Protein AF-0000000075409052 (afdb_homodimer)

Nearest PDB structures (foldseek):
  6q2q-assembly1_A  TM=6.877E-01  e=1.725E-08  Mus musculus
  7n7i-assembly3_C  TM=6.821E-01  e=1.333E-06  Trichoderma virens Gv29-8
  5why-assembly1_A  TM=5.945E-01  e=1.333E-06  Acetivibrio thermocellus ATCC 27405
  5why-assembly2_B  TM=5.513E-01  e=4.181E-07  Acetivibrio thermocellus ATCC 27405
  5wgg-assembly1_A  TM=4.516E-01  e=1.887E-06  Acetivibrio thermocellus ATCC 27405

Foldseek 3Di:
DPPPPPLQQDFQPAFACLLQAEWEAAFQQFIDSDPQQDSVLTQDGLVVDPPLCSNLDDSSLVCLVCSVVVHCPPHSPVPNPCCLQVVGHDDDDADDDPPCCPFLQNVLRVQSVVCRRSSPSGGPRDHQEYEYHFAQAAQWQFQWDPCNVPHPRGNPPSRLVNCVVCQRHYLEYEYEHHALVPDPSNVVCLVPDDCVSRVNYEYEYEHCQQDDDPSNLVDLLPHAYEYEHEQQALDQVLSCNRGPNGGNVRSVVSLVSLLVSCVNRVRYAYEYEHAAWLSCLLRLLVVLVVCLVSLHHYAYAYSFAGDQDGGLLADPDCVPSHDPCSVVSLVSNLVSQVSSCVSPNDSRNSRSVVSVVSNVNSVVQNVQWAKWKKFFAAPDFAKKFKDFLVGHTRYIHTDDGGDIDIGIDGPVDDPVRIAIDGPPVVVPPPDPRRIDGDDRPD/DPPPVPLQQPFQPAFACLLQAEWEAAFQQFIDSDPQQDSVLTQDGLVVDPPLCSNLDDSSLVCLVCSVVVHCPPHSPVPNPCCLQVVGHDDDDADDDPPCCPFLQNVLSVQSVVCRRSSPSGGPRDHQEYEYHFAQAAQWQFQWDPCNVPHPRGNPPSRLVNCVVCQRHYLEYEYEHHALVPDPSNVVCLVPDDCVSRVNYEYEYEHCQQDDDPSNLVDLLPHAYEYEHEQQALDQVLSCNRGPNGGNVRSVVSLVSLLVSCVNRVRYAYEYEHADWLSCLLRLLVVLVVCLVSLHHYAYAYRFAGDQDGGLQADPDCVVSHDPCSVVSLVSNLVSQVSSCVSPNDSRNSRSVVSVVSNVNSVVQNVQWFKWKKFFAAPDFAKKFKDFLVDHTRYIHTDDGGDIDIGIDGPVDDPVRIAIDGPPVVVPPPDDRRIDGDDRPD

Sequence (884 aa):
MGVKAEAPTTRLERPCAFVWMQVNVDYRGTVRPCCHVNDAGAFGNLNERSLMEIWNGEAWQRLRRAWVAGDLSGTPCEGCKVVAVEGAPIAWEFPVRSGSENSPASANQALALAEMQSGAIVQLAKPVVLQYFPSTLCNIDCTFCFQWDQKGIKLGAKGMEMVTQLMPTLMRIDWIGGEPTVQQDFRRWLSDLDIDANPNLNVGMVSNGTILDTALVKLFERISGFVSVSLDAVDKALYEDIRAGAVWEDTRRNVETYRAISRSNPGFRLYVSCLLQKKNLAHLPDFLSFCLEREIPAKVYPSESFPLFERLDMFDDPASELPENWEEVFERTLVLARALDAVQPNNCESTVHYCRAAVMRGLERHRDSRRVRLSPSPGSTGRMVVAYAAGAAIAYARVSGGEDMSIALPNTLPTASVRFYLHGDDRGTDRAPPLQPLAEEGMGVKAEAPTTRLERPCAFVWMQVNVDYRGTVRPCCHVNDAGAFGNLNERSLMEIWNGEAWQRLRRAWVAGDLSGTPCEGCKVVAVEGAPIAWEFPVRSGSENSPASANQALALAEMQSGAIVQLAKPVVLQYFPSTLCNIDCTFCFQWDQKGIKLGAKGMEMVTQLMPTLMRIDWIGGEPTVQQDFRRWLSDLDIDANPNLNVGMVSNGTILDTALVKLFERISGFVSVSLDAVDKALYEDIRAGAVWEDTRRNVETYRAISRSNPGFRLYVSCLLQKKNLAHLPDFLSFCLEREIPAKVYPSESFPLFERLDMFDDPASELPENWEEVFERTLVLARALDAVQPNNCESTVHYCRAAVMRGLERHRDSRRVRLSPSPGSTGRMVVAYAAGAAIAYARVSGGEDMSIALPNTLPTASVRFYLHGDDRGTDRAPPLQPLAEEG

Solvent-accessible surface area (backbone atoms only — not comparable to full-atom values): 46440 Å² total; per-residue (Å²): 131,78,77,70,74,73,68,65,77,65,59,50,87,72,58,40,34,40,76,57,28,30,38,24,36,38,29,83,27,41,28,28,47,44,90,81,48,54,77,91,58,52,52,39,39,55,86,80,40,55,65,70,56,36,68,57,22,68,56,44,31,52,54,39,46,24,58,67,70,68,49,43,77,92,42,83,64,46,86,36,64,56,34,72,44,67,71,44,59,51,76,82,81,80,78,69,44,88,93,42,71,80,34,58,21,45,47,28,45,54,47,26,54,54,35,44,38,42,46,50,54,70,70,86,46,58,56,25,30,39,39,36,21,54,29,34,38,50,67,54,54,40,71,47,49,81,51,70,89,46,61,63,45,53,39,54,71,62,52,50,50,51,49,61,70,42,53,67,31,25,41,30,41,31,40,32,44,50,23,42,90,56,31,38,70,49,49,43,48,62,71,66,58,53,60,83,84,40,70,50,38,26,44,36,34,43,33,65,37,68,73,59,34,61,68,56,51,57,45,46,57,71,38,32,32,36,39,35,31,49,53,51,43,76,50,57,71,60,21,34,60,47,38,22,48,49,46,56,69,48,26,54,52,40,52,52,52,45,47,53,36,29,71,72,17,83,52,20,42,49,36,37,33,24,64,40,28,46,90,40,50,87,47,45,43,61,36,46,49,56,27,45,78,67,65,39,30,42,42,42,42,60,36,76,54,34,30,45,86,35,22,42,54,46,41,89,47,56,82,77,57,41,62,94,56,49,69,57,45,50,52,54,29,45,53,43,24,48,54,31,32,72,79,34,73,57,58,22,36,41,23,48,51,50,38,52,49,34,38,51,49,6,54,54,41,43,74,48,37,42,64,40,41,37,43,42,36,78,77,44,65,41,40,31,34,36,18,42,69,87,64,51,70,70,35,27,33,81,39,65,38,60,51,72,44,75,43,67,37,48,63,87,51,57,68,88,39,50,41,67,44,53,64,86,55,69,71,62,66,75,62,77,72,55,47,51,74,47,76,66,72,123,130,78,82,72,72,73,69,64,74,64,59,49,87,70,58,41,34,40,75,56,28,30,39,22,36,39,30,82,27,42,27,29,48,42,90,82,49,55,77,91,57,52,51,37,37,56,86,80,41,56,65,70,58,36,68,57,22,68,58,44,29,53,53,38,48,24,58,67,71,67,49,42,76,91,42,82,63,46,84,39,64,57,34,71,43,68,71,42,58,50,76,81,81,81,76,68,44,89,94,42,70,82,33,58,22,46,47,29,44,53,46,24,52,53,35,44,38,42,45,52,52,69,70,86,44,58,58,27,31,40,40,37,22,55,29,34,39,51,68,53,54,40,71,47,48,80,51,69,89,46,60,64,44,52,39,54,69,63,50,51,50,53,49,63,70,42,53,68,30,26,40,28,41,31,40,32,45,50,21,42,90,57,31,37,68,50,49,44,48,62,71,66,59,53,59,83,84,41,70,50,39,25,42,33,33,42,33,65,37,66,72,59,32,61,68,56,52,56,46,46,57,71,39,33,32,36,40,35,30,50,53,53,43,75,49,58,72,60,22,33,60,47,39,23,48,50,46,57,69,49,26,53,52,40,50,52,50,44,47,53,35,29,72,74,17,85,53,20,42,52,36,37,33,26,64,41,30,48,90,41,48,86,47,45,42,60,36,44,48,54,27,45,78,67,65,40,30,41,42,43,42,59,35,76,50,34,31,45,84,35,20,43,53,46,40,91,47,54,82,78,58,42,63,93,56,47,68,56,44,50,53,52,28,45,54,43,24,49,54,32,29,71,79,33,73,57,57,22,38,40,21,49,52,51,39,51,50,35,38,52,50,7,56,54,40,43,73,47,37,41,61,40,39,36,42,42,37,77,76,43,64,42,41,32,32,36,17,40,68,87,63,51,71,66,34,26,33,81,39,69,35,60,52,72,42,75,44,68,38,48,63,86,51,57,69,87,42,49,41,68,45,54,63,86,57,70,72,65,67,76,63,76,70,55,46,51,73,46,74,67,69,124

Organism: Magnetospirillum gryphiswaldense (strain DSM 6361 / JCM 21280 / NBRC 15271 / MSR-1) (NCBI:txid431944)

Secondary structure (DSSP, 8-state):
------------SS--HHHHTEEEE-TT-EEESSTTS-GGG--EETTTS-HHHHHTSHHHHHHHHHHHHT--TTSTTTT-HHHHHHSS-----PPPPTT-TTSHHHHHHHHHHHHHHHT-SS-SSPPSEEEE--B---SS--TT-TTTT-TT-B-THHHHHHHHHHGGG-SEEEE-SS-GGG-HHHHHHHHH--GGG-TT-EEEEEE-S---BHHHHHHHHHSEEEEEEE-S-SSHHHHHHHTTT--HHHHHHHHHHHHHHHHH-TTEEEEEEEEE-TTTGGGHHHHHHHHHHHT--EEEEE--SS-GGG-TT--S-HHHHS-TTHHHHHHHHHHHHHHHHHHS-S-HHHHHHHHHHHHHHHHHHHHTEEEEEEEEPTT-EEEEEEEETTS-EEEEEEEETT--EEEEEETTS-GGGEEEEETT-TT---S--SEEE-----/------------SS--HHHHTEEEE-TT-EEESSTTS-GGG--EETTTS-HHHHHTSHHHHHHHHHHHHT--TTSTTTT-HHHHHHSS-----PPPPTT-TTSHHHHHHHHHHHHHHHT-SS-SSPPSEEEE--B---SS--TT-TTTT-TT-B-THHHHHHHHHHGGG-SEEEE-SS-GGG-HHHHHHHHH--TTT-TT-EEEEEE-S---BHHHHHHHHHSEEEEEEE-S-SSHHHHHHHTTT--HHHHHHHHHHHHHHHHH-TTEEEEEEEEE-TTTGGGHHHHHHHHHHHT--EEEEE--SS-GGG-TT--S-HHHHS-TTHHHHHHHHHHHHHHHHHHS-S-HHHHHHHHHHHHHHHHHHHHTEEEEEEEEPTT-EEEEEEEETTS-EEEEEEEETT--EEEEEETTS-GGGEEEEETT-TT---S--SEEE-----

InterPro domains:
  IPR007197 Radical SAM [PF04055] (134-289)
  IPR007197 Radical SAM [PS51918] (120-346)
  IPR007197 Radical SAM [SFLDS00029] (127-293)
  IPR013785 Aldolase-type TIM barrel [G3DSA:3.20.20.70] (3-88)
  IPR013785 Aldolase-type TIM barrel [G3DSA:3.20.20.70] (126-359)
  IPR023885 4Fe4S-binding SPASM domain [PF13186] (16-80)
  IPR050377 Radical SAM PqqA peptide cyclase/Mycofactocin maturase MftC-like [PTHR11228] (123-338)
  IPR058240 Radical SAM superfamily [SSF102114] (13-82)
  IPR058240 Radical SAM superfamily [SSF102114] (127-338)

Radius of gyration: 30.67 Å; Cα contacts (8 Å, |Δi|>4): 1697; chains: 2; bounding box: 65×100×74 Å

Structure (mmCIF, N/CA/C/O backbone):
data_AF-0000000075409052-model_v1
#
loop_
_entity.id
_entity.type
_entity.pdbx_description
1 polymer 'Radical SAM core domain-containing protein'
#
loop_
_atom_site.group_PDB
_atom_site.id
_atom_site.type_symbol
_atom_site.label_atom_id
_atom_site.label_alt_id
_atom_site.label_comp_id
_atom_site.label_asym_id
_atom_site.label_entity_id
_atom_site.label_seq_id
_atom_site.pdbx_PDB_ins_code
_atom_site.Cartn_x
_atom_site.Cartn_y
_atom_site.Cartn_z
_atom_site.occupancy
_atom_site.B_iso_or_equiv
_atom_site.auth_seq_id
_atom_site.auth_comp_id
_atom_site.auth_asym_id
_atom_site.auth_atom_id
_atom_site.pdbx_PDB_model_num
ATOM 1 N N . MET A 1 1 ? -33.625 -45.031 -22.859 1 25.73 1 MET A N 1
ATOM 2 C CA . MET A 1 1 ? -32.469 -45.906 -22.766 1 25.73 1 MET A CA 1
ATOM 3 C C . MET A 1 1 ? -31.203 -45.125 -22.406 1 25.73 1 MET A C 1
ATOM 5 O O . MET A 1 1 ? -30.812 -44.188 -23.109 1 25.73 1 MET A O 1
ATOM 9 N N . GLY A 1 2 ? -31.047 -44.906 -21.094 1 26.8 2 GLY A N 1
ATOM 10 C CA . GLY A 1 2 ? -30.156 -43.938 -20.469 1 26.8 2 GLY A CA 1
ATOM 11 C C . GLY A 1 2 ? -28.688 -44.188 -20.766 1 26.8 2 GLY A C 1
ATOM 12 O O . GLY A 1 2 ? -28.188 -45.281 -20.594 1 26.8 2 GLY A O 1
ATOM 13 N N . VAL A 1 3 ? -28.172 -43.594 -21.875 1 28.59 3 VAL A N 1
ATOM 14 C CA . VAL A 1 3 ? -26.797 -43.844 -22.328 1 28.59 3 VAL A CA 1
ATOM 15 C C . VAL A 1 3 ? -25.844 -43.812 -21.125 1 28.59 3 VAL A C 1
ATOM 17 O O . VAL A 1 3 ? -25.688 -42.781 -20.469 1 28.59 3 VAL A O 1
ATOM 20 N N . LYS A 1 4 ? -25.844 -44.875 -20.469 1 37.56 4 LYS A N 1
ATOM 21 C CA . LYS A 1 4 ? -24.781 -45.031 -19.484 1 37.56 4 LYS A CA 1
ATOM 22 C C . LYS A 1 4 ? -23.406 -44.719 -20.078 1 37.56 4 LYS A C 1
ATOM 24 O O . LYS A 1 4 ? -22.938 -45.438 -20.969 1 37.56 4 LYS A O 1
ATOM 29 N N . ALA A 1 5 ? -23.172 -43.406 -20.156 1 38.09 5 ALA A N 1
ATOM 30 C CA . ALA A 1 5 ? -21.844 -43 -20.625 1 38.09 5 ALA A CA 1
ATOM 31 C C . ALA A 1 5 ? -20.766 -43.906 -20.031 1 38.09 5 ALA A C 1
ATOM 33 O O . ALA A 1 5 ? -20.703 -44.062 -18.812 1 38.09 5 ALA A O 1
ATOM 34 N N . GLU A 1 6 ? -20.312 -44.875 -20.719 1 36.38 6 GLU A N 1
ATOM 35 C CA . GLU A 1 6 ? -19.203 -45.75 -20.312 1 36.38 6 GLU A CA 1
ATOM 36 C C . GLU A 1 6 ? -18 -44.906 -19.859 1 36.38 6 GLU A C 1
ATOM 38 O O . GLU A 1 6 ? -17.547 -44.031 -20.578 1 36.38 6 GLU A O 1
ATOM 43 N N . ALA A 1 7 ? -17.875 -44.719 -18.594 1 41.75 7 ALA A N 1
ATOM 44 C CA . ALA A 1 7 ? -16.703 -44.062 -18.031 1 41.75 7 ALA A CA 1
ATOM 45 C C . ALA A 1 7 ? -15.414 -44.656 -18.594 1 41.75 7 ALA A C 1
ATOM 47 O O . ALA A 1 7 ? -15.219 -45.875 -18.547 1 41.75 7 ALA A O 1
ATOM 48 N N . PRO A 1 8 ? -14.852 -44.188 -19.656 1 41.72 8 PRO A N 1
ATOM 49 C CA . PRO A 1 8 ? -13.586 -44.812 -20.031 1 41.72 8 PRO A CA 1
ATOM 50 C C . PRO A 1 8 ? -12.711 -45.125 -18.828 1 41.72 8 PRO A C 1
ATOM 52 O O . PRO A 1 8 ? -12.711 -44.406 -17.828 1 41.72 8 PRO A O 1
ATOM 55 N N . THR A 1 9 ? -12.555 -46.406 -18.422 1 44.75 9 THR A N 1
ATOM 56 C CA . THR A 1 9 ? -11.82 -47.031 -17.312 1 44.75 9 THR A CA 1
ATOM 57 C C . THR A 1 9 ? -10.367 -46.562 -17.328 1 44.75 9 THR A C 1
ATOM 59 O O . THR A 1 9 ? -9.523 -47.125 -16.625 1 44.75 9 THR A O 1
ATOM 62 N N . THR A 1 10 ? -9.742 -46.031 -18.422 1 51.53 10 THR A N 1
ATOM 63 C CA . THR A 1 10 ? -8.289 -45.969 -18.344 1 51.53 10 THR A CA 1
ATOM 64 C C . THR A 1 10 ? -7.852 -44.938 -17.297 1 51.53 10 THR A C 1
ATOM 66 O O . THR A 1 10 ? -8.305 -43.781 -17.312 1 51.53 10 THR A O 1
ATOM 69 N N . ARG A 1 11 ? -7.359 -45.562 -16.172 1 68.62 11 ARG A N 1
ATOM 70 C CA . ARG A 1 11 ? -6.719 -44.781 -15.109 1 68.62 11 ARG A CA 1
ATOM 71 C C . ARG A 1 11 ? -5.566 -43.938 -15.656 1 68.62 11 ARG A C 1
ATOM 73 O O . ARG A 1 11 ? -4.684 -44.469 -16.328 1 68.62 11 ARG A O 1
ATOM 80 N N . LEU A 1 12 ? -5.719 -42.656 -15.562 1 75.06 12 LEU A N 1
ATOM 81 C CA . LEU A 1 12 ? -4.621 -41.812 -15.992 1 75.06 12 LEU A CA 1
ATOM 82 C C . LEU A 1 12 ? -3.385 -42.031 -15.125 1 75.06 12 LEU A C 1
ATOM 84 O O . LEU A 1 12 ? -3.486 -42.125 -13.898 1 75.06 12 LEU A O 1
ATOM 88 N N . GLU A 1 13 ? -2.373 -42.344 -15.664 1 78.69 13 GLU A N 1
ATOM 89 C CA . GLU A 1 13 ? -1.156 -42.656 -14.922 1 78.69 13 GLU A CA 1
ATOM 90 C C . GLU A 1 13 ? -0.603 -41.438 -14.211 1 78.69 13 GLU A C 1
ATOM 92 O O . GLU A 1 13 ? -0.25 -41.5 -13.031 1 78.69 13 GLU A O 1
ATOM 97 N N . ARG A 1 14 ? -0.595 -40.25 -14.875 1 87.19 14 ARG A N 1
ATOM 98 C CA . ARG A 1 14 ? -0.018 -39.062 -14.242 1 87.19 14 ARG A CA 1
ATOM 99 C C . ARG A 1 14 ? -0.82 -37.812 -14.594 1 87.19 14 ARG A C 1
ATOM 101 O O . ARG A 1 14 ? -0.312 -36.906 -15.258 1 87.19 14 ARG A O 1
ATOM 108 N N . PRO A 1 15 ? -2.018 -37.75 -14.07 1 91.88 15 PRO A N 1
ATOM 109 C CA . PRO A 1 15 ? -2.824 -36.562 -14.336 1 91.88 15 PRO A CA 1
ATOM 110 C C . PRO A 1 15 ? -2.305 -35.344 -13.609 1 91.88 15 PRO A C 1
ATOM 112 O O . PRO A 1 15 ? -1.521 -35.438 -12.664 1 91.88 15 PRO A O 1
ATOM 115 N N . CYS A 1 16 ? -2.631 -34.188 -14.141 1 94.31 16 CYS A N 1
ATOM 116 C CA . CYS A 1 16 ? -2.207 -32.938 -13.531 1 94.31 16 CYS A CA 1
ATOM 117 C C . CYS A 1 16 ? -3.293 -32.375 -12.617 1 94.31 16 CYS A C 1
ATOM 119 O O . CYS A 1 16 ? -4.43 -32.188 -13.047 1 94.31 16 CYS A O 1
ATOM 121 N N . ALA A 1 17 ? -3.004 -32.094 -11.438 1 94.81 17 ALA A N 1
ATOM 122 C CA . ALA A 1 17 ? -3.945 -31.562 -10.453 1 94.81 17 ALA A CA 1
ATOM 123 C C . ALA A 1 17 ? -4.523 -30.234 -10.914 1 94.81 17 ALA A C 1
ATOM 125 O O . ALA A 1 17 ? -5.648 -29.875 -10.562 1 94.81 17 ALA A O 1
ATOM 126 N N . PHE A 1 18 ? -3.85 -29.453 -11.703 1 94.44 18 PHE A N 1
ATOM 127 C CA . PHE A 1 18 ? -4.336 -28.172 -12.18 1 94.44 18 PHE A CA 1
ATOM 128 C C . PHE A 1 18 ? -5.609 -28.344 -13 1 94.44 18 PHE A C 1
ATOM 130 O O . PHE A 1 18 ? -6.473 -27.453 -13.008 1 94.44 18 PHE A O 1
ATOM 137 N N . VAL A 1 19 ? -5.754 -29.484 -13.562 1 94.88 19 VAL A N 1
ATOM 138 C CA . VAL A 1 19 ? -6.863 -29.719 -14.477 1 94.88 19 VAL A CA 1
ATOM 139 C C . VAL A 1 19 ? -8.094 -30.188 -13.695 1 94.88 19 VAL A C 1
ATOM 141 O O . VAL A 1 19 ? -9.219 -29.812 -14.031 1 94.88 19 VAL A O 1
ATOM 144 N N . TRP A 1 20 ? -7.891 -30.906 -12.633 1 96.88 20 TRP A N 1
ATOM 145 C CA . TRP A 1 20 ? -9.031 -31.547 -11.984 1 96.88 20 TRP A CA 1
ATOM 146 C C . TRP A 1 20 ? -9.266 -30.953 -10.594 1 96.88 20 TRP A C 1
ATOM 148 O O . TRP A 1 20 ? -10.312 -31.188 -9.992 1 96.88 20 TRP A O 1
ATOM 158 N N . MET A 1 21 ? -8.297 -30.156 -10.07 1 97.88 21 MET A N 1
ATOM 159 C CA . MET A 1 21 ? -8.438 -29.797 -8.664 1 97.88 21 MET A CA 1
ATOM 160 C C . MET A 1 21 ? -8.297 -28.297 -8.453 1 97.88 21 MET A C 1
ATOM 162 O O . MET A 1 21 ? -8.641 -27.781 -7.391 1 97.88 21 MET A O 1
ATOM 166 N N . GLN A 1 22 ? -7.848 -27.594 -9.422 1 97.12 22 GLN A N 1
ATOM 167 C CA . GLN A 1 22 ? -7.52 -26.188 -9.188 1 97.12 22 GLN A CA 1
ATOM 168 C C . GLN A 1 22 ? -8.266 -25.281 -10.164 1 97.12 22 GLN A C 1
ATOM 170 O O . GLN A 1 22 ? -8.555 -25.672 -11.289 1 97.12 22 GLN A O 1
ATOM 175 N N . VAL A 1 23 ? -8.508 -24.125 -9.68 1 96.62 23 VAL A N 1
ATOM 176 C CA . VAL A 1 23 ? -8.891 -23.016 -10.562 1 96.62 23 VAL A CA 1
ATOM 177 C C . VAL A 1 23 ? -8.008 -21.797 -10.273 1 96.62 23 VAL A C 1
ATOM 179 O O . VAL A 1 23 ? -7.621 -21.562 -9.125 1 96.62 23 VAL A O 1
ATOM 182 N N . ASN A 1 24 ? -7.676 -21.125 -11.281 1 96 24 ASN A N 1
ATOM 183 C CA . ASN A 1 24 ? -6.992 -19.844 -11.234 1 96 24 ASN A CA 1
ATOM 184 C C . ASN A 1 24 ? -7.906 -18.703 -11.68 1 96 24 ASN A C 1
ATOM 186 O O . ASN A 1 24 ? -8.516 -18.766 -12.75 1 96 24 ASN A O 1
ATOM 190 N N . VAL A 1 25 ? -8.047 -17.719 -10.859 1 95.88 25 VAL A N 1
ATOM 191 C CA . VAL A 1 25 ? -8.922 -16.594 -11.164 1 95.88 25 VAL A CA 1
ATOM 192 C C . VAL A 1 25 ? -8.156 -15.289 -10.984 1 95.88 25 VAL A C 1
ATOM 194 O O . VAL A 1 25 ? -7.469 -15.094 -9.984 1 95.88 25 VAL A O 1
ATOM 197 N N . ASP A 1 26 ? -8.328 -14.312 -11.945 1 91.56 26 ASP A N 1
ATOM 198 C CA . ASP A 1 26 ? -7.57 -13.07 -11.828 1 91.56 26 ASP A CA 1
ATOM 199 C C . ASP A 1 26 ? -8.5 -11.883 -11.586 1 91.56 26 ASP A C 1
ATOM 201 O O . ASP A 1 26 ? -9.711 -12.055 -11.445 1 91.56 26 ASP A O 1
ATOM 205 N N . TYR A 1 27 ? -7.984 -10.758 -11.484 1 91.69 27 TYR A N 1
ATOM 206 C CA . TYR A 1 27 ? -8.625 -9.516 -11.062 1 91.69 27 TYR A CA 1
ATOM 207 C C . TYR A 1 27 ? -9.641 -9.047 -12.094 1 91.69 27 TYR A C 1
ATOM 209 O O . TYR A 1 27 ? -10.453 -8.156 -11.82 1 91.69 27 TYR A O 1
ATOM 217 N N . ARG A 1 28 ? -9.672 -9.664 -13.234 1 88.56 28 ARG A N 1
ATOM 218 C CA . ARG A 1 28 ? -10.68 -9.344 -14.25 1 88.56 28 ARG A CA 1
ATOM 219 C C . ARG A 1 28 ? -11.789 -10.391 -14.266 1 88.56 28 ARG A C 1
ATOM 221 O O . ARG A 1 28 ? -12.75 -10.266 -15.031 1 88.56 28 ARG A O 1
ATOM 228 N N . GLY A 1 29 ? -11.586 -11.406 -13.516 1 93.12 29 GLY A N 1
ATOM 229 C CA . GLY A 1 29 ? -12.562 -12.477 -13.445 1 93.12 29 GLY A CA 1
ATOM 230 C C . GLY A 1 29 ? -12.258 -13.625 -14.391 1 93.12 29 GLY A C 1
ATOM 231 O O . GLY A 1 29 ? -13.039 -14.578 -14.492 1 93.12 29 GLY A O 1
ATOM 232 N N . THR A 1 30 ? -11.148 -13.531 -15.062 1 91.5 30 THR A N 1
ATOM 233 C CA . THR A 1 30 ? -10.758 -14.594 -15.984 1 91.5 30 THR A CA 1
ATOM 234 C C . THR A 1 30 ? -10.438 -15.875 -15.227 1 91.5 30 THR A C 1
ATOM 236 O O . THR A 1 30 ? -9.68 -15.852 -14.25 1 91.5 30 THR A O 1
ATOM 239 N N . VAL A 1 31 ? -10.969 -16.969 -15.703 1 95.12 31 VAL A N 1
ATOM 240 C CA . VAL A 1 31 ? -10.781 -18.25 -15.055 1 95.12 31 VAL A CA 1
ATOM 241 C C . VAL A 1 31 ? -9.953 -19.172 -15.953 1 95.12 31 VAL A C 1
ATOM 243 O O . VAL A 1 31 ? -10.242 -19.297 -17.141 1 95.12 31 VAL A O 1
ATOM 246 N N . ARG A 1 32 ? -8.914 -19.781 -15.336 1 94.5 32 ARG A N 1
ATOM 247 C CA . ARG A 1 32 ? -8 -20.688 -16.031 1 94.5 32 ARG A CA 1
ATOM 248 C C . ARG A 1 32 ? -7.668 -21.891 -15.156 1 94.5 32 ARG A C 1
ATOM 250 O O . ARG A 1 32 ? -7.871 -21.859 -13.938 1 94.5 32 ARG A O 1
ATOM 257 N N . PRO A 1 33 ? -7.184 -22.938 -15.773 1 92.44 33 PRO A N 1
ATOM 258 C CA . PRO A 1 33 ? -6.793 -24.109 -14.969 1 92.44 33 PRO A CA 1
ATOM 259 C C . PRO A 1 33 ? -5.5 -23.875 -14.188 1 92.44 33 PRO A C 1
ATOM 261 O O . PRO A 1 33 ? -5.293 -24.484 -13.141 1 92.44 33 PRO A O 1
ATOM 264 N N . CYS A 1 34 ? -4.609 -23.047 -14.773 1 89.88 34 CYS A N 1
ATOM 265 C CA . CYS A 1 34 ? -3.35 -22.781 -14.094 1 89.88 34 CYS A CA 1
ATOM 266 C C . CYS A 1 34 ? -2.789 -21.422 -14.516 1 89.88 34 CYS A C 1
ATOM 268 O O . CYS A 1 34 ? -3.27 -20.812 -15.469 1 89.88 34 CYS A O 1
ATOM 270 N N . CYS A 1 35 ? -1.747 -20.938 -13.797 1 79.44 35 CYS A N 1
ATOM 271 C CA . CYS A 1 35 ? -1.207 -19.594 -13.984 1 79.44 35 CYS A CA 1
ATOM 272 C C . CYS A 1 35 ? -0.339 -19.516 -15.234 1 79.44 35 CYS A C 1
ATOM 274 O O . CYS A 1 35 ? 0.047 -18.438 -15.664 1 79.44 35 CYS A O 1
ATOM 276 N N . HIS A 1 36 ? -0.091 -20.609 -15.852 1 73.38 36 HIS A N 1
ATOM 277 C CA . HIS A 1 36 ? 0.768 -20.641 -17.031 1 73.38 36 HIS A CA 1
ATOM 278 C C . HIS A 1 36 ? -0.054 -20.547 -18.312 1 73.38 36 HIS A C 1
ATOM 280 O O . HIS A 1 36 ? 0.504 -20.438 -19.406 1 73.38 36 HIS A O 1
ATOM 286 N N . VAL A 1 37 ? -1.266 -20.688 -18.109 1 64.38 37 VAL A N 1
ATOM 287 C CA . VAL A 1 37 ? -2.146 -20.516 -19.25 1 64.38 37 VAL A CA 1
ATOM 288 C C . VAL A 1 37 ? -2.375 -19.031 -19.516 1 64.38 37 VAL A C 1
ATOM 290 O O . VAL A 1 37 ? -2.77 -18.281 -18.609 1 64.38 37 VAL A O 1
ATOM 293 N N . ASN A 1 38 ? -1.973 -18.547 -20.703 1 59.81 38 ASN A N 1
ATOM 294 C CA . ASN A 1 38 ? -2.119 -17.125 -21.031 1 59.81 38 ASN A CA 1
ATOM 295 C C . ASN A 1 38 ? -3.584 -16.75 -21.219 1 59.81 38 ASN A C 1
ATOM 297 O O . ASN A 1 38 ? -4.469 -17.609 -21.156 1 59.81 38 ASN A O 1
ATOM 301 N N . ASP A 1 39 ? -3.838 -15.531 -21.344 1 55.84 39 ASP A N 1
ATOM 302 C CA . ASP A 1 39 ? -5.188 -14.984 -21.391 1 55.84 39 ASP A CA 1
ATOM 303 C C . ASP A 1 39 ? -5.957 -15.531 -22.594 1 55.84 39 ASP A C 1
ATOM 305 O O . ASP A 1 39 ? -7.184 -15.656 -22.547 1 55.84 39 ASP A O 1
ATOM 309 N N . ALA A 1 40 ? -5.219 -15.711 -23.578 1 53.12 40 ALA A N 1
ATOM 310 C CA . ALA A 1 40 ? -5.875 -16.234 -24.781 1 53.12 40 ALA A CA 1
ATOM 311 C C . ALA A 1 40 ? -6.504 -17.594 -24.516 1 53.12 40 ALA A C 1
ATOM 313 O O . ALA A 1 40 ? -7.438 -18 -25.203 1 53.12 40 ALA A O 1
ATOM 314 N N . GLY A 1 41 ? -6.141 -18.141 -23.438 1 64.81 41 GLY A N 1
ATOM 315 C CA . GLY A 1 41 ? -6.652 -19.453 -23.125 1 64.81 41 GLY A CA 1
ATOM 316 C C . GLY A 1 41 ? -7.59 -19.469 -21.922 1 64.81 41 GLY A C 1
ATOM 317 O O . GLY A 1 41 ? -7.633 -20.438 -21.172 1 64.81 41 GLY A O 1
ATOM 318 N N . ALA A 1 42 ? -8.398 -18.406 -21.859 1 82.12 42 ALA A N 1
ATOM 319 C CA . ALA A 1 42 ? -9.352 -18.344 -20.75 1 82.12 42 ALA A CA 1
ATOM 320 C C . ALA A 1 42 ? -10.477 -19.359 -20.938 1 82.12 42 ALA A C 1
ATOM 322 O O . ALA A 1 42 ? -10.93 -19.594 -22.062 1 82.12 42 ALA A O 1
ATOM 323 N N . PHE A 1 43 ? -10.844 -19.938 -19.844 1 93.69 43 PHE A N 1
ATOM 324 C CA . PHE A 1 43 ? -11.898 -20.938 -19.891 1 93.69 43 PHE A CA 1
ATOM 325 C C . PHE A 1 43 ? -13.25 -20.312 -19.562 1 93.69 43 PHE A C 1
ATOM 327 O O . PHE A 1 43 ? -14.297 -20.938 -19.797 1 93.69 43 PHE A O 1
ATOM 334 N N . GLY A 1 44 ? -13.219 -19.094 -19.062 1 93.38 44 GLY A N 1
ATOM 335 C CA . GLY A 1 44 ? -14.422 -18.359 -18.734 1 93.38 44 GLY A CA 1
ATOM 336 C C . GLY A 1 44 ? -14.141 -17.094 -17.922 1 93.38 44 GLY A C 1
ATOM 337 O O . GLY A 1 44 ? -12.984 -16.75 -17.688 1 93.38 44 GLY A O 1
ATOM 338 N N . ASN A 1 45 ? -15.234 -16.453 -17.609 1 94.69 45 ASN A N 1
ATOM 339 C CA . ASN A 1 45 ? -15.141 -15.227 -16.828 1 94.69 45 ASN A CA 1
ATOM 340 C C . ASN A 1 45 ? -16.266 -15.125 -15.805 1 94.69 45 ASN A C 1
ATOM 342 O O . ASN A 1 45 ? -17.438 -15.336 -16.141 1 94.69 45 ASN A O 1
ATOM 346 N N . LEU A 1 46 ? -15.945 -14.75 -14.68 1 95.5 46 LEU A N 1
ATOM 347 C CA . LEU A 1 46 ? -16.891 -14.711 -13.578 1 95.5 46 LEU A CA 1
ATOM 348 C C . LEU A 1 46 ? -17.922 -13.609 -13.781 1 95.5 46 LEU A C 1
ATOM 350 O O . LEU A 1 46 ? -18.984 -13.609 -13.133 1 95.5 46 LEU A O 1
ATOM 354 N N . ASN A 1 47 ? -17.594 -12.672 -14.594 1 92.75 47 ASN A N 1
ATOM 355 C CA . ASN A 1 47 ? -18.562 -11.617 -14.906 1 92.75 47 ASN A CA 1
ATOM 356 C C . ASN A 1 47 ? -19.672 -12.125 -15.82 1 92.75 47 ASN A C 1
ATOM 358 O O . ASN A 1 47 ? -20.703 -11.477 -15.961 1 92.75 47 ASN A O 1
ATOM 362 N N . GLU A 1 48 ? -19.5 -13.258 -16.406 1 93.88 48 GLU A N 1
ATOM 363 C CA . GLU A 1 48 ? -20.438 -13.781 -17.406 1 93.88 48 GLU A CA 1
ATOM 364 C C . GLU A 1 48 ? -21.141 -15.031 -16.891 1 93.88 48 GLU A C 1
ATOM 366 O O . GLU A 1 48 ? -22.312 -15.25 -17.188 1 93.88 48 GLU A O 1
ATOM 371 N N . ARG A 1 49 ? -20.438 -15.812 -16.188 1 94.25 49 ARG A N 1
ATOM 372 C CA . ARG A 1 49 ? -20.953 -17.094 -15.711 1 94.25 49 ARG A CA 1
ATOM 373 C C . ARG A 1 49 ? -20.469 -17.375 -14.289 1 94.25 49 ARG A C 1
ATOM 375 O O . ARG A 1 49 ? -19.484 -16.797 -13.836 1 94.25 49 ARG A O 1
ATOM 382 N N . SER A 1 50 ? -21.172 -18.266 -13.633 1 94.62 50 SER A N 1
ATOM 383 C CA . SER A 1 50 ? -20.734 -18.688 -12.312 1 94.62 50 SER A CA 1
ATOM 384 C C . SER A 1 50 ? -19.5 -19.594 -12.406 1 94.62 50 SER A C 1
ATOM 386 O O . SER A 1 50 ? -19.234 -20.172 -13.453 1 94.62 50 SER A O 1
ATOM 388 N N . LEU A 1 51 ? -18.812 -19.688 -11.336 1 96.56 51 LEU A N 1
ATOM 389 C CA . LEU A 1 51 ? -17.594 -20.5 -11.32 1 96.56 51 LEU A CA 1
ATOM 390 C C . LEU A 1 51 ? -17.906 -21.953 -11.641 1 96.56 51 LEU A C 1
ATOM 392 O O . LEU A 1 51 ? -17.172 -22.594 -12.398 1 96.56 51 LEU A O 1
ATOM 396 N N . MET A 1 52 ? -19 -22.5 -11.094 1 95.19 52 MET A N 1
ATOM 397 C CA . MET A 1 52 ? -19.312 -23.922 -11.273 1 95.19 52 MET A CA 1
ATOM 398 C C . MET A 1 52 ? -19.734 -24.203 -12.703 1 95.19 52 MET A C 1
ATOM 400 O O . MET A 1 52 ? -19.453 -25.281 -13.234 1 95.19 52 MET A O 1
ATOM 404 N N . GLU A 1 53 ? -20.344 -23.188 -13.344 1 96.06 53 GLU A N 1
ATOM 405 C CA . GLU A 1 53 ? -20.641 -23.328 -14.766 1 96.06 53 GLU A CA 1
ATOM 406 C C . GLU A 1 53 ? -19.359 -23.375 -15.594 1 96.06 53 GLU A C 1
ATOM 408 O O . GLU A 1 53 ? -19.25 -24.141 -16.547 1 96.06 53 GLU A O 1
ATOM 413 N N . ILE A 1 54 ? -18.422 -22.625 -15.211 1 96.88 54 ILE A N 1
ATOM 414 C CA . ILE A 1 54 ? -17.156 -22.594 -15.914 1 96.88 54 ILE A CA 1
ATOM 415 C C . ILE A 1 54 ? -16.375 -23.875 -15.641 1 96.88 54 ILE A C 1
ATOM 417 O O . ILE A 1 54 ? -15.797 -24.469 -16.562 1 96.88 54 ILE A O 1
ATOM 421 N N . TRP A 1 55 ? -16.328 -24.359 -14.422 1 97.25 55 TRP A N 1
ATOM 422 C CA . TRP A 1 55 ? -15.602 -25.531 -13.93 1 97.25 55 TRP A CA 1
ATOM 423 C C . TRP A 1 55 ? -16 -26.781 -14.695 1 97.25 55 TRP A C 1
ATOM 425 O O . TRP A 1 55 ? -15.188 -27.672 -14.906 1 97.25 55 TRP A O 1
ATOM 435 N N . ASN A 1 56 ? -17.172 -26.828 -15.148 1 96.5 56 ASN A N 1
ATOM 436 C CA . ASN A 1 56 ? -17.656 -27.938 -15.945 1 96.5 56 ASN A CA 1
ATOM 437 C C . ASN A 1 56 ? -18.141 -27.484 -17.312 1 96.5 56 ASN A C 1
ATOM 439 O O . ASN A 1 56 ? -19.016 -28.125 -17.906 1 96.5 56 ASN A O 1
ATOM 443 N N . GLY A 1 57 ? -17.594 -26.359 -17.719 1 96.25 57 GLY A N 1
ATOM 444 C CA . GLY A 1 57 ? -17.938 -25.875 -19.031 1 96.25 57 GLY A CA 1
ATOM 445 C C . GLY A 1 57 ? -17.219 -26.609 -20.156 1 96.25 57 GLY A C 1
ATOM 446 O O . GLY A 1 57 ? -16.422 -27.516 -19.891 1 96.25 57 GLY A O 1
ATOM 447 N N . GLU A 1 58 ? -17.469 -26.172 -21.328 1 95.62 58 GLU A N 1
ATOM 448 C CA . GLU A 1 58 ? -16.969 -26.875 -22.516 1 95.62 58 GLU A CA 1
ATOM 449 C C . GLU A 1 58 ? -15.438 -26.828 -22.578 1 95.62 58 GLU A C 1
ATOM 451 O O . GLU A 1 58 ? -14.797 -27.812 -22.922 1 95.62 58 GLU A O 1
ATOM 456 N N . ALA A 1 59 ? -14.859 -25.734 -22.297 1 94 59 ALA A N 1
ATOM 457 C CA . ALA A 1 59 ? -13.406 -25.578 -22.359 1 94 59 ALA A CA 1
ATOM 458 C C . ALA A 1 59 ? -12.719 -26.547 -21.406 1 94 59 ALA A C 1
ATOM 460 O O . ALA A 1 59 ? -11.734 -27.203 -21.766 1 94 59 ALA A O 1
ATOM 461 N N . TRP A 1 60 ? -13.227 -26.703 -20.25 1 96.06 60 TRP A N 1
ATOM 462 C CA . TRP A 1 60 ? -12.656 -27.625 -19.266 1 96.06 60 TRP A CA 1
ATOM 463 C C . TRP A 1 60 ? -12.836 -29.078 -19.703 1 96.06 60 TRP A C 1
ATOM 465 O O . TRP A 1 60 ? -11.906 -29.875 -19.594 1 96.06 60 TRP A O 1
ATOM 475 N N . GLN A 1 61 ? -14.008 -29.328 -20.172 1 96.38 61 GLN A N 1
ATOM 476 C CA . GLN A 1 61 ? -14.273 -30.688 -20.609 1 96.38 61 GLN A CA 1
ATOM 477 C C . GLN A 1 61 ? -13.359 -31.078 -21.766 1 96.38 61 GLN A C 1
ATOM 479 O O . GLN A 1 61 ? -12.859 -32.188 -21.812 1 96.38 61 GLN A O 1
ATOM 484 N N . ARG A 1 62 ? -13.203 -30.141 -22.641 1 95.19 62 ARG A N 1
ATOM 485 C CA . ARG A 1 62 ? -12.312 -30.391 -23.766 1 95.19 62 ARG A CA 1
ATOM 486 C C . ARG A 1 62 ? -10.898 -30.719 -23.281 1 95.19 62 ARG A C 1
ATOM 488 O O . ARG A 1 62 ? -10.25 -31.609 -23.812 1 95.19 62 ARG A O 1
ATOM 495 N N . LEU A 1 63 ? -10.383 -29.984 -22.359 1 94.38 63 LEU A N 1
ATOM 496 C CA . LEU A 1 63 ? -9.047 -30.219 -21.828 1 94.38 63 LEU A CA 1
ATOM 497 C C . LEU A 1 63 ? -8.969 -31.578 -21.125 1 94.38 63 LEU A C 1
ATOM 499 O O . LEU A 1 63 ? -8.016 -32.344 -21.344 1 94.38 63 LEU A O 1
ATOM 503 N N . ARG A 1 64 ? -10.008 -31.922 -20.359 1 95.94 64 ARG A N 1
ATOM 504 C CA . ARG A 1 64 ? -10.031 -33.219 -19.672 1 95.94 64 ARG A CA 1
ATOM 505 C C . ARG A 1 64 ? -10.102 -34.375 -20.656 1 95.94 64 ARG A C 1
ATOM 507 O O . ARG A 1 64 ? -9.43 -35.375 -20.484 1 95.94 64 ARG A O 1
ATOM 514 N N . ARG A 1 65 ? -10.82 -34.188 -21.719 1 96.12 65 ARG A N 1
ATOM 515 C CA . ARG A 1 65 ? -10.875 -35.188 -22.766 1 96.12 65 ARG A CA 1
ATOM 516 C C . ARG A 1 65 ? -9.508 -35.406 -23.406 1 96.12 65 ARG A C 1
ATOM 518 O O . ARG A 1 65 ? -9.109 -36.531 -23.703 1 96.12 65 ARG A O 1
ATOM 525 N N . ALA A 1 66 ? -8.852 -34.312 -23.594 1 94.25 66 ALA A N 1
ATOM 526 C CA . ALA A 1 66 ? -7.52 -34.375 -24.188 1 94.25 66 ALA A CA 1
ATOM 527 C C . ALA A 1 66 ? -6.566 -35.156 -23.297 1 94.25 66 ALA A C 1
ATOM 529 O O . ALA A 1 66 ? -5.77 -35.969 -23.781 1 94.25 66 ALA A O 1
ATOM 530 N N . TRP A 1 67 ? -6.656 -34.906 -22.078 1 94.06 67 TRP A N 1
ATOM 531 C CA . TRP A 1 67 ? -5.82 -35.625 -21.109 1 94.06 67 TRP A CA 1
ATOM 532 C C . TRP A 1 67 ? -6.145 -37.125 -21.109 1 94.06 67 TRP A C 1
ATOM 534 O O . TRP A 1 67 ? -5.238 -37.938 -21.094 1 94.06 67 TRP A O 1
ATOM 544 N N . VAL A 1 68 ? -7.398 -37.438 -21.109 1 94.5 68 VAL A N 1
ATOM 545 C CA . VAL A 1 68 ? -7.832 -38.844 -21.094 1 94.5 68 VAL A CA 1
ATOM 546 C C . VAL A 1 68 ? -7.379 -39.531 -22.375 1 94.5 68 VAL A C 1
ATOM 548 O O . VAL A 1 68 ? -6.969 -40.688 -22.344 1 94.5 68 VAL A O 1
ATOM 551 N N . ALA A 1 69 ? -7.441 -38.812 -23.422 1 93.5 69 ALA A N 1
ATOM 552 C CA . ALA A 1 69 ? -7.051 -39.344 -24.719 1 93.5 69 ALA A CA 1
ATOM 553 C C . ALA A 1 69 ? -5.535 -39.469 -24.828 1 93.5 69 ALA A C 1
ATOM 555 O O . ALA A 1 69 ? -5.023 -40.188 -25.688 1 93.5 69 ALA A O 1
ATOM 556 N N . GLY A 1 70 ? -4.867 -38.688 -23.984 1 91 70 GLY A N 1
ATOM 557 C CA . GLY A 1 70 ? -3.414 -38.719 -24.016 1 91 70 GLY A CA 1
ATOM 558 C C . GLY A 1 70 ? -2.83 -37.844 -25.125 1 91 70 GLY A C 1
ATOM 559 O O . GLY A 1 70 ? -1.68 -38.031 -25.531 1 91 70 GLY A O 1
ATOM 560 N N . ASP A 1 71 ? -3.539 -37 -25.672 1 93.12 71 ASP A N 1
ATOM 561 C CA . ASP A 1 71 ? -3.104 -36.094 -26.703 1 93.12 71 ASP A CA 1
ATOM 562 C C . ASP A 1 71 ? -3.389 -34.625 -26.312 1 93.12 71 ASP A C 1
ATOM 564 O O . ASP A 1 71 ? -4.504 -34.156 -26.5 1 93.12 71 ASP A O 1
ATOM 568 N N . LEU A 1 72 ? -2.395 -34 -25.953 1 91.31 72 LEU A N 1
ATOM 569 C CA . LEU A 1 72 ? -2.549 -32.656 -25.453 1 91.31 72 LEU A CA 1
ATOM 570 C C . LEU A 1 72 ? -2.232 -31.625 -26.531 1 91.31 72 LEU A C 1
ATOM 572 O O . LEU A 1 72 ? -2.109 -30.438 -26.25 1 91.31 72 LEU A O 1
ATOM 576 N N . SER A 1 73 ? -2.064 -32.062 -27.734 1 90.44 73 SER A N 1
ATOM 577 C CA . SER A 1 73 ? -1.767 -31.156 -28.828 1 90.44 73 SER A CA 1
ATOM 578 C C . SER A 1 73 ? -2.865 -30.109 -29 1 90.44 73 SER A C 1
ATOM 580 O O . SER A 1 73 ? -4.051 -30.438 -29 1 90.44 73 SER A O 1
ATOM 582 N N . GLY A 1 74 ? -2.395 -28.891 -29.062 1 84.31 74 GLY A N 1
ATOM 583 C CA . GLY A 1 74 ? -3.348 -27.812 -29.297 1 84.31 74 GLY A CA 1
ATOM 584 C C . GLY A 1 74 ? -3.998 -27.312 -28.016 1 84.31 74 GLY A C 1
ATOM 585 O O . GLY A 1 74 ? -4.797 -26.375 -28.047 1 84.31 74 GLY A O 1
ATOM 586 N N . THR A 1 75 ? -3.719 -27.969 -26.938 1 87.5 75 THR A N 1
ATOM 587 C CA . THR A 1 75 ? -4.238 -27.516 -25.656 1 87.5 75 THR A CA 1
ATOM 588 C C . THR A 1 75 ? -3.229 -26.609 -24.953 1 87.5 75 THR A C 1
ATOM 590 O O . THR A 1 75 ? -2.07 -26.531 -25.375 1 87.5 75 THR A O 1
ATOM 593 N N . PRO A 1 76 ? -3.658 -25.922 -23.906 1 84.94 76 PRO A N 1
ATOM 594 C CA . PRO A 1 76 ? -2.707 -25.094 -23.141 1 84.94 76 PRO A CA 1
ATOM 595 C C . PRO A 1 76 ? -1.642 -25.938 -22.438 1 84.94 76 PRO A C 1
ATOM 597 O O . PRO A 1 76 ? -0.637 -25.391 -21.969 1 84.94 76 PRO A O 1
ATOM 600 N N . CYS A 1 77 ? -1.844 -27.156 -22.375 1 89.62 77 CYS A N 1
ATOM 601 C CA . CYS A 1 77 ? -0.912 -28.031 -21.672 1 89.62 77 CYS A CA 1
ATOM 602 C C . CYS A 1 77 ? 0.203 -28.5 -22.594 1 89.62 77 CYS A C 1
ATOM 604 O O . CYS A 1 77 ? 1.174 -29.109 -22.141 1 89.62 77 CYS A O 1
ATOM 606 N N . GLU A 1 78 ? 0.032 -28.188 -23.828 1 87.56 78 GLU A N 1
ATOM 607 C CA . GLU A 1 78 ? 1.093 -28.547 -24.766 1 87.56 78 GLU A CA 1
ATOM 608 C C . GLU A 1 78 ? 2.385 -27.797 -24.438 1 87.56 78 GLU A C 1
ATOM 610 O O . GLU A 1 78 ? 2.387 -26.578 -24.328 1 87.56 78 GLU A O 1
ATOM 615 N N . GLY A 1 79 ? 3.518 -28.516 -24.234 1 81.25 79 GLY A N 1
ATOM 616 C CA . GLY A 1 79 ? 4.773 -27.859 -23.906 1 81.25 79 GLY A CA 1
ATOM 617 C C . GLY A 1 79 ? 4.758 -27.188 -22.547 1 81.25 79 GLY A C 1
ATOM 618 O O . GLY A 1 79 ? 5.301 -26.094 -22.375 1 81.25 79 GLY A O 1
ATOM 619 N N . CYS A 1 80 ? 4.156 -27.75 -21.641 1 85.81 80 CYS A N 1
ATOM 620 C CA . CYS A 1 80 ? 3.957 -27.203 -20.312 1 85.81 80 CYS A CA 1
ATOM 621 C C . CYS A 1 80 ? 5.293 -26.891 -19.641 1 85.81 80 CYS A C 1
ATOM 623 O O . CYS A 1 80 ? 6.133 -27.781 -19.469 1 85.81 80 CYS A O 1
ATOM 625 N N . LYS A 1 81 ? 5.379 -25.625 -19.156 1 77 81 LYS A N 1
ATOM 626 C CA . LYS A 1 81 ? 6.578 -25.141 -18.469 1 77 81 LYS A CA 1
ATOM 627 C C . LYS A 1 81 ? 6.75 -25.844 -17.125 1 77 81 LYS A C 1
ATOM 629 O O . LYS A 1 81 ? 7.879 -26.062 -16.672 1 77 81 LYS A O 1
ATOM 634 N N . VAL A 1 82 ? 5.715 -26.172 -16.562 1 84 82 VAL A N 1
ATOM 635 C CA . VAL A 1 82 ? 5.766 -26.828 -15.258 1 84 82 VAL A CA 1
ATOM 636 C C . VAL A 1 82 ? 6.418 -28.203 -15.406 1 84 82 VAL A C 1
ATOM 638 O O . VAL A 1 82 ? 7.285 -28.578 -14.609 1 84 82 VAL A O 1
ATOM 641 N N . VAL A 1 83 ? 5.988 -28.891 -16.406 1 84.38 83 VAL A N 1
ATOM 642 C CA . VAL A 1 83 ? 6.566 -30.219 -16.625 1 84.38 83 VAL A CA 1
ATOM 643 C C . VAL A 1 83 ? 8.039 -30.078 -16.984 1 84.38 83 VAL A C 1
ATOM 645 O O . VAL A 1 83 ? 8.867 -30.906 -16.578 1 84.38 83 VAL A O 1
ATOM 648 N N . ALA A 1 84 ? 8.32 -29.031 -17.688 1 79.56 84 ALA A N 1
ATOM 649 C CA . ALA A 1 84 ? 9.711 -28.797 -18.062 1 79.56 84 ALA A CA 1
ATOM 650 C C . ALA A 1 84 ? 10.586 -28.578 -16.828 1 79.56 84 ALA A C 1
ATOM 652 O O . ALA A 1 84 ? 11.734 -29 -16.797 1 79.56 84 ALA A O 1
ATOM 653 N N . VAL A 1 85 ? 10.047 -27.953 -15.797 1 80.94 85 VAL A N 1
ATOM 654 C CA . VAL A 1 85 ? 10.82 -27.578 -14.617 1 80.94 85 VAL A CA 1
ATOM 655 C C . VAL A 1 85 ? 10.695 -28.672 -13.555 1 80.94 85 VAL A C 1
ATOM 657 O O . VAL A 1 85 ? 11.688 -29.078 -12.953 1 80.94 85 VAL A O 1
ATOM 660 N N . GLU A 1 86 ? 9.492 -29.141 -13.43 1 83.25 86 GLU A N 1
ATOM 661 C CA . GLU A 1 86 ? 9.242 -30.078 -12.336 1 83.25 86 GLU A CA 1
ATOM 662 C C . GLU A 1 86 ? 9.5 -31.516 -12.773 1 83.25 86 GLU A C 1
ATOM 664 O O . GLU A 1 86 ? 9.633 -32.406 -11.938 1 83.25 86 GLU A O 1
ATOM 669 N N . GLY A 1 87 ? 9.477 -31.828 -14.031 1 82.94 87 GLY A N 1
ATOM 670 C CA . GLY A 1 87 ? 9.695 -33.156 -14.547 1 82.94 87 GLY A CA 1
ATOM 671 C C . GLY A 1 87 ? 8.422 -33.969 -14.664 1 82.94 87 GLY A C 1
ATOM 672 O O . GLY A 1 87 ? 8.422 -35.062 -15.242 1 82.94 87 GLY A O 1
ATOM 673 N N . ALA A 1 88 ? 7.414 -33.531 -14.047 1 87.94 88 ALA A N 1
ATOM 674 C CA . ALA A 1 88 ? 6.121 -34.219 -14.078 1 87.94 88 ALA A CA 1
ATOM 675 C C . ALA A 1 88 ? 4.977 -33.25 -13.836 1 87.94 88 ALA A C 1
ATOM 677 O O . ALA A 1 88 ? 5.199 -32.125 -13.352 1 87.94 88 ALA A O 1
ATOM 678 N N . PRO A 1 89 ? 3.758 -33.688 -14.297 1 89.94 89 PRO A N 1
ATOM 679 C CA . PRO A 1 89 ? 2.596 -32.875 -13.922 1 89.94 89 PRO A CA 1
ATOM 680 C C . PRO A 1 89 ? 2.432 -32.75 -12.414 1 89.94 89 PRO A C 1
ATOM 682 O O . PRO A 1 89 ? 2.963 -33.562 -11.656 1 89.94 89 PRO A O 1
ATOM 685 N N . ILE A 1 90 ? 1.712 -31.75 -12.016 1 90.44 90 ILE A N 1
ATOM 686 C CA . ILE A 1 90 ? 1.551 -31.453 -10.602 1 90.44 90 ILE A CA 1
ATOM 687 C C . ILE A 1 90 ? 0.584 -32.469 -9.969 1 90.44 90 ILE A C 1
ATOM 689 O O . ILE A 1 90 ? -0.48 -32.75 -10.523 1 90.44 90 ILE A O 1
ATOM 693 N N . ALA A 1 91 ? 1.027 -33.031 -8.938 1 89.31 91 ALA A N 1
ATOM 694 C CA . ALA A 1 91 ? 0.201 -33.906 -8.133 1 89.31 91 ALA A CA 1
ATOM 695 C C . ALA A 1 91 ? 0.05 -33.406 -6.707 1 89.31 91 ALA A C 1
ATOM 697 O O . ALA A 1 91 ? 1.034 -33 -6.074 1 89.31 91 ALA A O 1
ATOM 698 N N . TRP A 1 92 ? -1.214 -33.25 -6.262 1 89.5 92 TRP A N 1
ATOM 699 C CA . TRP A 1 92 ? -1.469 -32.781 -4.91 1 89.5 92 TRP A CA 1
ATOM 700 C C . TRP A 1 92 ? -2.305 -33.781 -4.121 1 89.5 92 TRP A C 1
ATOM 702 O O . TRP A 1 92 ? -3.197 -34.406 -4.676 1 89.5 92 TRP A O 1
ATOM 712 N N . GLU A 1 93 ? -1.977 -34 -2.932 1 88.56 93 GLU A N 1
ATOM 713 C CA . GLU A 1 93 ? -2.812 -34.562 -1.872 1 88.56 93 GLU A CA 1
ATOM 714 C C . GLU A 1 93 ? -2.48 -33.938 -0.521 1 88.56 93 GLU A C 1
ATOM 716 O O . GLU A 1 93 ? -1.413 -34.188 0.041 1 88.56 93 GLU A O 1
ATOM 721 N N . PHE A 1 94 ? -3.393 -33.156 -0.026 1 93.88 94 PHE A N 1
ATOM 722 C CA . PHE A 1 94 ? -3.156 -32.438 1.219 1 93.88 94 PHE A CA 1
ATOM 723 C C . PHE A 1 94 ? -3.504 -33.312 2.422 1 93.88 94 PHE A C 1
ATOM 725 O O . PHE A 1 94 ? -4.492 -34.062 2.398 1 93.88 94 PHE A O 1
ATOM 732 N N . PRO A 1 95 ? -2.652 -33.281 3.406 1 93.19 95 PRO A N 1
ATOM 733 C CA . PRO A 1 95 ? -2.994 -34.031 4.621 1 93.19 95 PRO A CA 1
ATOM 734 C C . PRO A 1 95 ? -4.281 -33.531 5.273 1 93.19 95 PRO A C 1
ATOM 736 O O . PRO A 1 95 ? -4.582 -32.312 5.227 1 93.19 95 PRO A O 1
ATOM 739 N N . VAL A 1 96 ? -4.969 -34.469 5.824 1 95.19 96 VAL A N 1
ATOM 740 C CA . VAL A 1 96 ? -6.188 -34.156 6.566 1 95.19 96 VAL A CA 1
ATOM 741 C C . VAL A 1 96 ? -5.902 -34.188 8.062 1 95.19 96 VAL A C 1
ATOM 743 O O . VAL A 1 96 ? -5.336 -35.156 8.578 1 95.19 96 VAL A O 1
ATOM 746 N N . ARG A 1 97 ? -6.242 -33.094 8.695 1 92.62 97 ARG A N 1
ATOM 747 C CA . ARG A 1 97 ? -6.02 -33 10.133 1 92.62 97 ARG A CA 1
ATOM 748 C C . ARG A 1 97 ? -6.836 -34.062 10.883 1 92.62 97 ARG A C 1
ATOM 750 O O . ARG A 1 97 ? -7.988 -34.312 10.531 1 92.62 97 ARG A O 1
ATOM 757 N N . SER A 1 98 ? -6.164 -34.562 11.938 1 90.75 98 SER A N 1
ATOM 758 C CA . SER A 1 98 ? -6.848 -35.562 12.758 1 90.75 98 SER A CA 1
ATOM 759 C C . SER A 1 98 ? -8.148 -35.031 13.328 1 90.75 98 SER A C 1
ATOM 761 O O . SER A 1 98 ? -8.18 -33.906 13.836 1 90.75 98 SER A O 1
ATOM 763 N N . GLY A 1 99 ? -9.188 -35.781 13.148 1 90.31 99 GLY A N 1
ATOM 764 C CA . GLY A 1 99 ? -10.477 -35.375 13.68 1 90.31 99 GLY A CA 1
ATOM 765 C C . GLY A 1 99 ? -11.336 -34.625 12.672 1 90.31 99 GLY A C 1
ATOM 766 O O . GLY A 1 99 ? -12.5 -34.344 12.953 1 90.31 99 GLY A O 1
ATOM 767 N N . SER A 1 100 ? -10.75 -34.312 11.484 1 92.38 100 SER A N 1
ATOM 768 C CA . SER A 1 100 ? -11.5 -33.562 10.484 1 92.38 100 SER A CA 1
ATOM 769 C C . SER A 1 100 ? -11.68 -34.375 9.203 1 92.38 100 SER A C 1
ATOM 771 O O . SER A 1 100 ? -11.812 -33.812 8.117 1 92.38 100 SER A O 1
ATOM 773 N N . GLU A 1 101 ? -11.68 -35.688 9.281 1 90.62 101 GLU A N 1
ATOM 774 C CA . GLU A 1 101 ? -11.734 -36.562 8.133 1 90.62 101 GLU A CA 1
ATOM 775 C C . GLU A 1 101 ? -13.094 -36.5 7.441 1 90.62 101 GLU A C 1
ATOM 777 O O . GLU A 1 101 ? -13.219 -36.844 6.262 1 90.62 101 GLU A O 1
ATOM 782 N N . ASN A 1 102 ? -14.07 -35.969 8.188 1 90.38 102 ASN A N 1
ATOM 783 C CA . ASN A 1 102 ? -15.414 -35.906 7.625 1 90.38 102 ASN A CA 1
ATOM 784 C C . ASN A 1 102 ? -15.812 -34.469 7.277 1 90.38 102 ASN A C 1
ATOM 786 O O . ASN A 1 102 ? -16.984 -34.188 7.039 1 90.38 102 ASN A O 1
ATOM 790 N N . SER A 1 103 ? -14.828 -33.656 7.258 1 95 103 SER A N 1
ATOM 791 C CA . SER A 1 103 ? -15.117 -32.25 6.891 1 95 103 SER A CA 1
ATOM 792 C C . SER A 1 103 ? -15.492 -32.156 5.414 1 95 103 SER A C 1
ATOM 794 O O . SER A 1 103 ? -15.133 -33 4.609 1 95 103 SER A O 1
ATOM 796 N N . PRO A 1 104 ? -16.234 -31.109 5.066 1 96.69 104 PRO A N 1
ATOM 797 C CA . PRO A 1 104 ? -16.547 -30.906 3.65 1 96.69 104 PRO A CA 1
ATOM 798 C C . PRO A 1 104 ? -15.305 -30.797 2.771 1 96.69 104 PRO A C 1
ATOM 800 O O . PRO A 1 104 ? -15.289 -31.328 1.656 1 96.69 104 PRO A O 1
ATOM 803 N N . ALA A 1 105 ? -14.281 -30.25 3.26 1 97.88 105 ALA A N 1
ATOM 804 C CA . ALA A 1 105 ? -13.039 -30.094 2.5 1 97.88 105 ALA A CA 1
ATOM 805 C C . ALA A 1 105 ? -12.383 -31.453 2.23 1 97.88 105 ALA A C 1
ATOM 807 O O . ALA A 1 105 ? -11.969 -31.734 1.104 1 97.88 105 ALA A O 1
ATOM 808 N N . SER A 1 106 ? -12.312 -32.281 3.252 1 97.44 106 SER A N 1
ATOM 809 C CA . SER A 1 106 ? -11.711 -33.594 3.09 1 97.44 106 SER A CA 1
ATOM 810 C C . SER A 1 106 ? -12.531 -34.469 2.137 1 97.44 106 SER A C 1
ATOM 812 O O . SER A 1 106 ? -11.969 -35.188 1.317 1 97.44 106 SER A O 1
ATOM 814 N N . ALA A 1 107 ? -13.812 -34.375 2.236 1 97.5 107 ALA A N 1
ATOM 815 C CA . ALA A 1 107 ? -14.688 -35.125 1.349 1 97.5 107 ALA A CA 1
ATOM 816 C C . ALA A 1 107 ? -14.539 -34.656 -0.097 1 97.5 107 ALA A C 1
ATOM 818 O O . ALA A 1 107 ? -14.484 -35.5 -1.016 1 97.5 107 ALA A O 1
ATOM 819 N N . ASN A 1 108 ? -14.508 -33.375 -0.241 1 98.19 108 ASN A N 1
ATOM 820 C CA . ASN A 1 108 ? -14.336 -32.812 -1.576 1 98.19 108 ASN A CA 1
ATOM 821 C C . ASN A 1 108 ? -13.008 -33.25 -2.195 1 98.19 108 ASN A C 1
ATOM 823 O O . ASN A 1 108 ? -12.953 -33.594 -3.375 1 98.19 108 ASN A O 1
ATOM 827 N N . GLN A 1 109 ? -11.922 -33.25 -1.455 1 98.06 109 GLN A N 1
ATOM 828 C CA . GLN A 1 109 ? -10.625 -33.688 -1.949 1 98.06 109 GLN A CA 1
ATOM 829 C C . GLN A 1 109 ? -10.664 -35.156 -2.363 1 98.06 109 GLN A C 1
ATOM 831 O O . GLN A 1 109 ? -10.148 -35.531 -3.42 1 98.06 109 GLN A O 1
ATOM 836 N N . ALA A 1 110 ? -11.25 -35.938 -1.532 1 97.25 110 ALA A N 1
ATOM 837 C CA . ALA A 1 110 ? -11.336 -37.375 -1.837 1 97.25 110 ALA A CA 1
ATOM 838 C C . ALA A 1 110 ? -12.07 -37.625 -3.152 1 97.25 110 ALA A C 1
ATOM 840 O O . ALA A 1 110 ? -11.641 -38.406 -3.979 1 97.25 110 ALA A O 1
ATOM 841 N N . LEU A 1 111 ? -13.148 -36.906 -3.242 1 97.62 111 LEU A N 1
ATOM 842 C CA . LEU A 1 111 ? -13.938 -37.031 -4.465 1 97.62 111 LEU A CA 1
ATOM 843 C C . LEU A 1 111 ? -13.141 -36.562 -5.672 1 97.62 111 LEU A C 1
ATOM 845 O O . LEU A 1 111 ? -13.133 -37.219 -6.719 1 97.62 111 LEU A O 1
ATOM 849 N N . ALA A 1 112 ? -12.477 -35.438 -5.602 1 97.75 112 ALA A N 1
ATOM 850 C CA . ALA A 1 112 ? -11.68 -34.875 -6.691 1 97.75 112 ALA A CA 1
ATOM 851 C C . ALA A 1 112 ? -10.555 -35.844 -7.098 1 97.75 112 ALA A C 1
ATOM 853 O O . ALA A 1 112 ? -10.297 -36.031 -8.289 1 97.75 112 ALA A O 1
ATOM 854 N N . LEU A 1 113 ? -9.906 -36.375 -6.113 1 96.44 113 LEU A N 1
ATOM 855 C CA . LEU A 1 113 ? -8.82 -37.312 -6.379 1 96.44 113 LEU A CA 1
ATOM 856 C C . LEU A 1 113 ? -9.344 -38.562 -7.125 1 96.44 113 LEU A C 1
ATOM 858 O O . LEU A 1 113 ? -8.719 -39 -8.094 1 96.44 113 LEU A O 1
ATOM 862 N N . ALA A 1 114 ? -10.438 -39.062 -6.703 1 95.88 114 ALA A N 1
ATOM 863 C CA . ALA A 1 114 ? -11.047 -40.219 -7.371 1 95.88 114 ALA A CA 1
ATOM 864 C C . ALA A 1 114 ? -11.422 -39.875 -8.812 1 95.88 114 ALA A C 1
ATOM 866 O O . ALA A 1 114 ? -11.172 -40.656 -9.727 1 95.88 114 ALA A O 1
ATOM 867 N N . GLU A 1 115 ? -11.969 -38.719 -8.977 1 96.75 115 GLU A N 1
ATOM 868 C CA . GLU A 1 115 ? -12.398 -38.281 -10.305 1 96.75 115 GLU A CA 1
ATOM 869 C C . GLU A 1 115 ? -11.195 -38.031 -11.211 1 96.75 115 GLU A C 1
ATOM 871 O O . GLU A 1 115 ? -11.242 -38.312 -12.406 1 96.75 115 GLU A O 1
ATOM 876 N N . MET A 1 116 ? -10.172 -37.469 -10.68 1 96 116 MET A N 1
ATOM 877 C CA . MET A 1 116 ? -8.938 -37.25 -11.43 1 96 116 MET A CA 1
ATOM 878 C C . MET A 1 116 ? -8.344 -38.594 -11.883 1 96 116 MET A C 1
ATOM 880 O O . MET A 1 116 ? -7.996 -38.75 -13.055 1 96 116 MET A O 1
ATOM 884 N N . GLN A 1 117 ? -8.328 -39.531 -11.016 1 93.12 117 GLN A N 1
ATOM 885 C CA . GLN A 1 117 ? -7.742 -40.844 -11.305 1 93.12 117 GLN A CA 1
ATOM 886 C C . GLN A 1 117 ? -8.562 -41.562 -12.359 1 93.12 117 GLN A C 1
ATOM 888 O O . GLN A 1 117 ? -8 -42.312 -13.188 1 93.12 117 GLN A O 1
ATOM 893 N N . SER A 1 118 ? -9.797 -41.375 -12.344 1 94.19 118 SER A N 1
ATOM 894 C CA . SER A 1 118 ? -10.68 -42.094 -13.281 1 94.19 118 SER A CA 1
ATOM 895 C C . SER A 1 118 ? -10.828 -41.312 -14.586 1 94.19 118 SER A C 1
ATOM 897 O O . SER A 1 118 ? -11.477 -41.781 -15.523 1 94.19 118 SER A O 1
ATOM 899 N N . GLY A 1 119 ? -10.312 -40.125 -14.594 1 95.19 119 GLY A N 1
ATOM 900 C CA . GLY A 1 119 ? -10.414 -39.312 -15.797 1 95.19 119 GLY A CA 1
ATOM 901 C C . GLY A 1 119 ? -11.805 -38.75 -16.031 1 95.19 119 GLY A C 1
ATOM 902 O O . GLY A 1 119 ? -12.266 -38.688 -17.188 1 95.19 119 GLY A O 1
ATOM 903 N N . ALA A 1 120 ? -12.43 -38.406 -14.984 1 96.25 120 ALA A N 1
ATOM 904 C CA . ALA A 1 120 ? -13.781 -37.875 -15.125 1 96.25 120 ALA A CA 1
ATOM 905 C C . ALA A 1 120 ? -13.781 -36.594 -15.961 1 96.25 120 ALA A C 1
ATOM 907 O O . ALA A 1 120 ? -12.977 -35.719 -15.719 1 96.25 120 ALA A O 1
ATOM 908 N N . ILE A 1 121 ? -14.672 -36.531 -16.938 1 96.81 121 ILE A N 1
ATOM 909 C CA . ILE A 1 121 ? -14.773 -35.375 -17.812 1 96.81 121 ILE A CA 1
ATOM 910 C C . ILE A 1 121 ? -15.633 -34.281 -17.141 1 96.81 121 ILE A C 1
ATOM 912 O O . ILE A 1 121 ? -15.289 -33.094 -17.188 1 96.81 121 ILE A O 1
ATOM 916 N N . VAL A 1 122 ? -16.719 -34.656 -16.578 1 96.94 122 VAL A N 1
ATOM 917 C CA . VAL A 1 122 ? -17.562 -33.781 -15.758 1 96.94 122 VAL A CA 1
ATOM 918 C C . VAL A 1 122 ? -17.359 -34.125 -14.281 1 96.94 122 VAL A C 1
ATOM 920 O O . VAL A 1 122 ? -17.422 -35.281 -13.883 1 96.94 122 VAL A O 1
ATOM 923 N N . GLN A 1 123 ? -17.125 -33.094 -13.516 1 95.69 123 GLN A N 1
ATOM 924 C CA . GLN A 1 123 ? -16.797 -33.312 -12.109 1 95.69 123 GLN A CA 1
ATOM 925 C C . GLN A 1 123 ? -17.969 -32.938 -11.211 1 95.69 123 GLN A C 1
ATOM 927 O O . GLN A 1 123 ? -18.656 -31.953 -11.461 1 95.69 123 GLN A O 1
ATOM 932 N N . LEU A 1 124 ? -18.125 -33.75 -10.195 1 97 124 LEU A N 1
ATOM 933 C CA . LEU A 1 124 ? -19 -33.375 -9.078 1 97 124 LEU A CA 1
ATOM 934 C C . LEU A 1 124 ? -18.234 -32.625 -8.016 1 97 124 LEU A C 1
ATOM 936 O O . LEU A 1 124 ? -18.812 -31.75 -7.348 1 97 124 LEU A O 1
ATOM 940 N N . ALA A 1 125 ? -17 -32.969 -7.863 1 98 125 ALA A N 1
ATOM 941 C CA . ALA A 1 125 ? -16.156 -32.281 -6.906 1 98 125 ALA A CA 1
ATOM 942 C C . ALA A 1 125 ? -16 -30.797 -7.293 1 98 125 ALA A C 1
ATOM 944 O O . ALA A 1 125 ? -15.93 -30.469 -8.477 1 98 125 ALA A O 1
ATOM 945 N N . LYS A 1 126 ? -15.961 -29.953 -6.316 1 98.19 126 LYS A N 1
ATOM 946 C CA . LYS A 1 126 ? -15.578 -28.562 -6.5 1 98.19 126 LYS A CA 1
ATOM 947 C C . LYS A 1 126 ? -14.062 -28.391 -6.539 1 98.19 126 LYS A C 1
ATOM 949 O O . LYS A 1 126 ? -13.328 -29.312 -6.184 1 98.19 126 LYS A O 1
ATOM 954 N N . PRO A 1 127 ? -13.609 -27.234 -7.059 1 98.19 127 PRO A N 1
ATOM 955 C CA . PRO A 1 127 ? -12.164 -27.016 -6.961 1 98.19 127 PRO A CA 1
ATOM 956 C C . PRO A 1 127 ? -11.633 -27.172 -5.539 1 98.19 127 PRO A C 1
ATOM 958 O O . PRO A 1 127 ? -12.25 -26.672 -4.59 1 98.19 127 PRO A O 1
ATOM 961 N N . VAL A 1 128 ? -10.539 -27.828 -5.441 1 98.38 128 VAL A N 1
ATOM 962 C CA . VAL A 1 128 ? -9.906 -28.109 -4.156 1 98.38 128 VAL A CA 1
ATOM 963 C C . VAL A 1 128 ? -8.93 -27 -3.811 1 98.38 128 VAL A C 1
ATOM 965 O O . VAL A 1 128 ? -8.688 -26.719 -2.633 1 98.38 128 VAL A O 1
ATOM 968 N N . VAL A 1 129 ? -8.359 -26.391 -4.828 1 98.31 129 VAL A N 1
ATOM 969 C CA . VAL A 1 129 ? -7.391 -25.312 -4.695 1 98.31 129 VAL A CA 1
ATOM 970 C C . VAL A 1 129 ? -7.867 -24.094 -5.492 1 98.31 129 VAL A C 1
ATOM 972 O O . VAL A 1 129 ? -8.273 -24.219 -6.648 1 98.31 129 VAL A O 1
ATOM 975 N N . LEU A 1 130 ? -7.805 -22.984 -4.879 1 98.19 130 LEU A N 1
ATOM 976 C CA . LEU A 1 130 ? -8.07 -21.703 -5.539 1 98.19 130 LEU A CA 1
ATOM 977 C C . LEU A 1 130 ? -6.828 -20.828 -5.551 1 98.19 130 LEU A C 1
ATOM 979 O O . LEU A 1 130 ? -6.312 -20.453 -4.492 1 98.19 130 LEU A O 1
ATOM 983 N N . GLN A 1 131 ? -6.316 -20.547 -6.691 1 97.38 131 GLN A N 1
ATOM 984 C CA . GLN A 1 131 ? -5.332 -19.484 -6.871 1 97.38 131 GLN A CA 1
ATOM 985 C C . GLN A 1 131 ? -6 -18.172 -7.301 1 97.38 131 GLN A C 1
ATOM 987 O O . GLN A 1 131 ? -6.555 -18.094 -8.398 1 97.38 131 GLN A O 1
ATOM 992 N N . TYR A 1 132 ? -5.93 -17.234 -6.492 1 97.25 132 TYR A N 1
ATOM 993 C CA . TYR A 1 132 ? -6.754 -16.047 -6.688 1 97.25 132 TYR A CA 1
ATOM 994 C C . TYR A 1 132 ? -5.895 -14.789 -6.742 1 97.25 132 TYR A C 1
ATOM 996 O O . TYR A 1 132 ? -5.098 -14.539 -5.836 1 97.25 132 TYR A O 1
ATOM 1004 N N . PHE A 1 133 ? -5.992 -14.023 -7.875 1 94.62 133 PHE A N 1
ATOM 1005 C CA . PHE A 1 133 ? -5.43 -12.688 -8.062 1 94.62 133 PHE A CA 1
ATOM 1006 C C . PHE A 1 133 ? -6.496 -11.617 -7.891 1 94.62 133 PHE A C 1
ATOM 1008 O O . PHE A 1 133 ? -7.094 -11.164 -8.867 1 94.62 133 PHE A O 1
ATOM 1015 N N . PRO A 1 134 ? -6.719 -11.148 -6.707 1 94.75 134 PRO A N 1
ATOM 1016 C CA . PRO A 1 134 ? -7.898 -10.312 -6.469 1 94.75 134 PRO A CA 1
ATOM 1017 C C . PRO A 1 134 ? -7.742 -8.898 -7.031 1 94.75 134 PRO A C 1
ATOM 1019 O O . PRO A 1 134 ? -8.742 -8.242 -7.328 1 94.75 134 PRO A O 1
ATOM 1022 N N . SER A 1 135 ? -6.449 -8.445 -7.039 1 93.38 135 SER A N 1
ATOM 1023 C CA . SER A 1 135 ? -6.195 -7.055 -7.395 1 93.38 135 SER A CA 1
ATOM 1024 C C . SER A 1 135 ? -4.766 -6.859 -7.883 1 93.38 135 SER A C 1
ATOM 1026 O O . SER A 1 135 ? -3.9 -7.703 -7.645 1 93.38 135 SER A O 1
ATOM 1028 N N . THR A 1 136 ? -4.602 -5.727 -8.609 1 91 136 THR A N 1
ATOM 1029 C CA . THR A 1 136 ? -3.25 -5.379 -9.023 1 91 136 THR A CA 1
ATOM 1030 C C . THR A 1 136 ? -2.654 -4.316 -8.109 1 91 136 THR A C 1
ATOM 1032 O O . THR A 1 136 ? -1.568 -3.795 -8.375 1 91 136 THR A O 1
ATOM 1035 N N . LEU A 1 137 ? -3.371 -3.959 -7.039 1 90.75 137 LEU A N 1
ATOM 1036 C CA . LEU A 1 137 ? -2.852 -2.979 -6.094 1 90.75 137 LEU A CA 1
ATOM 1037 C C . LEU A 1 137 ? -1.575 -3.484 -5.43 1 90.75 137 LEU A C 1
ATOM 1039 O O . LEU A 1 137 ? -1.538 -4.605 -4.918 1 90.75 137 LEU A O 1
ATOM 1043 N N . CYS A 1 138 ? -0.56 -2.66 -5.539 1 92.19 138 CYS A N 1
ATOM 1044 C CA . CYS A 1 138 ? 0.738 -2.982 -4.953 1 92.19 138 CYS A CA 1
ATOM 1045 C C . CYS A 1 138 ? 1.396 -1.736 -4.371 1 92.19 138 CYS A C 1
ATOM 1047 O O . CYS A 1 138 ? 1.111 -0.619 -4.805 1 92.19 138 CYS A O 1
ATOM 1049 N N . ASN A 1 139 ? 2.256 -1.921 -3.387 1 90.81 139 ASN A N 1
ATOM 1050 C CA . ASN A 1 139 ? 2.889 -0.78 -2.732 1 90.81 139 ASN A CA 1
ATOM 1051 C C . ASN A 1 139 ? 4.262 -0.48 -3.33 1 90.81 139 ASN A C 1
ATOM 1053 O O . ASN A 1 139 ? 4.895 0.513 -2.969 1 90.81 139 ASN A O 1
ATOM 1057 N N . ILE A 1 140 ? 4.727 -1.304 -4.199 1 92.31 140 ILE A N 1
ATOM 1058 C CA . ILE A 1 140 ? 6.023 -1.033 -4.805 1 92.31 140 ILE A CA 1
ATOM 1059 C C . ILE A 1 140 ? 5.898 -1.069 -6.328 1 92.31 140 ILE A C 1
ATOM 1061 O O . ILE A 1 140 ? 4.832 -1.383 -6.859 1 92.31 140 ILE A O 1
ATOM 1065 N N . ASP A 1 141 ? 6.949 -0.684 -7.027 1 87.25 141 ASP A N 1
ATOM 1066 C CA . ASP A 1 141 ? 6.934 -0.523 -8.477 1 87.25 141 ASP A CA 1
ATOM 1067 C C . ASP A 1 141 ? 8.109 -1.252 -9.125 1 87.25 141 ASP A C 1
ATOM 1069 O O . ASP A 1 141 ? 8.945 -0.63 -9.781 1 87.25 141 ASP A O 1
ATOM 1073 N N . CYS A 1 142 ? 8.008 -2.543 -9.031 1 90.12 142 CYS A N 1
ATOM 1074 C CA . CYS A 1 142 ? 9.094 -3.33 -9.617 1 90.12 142 CYS A CA 1
ATOM 1075 C C . CYS A 1 142 ? 9.289 -2.98 -11.086 1 90.12 142 CYS A C 1
ATOM 1077 O O . CYS A 1 142 ? 8.312 -2.809 -11.82 1 90.12 142 CYS A O 1
ATOM 1079 N N . THR A 1 143 ? 10.469 -2.93 -11.547 1 83 143 THR A N 1
ATOM 1080 C CA . THR A 1 143 ? 10.797 -2.438 -12.883 1 83 143 THR A CA 1
ATOM 1081 C C . THR A 1 143 ? 10.344 -3.424 -13.953 1 83 143 THR A C 1
ATOM 1083 O O . THR A 1 143 ? 10.203 -3.057 -15.125 1 83 143 THR A O 1
ATOM 1086 N N . PHE A 1 144 ? 10.078 -4.633 -13.57 1 81.5 144 PHE A N 1
ATOM 1087 C CA . PHE A 1 144 ? 9.711 -5.664 -14.531 1 81.5 144 PHE A CA 1
ATOM 1088 C C . PHE A 1 144 ? 8.227 -6.004 -14.422 1 81.5 144 PHE A C 1
ATOM 1090 O O . PHE A 1 144 ? 7.75 -6.945 -15.062 1 81.5 144 PHE A O 1
ATOM 1097 N N . CYS A 1 145 ? 7.598 -5.332 -13.602 1 82.62 145 CYS A N 1
ATOM 1098 C CA . CYS A 1 145 ? 6.219 -5.707 -13.32 1 82.62 145 CYS A CA 1
ATOM 1099 C C . CYS A 1 145 ? 5.34 -5.527 -14.547 1 82.62 145 CYS A C 1
ATOM 1101 O O . CYS A 1 145 ? 5.25 -4.426 -15.102 1 82.62 145 CYS A O 1
ATOM 1103 N N . PHE A 1 146 ? 4.656 -6.492 -14.883 1 71.56 146 PHE A N 1
ATOM 1104 C CA . PHE A 1 146 ? 3.803 -6.445 -16.062 1 71.56 146 PHE A CA 1
ATOM 1105 C C . PHE A 1 146 ? 2.488 -5.738 -15.75 1 71.56 146 PHE A C 1
ATOM 1107 O O . PHE A 1 146 ? 1.747 -5.367 -16.656 1 71.56 146 PHE A O 1
ATOM 1114 N N . GLN A 1 147 ? 2.258 -5.543 -14.469 1 71.12 147 GLN A N 1
ATOM 1115 C CA . GLN A 1 147 ? 1.015 -4.898 -14.062 1 71.12 147 GLN A CA 1
ATOM 1116 C C . GLN A 1 147 ? 1.228 -3.412 -13.789 1 71.12 147 GLN A C 1
ATOM 1118 O O . GLN A 1 147 ? 0.363 -2.75 -13.211 1 71.12 147 GLN A O 1
ATOM 1123 N N . TRP A 1 148 ? 2.312 -2.895 -14.148 1 65 148 TRP A N 1
ATOM 1124 C CA . TRP A 1 148 ? 2.691 -1.554 -13.711 1 65 148 TRP A CA 1
ATOM 1125 C C . TRP A 1 148 ? 1.676 -0.519 -14.188 1 65 148 TRP A C 1
ATOM 1127 O O . TRP A 1 148 ? 1.435 0.481 -13.5 1 65 148 TRP A O 1
ATOM 1137 N N . ASP A 1 149 ? 1.058 -0.77 -15.273 1 61.25 149 ASP A N 1
ATOM 1138 C CA . ASP A 1 149 ? 0.147 0.234 -15.82 1 61.25 149 ASP A CA 1
ATOM 1139 C C . ASP A 1 149 ? -1.306 -0.116 -15.5 1 61.25 149 ASP A C 1
ATOM 1141 O O . ASP A 1 149 ? -2.229 0.473 -16.062 1 61.25 149 ASP A O 1
ATOM 1145 N N . GLN A 1 150 ? -1.439 -1.108 -14.742 1 66.44 150 GLN A N 1
ATOM 1146 C CA . GLN A 1 150 ? -2.783 -1.561 -14.398 1 66.44 150 GLN A CA 1
ATOM 1147 C C . GLN A 1 150 ? -2.984 -1.586 -12.883 1 66.44 150 GLN A C 1
ATOM 1149 O O . GLN A 1 150 ? -3.619 -2.5 -12.352 1 66.44 150 GLN A O 1
ATOM 1154 N N . LYS A 1 151 ? -2.424 -0.684 -12.266 1 67.31 151 LYS A N 1
ATOM 1155 C CA . LYS A 1 151 ? -2.512 -0.722 -10.812 1 67.31 151 LYS A CA 1
ATOM 1156 C C . LYS A 1 151 ? -3.898 -0.303 -10.336 1 67.31 151 LYS A C 1
ATOM 1158 O O . LYS A 1 151 ? -4.492 0.631 -10.875 1 67.31 151 LYS A O 1
ATOM 1163 N N . GLY A 1 152 ? -4.445 -1.127 -9.508 1 72.81 152 GLY A N 1
ATOM 1164 C CA . GLY A 1 152 ? -5.676 -0.759 -8.82 1 72.81 152 GLY A CA 1
ATOM 1165 C C . GLY A 1 152 ? -6.902 -1.461 -9.367 1 72.81 152 GLY A C 1
ATOM 1166 O O . GLY A 1 152 ? -8.023 -1.205 -8.922 1 72.81 152 GLY A O 1
ATOM 1167 N N . ILE A 1 153 ? -6.695 -2.346 -10.344 1 79.88 153 ILE A N 1
ATOM 1168 C CA . ILE A 1 153 ? -7.816 -3.125 -10.852 1 79.88 153 ILE A CA 1
ATOM 1169 C C . ILE A 1 153 ? -8.156 -4.25 -9.875 1 79.88 153 ILE A C 1
ATOM 1171 O O . ILE A 1 153 ? -7.254 -4.91 -9.344 1 79.88 153 ILE A O 1
ATOM 1175 N N . LYS A 1 154 ? -9.477 -4.367 -9.578 1 88.56 154 LYS A N 1
ATOM 1176 C CA . LYS A 1 154 ? -9.891 -5.426 -8.664 1 88.56 154 LYS A CA 1
ATOM 1177 C C . LYS A 1 154 ? -11.219 -6.039 -9.102 1 88.56 154 LYS A C 1
ATOM 1179 O O . LYS A 1 154 ? -12.047 -5.363 -9.719 1 88.56 154 LYS A O 1
ATOM 1184 N N . LEU A 1 155 ? -11.336 -7.305 -8.82 1 89.31 155 LEU A N 1
ATOM 1185 C CA . LEU A 1 155 ? -12.586 -8 -9.109 1 89.31 155 LEU A CA 1
ATOM 1186 C C . LEU A 1 155 ? -13.656 -7.66 -8.078 1 89.31 155 LEU A C 1
ATOM 1188 O O . LEU A 1 155 ? -14.844 -7.629 -8.398 1 89.31 155 LEU A O 1
ATOM 1192 N N . GLY A 1 156 ? -13.289 -7.41 -6.906 1 89.38 156 GLY A N 1
ATOM 1193 C CA . GLY A 1 156 ? -14.172 -6.867 -5.891 1 89.38 156 GLY A CA 1
ATOM 1194 C C . GLY A 1 156 ? -15.188 -7.879 -5.391 1 89.38 156 GLY A C 1
ATOM 1195 O O . GLY A 1 156 ? -14.828 -9 -5.02 1 89.38 156 GLY A O 1
ATOM 1196 N N . ALA A 1 157 ? -16.438 -7.469 -5.312 1 87.38 157 ALA A N 1
ATOM 1197 C CA . ALA A 1 157 ? -17.5 -8.227 -4.652 1 87.38 157 ALA A CA 1
ATOM 1198 C C . ALA A 1 157 ? -17.688 -9.594 -5.312 1 87.38 157 ALA A C 1
ATOM 1200 O O . ALA A 1 157 ? -17.891 -10.594 -4.629 1 87.38 157 ALA A O 1
ATOM 1201 N N . LYS A 1 158 ? -17.547 -9.672 -6.539 1 91.06 158 LYS A N 1
ATOM 1202 C CA . LYS A 1 158 ? -17.719 -10.93 -7.262 1 91.06 158 LYS A CA 1
ATOM 1203 C C . LYS A 1 158 ? -16.656 -11.945 -6.867 1 91.06 158 LYS A C 1
ATOM 1205 O O . LYS A 1 158 ? -16.969 -13.125 -6.676 1 91.06 158 LYS A O 1
ATOM 1210 N N . GLY A 1 159 ? -15.469 -11.484 -6.828 1 95.25 159 GLY A N 1
ATOM 1211 C CA . GLY A 1 159 ? -14.383 -12.352 -6.402 1 95.25 159 GLY A CA 1
ATOM 1212 C C . GLY A 1 159 ? -14.555 -12.867 -4.984 1 95.25 159 GLY A C 1
ATOM 1213 O O . GLY A 1 159 ? -14.352 -14.055 -4.723 1 95.25 159 GLY A O 1
ATOM 1214 N N . MET A 1 160 ? -15.016 -12.016 -4.148 1 94.62 160 MET A N 1
ATOM 1215 C CA . MET A 1 160 ? -15.156 -12.406 -2.748 1 94.62 160 MET A CA 1
ATOM 1216 C C . MET A 1 160 ? -16.344 -13.328 -2.551 1 94.62 160 MET A C 1
ATOM 1218 O O . MET A 1 160 ? -16.328 -14.188 -1.669 1 94.62 160 MET A O 1
ATOM 1222 N N . GLU A 1 161 ? -17.328 -13.18 -3.32 1 95.12 161 GLU A N 1
ATOM 1223 C CA . GLU A 1 161 ? -18.438 -14.125 -3.312 1 95.12 161 GLU A CA 1
ATOM 1224 C C . GLU A 1 161 ? -17.969 -15.531 -3.691 1 95.12 161 GLU A C 1
ATOM 1226 O O . GLU A 1 161 ? -18.359 -16.516 -3.057 1 95.12 161 GLU A O 1
ATOM 1231 N N . MET A 1 162 ? -17.188 -15.594 -4.715 1 96.19 162 MET A N 1
ATOM 1232 C CA . MET A 1 162 ? -16.594 -16.859 -5.121 1 96.19 162 MET A CA 1
ATOM 1233 C C . MET A 1 162 ? -15.812 -17.5 -3.971 1 96.19 162 MET A C 1
ATOM 1235 O O . MET A 1 162 ? -15.992 -18.672 -3.674 1 96.19 162 MET A O 1
ATOM 1239 N N . VAL A 1 163 ? -15.008 -16.703 -3.324 1 96.31 163 VAL A N 1
ATOM 1240 C CA . VAL A 1 163 ? -14.195 -17.172 -2.217 1 96.31 163 VAL A CA 1
ATOM 1241 C C . VAL A 1 163 ? -15.086 -17.734 -1.112 1 96.31 163 VAL A C 1
ATOM 1243 O O . VAL A 1 163 ? -14.875 -18.844 -0.633 1 96.31 163 VAL A O 1
ATOM 1246 N N . THR A 1 164 ? -16.094 -16.984 -0.799 1 94.44 164 THR A N 1
ATOM 1247 C CA . THR A 1 164 ? -17.016 -17.375 0.266 1 94.44 164 THR A CA 1
ATOM 1248 C C . THR A 1 164 ? -17.688 -18.703 -0.067 1 94.44 164 THR A C 1
ATOM 1250 O O . THR A 1 164 ? -17.797 -19.578 0.793 1 94.44 164 THR A O 1
ATOM 1253 N N . GLN A 1 165 ? -18.047 -18.859 -1.218 1 94.5 165 GLN A N 1
ATOM 1254 C CA . GLN A 1 165 ? -18.75 -20.062 -1.652 1 94.5 165 GLN A CA 1
ATOM 1255 C C . GLN A 1 165 ? -17.828 -21.281 -1.645 1 94.5 165 GLN A C 1
ATOM 1257 O O . GLN A 1 165 ? -18.266 -22.391 -1.346 1 94.5 165 GLN A O 1
ATOM 1262 N N . LEU A 1 166 ? -16.594 -21.094 -1.929 1 97.12 166 LEU A N 1
ATOM 1263 C CA . LEU A 1 166 ? -15.664 -22.203 -2.08 1 97.12 166 LEU A CA 1
ATOM 1264 C C . LEU A 1 166 ? -15.023 -22.562 -0.741 1 97.12 166 LEU A C 1
ATOM 1266 O O . LEU A 1 166 ? -14.562 -23.688 -0.554 1 97.12 166 LEU A O 1
ATOM 1270 N N . MET A 1 167 ? -15.008 -21.719 0.211 1 96.81 167 MET A N 1
ATOM 1271 C CA . MET A 1 167 ? -14.227 -21.812 1.44 1 96.81 167 MET A CA 1
ATOM 1272 C C . MET A 1 167 ? -14.523 -23.109 2.176 1 96.81 167 MET A C 1
ATOM 1274 O O . MET A 1 167 ? -13.602 -23.812 2.59 1 96.81 167 MET A O 1
ATOM 1278 N N . PRO A 1 168 ? -15.758 -23.547 2.248 1 95.81 168 PRO A N 1
ATOM 1279 C CA . PRO A 1 168 ? -16.047 -24.75 3.041 1 95.81 168 PRO A CA 1
ATOM 1280 C C . PRO A 1 168 ? -15.422 -26.016 2.449 1 95.81 168 PRO A C 1
ATOM 1282 O O . PRO A 1 168 ? -15.227 -27 3.162 1 95.81 168 PRO A O 1
ATOM 1285 N N . THR A 1 169 ? -15.086 -25.953 1.169 1 97.62 169 THR A N 1
ATOM 1286 C CA . THR A 1 169 ? -14.648 -27.188 0.521 1 97.62 169 THR A CA 1
ATOM 1287 C C . THR A 1 169 ? -13.203 -27.062 0.045 1 97.62 169 THR A C 1
ATOM 1289 O O . THR A 1 169 ? -12.672 -27.984 -0.583 1 97.62 169 THR A O 1
ATOM 1292 N N . LEU A 1 170 ? -12.508 -25.984 0.339 1 97.94 170 LEU A N 1
ATOM 1293 C CA . LEU A 1 170 ? -11.141 -25.766 -0.115 1 97.94 170 LEU A CA 1
ATOM 1294 C C . LEU A 1 170 ? -10.141 -26.422 0.822 1 97.94 170 LEU A C 1
ATOM 1296 O O . LEU A 1 170 ? -10.305 -26.391 2.043 1 97.94 170 LEU A O 1
ATOM 1300 N N . MET A 1 171 ? -9.18 -27 0.17 1 98.06 171 MET A N 1
ATOM 1301 C CA . MET A 1 171 ? -8.008 -27.422 0.938 1 98.06 171 MET A CA 1
ATOM 1302 C C . MET A 1 171 ? -6.93 -26.344 0.922 1 98.06 171 MET A C 1
ATOM 1304 O O . MET A 1 171 ? -6.086 -26.297 1.818 1 98.06 171 MET A O 1
ATOM 1308 N N . ARG A 1 172 ? -7.02 -25.453 -0.091 1 98.25 172 ARG A N 1
ATOM 1309 C CA . ARG A 1 172 ? -5.988 -24.422 -0.178 1 98.25 172 ARG A CA 1
ATOM 1310 C C . ARG A 1 172 ? -6.488 -23.203 -0.956 1 98.25 172 ARG A C 1
ATOM 1312 O O . ARG A 1 172 ? -7.199 -23.344 -1.954 1 98.25 172 ARG A O 1
ATOM 1319 N N . ILE A 1 173 ? -6.102 -22.109 -0.516 1 98.5 173 ILE A N 1
ATOM 1320 C CA . ILE A 1 173 ? -6.289 -20.859 -1.243 1 98.5 173 ILE A CA 1
ATOM 1321 C C . ILE A 1 173 ? -4.965 -20.094 -1.322 1 98.5 173 ILE A C 1
ATOM 1323 O O . ILE A 1 173 ? -4.281 -19.922 -0.311 1 98.5 173 ILE A O 1
ATOM 1327 N N . ASP A 1 174 ? -4.559 -19.719 -2.508 1 98.19 174 ASP A N 1
ATOM 1328 C CA . ASP A 1 174 ? -3.355 -18.938 -2.742 1 98.19 174 ASP A CA 1
ATOM 1329 C C . ASP A 1 174 ? -3.705 -17.5 -3.109 1 98.19 174 ASP A C 1
ATOM 1331 O O . ASP A 1 174 ? -4.445 -17.25 -4.066 1 98.19 174 ASP A O 1
ATOM 1335 N N . TRP A 1 175 ? -3.199 -16.562 -2.354 1 97.94 175 TRP A N 1
ATOM 1336 C CA . TRP A 1 175 ? -3.344 -15.148 -2.648 1 97.94 175 TRP A CA 1
ATOM 1337 C C . TRP A 1 175 ? -2.127 -14.617 -3.4 1 97.94 175 TRP A C 1
ATOM 1339 O O . TRP A 1 175 ? -1.013 -14.625 -2.873 1 97.94 175 TRP A O 1
ATOM 1349 N N . ILE A 1 176 ? -2.42 -14.188 -4.602 1 95 176 ILE A N 1
ATOM 1350 C CA . ILE A 1 176 ? -1.34 -13.773 -5.492 1 95 176 ILE A CA 1
ATOM 1351 C C . ILE A 1 176 ? -1.729 -12.492 -6.219 1 95 176 ILE A C 1
ATOM 1353 O O . ILE A 1 176 ? -2.91 -12.141 -6.281 1 95 176 ILE A O 1
ATOM 1357 N N . GLY A 1 177 ? -0.683 -11.773 -6.691 1 91 177 GLY A N 1
ATOM 1358 C CA . GLY A 1 177 ? -0.943 -10.602 -7.512 1 91 177 GLY A CA 1
ATOM 1359 C C . GLY A 1 177 ? -0.819 -9.305 -6.746 1 91 177 GLY A C 1
ATOM 1360 O O . GLY A 1 177 ? -1.258 -9.203 -5.598 1 91 177 GLY A O 1
ATOM 1361 N N . GLY A 1 178 ? -0.295 -8.258 -7.477 1 92.69 178 GLY A N 1
ATOM 1362 C CA . GLY A 1 178 ? 0.022 -7.078 -6.68 1 92.69 178 GLY A CA 1
ATOM 1363 C C . GLY A 1 178 ? 0.738 -7.41 -5.387 1 92.69 178 GLY A C 1
ATOM 1364 O O . GLY A 1 178 ? 1.763 -8.094 -5.395 1 92.69 178 GLY A O 1
ATOM 1365 N N . GLU A 1 179 ? 0.164 -6.836 -4.355 1 95.19 179 GLU A N 1
ATOM 1366 C CA . GLU A 1 179 ? 0.616 -7.203 -3.016 1 95.19 179 GLU A CA 1
ATOM 1367 C C . GLU A 1 179 ? -0.566 -7.461 -2.086 1 95.19 179 GLU A C 1
ATOM 1369 O O . GLU A 1 179 ? -1.197 -6.516 -1.603 1 95.19 179 GLU A O 1
ATOM 1374 N N . PRO A 1 180 ? -0.839 -8.75 -1.814 1 95.94 180 PRO A N 1
ATOM 1375 C CA . PRO A 1 180 ? -2.029 -9.094 -1.032 1 95.94 180 PRO A CA 1
ATOM 1376 C C . PRO A 1 180 ? -2.096 -8.344 0.297 1 95.94 180 PRO A C 1
ATOM 1378 O O . PRO A 1 180 ? -3.176 -7.914 0.715 1 95.94 180 PRO A O 1
ATOM 1381 N N . THR A 1 181 ? -1.06 -8.07 0.913 1 94.88 181 THR A N 1
ATOM 1382 C CA . THR A 1 181 ? -1.024 -7.539 2.271 1 94.88 181 THR A CA 1
ATOM 1383 C C . THR A 1 181 ? -1.556 -6.109 2.309 1 94.88 181 THR A C 1
ATOM 1385 O O . THR A 1 181 ? -1.852 -5.578 3.381 1 94.88 181 THR A O 1
ATOM 1388 N N . VAL A 1 182 ? -1.702 -5.461 1.146 1 92.88 182 VAL A N 1
ATOM 1389 C CA . VAL A 1 182 ? -2.211 -4.094 1.131 1 92.88 182 VAL A CA 1
ATOM 1390 C C . VAL A 1 182 ? -3.582 -4.059 0.462 1 92.88 182 VAL A C 1
ATOM 1392 O O . VAL A 1 182 ? -4.141 -2.984 0.233 1 92.88 182 VAL A O 1
ATOM 1395 N N . GLN A 1 183 ? -4.102 -5.199 0.134 1 93.38 183 GLN A N 1
ATOM 1396 C CA . GLN A 1 183 ? -5.352 -5.266 -0.613 1 93.38 183 GLN A CA 1
ATOM 1397 C C . GLN A 1 183 ? -6.531 -5.543 0.315 1 93.38 183 GLN A C 1
ATOM 1399 O O . GLN A 1 183 ? -6.453 -6.41 1.19 1 93.38 183 GLN A O 1
ATOM 1404 N N . GLN A 1 184 ? -7.59 -4.922 0.044 1 92.38 184 GLN A N 1
ATOM 1405 C CA . GLN A 1 184 ? -8.766 -5 0.903 1 92.38 184 GLN A CA 1
ATOM 1406 C C . GLN A 1 184 ? -9.336 -6.418 0.931 1 92.38 184 GLN A C 1
ATOM 1408 O O . GLN A 1 184 ? -9.719 -6.918 1.991 1 92.38 184 GLN A O 1
ATOM 1413 N N . ASP A 1 185 ? -9.43 -7.047 -0.228 1 94.38 185 ASP A N 1
ATOM 1414 C CA . ASP A 1 185 ? -10.055 -8.367 -0.321 1 94.38 185 ASP A CA 1
ATOM 1415 C C . ASP A 1 185 ? -9.32 -9.383 0.551 1 94.38 185 ASP A C 1
ATOM 1417 O O . ASP A 1 185 ? -9.945 -10.133 1.301 1 94.38 185 ASP A O 1
ATOM 1421 N N . PHE A 1 186 ? -8.039 -9.367 0.509 1 96.94 186 PHE A N 1
ATOM 1422 C CA . PHE A 1 186 ? -7.262 -10.273 1.345 1 96.94 186 PHE A CA 1
ATOM 1423 C C . PHE A 1 186 ? -7.422 -9.922 2.818 1 96.94 186 PHE A C 1
ATOM 1425 O O . PHE A 1 186 ? -7.613 -10.805 3.656 1 96.94 186 PHE A O 1
ATOM 1432 N N . ARG A 1 187 ? -7.332 -8.641 3.057 1 94.56 187 ARG A N 1
ATOM 1433 C CA . ARG A 1 187 ? -7.434 -8.195 4.441 1 94.56 187 ARG A CA 1
ATOM 1434 C C . ARG A 1 187 ? -8.797 -8.547 5.035 1 94.56 187 ARG A C 1
ATOM 1436 O O . ARG A 1 187 ? -8.883 -8.969 6.188 1 94.56 187 ARG A O 1
ATOM 1443 N N . ARG A 1 188 ? -9.836 -8.359 4.266 1 94.44 188 ARG A N 1
ATOM 1444 C CA . ARG A 1 188 ? -11.172 -8.75 4.695 1 94.44 188 ARG A CA 1
ATOM 1445 C C . ARG A 1 188 ? -11.258 -10.25 4.945 1 94.44 188 ARG A C 1
ATOM 1447 O O . ARG A 1 188 ? -11.781 -10.688 5.973 1 94.44 188 ARG A O 1
ATOM 1454 N N . TRP A 1 189 ? -10.727 -10.969 4.023 1 96.62 189 TRP A N 1
ATOM 1455 C CA . TRP A 1 189 ? -10.711 -12.422 4.172 1 96.62 189 TRP A CA 1
ATOM 1456 C C . TRP A 1 189 ? -9.969 -12.836 5.438 1 96.62 189 TRP A C 1
ATOM 1458 O O . TRP A 1 189 ? -10.453 -13.672 6.207 1 96.62 189 TRP A O 1
ATOM 1468 N N . LEU A 1 190 ? -8.812 -12.227 5.691 1 95.31 190 LEU A N 1
ATOM 1469 C CA . LEU A 1 190 ? -7.98 -12.508 6.855 1 95.31 190 LEU A CA 1
ATOM 1470 C C . LEU A 1 190 ? -8.742 -12.234 8.148 1 95.31 190 LEU A C 1
ATOM 1472 O O . LEU A 1 190 ? -8.688 -13.031 9.086 1 95.31 190 LEU A O 1
ATOM 1476 N N . SER A 1 191 ? -9.492 -11.172 8.141 1 92.31 191 SER A N 1
ATOM 1477 C CA . SER A 1 191 ? -10.234 -10.781 9.336 1 92.31 191 SER A CA 1
ATOM 1478 C C . SER A 1 191 ? -11.391 -11.734 9.594 1 92.31 191 SER A C 1
ATOM 1480 O O . SER A 1 191 ? -11.734 -12.008 10.75 1 92.31 191 SER A O 1
ATOM 1482 N N . ASP A 1 192 ? -11.961 -12.227 8.539 1 93.31 192 ASP A N 1
ATOM 1483 C CA . ASP A 1 192 ? -13.172 -13.023 8.648 1 93.31 192 ASP A CA 1
ATOM 1484 C C . ASP A 1 192 ? -12.836 -14.508 8.844 1 93.31 192 ASP A C 1
ATOM 1486 O O . ASP A 1 192 ? -13.695 -15.297 9.219 1 93.31 192 ASP A O 1
ATOM 1490 N N . LEU A 1 193 ? -11.609 -14.875 8.617 1 95.75 193 LEU A N 1
ATOM 1491 C CA . LEU A 1 193 ? -11.234 -16.297 8.609 1 95.75 193 LEU A CA 1
ATOM 1492 C C . LEU A 1 193 ? -11.375 -16.906 10 1 95.75 193 LEU A C 1
ATOM 1494 O O . LEU A 1 193 ? -10.844 -16.359 10.969 1 95.75 193 LEU A O 1
ATOM 1498 N N . ASP A 1 194 ? -12.109 -17.922 10.102 1 94.38 194 ASP A N 1
ATOM 1499 C CA . ASP A 1 194 ? -12.172 -18.797 11.273 1 94.38 194 ASP A CA 1
ATOM 1500 C C . ASP A 1 194 ? -11.352 -20.062 11.055 1 94.38 194 ASP A C 1
ATOM 1502 O O . ASP A 1 194 ? -11.836 -21.016 10.43 1 94.38 194 ASP A O 1
ATOM 1506 N N . ILE A 1 195 ? -10.227 -20.125 11.633 1 93.31 195 ILE A N 1
ATOM 1507 C CA . ILE A 1 195 ? -9.289 -21.219 11.406 1 93.31 195 ILE A CA 1
ATOM 1508 C C . ILE A 1 195 ? -9.883 -22.516 11.938 1 93.31 195 ILE A C 1
ATOM 1510 O O . ILE A 1 195 ? -9.742 -23.578 11.312 1 93.31 195 ILE A O 1
ATOM 1514 N N . ASP A 1 196 ? -10.555 -22.422 13.039 1 92.69 196 ASP A N 1
ATOM 1515 C CA . ASP A 1 196 ? -11.102 -23.625 13.672 1 92.69 196 ASP A CA 1
ATOM 1516 C C . ASP A 1 196 ? -12.242 -24.203 12.844 1 92.69 196 ASP A C 1
ATOM 1518 O O . ASP A 1 196 ? -12.461 -25.422 12.836 1 92.69 196 ASP A O 1
ATOM 1522 N N . ALA A 1 197 ? -12.953 -23.359 12.133 1 92.94 197 ALA A N 1
ATOM 1523 C CA . ALA A 1 197 ? -14.039 -23.797 11.266 1 92.94 197 ALA A CA 1
ATOM 1524 C C . ALA A 1 197 ? -13.492 -24.359 9.953 1 92.94 197 ALA A C 1
ATOM 1526 O O . ALA A 1 197 ? -14.227 -25 9.188 1 92.94 197 ALA A O 1
ATOM 1527 N N . ASN A 1 198 ? -12.242 -24.188 9.688 1 94.88 198 ASN A N 1
ATOM 1528 C CA . ASN A 1 198 ? -11.555 -24.641 8.484 1 94.88 198 ASN A CA 1
ATOM 1529 C C . ASN A 1 198 ? -10.25 -25.359 8.82 1 94.88 198 ASN A C 1
ATOM 1531 O O . ASN A 1 198 ? -9.18 -24.938 8.375 1 94.88 198 ASN A O 1
ATOM 1535 N N . PRO A 1 199 ? -10.359 -26.422 9.43 1 93.81 199 PRO A N 1
ATOM 1536 C CA . PRO A 1 199 ? -9.172 -27.047 10.023 1 93.81 199 PRO A CA 1
ATOM 1537 C C . PRO A 1 199 ? -8.211 -27.594 8.977 1 93.81 199 PRO A C 1
ATOM 1539 O O . PRO A 1 199 ? -7.02 -27.75 9.25 1 93.81 199 PRO A O 1
ATOM 1542 N N . ASN A 1 200 ? -8.664 -27.875 7.754 1 96.31 200 ASN A N 1
ATOM 1543 C CA . ASN A 1 200 ? -7.82 -28.484 6.734 1 96.31 200 ASN A CA 1
ATOM 1544 C C . ASN A 1 200 ? -7.293 -27.453 5.746 1 96.31 200 ASN A C 1
ATOM 1546 O O . ASN A 1 200 ? -6.539 -27.781 4.832 1 96.31 200 ASN A O 1
ATOM 1550 N N . LEU A 1 201 ? -7.598 -26.188 5.934 1 97.44 201 LEU A N 1
ATOM 1551 C CA . LEU A 1 201 ? -7.266 -25.141 4.965 1 97.44 201 LEU A CA 1
ATOM 1552 C C . LEU A 1 201 ? -5.781 -24.797 5.023 1 97.44 201 LEU A C 1
ATOM 1554 O O . LEU A 1 201 ? -5.227 -24.609 6.109 1 97.44 201 LEU A O 1
ATOM 1558 N N . ASN A 1 202 ? -5.195 -24.812 3.881 1 98 202 ASN A N 1
ATOM 1559 C CA . ASN A 1 202 ? -3.871 -24.234 3.684 1 98 202 ASN A CA 1
ATOM 1560 C C . ASN A 1 202 ? -3.947 -22.875 3.014 1 98 202 ASN A C 1
ATOM 1562 O O . ASN A 1 202 ? -4.781 -22.656 2.133 1 98 202 ASN A O 1
ATOM 1566 N N . VAL A 1 203 ? -3.043 -22 3.441 1 98.25 203 VAL A N 1
ATOM 1567 C CA . VAL A 1 203 ? -3.025 -20.656 2.863 1 98.25 203 VAL A CA 1
ATOM 1568 C C . VAL A 1 203 ? -1.672 -20.406 2.209 1 98.25 203 VAL A C 1
ATOM 1570 O O . VAL A 1 203 ? -0.628 -20.547 2.85 1 98.25 203 VAL A O 1
ATOM 1573 N N . GLY A 1 204 ? -1.728 -20.109 0.956 1 98.12 204 GLY A N 1
ATOM 1574 C CA . GLY A 1 204 ? -0.536 -19.688 0.243 1 98.12 204 GLY A CA 1
ATOM 1575 C C . GLY A 1 204 ? -0.548 -18.203 -0.104 1 98.12 204 GLY A C 1
ATOM 1576 O O . GLY A 1 204 ? -1.611 -17.625 -0.335 1 98.12 204 GLY A O 1
ATOM 1577 N N . MET A 1 205 ? 0.619 -17.625 -0.165 1 98 205 MET A N 1
ATOM 1578 C CA . MET A 1 205 ? 0.732 -16.219 -0.532 1 98 205 MET A CA 1
ATOM 1579 C C . MET A 1 205 ? 2.041 -15.945 -1.266 1 98 205 MET A C 1
ATOM 1581 O O . MET A 1 205 ? 3.096 -16.438 -0.863 1 98 205 MET A O 1
ATOM 1585 N N . VAL A 1 206 ? 1.979 -15.328 -2.369 1 97.38 206 VAL A N 1
ATOM 1586 C CA . VAL A 1 206 ? 3.145 -14.727 -3.01 1 97.38 206 VAL A CA 1
ATOM 1587 C C . VAL A 1 206 ? 3.217 -13.242 -2.664 1 97.38 206 VAL A C 1
ATOM 1589 O O . VAL A 1 206 ? 2.25 -12.5 -2.861 1 97.38 206 VAL A O 1
ATOM 1592 N N . SER A 1 207 ? 4.281 -12.805 -2.125 1 97.56 207 SER A N 1
ATOM 1593 C CA . SER A 1 207 ? 4.391 -11.469 -1.55 1 97.56 207 SER A CA 1
ATOM 1594 C C . SER A 1 207 ? 5.734 -10.828 -1.887 1 97.56 207 SER A C 1
ATOM 1596 O O . SER A 1 207 ? 6.73 -11.531 -2.076 1 97.56 207 SER A O 1
ATOM 1598 N N . ASN A 1 208 ? 5.691 -9.5 -2.037 1 96.69 208 ASN A N 1
ATOM 1599 C CA . ASN A 1 208 ? 6.969 -8.812 -2.162 1 96.69 208 ASN A CA 1
ATOM 1600 C C . ASN A 1 208 ? 7.703 -8.742 -0.827 1 96.69 208 ASN A C 1
ATOM 1602 O O . ASN A 1 208 ? 8.867 -8.352 -0.774 1 96.69 208 ASN A O 1
ATOM 1606 N N . GLY A 1 209 ? 7.047 -9.094 0.274 1 96.69 209 GLY A N 1
ATOM 1607 C CA . GLY A 1 209 ? 7.695 -9.312 1.559 1 96.69 209 GLY A CA 1
ATOM 1608 C C . GLY A 1 209 ? 7.973 -8.023 2.309 1 96.69 209 GLY A C 1
ATOM 1609 O O . GLY A 1 209 ? 8.664 -8.031 3.328 1 96.69 209 GLY A O 1
ATOM 1610 N N . THR A 1 210 ? 7.418 -6.879 1.885 1 94.88 210 THR A N 1
ATOM 1611 C CA . THR A 1 210 ? 7.758 -5.586 2.467 1 94.88 210 THR A CA 1
ATOM 1612 C C . THR A 1 210 ? 6.953 -5.336 3.738 1 94.88 210 THR A C 1
ATOM 1614 O O . THR A 1 210 ? 7.383 -4.578 4.613 1 94.88 210 THR A O 1
ATOM 1617 N N . ILE A 1 211 ? 5.793 -5.953 3.801 1 92.38 211 ILE A N 1
ATOM 1618 C CA . ILE A 1 211 ? 4.898 -5.707 4.926 1 92.38 211 ILE A CA 1
ATOM 1619 C C . ILE A 1 211 ? 4.59 -7.02 5.641 1 92.38 211 ILE A C 1
ATOM 1621 O O . ILE A 1 211 ? 4.145 -7.984 5.016 1 92.38 211 ILE A O 1
ATOM 1625 N N . LEU A 1 212 ? 4.836 -7.094 6.91 1 92.94 212 LEU A N 1
ATOM 1626 C CA . LEU A 1 212 ? 4.457 -8.188 7.797 1 92.94 212 LEU A CA 1
ATOM 1627 C C . LEU A 1 212 ? 3.879 -7.652 9.102 1 92.94 212 LEU A C 1
ATOM 1629 O O . LEU A 1 212 ? 4.625 -7.242 9.992 1 92.94 212 LEU A O 1
ATOM 1633 N N . ASP A 1 213 ? 2.576 -7.641 9.109 1 87.44 213 ASP A N 1
ATOM 1634 C CA . ASP A 1 213 ? 1.956 -7.098 10.312 1 87.44 213 ASP A CA 1
ATOM 1635 C C . ASP A 1 213 ? 1.612 -8.211 11.297 1 87.44 213 ASP A C 1
ATOM 1637 O O . ASP A 1 213 ? 1.849 -9.391 11.023 1 87.44 213 ASP A O 1
ATOM 1641 N N . THR A 1 214 ? 1.07 -7.875 12.43 1 83.56 214 THR A N 1
ATOM 1642 C CA . THR A 1 214 ? 0.833 -8.805 13.531 1 83.56 214 THR A CA 1
ATOM 1643 C C . THR A 1 214 ? -0.245 -9.82 13.156 1 83.56 214 THR A C 1
ATOM 1645 O O . THR A 1 214 ? -0.188 -10.977 13.578 1 83.56 214 THR A O 1
ATOM 1648 N N . ALA A 1 215 ? -1.168 -9.391 12.422 1 88.44 215 ALA A N 1
ATOM 1649 C CA . ALA A 1 215 ? -2.244 -10.297 12.023 1 88.44 215 ALA A CA 1
ATOM 1650 C C . ALA A 1 215 ? -1.713 -11.422 11.141 1 88.44 215 ALA A C 1
ATOM 1652 O O . ALA A 1 215 ? -2.123 -12.57 11.281 1 88.44 215 ALA A O 1
ATOM 1653 N N . LEU A 1 216 ? -0.817 -11.102 10.258 1 92.75 216 LEU A N 1
ATOM 1654 C CA . LEU A 1 216 ? -0.217 -12.094 9.375 1 92.75 216 LEU A CA 1
ATOM 1655 C C . LEU A 1 216 ? 0.655 -13.062 10.164 1 92.75 216 LEU A C 1
ATOM 1657 O O . LEU A 1 216 ? 0.645 -14.266 9.898 1 92.75 216 LEU A O 1
ATOM 1661 N N . VAL A 1 217 ? 1.412 -12.516 11.094 1 92.25 217 VAL A N 1
ATOM 1662 C CA . VAL A 1 217 ? 2.242 -13.359 11.945 1 92.25 217 VAL A CA 1
ATOM 1663 C C . VAL A 1 217 ? 1.369 -14.383 12.672 1 92.25 217 VAL A C 1
ATOM 1665 O O . VAL A 1 217 ? 1.638 -15.586 12.617 1 92.25 217 VAL A O 1
ATOM 1668 N N . LYS A 1 218 ? 0.31 -13.898 13.234 1 91.56 218 LYS A N 1
ATOM 1669 C CA . LYS A 1 218 ? -0.585 -14.773 13.984 1 91.56 218 LYS A CA 1
ATOM 1670 C C . LYS A 1 218 ? -1.211 -15.828 13.078 1 91.56 218 LYS A C 1
ATOM 1672 O O . LYS A 1 218 ? -1.4 -16.969 13.492 1 91.56 218 LYS A O 1
ATOM 1677 N N . LEU A 1 219 ? -1.527 -15.414 11.906 1 95.44 219 LEU A N 1
ATOM 1678 C CA . LEU A 1 219 ? -2.109 -16.359 10.953 1 95.44 219 LEU A CA 1
ATOM 1679 C C . LEU A 1 219 ? -1.163 -17.516 10.688 1 95.44 219 LEU A C 1
ATOM 1681 O O . LEU A 1 219 ? -1.524 -18.672 10.906 1 95.44 219 LEU A O 1
ATOM 1685 N N . PHE A 1 220 ? 0.058 -17.25 10.32 1 96.62 220 PHE A N 1
ATOM 1686 C CA . PHE A 1 220 ? 0.961 -18.281 9.82 1 96.62 220 PHE A CA 1
ATOM 1687 C C . PHE A 1 220 ? 1.581 -19.062 10.977 1 96.62 220 PHE A C 1
ATOM 1689 O O . PHE A 1 220 ? 2.113 -20.156 10.781 1 96.62 220 PHE A O 1
ATOM 1696 N N . GLU A 1 221 ? 1.489 -18.516 12.164 1 96.62 221 GLU A N 1
ATOM 1697 C CA . GLU A 1 221 ? 1.892 -19.281 13.336 1 96.62 221 GLU A CA 1
ATOM 1698 C C . GLU A 1 221 ? 0.927 -20.438 13.602 1 96.62 221 GLU A C 1
ATOM 1700 O O . GLU A 1 221 ? 1.279 -21.406 14.281 1 96.62 221 GLU A O 1
ATOM 1705 N N . ARG A 1 222 ? -0.244 -20.312 13.055 1 95.56 222 ARG A N 1
ATOM 1706 C CA . ARG A 1 222 ? -1.278 -21.266 13.445 1 95.56 222 ARG A CA 1
ATOM 1707 C C . ARG A 1 222 ? -1.721 -22.125 12.258 1 95.56 222 ARG A C 1
ATOM 1709 O O . ARG A 1 222 ? -2.104 -23.281 12.43 1 95.56 222 ARG A O 1
ATOM 1716 N N . ILE A 1 223 ? -1.661 -21.578 11.117 1 95.69 223 ILE A N 1
ATOM 1717 C CA . ILE A 1 223 ? -2.264 -22.25 9.977 1 95.69 223 ILE A CA 1
ATOM 1718 C C . ILE A 1 223 ? -1.173 -22.891 9.117 1 95.69 223 ILE A C 1
ATOM 1720 O O . ILE A 1 223 ? -0.025 -22.438 9.125 1 95.69 223 ILE A O 1
ATOM 1724 N N . SER A 1 224 ? -1.578 -23.984 8.406 1 96 224 SER A N 1
ATOM 1725 C CA . SER A 1 224 ? -0.681 -24.562 7.414 1 96 224 SER A CA 1
ATOM 1726 C C . SER A 1 224 ? -0.683 -23.766 6.117 1 96 224 SER A C 1
ATOM 1728 O O . SER A 1 224 ? -1.691 -23.141 5.766 1 96 224 SER A O 1
ATOM 1730 N N . GLY A 1 225 ? 0.464 -23.766 5.477 1 96.5 225 GLY A N 1
ATOM 1731 C CA . GLY A 1 225 ? 0.549 -23.062 4.215 1 96.5 225 GLY A CA 1
ATOM 1732 C C . GLY A 1 225 ? 1.953 -22.594 3.885 1 96.5 225 GLY A C 1
ATOM 1733 O O . GLY A 1 225 ? 2.932 -23.25 4.238 1 96.5 225 GLY A O 1
ATOM 1734 N N . PHE A 1 226 ? 1.998 -21.531 3.021 1 97.81 226 PHE A N 1
ATOM 1735 C CA . PHE A 1 226 ? 3.322 -21.047 2.639 1 97.81 226 PHE A CA 1
ATOM 1736 C C . PHE A 1 226 ? 3.281 -19.578 2.256 1 97.81 226 PHE A C 1
ATOM 1738 O O . PHE A 1 226 ? 2.213 -19.031 1.96 1 97.81 226 PHE A O 1
ATOM 1745 N N . VAL A 1 227 ? 4.402 -18.953 2.369 1 98.31 227 VAL A N 1
ATOM 1746 C CA . VAL A 1 227 ? 4.656 -17.656 1.755 1 98.31 227 VAL A CA 1
ATOM 1747 C C . VAL A 1 227 ? 5.871 -17.75 0.837 1 98.31 227 VAL A C 1
ATOM 1749 O O . VAL A 1 227 ? 6.898 -18.312 1.211 1 98.31 227 VAL A O 1
ATOM 1752 N N . SER A 1 228 ? 5.703 -17.359 -0.358 1 98.19 228 SER A N 1
ATOM 1753 C CA . SER A 1 228 ? 6.824 -17.156 -1.272 1 98.19 228 SER A CA 1
ATOM 1754 C C . SER A 1 228 ? 7.188 -15.688 -1.406 1 98.19 228 SER A C 1
ATOM 1756 O O . SER A 1 228 ? 6.43 -14.906 -1.988 1 98.19 228 SER A O 1
ATOM 1758 N N . VAL A 1 229 ? 8.297 -15.32 -0.857 1 98.25 229 VAL A N 1
ATOM 1759 C CA . VAL A 1 229 ? 8.742 -13.938 -0.948 1 98.25 229 VAL A CA 1
ATOM 1760 C C . VAL A 1 229 ? 9.578 -13.742 -2.213 1 98.25 229 VAL A C 1
ATOM 1762 O O . VAL A 1 229 ? 10.531 -14.477 -2.455 1 98.25 229 VAL A O 1
ATOM 1765 N N . SER A 1 230 ? 9.203 -12.758 -2.969 1 96.94 230 SER A N 1
ATOM 1766 C CA . SER A 1 230 ? 9.961 -12.398 -4.168 1 96.94 230 SER A CA 1
ATOM 1767 C C . SER A 1 230 ? 11.133 -11.492 -3.826 1 96.94 230 SER A C 1
ATOM 1769 O O . SER A 1 230 ? 10.945 -10.32 -3.477 1 96.94 230 SER A O 1
ATOM 1771 N N . LEU A 1 231 ? 12.312 -11.898 -3.961 1 95.94 231 LEU A N 1
ATOM 1772 C CA . LEU A 1 231 ? 13.469 -11.125 -3.533 1 95.94 231 LEU A CA 1
ATOM 1773 C C . LEU A 1 231 ? 14.258 -10.609 -4.738 1 95.94 231 LEU A C 1
ATOM 1775 O O . LEU A 1 231 ? 14.609 -9.43 -4.797 1 95.94 231 LEU A O 1
ATOM 1779 N N . ASP A 1 232 ? 14.625 -11.555 -5.73 1 95.5 232 ASP A N 1
ATOM 1780 C CA . ASP A 1 232 ? 15.266 -11.273 -7.008 1 95.5 232 ASP A CA 1
ATOM 1781 C C . ASP A 1 232 ? 16.734 -10.906 -6.809 1 95.5 232 ASP A C 1
ATOM 1783 O O . ASP A 1 232 ? 17.531 -11 -7.746 1 95.5 232 ASP A O 1
ATOM 1787 N N . ALA A 1 233 ? 17.156 -10.367 -5.711 1 96.81 233 ALA A N 1
ATOM 1788 C CA . ALA A 1 233 ? 18.547 -10.047 -5.363 1 96.81 233 ALA A CA 1
ATOM 1789 C C . ALA A 1 233 ? 18.719 -9.922 -3.852 1 96.81 233 ALA A C 1
ATOM 1791 O O . ALA A 1 233 ? 17.734 -9.695 -3.129 1 96.81 233 ALA A O 1
ATOM 1792 N N . VAL A 1 234 ? 20 -10.094 -3.389 1 97.12 234 VAL A N 1
ATOM 1793 C CA . VAL A 1 234 ? 20.25 -9.953 -1.958 1 97.12 234 VAL A CA 1
ATOM 1794 C C . VAL A 1 234 ? 21.266 -8.828 -1.718 1 97.12 234 VAL A C 1
ATOM 1796 O O . VAL A 1 234 ? 21.547 -8.484 -0.57 1 97.12 234 VAL A O 1
ATOM 1799 N N . ASP A 1 235 ? 21.766 -8.32 -2.84 1 96.69 235 ASP A N 1
ATOM 1800 C CA . ASP A 1 235 ? 22.516 -7.066 -2.746 1 96.69 235 ASP A CA 1
ATOM 1801 C C . ASP A 1 235 ? 21.562 -5.883 -2.605 1 96.69 235 ASP A C 1
ATOM 1803 O O . ASP A 1 235 ? 20.641 -5.715 -3.414 1 96.69 235 ASP A O 1
ATOM 1807 N N . LYS A 1 236 ? 21.844 -5.078 -1.646 1 96 236 LYS A N 1
ATOM 1808 C CA . LYS A 1 236 ? 20.922 -4.004 -1.295 1 96 236 LYS A CA 1
ATOM 1809 C C . LYS A 1 236 ? 20.641 -3.102 -2.494 1 96 236 LYS A C 1
ATOM 1811 O O . LYS A 1 236 ? 19.484 -2.871 -2.852 1 96 236 LYS A O 1
ATOM 1816 N N . ALA A 1 237 ? 21.672 -2.564 -3.061 1 96 237 ALA A N 1
ATOM 1817 C CA . ALA A 1 237 ? 21.531 -1.617 -4.164 1 96 237 ALA A CA 1
ATOM 1818 C C . ALA A 1 237 ? 20.797 -2.254 -5.34 1 96 237 ALA A C 1
ATOM 1820 O O . ALA A 1 237 ? 19.891 -1.648 -5.91 1 96 237 ALA A O 1
ATOM 1821 N N . LEU A 1 238 ? 21.156 -3.492 -5.668 1 96.69 238 LEU A N 1
ATOM 1822 C CA . LEU A 1 238 ? 20.531 -4.195 -6.785 1 96.69 238 LEU A CA 1
ATOM 1823 C C . LEU A 1 238 ? 19.078 -4.516 -6.48 1 96.69 238 LEU A C 1
ATOM 1825 O O . LEU A 1 238 ? 18.203 -4.332 -7.332 1 96.69 238 LEU A O 1
ATOM 1829 N N . TYR A 1 239 ? 18.812 -5.004 -5.262 1 97.19 239 TYR A N 1
ATOM 1830 C CA . TYR A 1 239 ? 17.453 -5.324 -4.836 1 97.19 239 TYR A CA 1
ATOM 1831 C C . TYR A 1 239 ? 16.531 -4.113 -4.984 1 97.19 239 TYR A C 1
ATOM 1833 O O . TYR A 1 239 ? 15.469 -4.203 -5.594 1 97.19 239 TYR A O 1
ATOM 1841 N N . GLU A 1 240 ? 16.938 -2.979 -4.52 1 95.44 240 GLU A N 1
ATOM 1842 C CA . GLU A 1 240 ? 16.109 -1.782 -4.508 1 95.44 240 GLU A CA 1
ATOM 1843 C C . GLU A 1 240 ? 15.984 -1.181 -5.906 1 95.44 240 GLU A C 1
ATOM 1845 O O . GLU A 1 240 ? 15.031 -0.454 -6.195 1 95.44 240 GLU A O 1
ATOM 1850 N N . ASP A 1 241 ? 16.953 -1.489 -6.715 1 93.62 241 ASP A N 1
ATOM 1851 C CA . ASP A 1 241 ? 16.859 -1.081 -8.109 1 93.62 241 ASP A CA 1
ATOM 1852 C C . ASP A 1 241 ? 15.789 -1.89 -8.852 1 93.62 241 ASP A C 1
ATOM 1854 O O . ASP A 1 241 ? 15 -1.333 -9.609 1 93.62 241 ASP A O 1
ATOM 1858 N N . ILE A 1 242 ? 15.766 -3.168 -8.625 1 93.19 242 ILE A N 1
ATOM 1859 C CA . ILE A 1 242 ? 14.859 -4.074 -9.328 1 93.19 242 ILE A CA 1
ATOM 1860 C C . ILE A 1 242 ? 13.453 -3.953 -8.742 1 93.19 242 ILE A C 1
ATOM 1862 O O . ILE A 1 242 ? 12.477 -3.816 -9.484 1 93.19 242 ILE A O 1
ATOM 1866 N N . ARG A 1 243 ? 13.414 -4.031 -7.449 1 94.56 243 ARG A N 1
ATOM 1867 C CA . ARG A 1 243 ? 12.141 -3.895 -6.746 1 94.56 243 ARG A CA 1
ATOM 1868 C C . ARG A 1 243 ? 11.953 -2.475 -6.227 1 94.56 243 ARG A C 1
ATOM 1870 O O . ARG A 1 243 ? 11.914 -2.254 -5.012 1 94.56 243 ARG A O 1
ATOM 1877 N N . ALA A 1 244 ? 11.75 -1.583 -7.227 1 90.81 244 ALA A N 1
ATOM 1878 C CA . ALA A 1 244 ? 11.664 -0.154 -6.938 1 90.81 244 ALA A CA 1
ATOM 1879 C C . ALA A 1 244 ? 10.539 0.14 -5.945 1 90.81 244 ALA A C 1
ATOM 1881 O O . ALA A 1 244 ? 9.422 -0.367 -6.09 1 90.81 244 ALA A O 1
ATOM 1882 N N . GLY A 1 245 ? 10.906 0.943 -4.906 1 91.19 245 GLY A N 1
ATOM 1883 C CA . GLY A 1 245 ? 9.93 1.274 -3.877 1 91.19 245 GLY A CA 1
ATOM 1884 C C . GLY A 1 245 ? 10.109 0.464 -2.607 1 91.19 245 GLY A C 1
ATOM 1885 O O . GLY A 1 245 ? 9.562 0.819 -1.559 1 91.19 245 GLY A O 1
ATOM 1886 N N . ALA A 1 246 ? 10.836 -0.612 -2.689 1 95.38 246 ALA A N 1
ATOM 1887 C CA . ALA A 1 246 ? 11.062 -1.462 -1.523 1 95.38 246 ALA A CA 1
ATOM 1888 C C . ALA A 1 246 ? 12.328 -1.045 -0.782 1 95.38 246 ALA A C 1
ATOM 1890 O O . ALA A 1 246 ? 13.211 -0.408 -1.359 1 95.38 246 ALA A O 1
ATOM 1891 N N . VAL A 1 247 ? 12.352 -1.348 0.456 1 95 247 VAL A N 1
ATOM 1892 C CA . VAL A 1 247 ? 13.516 -1.156 1.314 1 95 247 VAL A CA 1
ATOM 1893 C C . VAL A 1 247 ? 14.078 -2.514 1.73 1 95 247 VAL A C 1
ATOM 1895 O O . VAL A 1 247 ? 13.383 -3.311 2.367 1 95 247 VAL A O 1
ATOM 1898 N N . TRP A 1 248 ? 15.312 -2.732 1.44 1 96.81 248 TRP A N 1
ATOM 1899 C CA . TRP A 1 248 ? 15.945 -4.035 1.637 1 96.81 248 TRP A CA 1
ATOM 1900 C C . TRP A 1 248 ? 15.844 -4.473 3.094 1 96.81 248 TRP A C 1
ATOM 1902 O O . TRP A 1 248 ? 15.484 -5.617 3.379 1 96.81 248 TRP A O 1
ATOM 1912 N N . GLU A 1 249 ? 16.125 -3.602 4.02 1 94.75 249 GLU A N 1
ATOM 1913 C CA . GLU A 1 249 ? 16.156 -3.939 5.441 1 94.75 249 GLU A CA 1
ATOM 1914 C C . GLU A 1 249 ? 14.797 -4.457 5.91 1 94.75 249 GLU A C 1
ATOM 1916 O O . GLU A 1 249 ? 14.719 -5.387 6.711 1 94.75 249 GLU A O 1
ATOM 1921 N N . ASP A 1 250 ? 13.734 -3.857 5.383 1 94 250 ASP A N 1
ATOM 1922 C CA . ASP A 1 250 ? 12.391 -4.301 5.742 1 94 250 ASP A CA 1
ATOM 1923 C C . ASP A 1 250 ? 12.133 -5.73 5.266 1 94 250 ASP A C 1
ATOM 1925 O O . ASP A 1 250 ? 11.703 -6.582 6.043 1 94 250 ASP A O 1
ATOM 1929 N N . THR A 1 251 ? 12.406 -5.934 3.99 1 96.94 251 THR A N 1
ATOM 1930 C CA . THR A 1 251 ? 12.148 -7.246 3.402 1 96.94 251 THR A CA 1
ATOM 1931 C C . THR A 1 251 ? 13.016 -8.312 4.07 1 96.94 251 THR A C 1
ATOM 1933 O O . THR A 1 251 ? 12.523 -9.398 4.398 1 96.94 251 THR A O 1
ATOM 1936 N N . ARG A 1 252 ? 14.281 -7.977 4.281 1 96.75 252 ARG A N 1
ATOM 1937 C CA . ARG A 1 252 ? 15.188 -8.93 4.922 1 96.75 252 ARG A CA 1
ATOM 1938 C C . ARG A 1 252 ? 14.688 -9.297 6.316 1 96.75 252 ARG A C 1
ATOM 1940 O O . ARG A 1 252 ? 14.664 -10.477 6.676 1 96.75 252 ARG A O 1
ATOM 1947 N N . ARG A 1 253 ? 14.32 -8.336 7.094 1 95 253 ARG A N 1
ATOM 1948 C CA . ARG A 1 253 ? 13.797 -8.586 8.43 1 95 253 ARG A CA 1
ATOM 1949 C C . ARG A 1 253 ? 12.555 -9.469 8.383 1 95 253 ARG A C 1
ATOM 1951 O O . ARG A 1 253 ? 12.414 -10.398 9.172 1 95 253 ARG A O 1
ATOM 1958 N N . ASN A 1 254 ? 11.68 -9.148 7.488 1 96.31 254 ASN A N 1
ATOM 1959 C CA . ASN A 1 254 ? 10.445 -9.922 7.375 1 96.31 254 ASN A CA 1
ATOM 1960 C C . ASN A 1 254 ? 10.711 -11.352 6.93 1 96.31 254 ASN A C 1
ATOM 1962 O O . ASN A 1 254 ? 10.047 -12.289 7.387 1 96.31 254 ASN A O 1
ATOM 1966 N N . VAL A 1 255 ? 11.695 -11.578 6.027 1 97.75 255 VAL A N 1
ATOM 1967 C CA . VAL A 1 255 ? 12.109 -12.922 5.625 1 97.75 255 VAL A CA 1
ATOM 1968 C C . VAL A 1 255 ? 12.594 -13.695 6.844 1 97.75 255 VAL A C 1
ATOM 1970 O O . VAL A 1 255 ? 12.234 -14.867 7.027 1 97.75 255 VAL A O 1
ATOM 1973 N N . GLU A 1 256 ? 13.359 -13.039 7.688 1 97.38 256 GLU A N 1
ATOM 1974 C CA . GLU A 1 256 ? 13.852 -13.695 8.891 1 97.38 256 GLU A CA 1
ATOM 1975 C C . GLU A 1 256 ? 12.703 -14.062 9.828 1 97.38 256 GLU A C 1
ATOM 1977 O O . GLU A 1 256 ? 12.727 -15.117 10.469 1 97.38 256 GLU A O 1
ATOM 1982 N N . THR A 1 257 ? 11.734 -13.188 9.922 1 96.12 257 THR A N 1
ATOM 1983 C CA . THR A 1 257 ? 10.578 -13.477 10.758 1 96.12 257 THR A CA 1
ATOM 1984 C C . THR A 1 257 ? 9.797 -14.664 10.211 1 96.12 257 THR A C 1
ATOM 1986 O O . THR A 1 257 ? 9.43 -15.578 10.953 1 96.12 257 THR A O 1
ATOM 1989 N N . TYR A 1 258 ? 9.531 -14.688 8.891 1 97.44 258 TYR A N 1
ATOM 1990 C CA . TYR A 1 258 ? 8.875 -15.828 8.273 1 97.44 258 TYR A CA 1
ATOM 1991 C C . TYR A 1 258 ? 9.664 -17.109 8.508 1 97.44 258 TYR A C 1
ATOM 1993 O O . TYR A 1 258 ? 9.086 -18.172 8.734 1 97.44 258 TYR A O 1
ATOM 2001 N N . ARG A 1 259 ? 10.969 -16.969 8.422 1 97.94 259 ARG A N 1
ATOM 2002 C CA . ARG A 1 259 ? 11.828 -18.125 8.664 1 97.94 259 ARG A CA 1
ATOM 2003 C C . ARG A 1 259 ? 11.633 -18.656 10.078 1 97.94 259 ARG A C 1
ATOM 2005 O O . ARG A 1 259 ? 11.516 -19.875 10.273 1 97.94 259 ARG A O 1
ATOM 2012 N N . ALA A 1 260 ? 11.602 -17.781 11.023 1 97.5 260 ALA A N 1
ATOM 2013 C CA . ALA A 1 260 ? 11.383 -18.188 12.406 1 97.5 260 ALA A CA 1
ATOM 2014 C C . ALA A 1 260 ? 10.039 -18.891 12.57 1 97.5 260 ALA A C 1
ATOM 2016 O O . ALA A 1 260 ? 9.945 -19.906 13.273 1 97.5 260 ALA A O 1
ATOM 2017 N N . ILE A 1 261 ? 9.031 -18.375 11.906 1 97.38 261 ILE A N 1
ATOM 2018 C CA . ILE A 1 261 ? 7.711 -18.984 11.953 1 97.38 261 ILE A CA 1
ATOM 2019 C C . ILE A 1 261 ? 7.762 -20.391 11.367 1 97.38 261 ILE A C 1
ATOM 2021 O O . ILE A 1 261 ? 7.188 -21.328 11.93 1 97.38 261 ILE A O 1
ATOM 2025 N N . SER A 1 262 ? 8.445 -20.562 10.234 1 97.25 262 SER A N 1
ATOM 2026 C CA . SER A 1 262 ? 8.539 -21.844 9.562 1 97.25 262 SER A CA 1
ATOM 2027 C C . SER A 1 262 ? 9.242 -22.875 10.453 1 97.25 262 SER A C 1
ATOM 2029 O O . SER A 1 262 ? 8.977 -24.078 10.344 1 97.25 262 SER A O 1
ATOM 2031 N N . ARG A 1 263 ? 10.047 -22.453 11.344 1 96.06 263 ARG A N 1
ATOM 2032 C CA . ARG A 1 263 ? 10.742 -23.344 12.266 1 96.06 263 ARG A CA 1
ATOM 2033 C C . ARG A 1 263 ? 9.836 -23.75 13.422 1 96.06 263 ARG A C 1
ATOM 2035 O O . ARG A 1 263 ? 9.953 -24.859 13.945 1 96.06 263 ARG A O 1
ATOM 2042 N N . SER A 1 264 ? 8.953 -22.891 13.734 1 96.94 264 SER A N 1
ATOM 2043 C CA . SER A 1 264 ? 8.102 -23.141 14.898 1 96.94 264 SER A CA 1
ATOM 2044 C C . SER A 1 264 ? 6.805 -23.828 14.5 1 96.94 264 SER A C 1
ATOM 2046 O O . SER A 1 264 ? 6.211 -24.562 15.289 1 96.94 264 SER A O 1
ATOM 2048 N N . ASN A 1 265 ? 6.332 -23.531 13.32 1 97 265 ASN A N 1
ATOM 2049 C CA . ASN A 1 265 ? 5.125 -24.156 12.781 1 97 265 ASN A CA 1
ATOM 2050 C C . ASN A 1 265 ? 5.449 -25.094 11.625 1 97 265 ASN A C 1
ATOM 2052 O O . ASN A 1 265 ? 5.602 -24.672 10.484 1 97 265 ASN A O 1
ATOM 2056 N N . PRO A 1 266 ? 5.379 -26.375 11.852 1 94.12 266 PRO A N 1
ATOM 2057 C CA . PRO A 1 266 ? 5.777 -27.328 10.828 1 94.12 266 PRO A CA 1
ATOM 2058 C C . PRO A 1 266 ? 4.852 -27.312 9.609 1 94.12 266 PRO A C 1
ATOM 2060 O O . PRO A 1 266 ? 5.227 -27.812 8.539 1 94.12 266 PRO A O 1
ATOM 2063 N N . GLY A 1 267 ? 3.713 -26.797 9.789 1 95.19 267 GLY A N 1
ATOM 2064 C CA . GLY A 1 267 ? 2.775 -26.75 8.68 1 95.19 267 GLY A CA 1
ATOM 2065 C C . GLY A 1 267 ? 2.984 -25.531 7.785 1 95.19 267 GLY A C 1
ATOM 2066 O O . GLY A 1 267 ? 2.346 -25.422 6.734 1 95.19 267 GLY A O 1
ATOM 2067 N N . PHE A 1 268 ? 3.84 -24.688 8.172 1 97.06 268 PHE A N 1
ATOM 2068 C CA . PHE A 1 268 ? 4.094 -23.469 7.418 1 97.06 268 PHE A CA 1
ATOM 2069 C C . PHE A 1 268 ? 5.465 -23.516 6.758 1 97.06 268 PHE A C 1
ATOM 2071 O O . PHE A 1 268 ? 6.441 -23.953 7.371 1 97.06 268 PHE A O 1
ATOM 2078 N N . ARG A 1 269 ? 5.535 -23.078 5.512 1 97.19 269 ARG A N 1
ATOM 2079 C CA . ARG A 1 269 ? 6.801 -23.062 4.785 1 97.19 269 ARG A CA 1
ATOM 2080 C C . ARG A 1 269 ? 7.082 -21.672 4.223 1 97.19 269 ARG A C 1
ATOM 2082 O O . ARG A 1 269 ? 6.168 -20.969 3.773 1 97.19 269 ARG A O 1
ATOM 2089 N N . LEU A 1 270 ? 8.32 -21.297 4.262 1 98.31 270 LEU A N 1
ATOM 2090 C CA . LEU A 1 270 ? 8.812 -20.094 3.592 1 98.31 270 LEU A CA 1
ATOM 2091 C C . LEU A 1 270 ? 9.586 -20.453 2.33 1 98.31 270 LEU A C 1
ATOM 2093 O O . LEU A 1 270 ? 10.453 -21.328 2.359 1 98.31 270 LEU A O 1
ATOM 2097 N N . TYR A 1 271 ? 9.25 -19.859 1.265 1 98.12 271 TYR A N 1
ATOM 2098 C CA . TYR A 1 271 ? 10.008 -19.922 0.02 1 98.12 271 TYR A CA 1
ATOM 2099 C C . TYR A 1 271 ? 10.508 -18.547 -0.394 1 98.12 271 TYR A C 1
ATOM 2101 O O . TYR A 1 271 ? 9.977 -17.531 0.048 1 98.12 271 TYR A O 1
ATOM 2109 N N . VAL A 1 272 ? 11.539 -18.578 -1.165 1 97.81 272 VAL A N 1
ATOM 2110 C CA . VAL A 1 272 ? 12.016 -17.359 -1.805 1 97.81 272 VAL A CA 1
ATOM 2111 C C . VAL A 1 272 ? 12.117 -17.562 -3.312 1 97.81 272 VAL A C 1
ATOM 2113 O O . VAL A 1 272 ? 12.492 -18.641 -3.771 1 97.81 272 VAL A O 1
ATOM 2116 N N . SER A 1 273 ? 11.719 -16.562 -4.027 1 96.56 273 SER A N 1
ATOM 2117 C CA . SER A 1 273 ? 11.75 -16.672 -5.484 1 96.56 273 SER A CA 1
ATOM 2118 C C . SER A 1 273 ? 12.586 -15.555 -6.102 1 96.56 273 SER A C 1
ATOM 2120 O O . SER A 1 273 ? 12.773 -14.5 -5.496 1 96.56 273 SER A O 1
ATOM 2122 N N . CYS A 1 274 ? 13.102 -15.867 -7.246 1 96.12 274 CYS A N 1
ATOM 2123 C CA . CYS A 1 274 ? 13.891 -14.93 -8.039 1 96.12 274 CYS A CA 1
ATOM 2124 C C . CYS A 1 274 ? 13.461 -14.945 -9.5 1 96.12 274 CYS A C 1
ATOM 2126 O O . CYS A 1 274 ? 13.469 -16 -10.141 1 96.12 274 CYS A O 1
ATOM 2128 N N . LEU A 1 275 ? 13.008 -13.875 -9.922 1 93.56 275 LEU A N 1
ATOM 2129 C CA . LEU A 1 275 ? 12.844 -13.703 -11.359 1 93.56 275 LEU A CA 1
ATOM 2130 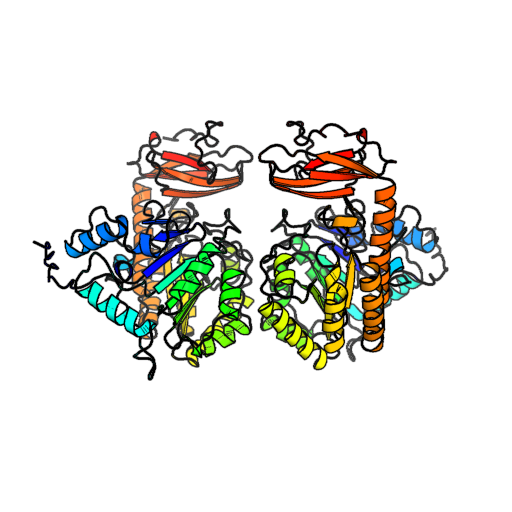C C . LEU A 1 275 ? 14.148 -13.258 -12.008 1 93.56 275 LEU A C 1
ATOM 2132 O O . LEU A 1 275 ? 14.57 -12.109 -11.836 1 93.56 275 LEU A O 1
ATOM 2136 N N . LEU A 1 276 ? 14.68 -14.086 -12.758 1 92.94 276 LEU A N 1
ATOM 2137 C CA . LEU A 1 276 ? 16 -13.828 -13.32 1 92.94 276 LEU A CA 1
ATOM 2138 C C . LEU A 1 276 ? 15.898 -12.984 -14.586 1 92.94 276 LEU A C 1
ATOM 2140 O O . LEU A 1 276 ? 15.125 -13.305 -15.492 1 92.94 276 LEU A O 1
ATOM 2144 N N . GLN A 1 277 ? 16.578 -11.93 -14.555 1 90.38 277 GLN A N 1
ATOM 2145 C CA . GLN A 1 277 ? 16.734 -11 -15.664 1 90.38 277 GLN A CA 1
ATOM 2146 C C . GLN A 1 277 ? 18.219 -10.711 -15.93 1 90.38 277 GLN A C 1
ATOM 2148 O O . GLN A 1 277 ? 19.094 -11.211 -15.219 1 90.38 277 GLN A O 1
ATOM 2153 N N . LYS A 1 278 ? 18.484 -9.945 -16.938 1 88.75 278 LYS A N 1
ATOM 2154 C CA . LYS A 1 278 ? 19.875 -9.633 -17.281 1 88.75 278 LYS A CA 1
ATOM 2155 C C . LYS A 1 278 ? 20.562 -8.898 -16.141 1 88.75 278 LYS A C 1
ATOM 2157 O O . LYS A 1 278 ? 21.703 -9.219 -15.797 1 88.75 278 LYS A O 1
ATOM 2162 N N . LYS A 1 279 ? 19.891 -8.047 -15.477 1 89 279 LYS A N 1
ATOM 2163 C CA . LYS A 1 279 ? 20.438 -7.16 -14.453 1 89 279 LYS A CA 1
ATOM 2164 C C . LYS A 1 279 ? 20.922 -7.953 -13.25 1 89 279 LYS A C 1
ATOM 2166 O O . LYS A 1 279 ? 21.891 -7.551 -12.578 1 89 279 LYS A O 1
ATOM 2171 N N . ASN A 1 280 ? 20.266 -9.07 -12.914 1 94.12 280 ASN A N 1
ATOM 2172 C CA . ASN A 1 280 ? 20.625 -9.766 -11.68 1 94.12 280 ASN A CA 1
ATOM 2173 C C . ASN A 1 280 ? 21.297 -11.102 -11.969 1 94.12 280 ASN A C 1
ATOM 2175 O O . ASN A 1 280 ? 21.578 -11.875 -11.047 1 94.12 280 ASN A O 1
ATOM 2179 N N . LEU A 1 281 ? 21.609 -11.359 -13.211 1 94.69 281 LEU A N 1
ATOM 2180 C CA . LEU A 1 281 ? 22.172 -12.648 -13.602 1 94.69 281 LEU A CA 1
ATOM 2181 C C . LEU A 1 281 ? 23.5 -12.891 -12.891 1 94.69 281 LEU A C 1
ATOM 2183 O O . LEU A 1 281 ? 23.719 -13.961 -12.32 1 94.69 281 LEU A O 1
ATOM 2187 N N . ALA A 1 282 ? 24.344 -11.914 -12.859 1 94.69 282 ALA A N 1
ATOM 2188 C CA . ALA A 1 282 ? 25.672 -12.055 -12.273 1 94.69 282 ALA A CA 1
ATOM 2189 C C . ALA A 1 282 ? 25.594 -12.312 -10.773 1 94.69 282 ALA A C 1
ATOM 2191 O O . ALA A 1 282 ? 26.547 -12.812 -10.164 1 94.69 282 ALA A O 1
ATOM 2192 N N . HIS A 1 283 ? 24.469 -11.969 -10.148 1 95.94 283 HIS A N 1
ATOM 2193 C CA . HIS A 1 283 ? 24.312 -12.031 -8.703 1 95.94 283 HIS A CA 1
ATOM 2194 C C . HIS A 1 283 ? 23.594 -13.305 -8.281 1 95.94 283 HIS A C 1
ATOM 2196 O O . HIS A 1 283 ? 23.312 -13.508 -7.098 1 95.94 283 HIS A O 1
ATOM 2202 N N . LEU A 1 284 ? 23.281 -14.195 -9.18 1 96.56 284 LEU A N 1
ATOM 2203 C CA . LEU A 1 284 ? 22.5 -15.398 -8.922 1 96.56 284 LEU A CA 1
ATOM 2204 C C . LEU A 1 284 ? 23.203 -16.297 -7.906 1 96.56 284 LEU A C 1
ATOM 2206 O O . LEU A 1 284 ? 22.547 -16.859 -7.02 1 96.56 284 LEU A O 1
ATOM 2210 N N . PRO A 1 285 ? 24.578 -16.453 -7.973 1 97.5 285 PRO A N 1
ATOM 2211 C CA . PRO A 1 285 ? 25.234 -17.266 -6.949 1 97.5 285 PRO A CA 1
ATOM 2212 C C . PRO A 1 285 ? 25.078 -16.688 -5.543 1 97.5 285 PRO A C 1
ATOM 2214 O O . PRO A 1 285 ? 24.859 -17.438 -4.586 1 97.5 285 PRO A O 1
ATOM 2217 N N . ASP A 1 286 ? 25.203 -15.344 -5.441 1 97.5 286 ASP A N 1
ATOM 2218 C CA . ASP A 1 286 ? 25.031 -14.703 -4.145 1 97.5 286 ASP A CA 1
ATOM 2219 C C . ASP A 1 286 ? 23.625 -14.922 -3.604 1 97.5 286 ASP A C 1
ATOM 2221 O O . ASP A 1 286 ? 23.438 -15.133 -2.402 1 97.5 286 ASP A O 1
ATOM 2225 N N . PHE A 1 287 ? 22.703 -14.891 -4.438 1 98 287 PHE A N 1
ATOM 2226 C CA . PHE A 1 287 ? 21.312 -15.109 -4.082 1 98 287 PHE A CA 1
ATOM 2227 C C . PHE A 1 287 ? 21.109 -16.516 -3.52 1 98 287 PHE A C 1
ATOM 2229 O O . PHE A 1 287 ? 20.531 -16.688 -2.445 1 98 287 PHE A O 1
ATOM 2236 N N . LEU A 1 288 ? 21.578 -17.547 -4.211 1 98.31 288 LEU A N 1
ATOM 2237 C CA . LEU A 1 288 ? 21.391 -18.922 -3.752 1 98.31 288 LEU A CA 1
ATOM 2238 C C . LEU A 1 288 ? 22.234 -19.203 -2.523 1 98.31 288 LEU A C 1
ATOM 2240 O O . LEU A 1 288 ? 21.844 -20 -1.658 1 98.31 288 LEU A O 1
ATOM 2244 N N . SER A 1 289 ? 23.422 -18.547 -2.41 1 98.31 289 SER A N 1
ATOM 2245 C CA . SER A 1 289 ? 24.219 -18.688 -1.192 1 98.31 289 SER A CA 1
ATOM 2246 C C . SER A 1 289 ? 23.453 -18.172 0.022 1 98.31 289 SER A C 1
ATOM 2248 O O . SER A 1 289 ? 23.484 -18.781 1.089 1 98.31 289 SER A O 1
ATOM 2250 N N . PHE A 1 290 ? 22.828 -17.047 -0.152 1 98.25 290 PHE A N 1
ATOM 2251 C CA . PHE A 1 290 ? 21.984 -16.469 0.884 1 98.25 290 PHE A CA 1
ATOM 2252 C C . PHE A 1 290 ? 20.922 -17.469 1.325 1 98.25 290 PHE A C 1
ATOM 2254 O O . PHE A 1 290 ? 20.703 -17.656 2.523 1 98.25 290 PHE A O 1
ATOM 2261 N N . CYS A 1 291 ? 20.25 -18.094 0.397 1 98.38 291 CYS A N 1
ATOM 2262 C CA . CYS A 1 291 ? 19.188 -19.062 0.685 1 98.38 291 CYS A CA 1
ATOM 2263 C C . CYS A 1 291 ? 19.75 -20.312 1.361 1 98.38 291 CYS A C 1
ATOM 2265 O O . CYS A 1 291 ? 19.172 -20.812 2.318 1 98.38 291 CYS A O 1
ATOM 2267 N N . LEU A 1 292 ? 20.891 -20.766 0.873 1 98.06 292 LEU A N 1
ATOM 2268 C CA . LEU A 1 292 ? 21.516 -21.969 1.407 1 98.06 292 LEU A CA 1
ATOM 2269 C C . LEU A 1 292 ? 21.938 -21.766 2.857 1 98.06 292 LEU A C 1
ATOM 2271 O O . LEU A 1 292 ? 21.672 -22.609 3.715 1 98.06 292 LEU A O 1
ATOM 2275 N N . GLU A 1 293 ? 22.547 -20.641 3.146 1 97.62 293 GLU A N 1
ATOM 2276 C CA . GLU A 1 293 ? 23 -20.328 4.496 1 97.62 293 GLU A CA 1
ATOM 2277 C C . GLU A 1 293 ? 21.844 -20.297 5.484 1 97.62 293 GLU A C 1
ATOM 2279 O O . GLU A 1 293 ? 22.016 -20.625 6.664 1 97.62 293 GLU A O 1
ATOM 2284 N N . ARG A 1 294 ? 20.703 -20 4.996 1 97.5 294 ARG A N 1
ATOM 2285 C CA . ARG A 1 294 ? 19.531 -19.844 5.844 1 97.5 294 ARG A CA 1
ATOM 2286 C C . ARG A 1 294 ? 18.578 -21.031 5.711 1 97.5 294 ARG A C 1
ATOM 2288 O O . ARG A 1 294 ? 17.547 -21.094 6.387 1 97.5 294 ARG A O 1
ATOM 2295 N N . GLU A 1 295 ? 18.938 -21.875 4.777 1 97.25 295 GLU A N 1
ATOM 2296 C CA . GLU A 1 295 ? 18.125 -23.062 4.492 1 97.25 295 GLU A CA 1
ATOM 2297 C C . GLU A 1 295 ? 16.703 -22.672 4.102 1 97.25 295 GLU A C 1
ATOM 2299 O O . GLU A 1 295 ? 15.734 -23.203 4.637 1 97.25 295 GLU A O 1
ATOM 2304 N N . ILE A 1 296 ? 16.547 -21.75 3.297 1 98.12 296 ILE A N 1
ATOM 2305 C CA . ILE A 1 296 ? 15.266 -21.344 2.729 1 98.12 296 ILE A CA 1
ATOM 2306 C C . ILE A 1 296 ? 15.141 -21.875 1.306 1 98.12 296 ILE A C 1
ATOM 2308 O O . ILE A 1 296 ? 15.938 -21.531 0.429 1 98.12 296 ILE A O 1
ATOM 2312 N N . PRO A 1 297 ? 14.203 -22.75 1.035 1 98 297 PRO A N 1
ATOM 2313 C CA . PRO A 1 297 ? 14.031 -23.203 -0.344 1 98 297 PRO A CA 1
ATOM 2314 C C . PRO A 1 297 ? 13.758 -22.062 -1.319 1 98 297 PRO A C 1
ATOM 2316 O O . PRO A 1 297 ? 13.047 -21.109 -0.977 1 98 297 PRO A O 1
ATOM 2319 N N . ALA A 1 298 ? 14.305 -22.219 -2.529 1 97.19 298 ALA A N 1
ATOM 2320 C CA . ALA A 1 298 ? 14.219 -21.141 -3.502 1 97.19 298 ALA A CA 1
ATOM 2321 C C . ALA A 1 298 ? 13.898 -21.672 -4.895 1 97.19 298 ALA A C 1
ATOM 2323 O O . ALA A 1 298 ? 14.125 -22.844 -5.18 1 97.19 298 ALA A O 1
ATOM 2324 N N . LYS A 1 299 ? 13.289 -20.844 -5.672 1 94.38 299 LYS A N 1
ATOM 2325 C CA . LYS A 1 299 ? 13.117 -21.094 -7.102 1 94.38 299 LYS A CA 1
ATOM 2326 C C . LYS A 1 299 ? 13.531 -19.859 -7.918 1 94.38 299 LYS A C 1
ATOM 2328 O O . LYS A 1 299 ? 13.383 -18.734 -7.465 1 94.38 299 LYS A O 1
ATOM 2333 N N . VAL A 1 300 ? 14.055 -20.172 -9.062 1 95.06 300 VAL A N 1
ATOM 2334 C CA . VAL A 1 300 ? 14.5 -19.141 -9.992 1 95.06 300 VAL A CA 1
ATOM 2335 C C . VAL A 1 300 ? 13.773 -19.297 -11.328 1 95.06 300 VAL A C 1
ATOM 2337 O O . VAL A 1 300 ? 13.773 -20.391 -11.914 1 95.06 300 VAL A O 1
ATOM 2340 N N . TYR A 1 301 ? 13.156 -18.25 -11.781 1 90 301 TYR A N 1
ATOM 2341 C CA . TYR A 1 301 ? 12.461 -18.281 -13.062 1 90 301 TYR A CA 1
ATOM 2342 C C . TYR A 1 301 ? 12.922 -17.141 -13.969 1 90 301 TYR A C 1
ATOM 2344 O O . TYR A 1 301 ? 13.242 -16.047 -13.492 1 90 301 TYR A O 1
ATOM 2352 N N . PRO A 1 302 ? 12.961 -17.438 -15.234 1 85.88 302 PRO A N 1
ATOM 2353 C CA . PRO A 1 302 ? 13.328 -16.344 -16.156 1 85.88 302 PRO A CA 1
ATOM 2354 C C . PRO A 1 302 ? 12.188 -15.367 -16.406 1 85.88 302 PRO A C 1
ATOM 2356 O O . PRO A 1 302 ? 11.016 -15.766 -16.391 1 85.88 302 PRO A O 1
ATOM 2359 N N . SER A 1 303 ? 12.555 -14.148 -16.625 1 75.69 303 SER A N 1
ATOM 2360 C CA . SER A 1 303 ? 11.57 -13.164 -17.062 1 75.69 303 SER A CA 1
ATOM 2361 C C . SER A 1 303 ? 11.086 -13.461 -18.484 1 75.69 303 SER A C 1
ATOM 2363 O O . SER A 1 303 ? 11.898 -13.617 -19.391 1 75.69 303 SER A O 1
ATOM 2365 N N . GLU A 1 304 ? 9.836 -13.695 -18.672 1 64.75 304 GLU A N 1
ATOM 2366 C CA . GLU A 1 304 ? 9.367 -14.094 -20 1 64.75 304 GLU A CA 1
ATOM 2367 C C . GLU A 1 304 ? 8.461 -13.023 -20.609 1 64.75 304 GLU A C 1
ATOM 2369 O O . GLU A 1 304 ? 8.211 -13.031 -21.812 1 64.75 304 GLU A O 1
ATOM 2374 N N . SER A 1 305 ? 7.953 -12.18 -19.891 1 58.06 305 SER A N 1
ATOM 2375 C CA . SER A 1 305 ? 6.934 -11.305 -20.484 1 58.06 305 SER A CA 1
ATOM 2376 C C . SER A 1 305 ? 7.387 -9.852 -20.484 1 58.06 305 SER A C 1
ATOM 2378 O O . SER A 1 305 ? 7.059 -9.094 -21.391 1 58.06 305 SER A O 1
ATOM 2380 N N . PHE A 1 306 ? 7.922 -9.352 -19.672 1 61.38 306 PHE A N 1
ATOM 2381 C CA . PHE A 1 306 ? 8.195 -7.934 -19.469 1 61.38 306 PHE A CA 1
ATOM 2382 C C . PHE A 1 306 ? 9.344 -7.738 -18.5 1 61.38 306 PHE A C 1
ATOM 2384 O O . PHE A 1 306 ? 9.516 -8.523 -17.562 1 61.38 306 PHE A O 1
ATOM 2391 N N . PRO A 1 307 ? 10.18 -6.797 -18.688 1 57.5 307 PRO A N 1
ATOM 2392 C CA . PRO A 1 307 ? 10.352 -5.973 -19.891 1 57.5 307 PRO A CA 1
ATOM 2393 C C . PRO A 1 307 ? 11.188 -6.664 -20.969 1 57.5 307 PRO A C 1
ATOM 2395 O O . PRO A 1 307 ? 12.133 -7.387 -20.641 1 57.5 307 PRO A O 1
ATOM 2398 N N . LEU A 1 308 ? 10.773 -6.383 -22.141 1 60.09 308 LEU A N 1
ATOM 2399 C CA . LEU A 1 308 ? 11.43 -6.996 -23.281 1 60.09 308 LEU A CA 1
ATOM 2400 C C . LEU A 1 308 ? 12.945 -6.883 -23.172 1 60.09 308 LEU A C 1
ATOM 2402 O O . LEU A 1 308 ? 13.664 -7.859 -23.391 1 60.09 308 LEU A O 1
ATOM 2406 N N . PHE A 1 309 ? 13.406 -5.863 -22.609 1 62.47 309 PHE A N 1
ATOM 2407 C CA . PHE A 1 309 ? 14.828 -5.57 -22.656 1 62.47 309 PHE A CA 1
ATOM 2408 C C . PHE A 1 309 ? 15.57 -6.293 -21.531 1 62.47 309 PHE A C 1
ATOM 2410 O O . PHE A 1 309 ? 16.797 -6.352 -21.531 1 62.47 309 PHE A O 1
ATOM 2417 N N . GLU A 1 310 ? 14.797 -6.941 -20.688 1 70.38 310 GLU A N 1
ATOM 2418 C CA . GLU A 1 310 ? 15.445 -7.648 -19.578 1 70.38 310 GLU A CA 1
ATOM 2419 C C . GLU A 1 310 ? 15.281 -9.164 -19.719 1 70.38 310 GLU A C 1
ATOM 2421 O O . GLU A 1 310 ? 15.812 -9.93 -18.922 1 70.38 310 GLU A O 1
ATOM 2426 N N . ARG A 1 311 ? 14.734 -9.555 -20.766 1 77.38 311 ARG A N 1
ATOM 2427 C CA . ARG A 1 311 ? 14.508 -10.977 -20.969 1 77.38 311 ARG A CA 1
ATOM 2428 C C . ARG A 1 311 ? 15.812 -11.703 -21.281 1 77.38 311 ARG A C 1
ATOM 2430 O O . ARG A 1 311 ? 16.672 -11.172 -22 1 77.38 311 ARG A O 1
ATOM 2437 N N . LEU A 1 312 ? 15.852 -12.914 -20.859 1 81.69 312 LEU A N 1
ATOM 2438 C CA . LEU A 1 312 ? 17.062 -13.711 -21.031 1 81.69 312 LEU A CA 1
ATOM 2439 C C . LEU A 1 312 ? 17.094 -14.375 -22.391 1 81.69 312 LEU A C 1
ATOM 2441 O O . LEU A 1 312 ? 18.141 -14.852 -22.828 1 81.69 312 LEU A O 1
ATOM 2445 N N . ASP A 1 313 ? 15.961 -14.383 -23.031 1 78.31 313 ASP A N 1
ATOM 2446 C CA . ASP A 1 313 ? 15.93 -15.07 -24.312 1 78.31 313 ASP A CA 1
ATOM 2447 C C . ASP A 1 313 ? 15.938 -14.07 -25.469 1 78.31 313 ASP A C 1
ATOM 2449 O O . ASP A 1 313 ? 15.648 -14.422 -26.609 1 78.31 313 ASP A O 1
ATOM 2453 N N . MET A 1 314 ? 16.203 -12.844 -25.094 1 73.88 314 MET A N 1
ATOM 2454 C CA . MET A 1 314 ? 16.266 -11.805 -26.109 1 73.88 314 MET A CA 1
ATOM 2455 C C . MET A 1 314 ? 17.438 -10.867 -25.875 1 73.88 314 MET A C 1
ATOM 2457 O O . MET A 1 314 ? 17.516 -10.203 -24.828 1 73.88 314 MET A O 1
ATOM 2461 N N . PHE A 1 315 ? 18.344 -10.82 -26.875 1 74.81 315 PHE A N 1
ATOM 2462 C CA . PHE A 1 315 ? 19.531 -9.969 -26.766 1 74.81 315 PHE A CA 1
ATOM 2463 C C . PHE A 1 315 ? 19.641 -9.023 -27.953 1 74.81 315 PHE A C 1
ATOM 2465 O O . PHE A 1 315 ? 19.391 -9.43 -29.094 1 74.81 315 PHE A O 1
ATOM 2472 N N . ASP A 1 316 ? 19.844 -7.871 -27.609 1 70.75 316 ASP A N 1
ATOM 2473 C CA . ASP A 1 316 ? 20.297 -6.957 -28.656 1 70.75 316 ASP A CA 1
ATOM 2474 C C . ASP A 1 316 ? 21.797 -7.109 -28.906 1 70.75 316 ASP A C 1
ATOM 2476 O O . ASP A 1 316 ? 22.234 -7.188 -30.062 1 70.75 316 ASP A O 1
ATOM 2480 N N . ASP A 1 317 ? 22.484 -7.09 -27.891 1 77.19 317 ASP A N 1
ATOM 2481 C CA . ASP A 1 317 ? 23.938 -7.285 -27.891 1 77.19 317 ASP A CA 1
ATOM 2482 C C . ASP A 1 317 ? 24.375 -8.141 -26.703 1 77.19 317 ASP A C 1
ATOM 2484 O O . ASP A 1 317 ? 24.75 -7.609 -25.656 1 77.19 317 ASP A O 1
ATOM 2488 N N . PRO A 1 318 ? 24.469 -9.43 -27.047 1 82.5 318 PRO A N 1
ATOM 2489 C CA . PRO A 1 318 ? 24.797 -10.328 -25.938 1 82.5 318 PRO A CA 1
ATOM 2490 C C . PRO A 1 318 ? 26.125 -9.969 -25.266 1 82.5 318 PRO A C 1
ATOM 2492 O O . PRO A 1 318 ? 26.25 -10.125 -24.047 1 82.5 318 PRO A O 1
ATOM 2495 N N . ALA A 1 319 ? 27.094 -9.508 -26 1 82.19 319 ALA A N 1
ATOM 2496 C CA . ALA A 1 319 ? 28.422 -9.188 -25.453 1 82.19 319 ALA A CA 1
ATOM 2497 C C . ALA A 1 319 ? 28.312 -8.086 -24.391 1 82.19 319 ALA A C 1
ATOM 2499 O O . ALA A 1 319 ? 29.078 -8.086 -23.422 1 82.19 319 ALA A O 1
ATOM 2500 N N . SER A 1 320 ? 27.359 -7.277 -24.562 1 83.62 320 SER A N 1
ATOM 2501 C CA . SER A 1 320 ? 27.203 -6.16 -23.641 1 83.62 320 SER A CA 1
ATOM 2502 C C . SER A 1 320 ? 26.156 -6.465 -22.578 1 83.62 320 SER A C 1
ATOM 2504 O O . SER A 1 320 ? 26.172 -5.859 -21.5 1 83.62 320 SER A O 1
ATOM 2506 N N . GLU A 1 321 ? 25.328 -7.355 -22.844 1 85.5 321 GLU A N 1
ATOM 2507 C CA . GLU A 1 321 ? 24.172 -7.566 -21.984 1 85.5 321 GLU A CA 1
ATOM 2508 C C . GLU A 1 321 ? 24.391 -8.742 -21.031 1 85.5 321 GLU A C 1
ATOM 2510 O O . GLU A 1 321 ? 23.719 -8.852 -20.016 1 85.5 321 GLU A O 1
ATOM 2515 N N . LEU A 1 322 ? 25.297 -9.641 -21.391 1 89.06 322 LEU A N 1
ATOM 2516 C CA . LEU A 1 322 ? 25.625 -10.781 -20.531 1 89.06 322 LEU A CA 1
ATOM 2517 C C . LEU A 1 322 ? 26.984 -10.594 -19.875 1 89.06 322 LEU A C 1
ATOM 2519 O O . LEU A 1 322 ? 27.906 -10.062 -20.484 1 89.06 322 LEU A O 1
ATOM 2523 N N . PRO A 1 323 ? 27.047 -11.047 -18.641 1 90.19 323 PRO A N 1
ATOM 2524 C CA . PRO A 1 323 ? 28.406 -11.102 -18.078 1 90.19 323 PRO A CA 1
ATOM 2525 C C . PRO A 1 323 ? 29.344 -12 -18.891 1 90.19 323 PRO A C 1
ATOM 2527 O O . PRO A 1 323 ? 28.906 -13.047 -19.391 1 90.19 323 PRO A O 1
ATOM 2530 N N . GLU A 1 324 ? 30.594 -11.562 -18.953 1 88 324 GLU A N 1
ATOM 2531 C CA . GLU A 1 324 ? 31.594 -12.336 -19.688 1 88 324 GLU A CA 1
ATOM 2532 C C . GLU A 1 324 ? 31.688 -13.758 -19.156 1 88 324 GLU A C 1
ATOM 2534 O O . GLU A 1 324 ? 31.906 -14.703 -19.922 1 88 324 GLU A O 1
ATOM 2539 N N . ASN A 1 325 ? 31.469 -13.906 -17.891 1 92.81 325 ASN A N 1
ATOM 2540 C CA . ASN A 1 325 ? 31.609 -15.211 -17.25 1 92.81 325 ASN A CA 1
ATOM 2541 C C . ASN A 1 325 ? 30.25 -15.828 -16.953 1 92.81 325 ASN A C 1
ATOM 2543 O O . ASN A 1 325 ? 30.062 -16.5 -15.93 1 92.81 325 ASN A O 1
ATOM 2547 N N . TRP A 1 326 ? 29.25 -15.617 -17.844 1 94.56 326 TRP A N 1
ATOM 2548 C CA . TRP A 1 326 ? 27.891 -16.047 -17.531 1 94.56 326 TRP A CA 1
ATOM 2549 C C . TRP A 1 326 ? 27.812 -17.562 -17.391 1 94.56 326 TRP A C 1
ATOM 2551 O O . TRP A 1 326 ? 27.031 -18.062 -16.578 1 94.56 326 TRP A O 1
ATOM 2561 N N . GLU A 1 327 ? 28.625 -18.328 -18.141 1 95.12 327 GLU A N 1
ATOM 2562 C CA . GLU A 1 327 ? 28.625 -19.781 -18.031 1 95.12 327 GLU A CA 1
ATOM 2563 C C . GLU A 1 327 ? 29.125 -20.234 -16.656 1 95.12 327 GLU A C 1
ATOM 2565 O O . GLU A 1 327 ? 28.547 -21.125 -16.031 1 95.12 327 GLU A O 1
ATOM 2570 N N . GLU A 1 328 ? 30.156 -19.562 -16.234 1 96.06 328 GLU A N 1
ATOM 2571 C CA . GLU A 1 328 ? 30.688 -19.859 -14.906 1 96.06 328 GLU A CA 1
ATOM 2572 C C . GLU A 1 328 ? 29.672 -19.516 -13.82 1 96.06 328 GLU A C 1
ATOM 2574 O O . GLU A 1 328 ? 29.594 -20.219 -12.805 1 96.06 328 GLU A O 1
ATOM 2579 N N . VAL A 1 329 ? 29.031 -18.438 -14 1 97.06 329 VAL A N 1
ATOM 2580 C CA . VAL A 1 329 ? 27.984 -18.031 -13.062 1 97.06 329 VAL A CA 1
ATOM 2581 C C . VAL A 1 329 ? 26.953 -19.141 -12.922 1 97.06 329 VAL A C 1
ATOM 2583 O O . VAL A 1 329 ? 26.594 -19.531 -11.812 1 97.06 329 VAL A O 1
ATOM 2586 N N . PHE A 1 330 ? 26.5 -19.719 -14.016 1 97.56 330 PHE A N 1
ATOM 2587 C CA . PHE A 1 330 ? 25.516 -20.797 -13.969 1 97.56 330 PHE A CA 1
ATOM 2588 C C . PHE A 1 330 ? 26.094 -22.047 -13.344 1 97.56 330 PHE A C 1
ATOM 2590 O O . PHE A 1 330 ? 25.406 -22.766 -12.609 1 97.56 330 PHE A O 1
ATOM 2597 N N . GLU A 1 331 ? 27.359 -22.344 -13.641 1 97.44 331 GLU A N 1
ATOM 2598 C CA . GLU A 1 331 ? 28 -23.5 -13.039 1 97.44 331 GLU A CA 1
ATOM 2599 C C . GLU A 1 331 ? 28.031 -23.391 -11.516 1 97.44 331 GLU A C 1
ATOM 2601 O O . GLU A 1 331 ? 27.672 -24.344 -10.812 1 97.44 331 GLU A O 1
ATOM 2606 N N . ARG A 1 332 ? 28.469 -22.266 -11.086 1 97.81 332 ARG A N 1
ATOM 2607 C CA . ARG A 1 332 ? 28.5 -22.016 -9.648 1 97.81 332 ARG A CA 1
ATOM 2608 C C . ARG A 1 332 ? 27.094 -22.078 -9.047 1 97.81 332 ARG A C 1
ATOM 2610 O O . ARG A 1 332 ? 26.906 -22.641 -7.969 1 97.81 332 ARG A O 1
ATOM 2617 N N . THR A 1 333 ? 26.188 -21.484 -9.727 1 98.25 333 THR A N 1
ATOM 2618 C CA . THR A 1 333 ? 24.797 -21.453 -9.266 1 98.25 333 THR A CA 1
ATOM 2619 C C . THR A 1 333 ? 24.234 -22.875 -9.164 1 98.25 333 THR A C 1
ATOM 2621 O O . THR A 1 333 ? 23.516 -23.188 -8.219 1 98.25 333 THR A O 1
ATOM 2624 N N . LEU A 1 334 ? 24.562 -23.719 -10.133 1 98.19 334 LEU A N 1
ATOM 2625 C CA . LEU A 1 334 ? 24.078 -25.094 -10.148 1 98.19 334 LEU A CA 1
ATOM 2626 C C . LEU A 1 334 ? 24.625 -25.875 -8.961 1 98.19 334 LEU A C 1
ATOM 2628 O O . LEU A 1 334 ? 23.906 -26.688 -8.375 1 98.19 334 LEU A O 1
ATOM 2632 N N . VAL A 1 335 ? 25.859 -25.609 -8.609 1 98.31 335 VAL A N 1
ATOM 2633 C CA . VAL A 1 335 ? 26.438 -26.25 -7.434 1 98.31 335 VAL A CA 1
ATOM 2634 C C . VAL A 1 335 ? 25.656 -25.844 -6.184 1 98.31 335 VAL A C 1
ATOM 2636 O O . VAL A 1 335 ? 25.297 -26.688 -5.367 1 98.31 335 VAL A O 1
ATOM 2639 N N . LEU A 1 336 ? 25.406 -24.594 -6.055 1 98.38 336 LEU A N 1
ATOM 2640 C CA . LEU A 1 336 ? 24.672 -24.078 -4.906 1 98.38 336 LEU A CA 1
ATOM 2641 C C . LEU A 1 336 ? 23.234 -24.594 -4.895 1 98.38 336 LEU A C 1
ATOM 2643 O O . LEU A 1 336 ? 22.703 -24.953 -3.838 1 98.38 336 LEU A O 1
ATOM 2647 N N . ALA A 1 337 ? 22.625 -24.656 -6.055 1 98.44 337 ALA A N 1
ATOM 2648 C CA . ALA A 1 337 ? 21.25 -25.125 -6.168 1 98.44 337 ALA A CA 1
ATOM 2649 C C . ALA A 1 337 ? 21.141 -26.594 -5.73 1 98.44 337 ALA A C 1
ATOM 2651 O O . ALA A 1 337 ? 20.188 -26.969 -5.031 1 98.44 337 ALA A O 1
ATOM 2652 N N . ARG A 1 338 ? 22.078 -27.391 -6.148 1 97.75 338 ARG A N 1
ATOM 2653 C CA . ARG A 1 338 ? 22.109 -28.781 -5.754 1 97.75 338 ARG A CA 1
ATOM 2654 C C . ARG A 1 338 ? 22.266 -28.922 -4.242 1 97.75 338 ARG A C 1
ATOM 2656 O O . ARG A 1 338 ? 21.609 -29.75 -3.617 1 97.75 338 ARG A O 1
ATOM 2663 N N . ALA A 1 339 ? 23.156 -28.109 -3.744 1 97.94 339 ALA A N 1
ATOM 2664 C CA . ALA A 1 339 ? 23.375 -28.125 -2.299 1 97.94 339 ALA A CA 1
ATOM 2665 C C . ALA A 1 339 ? 22.109 -27.719 -1.556 1 97.94 339 ALA A C 1
ATOM 2667 O O . ALA A 1 339 ? 21.766 -28.312 -0.534 1 97.94 339 ALA A O 1
ATOM 2668 N N . LEU A 1 340 ? 21.438 -26.703 -2.008 1 98.12 340 LEU A N 1
ATOM 2669 C CA . LEU A 1 340 ? 20.203 -26.234 -1.385 1 98.12 340 LEU A CA 1
ATOM 2670 C C . LEU A 1 340 ? 19.125 -27.312 -1.455 1 98.12 340 LEU A C 1
ATOM 2672 O O . LEU A 1 340 ? 18.453 -27.578 -0.458 1 98.12 340 LEU A O 1
ATOM 2676 N N . ASP A 1 341 ? 18.984 -27.922 -2.631 1 97.44 341 ASP A N 1
ATOM 2677 C CA . ASP A 1 341 ? 18 -28.969 -2.812 1 97.44 341 ASP A CA 1
ATOM 2678 C C . ASP A 1 341 ? 18.266 -30.156 -1.889 1 97.44 341 ASP A C 1
ATOM 2680 O O . ASP A 1 341 ? 17.344 -30.859 -1.478 1 97.44 341 ASP A O 1
ATOM 2684 N N . ALA A 1 342 ? 19.469 -30.406 -1.531 1 97.06 342 ALA A N 1
ATOM 2685 C CA . ALA A 1 342 ? 19.844 -31.5 -0.636 1 97.06 342 ALA A CA 1
ATOM 2686 C C . ALA A 1 342 ? 19.312 -31.266 0.776 1 97.06 342 ALA A C 1
ATOM 2688 O O . ALA A 1 342 ? 18.938 -32.188 1.479 1 97.06 342 ALA A O 1
ATOM 2689 N N . VAL A 1 343 ? 19.266 -30.031 1.186 1 96.31 343 VAL A N 1
ATOM 2690 C CA . VAL A 1 343 ? 18.875 -29.719 2.559 1 96.31 343 VAL A CA 1
ATOM 2691 C C . VAL A 1 343 ? 17.422 -29.281 2.596 1 96.31 343 VAL A C 1
ATOM 2693 O O . VAL A 1 343 ? 16.719 -29.5 3.588 1 96.31 343 VAL A O 1
ATOM 2696 N N . GLN A 1 344 ? 16.969 -28.594 1.51 1 95.75 344 GLN A N 1
ATOM 2697 C CA . GLN A 1 344 ? 15.594 -28.156 1.352 1 95.75 344 GLN A CA 1
ATOM 2698 C C . GLN A 1 344 ? 15.078 -28.453 -0.053 1 95.75 344 GLN A C 1
ATOM 2700 O O . GLN A 1 344 ? 15.047 -27.562 -0.91 1 95.75 344 GLN A O 1
ATOM 2705 N N . PRO A 1 345 ? 14.656 -29.641 -0.268 1 92.94 345 PRO A N 1
ATOM 2706 C CA . PRO A 1 345 ? 14.242 -30.031 -1.619 1 92.94 345 PRO A CA 1
ATOM 2707 C C . PRO A 1 345 ? 13.086 -29.188 -2.146 1 92.94 345 PRO A C 1
ATOM 2709 O O . PRO A 1 345 ? 12.055 -29.047 -1.479 1 92.94 345 PRO A O 1
ATOM 2712 N N . ASN A 1 346 ? 13.312 -28.516 -3.324 1 93.31 346 ASN A N 1
ATOM 2713 C CA . ASN A 1 346 ? 12.305 -27.688 -3.973 1 93.31 346 ASN A CA 1
ATOM 2714 C C . ASN A 1 346 ? 12.602 -27.5 -5.457 1 93.31 346 ASN A C 1
ATOM 2716 O O . ASN A 1 346 ? 12.211 -26.5 -6.059 1 93.31 346 ASN A O 1
ATOM 2720 N N . ASN A 1 347 ? 13.406 -28.406 -6.023 1 93.44 347 ASN A N 1
ATOM 2721 C CA . ASN A 1 347 ? 13.742 -28.422 -7.441 1 93.44 347 ASN A CA 1
ATOM 2722 C C . ASN A 1 347 ? 14.406 -27.125 -7.883 1 93.44 347 ASN A C 1
ATOM 2724 O O . ASN A 1 347 ? 14.133 -26.625 -8.969 1 93.44 347 ASN A O 1
ATOM 2728 N N . CYS A 1 348 ? 15.156 -26.562 -7.062 1 96.38 348 CYS A N 1
ATOM 2729 C CA . CYS A 1 348 ? 15.867 -25.328 -7.395 1 96.38 348 CYS A CA 1
ATOM 2730 C C . CYS A 1 348 ? 16.797 -25.547 -8.578 1 96.38 348 CYS A C 1
ATOM 2732 O O . CYS A 1 348 ? 16.844 -24.734 -9.5 1 96.38 348 CYS A O 1
ATOM 2734 N N . GLU A 1 349 ? 17.484 -26.688 -8.594 1 96.5 349 GLU A N 1
ATOM 2735 C CA . GLU A 1 349 ? 18.438 -27 -9.656 1 96.5 349 GLU A CA 1
ATOM 2736 C C . GLU A 1 349 ? 17.766 -26.984 -11.023 1 96.5 349 GLU A C 1
ATOM 2738 O O . GLU A 1 349 ? 18.297 -26.422 -11.984 1 96.5 349 GLU A O 1
ATOM 2743 N N . SER A 1 350 ? 16.656 -27.609 -11.055 1 94.75 350 SER A N 1
ATOM 2744 C CA . SER A 1 350 ? 15.922 -27.672 -12.32 1 94.75 350 SER A CA 1
ATOM 2745 C C . SER A 1 350 ? 15.57 -26.281 -12.836 1 94.75 350 SER A C 1
ATOM 2747 O O . SER A 1 350 ? 15.594 -26.031 -14.039 1 94.75 350 SER A O 1
ATOM 2749 N N . THR A 1 351 ? 15.18 -25.406 -11.961 1 95.06 351 THR A N 1
ATOM 2750 C CA . THR A 1 351 ? 14.828 -24.047 -12.375 1 95.06 351 THR A CA 1
ATOM 2751 C C . THR A 1 351 ? 16.047 -23.312 -12.906 1 95.06 351 THR A C 1
ATOM 2753 O O . THR A 1 351 ? 15.945 -22.516 -13.844 1 95.06 351 THR A O 1
ATOM 2756 N N . VAL A 1 352 ? 17.203 -23.562 -12.344 1 96.31 352 VAL A N 1
ATOM 2757 C CA . VAL A 1 352 ? 18.438 -22.938 -12.812 1 96.31 352 VAL A CA 1
ATOM 2758 C C . VAL A 1 352 ? 18.766 -23.438 -14.211 1 96.31 352 VAL A C 1
ATOM 2760 O O . VAL A 1 352 ? 19.141 -22.656 -15.086 1 96.31 352 VAL A O 1
ATOM 2763 N N . HIS A 1 353 ? 18.578 -24.734 -14.406 1 95.12 353 HIS A N 1
ATOM 2764 C CA . HIS A 1 353 ? 18.766 -25.297 -15.742 1 95.12 353 HIS A CA 1
ATOM 2765 C C . HIS A 1 353 ? 17.828 -24.625 -16.75 1 95.12 353 HIS A C 1
ATOM 2767 O O . HIS A 1 353 ? 18.234 -24.344 -17.875 1 95.12 353 HIS A O 1
ATOM 2773 N N . TYR A 1 354 ? 16.672 -24.453 -16.281 1 92.25 354 TYR A N 1
ATOM 2774 C CA . TYR A 1 354 ? 15.688 -23.812 -17.156 1 92.25 354 TYR A CA 1
ATOM 2775 C C . TYR A 1 354 ? 16.125 -22.406 -17.531 1 92.25 354 TYR A C 1
ATOM 2777 O O . TYR A 1 354 ? 15.992 -21.984 -18.688 1 92.25 354 TYR A O 1
ATOM 2785 N N . CYS A 1 355 ? 16.641 -21.641 -16.625 1 93.62 355 CYS A N 1
ATOM 2786 C CA . CYS A 1 355 ? 17.125 -20.297 -16.891 1 93.62 355 CYS A CA 1
ATOM 2787 C C . CYS A 1 355 ? 18.328 -20.312 -17.812 1 93.62 355 CYS A C 1
ATOM 2789 O O . CYS A 1 355 ? 18.438 -19.484 -18.719 1 93.62 355 CYS A O 1
ATOM 2791 N N . ARG A 1 356 ? 19.203 -21.219 -17.594 1 94.56 356 ARG A N 1
ATOM 2792 C CA . ARG A 1 356 ? 20.359 -21.359 -18.469 1 94.56 356 ARG A CA 1
ATOM 2793 C C . ARG A 1 356 ? 19.938 -21.625 -19.906 1 94.56 356 ARG A C 1
ATOM 2795 O O . ARG A 1 356 ? 20.5 -21.047 -20.844 1 94.56 356 ARG A O 1
ATOM 2802 N N . ALA A 1 357 ? 19 -22.5 -20.031 1 91.56 357 ALA A N 1
ATOM 2803 C CA . ALA A 1 357 ? 18.484 -22.828 -21.344 1 91.56 357 ALA A CA 1
ATOM 2804 C C . ALA A 1 357 ? 17.891 -21.594 -22.016 1 91.56 357 ALA A C 1
ATOM 2806 O O . ALA A 1 357 ? 17.984 -21.438 -23.25 1 91.56 357 ALA A O 1
ATOM 2807 N N . ALA A 1 358 ? 17.234 -20.781 -21.25 1 87.94 358 ALA A N 1
ATOM 2808 C CA . ALA A 1 358 ? 16.688 -19.531 -21.797 1 87.94 358 ALA A CA 1
ATOM 2809 C C . ALA A 1 358 ? 17.781 -18.656 -22.375 1 87.94 358 ALA A C 1
ATOM 2811 O O . ALA A 1 358 ? 17.625 -18.078 -23.453 1 87.94 358 ALA A O 1
ATOM 2812 N N . VAL A 1 359 ? 18.875 -18.516 -21.672 1 89.88 359 VAL A N 1
ATOM 2813 C CA . VAL A 1 359 ? 20.016 -17.734 -22.156 1 89.88 359 VAL A CA 1
ATOM 2814 C C . VAL A 1 359 ? 20.531 -18.328 -23.453 1 89.88 359 VAL A C 1
ATOM 2816 O O . VAL A 1 359 ? 20.75 -17.609 -24.438 1 89.88 359 VAL A O 1
ATOM 2819 N N . MET A 1 360 ? 20.625 -19.625 -23.484 1 90 360 MET A N 1
ATOM 2820 C CA . MET A 1 360 ? 21.125 -20.312 -24.672 1 90 360 MET A CA 1
ATOM 2821 C C . MET A 1 360 ? 20.203 -20.094 -25.859 1 90 360 MET A C 1
ATOM 2823 O O . MET A 1 360 ? 20.656 -19.859 -26.984 1 90 360 MET A O 1
ATOM 2827 N N . ARG A 1 361 ? 18.938 -20.156 -25.594 1 84.56 361 ARG A N 1
ATOM 2828 C CA . ARG A 1 361 ? 17.969 -19.875 -26.641 1 84.56 361 ARG A CA 1
ATOM 2829 C C . ARG A 1 361 ? 18.094 -18.438 -27.141 1 84.56 361 ARG A C 1
ATOM 2831 O O . ARG A 1 361 ? 17.984 -18.172 -28.344 1 84.56 361 ARG A O 1
ATOM 2838 N N . GLY A 1 362 ? 18.297 -17.547 -26.219 1 83 362 GLY A N 1
ATOM 2839 C CA . GLY A 1 362 ? 18.484 -16.141 -26.578 1 83 362 GLY A CA 1
ATOM 2840 C C . GLY A 1 362 ? 19.703 -15.93 -27.469 1 83 362 GLY A C 1
ATOM 2841 O O . GLY A 1 362 ? 19.656 -15.156 -28.422 1 83 362 GLY A O 1
ATOM 2842 N N . LEU A 1 363 ? 20.766 -16.594 -27.188 1 85.62 363 LEU A N 1
ATOM 2843 C CA . LEU A 1 363 ? 21.984 -16.484 -27.969 1 85.62 363 LEU A CA 1
ATOM 2844 C C . LEU A 1 363 ? 21.797 -17.062 -29.375 1 85.62 363 LEU A C 1
ATOM 2846 O O . LEU A 1 363 ? 22.266 -16.484 -30.344 1 85.62 363 LEU A O 1
ATOM 2850 N N . GLU A 1 364 ? 21.047 -18.109 -29.391 1 83.62 364 GLU A N 1
ATOM 2851 C CA . GLU A 1 364 ? 20.734 -18.703 -30.688 1 83.62 364 GLU A CA 1
ATOM 2852 C C . GLU A 1 364 ? 19.859 -17.766 -31.531 1 83.62 364 GLU A C 1
ATOM 2854 O O . GLU A 1 364 ? 20.094 -17.594 -32.719 1 83.62 364 GLU A O 1
ATOM 2859 N N . ARG A 1 365 ? 18.906 -17.219 -30.875 1 77.19 365 ARG A N 1
ATOM 2860 C CA . ARG A 1 365 ? 18 -16.312 -31.547 1 77.19 365 ARG A CA 1
ATOM 2861 C C . ARG A 1 365 ? 18.75 -15.086 -32.062 1 77.19 365 ARG A C 1
ATOM 2863 O O . ARG A 1 365 ? 18.438 -14.578 -33.156 1 77.19 365 ARG A O 1
ATOM 2870 N N . HIS A 1 366 ? 19.578 -14.586 -31.25 1 78.38 366 HIS A N 1
ATOM 2871 C CA . HIS A 1 366 ? 20.359 -13.414 -31.656 1 78.38 366 HIS A CA 1
ATOM 2872 C C . HIS A 1 366 ? 21.156 -13.68 -32.938 1 78.38 366 HIS A C 1
ATOM 2874 O O . HIS A 1 366 ? 21.297 -12.789 -33.781 1 78.38 366 HIS A O 1
ATOM 2880 N N . ARG A 1 367 ? 21.547 -14.844 -33 1 78.69 367 ARG A N 1
ATOM 2881 C CA . ARG A 1 367 ? 22.312 -15.211 -34.188 1 78.69 367 ARG A CA 1
ATOM 2882 C C . ARG A 1 367 ? 21.422 -15.242 -35.438 1 78.69 367 ARG A C 1
ATOM 2884 O O . ARG A 1 367 ? 21.875 -14.953 -36.531 1 78.69 367 ARG A O 1
ATOM 2891 N N . ASP A 1 368 ? 20.156 -15.43 -35.125 1 77.69 368 ASP A N 1
ATOM 2892 C CA . ASP A 1 368 ? 19.219 -15.609 -36.219 1 77.69 368 ASP A CA 1
ATOM 2893 C C . ASP A 1 368 ? 18.219 -14.453 -36.281 1 77.69 368 ASP A C 1
ATOM 2895 O O . ASP A 1 368 ? 17.047 -14.656 -36.594 1 77.69 368 ASP A O 1
ATOM 2899 N N . SER A 1 369 ? 18.609 -13.305 -35.719 1 73.94 369 SER A N 1
ATOM 2900 C CA . SER A 1 369 ? 17.641 -12.219 -35.625 1 73.94 369 SER A CA 1
ATOM 2901 C C . SER A 1 369 ? 18.172 -10.938 -36.25 1 73.94 369 SER A C 1
ATOM 2903 O O . SER A 1 369 ? 19.375 -10.828 -36.531 1 73.94 369 SER A O 1
ATOM 2905 N N . ARG A 1 370 ? 17.141 -10.078 -36.594 1 72.5 370 ARG A N 1
ATOM 2906 C CA . ARG A 1 370 ? 17.484 -8.734 -37.031 1 72.5 370 ARG A CA 1
ATOM 2907 C C . ARG A 1 370 ? 16.953 -7.688 -36.062 1 72.5 370 ARG A C 1
ATOM 2909 O O . ARG A 1 370 ? 15.992 -7.945 -35.344 1 72.5 370 ARG A O 1
ATOM 2916 N N . ARG A 1 371 ? 17.594 -6.52 -36.031 1 70 371 ARG A N 1
ATOM 2917 C CA . ARG A 1 371 ? 17.203 -5.43 -35.156 1 70 371 ARG A CA 1
ATOM 2918 C C . ARG A 1 371 ? 16.219 -4.48 -35.844 1 70 371 ARG A C 1
ATOM 2920 O O . ARG A 1 371 ? 16.422 -4.109 -37 1 70 371 ARG A O 1
ATOM 2927 N N . VAL A 1 372 ? 15.141 -4.305 -35.094 1 69.31 372 VAL A N 1
ATOM 2928 C CA . VAL A 1 372 ? 14.18 -3.311 -35.562 1 69.31 372 VAL A CA 1
ATOM 2929 C C . VAL A 1 372 ? 14.164 -2.117 -34.625 1 69.31 372 VAL A C 1
ATOM 2931 O O . VAL A 1 372 ? 14.023 -2.283 -33.406 1 69.31 372 VAL A O 1
ATOM 2934 N N . ARG A 1 373 ? 14.383 -0.955 -35.062 1 68.56 373 ARG A N 1
ATOM 2935 C CA . ARG A 1 373 ? 14.359 0.271 -34.281 1 68.56 373 ARG A CA 1
ATOM 2936 C C . ARG A 1 373 ? 12.953 0.875 -34.281 1 68.56 373 ARG A C 1
ATOM 2938 O O . ARG A 1 373 ? 12.281 0.923 -35.281 1 68.56 373 ARG A O 1
ATOM 2945 N N . LEU A 1 374 ? 12.492 1.119 -33.031 1 68.06 374 LEU A N 1
ATOM 2946 C CA . LEU A 1 374 ? 11.188 1.737 -32.844 1 68.06 374 LEU A CA 1
ATOM 2947 C C . LEU A 1 374 ? 11.328 3.123 -32.219 1 68.06 374 LEU A C 1
ATOM 2949 O O . LEU A 1 374 ? 12.188 3.338 -31.344 1 68.06 374 LEU A O 1
ATOM 2953 N N . SER A 1 375 ? 10.633 4.141 -32.719 1 65 375 SER A N 1
ATOM 2954 C CA . SER A 1 375 ? 10.609 5.492 -32.156 1 65 375 SER A CA 1
ATOM 2955 C C . SER A 1 375 ? 9.211 5.859 -31.672 1 65 375 SER A C 1
ATOM 2957 O O . SER A 1 375 ? 8.359 6.27 -32.469 1 65 375 SER A O 1
ATOM 2959 N N . PRO A 1 376 ? 9.078 5.562 -30.438 1 64.56 376 PRO A N 1
ATOM 2960 C CA . PRO A 1 376 ? 7.773 5.992 -29.938 1 64.56 376 PRO A CA 1
ATOM 2961 C C . PRO A 1 376 ? 7.562 7.5 -30.047 1 64.56 376 PRO A C 1
ATOM 2963 O O . PRO A 1 376 ? 8.516 8.273 -29.922 1 64.56 376 PRO A O 1
ATOM 2966 N N . SER A 1 377 ? 6.305 7.922 -30.531 1 62.06 377 SER A N 1
ATOM 2967 C CA . SER A 1 377 ? 5.98 9.344 -30.594 1 62.06 377 SER A CA 1
ATOM 2968 C C . SER A 1 377 ? 6.223 10.031 -29.25 1 62.06 377 SER A C 1
ATOM 2970 O O . SER A 1 377 ? 6.082 9.414 -28.203 1 62.06 377 SER A O 1
ATOM 2972 N N . PRO A 1 378 ? 6.602 11.297 -29.422 1 58.62 378 PRO A N 1
ATOM 2973 C CA . PRO A 1 378 ? 6.75 12.047 -28.172 1 58.62 378 PRO A CA 1
ATOM 2974 C C . PRO A 1 378 ? 5.484 12.031 -27.328 1 58.62 378 PRO A C 1
ATOM 2976 O O . PRO A 1 378 ? 4.379 12.172 -27.844 1 58.62 378 PRO A O 1
ATOM 2979 N N . GLY A 1 379 ? 5.504 11.664 -26.062 1 57 379 GLY A N 1
ATOM 2980 C CA . GLY A 1 379 ? 4.371 11.648 -25.141 1 57 379 GLY A CA 1
ATOM 2981 C C . GLY A 1 379 ? 3.791 10.266 -24.938 1 57 379 GLY A C 1
ATOM 2982 O O . GLY A 1 379 ? 2.939 10.062 -24.062 1 57 379 GLY A O 1
ATOM 2983 N N . SER A 1 380 ? 4.246 9.344 -25.844 1 58.38 380 SER A N 1
ATOM 2984 C CA . SER A 1 380 ? 3.732 7.992 -25.688 1 58.38 380 SER A CA 1
ATOM 2985 C C . SER A 1 380 ? 4.277 7.336 -24.422 1 58.38 380 SER A C 1
ATOM 2987 O O . SER A 1 380 ? 5.488 7.156 -24.281 1 58.38 380 SER A O 1
ATOM 2989 N N . THR A 1 381 ? 3.445 7.293 -23.375 1 60.81 381 THR A N 1
ATOM 2990 C CA . THR A 1 381 ? 3.824 6.594 -22.156 1 60.81 381 THR A CA 1
ATOM 2991 C C . THR A 1 381 ? 2.895 5.41 -21.891 1 60.81 381 THR A C 1
ATOM 2993 O O . THR A 1 381 ? 1.694 5.488 -22.172 1 60.81 381 THR A O 1
ATOM 2996 N N . GLY A 1 382 ? 3.529 4.316 -21.875 1 65.69 382 GLY A N 1
ATOM 2997 C CA . GLY A 1 382 ? 2.727 3.152 -21.547 1 65.69 382 GLY A CA 1
ATOM 2998 C C . GLY A 1 382 ? 3.395 1.841 -21.906 1 65.69 382 GLY A C 1
ATOM 2999 O O . GLY A 1 382 ? 4.617 1.782 -22.062 1 65.69 382 GLY A O 1
ATOM 3000 N N . ARG A 1 383 ? 2.59 0.869 -21.891 1 66.94 383 ARG A N 1
ATOM 3001 C CA . ARG A 1 383 ? 3.033 -0.478 -22.234 1 66.94 383 ARG A CA 1
ATOM 3002 C C . ARG A 1 383 ? 2.908 -0.728 -23.734 1 66.94 383 ARG A C 1
ATOM 3004 O O . ARG A 1 383 ? 1.802 -0.713 -24.281 1 66.94 383 ARG A O 1
ATOM 3011 N N . MET A 1 384 ? 4.082 -0.828 -24.328 1 67.5 384 MET A N 1
ATOM 3012 C CA . MET A 1 384 ? 4.094 -1.225 -25.734 1 67.5 384 MET A CA 1
ATOM 3013 C C . MET A 1 384 ? 3.926 -2.734 -25.875 1 67.5 384 MET A C 1
ATOM 3015 O O . MET A 1 384 ? 4.559 -3.504 -25.156 1 67.5 384 MET A O 1
ATOM 3019 N N . VAL A 1 385 ? 3.045 -3.094 -26.719 1 64.75 385 VAL A N 1
ATOM 3020 C CA . VAL A 1 385 ? 2.814 -4.496 -27.047 1 64.75 385 VAL A CA 1
ATOM 3021 C C . VAL A 1 385 ? 3.406 -4.809 -28.422 1 64.75 385 VAL A C 1
ATOM 3023 O O . VAL A 1 385 ? 3.191 -4.066 -29.375 1 64.75 385 VAL A O 1
ATOM 3026 N N . VAL A 1 386 ? 4.27 -5.727 -28.391 1 67.38 386 VAL A N 1
ATOM 3027 C CA . VAL A 1 386 ? 4.758 -6.301 -29.641 1 67.38 386 VAL A CA 1
ATOM 3028 C C . VAL A 1 386 ? 4.004 -7.594 -29.938 1 67.38 386 VAL A C 1
ATOM 3030 O O . VAL A 1 386 ? 4.086 -8.562 -29.188 1 67.38 386 VAL A O 1
ATOM 3033 N N . ALA A 1 387 ? 3.176 -7.512 -30.984 1 64.69 387 ALA A N 1
ATOM 3034 C CA . ALA A 1 387 ? 2.328 -8.664 -31.281 1 64.69 387 ALA A CA 1
ATOM 3035 C C . ALA A 1 387 ? 2.479 -9.109 -32.719 1 64.69 387 ALA A C 1
ATOM 3037 O O . ALA A 1 387 ? 2.887 -8.32 -33.594 1 64.69 387 ALA A O 1
ATOM 3038 N N . TYR A 1 388 ? 2.229 -10.562 -32.812 1 61.09 388 TYR A N 1
ATOM 3039 C CA . TYR A 1 388 ? 2.051 -11.023 -34.188 1 61.09 388 TYR A CA 1
ATOM 3040 C C . TYR A 1 388 ? 0.822 -10.391 -34.812 1 61.09 388 TYR A C 1
ATOM 3042 O O . TYR A 1 388 ? -0.103 -9.969 -34.125 1 61.09 388 TYR A O 1
ATOM 3050 N N . ALA A 1 389 ? 0.924 -10.203 -36.188 1 55.09 389 ALA A N 1
ATOM 3051 C CA . ALA A 1 389 ? -0.206 -9.656 -36.938 1 55.09 389 ALA A CA 1
ATOM 3052 C C . ALA A 1 389 ? -1.507 -10.352 -36.562 1 55.09 389 ALA A C 1
ATOM 3054 O O . ALA A 1 389 ? -2.578 -9.742 -36.562 1 55.09 389 ALA A O 1
ATOM 3055 N N . ALA A 1 390 ? -1.354 -11.547 -36.094 1 51.62 390 ALA A N 1
ATOM 3056 C CA . ALA A 1 390 ? -2.557 -12.312 -35.75 1 51.62 390 ALA A CA 1
ATOM 3057 C C . ALA A 1 390 ? -3.029 -11.992 -34.344 1 51.62 390 ALA A C 1
ATOM 3059 O O . ALA A 1 390 ? -4.09 -12.453 -33.906 1 51.62 390 ALA A O 1
ATOM 3060 N N . GLY A 1 391 ? -2.316 -11.117 -33.594 1 53.66 391 GLY A N 1
ATOM 3061 C CA . GLY A 1 391 ? -2.871 -10.562 -32.375 1 53.66 391 GLY A CA 1
ATOM 3062 C C . GLY A 1 391 ? -2.191 -11.086 -31.125 1 53.66 391 GLY A C 1
ATOM 3063 O O . GLY A 1 391 ? -2.479 -10.625 -30.031 1 53.66 391 GLY A O 1
ATOM 3064 N N . ALA A 1 392 ? -1.346 -12.109 -31.266 1 55.69 392 ALA A N 1
ATOM 3065 C CA . ALA A 1 392 ? -0.711 -12.641 -30.062 1 55.69 392 ALA A CA 1
ATOM 3066 C C . ALA A 1 392 ? 0.454 -11.766 -29.625 1 55.69 392 ALA A C 1
ATOM 3068 O O . ALA A 1 392 ? 1.383 -11.516 -30.406 1 55.69 392 ALA A O 1
ATOM 3069 N N . ALA A 1 393 ? 0.295 -11.242 -28.438 1 58.19 393 ALA A N 1
ATOM 3070 C CA . ALA A 1 393 ? 1.395 -10.438 -27.906 1 58.19 393 ALA A CA 1
ATOM 3071 C C . ALA A 1 393 ? 2.635 -11.297 -27.672 1 58.19 393 ALA A C 1
ATOM 3073 O O . ALA A 1 393 ? 2.537 -12.414 -27.156 1 58.19 393 ALA A O 1
ATOM 3074 N N . ILE A 1 394 ? 3.791 -10.844 -28.281 1 60.94 394 ILE A N 1
ATOM 3075 C CA . ILE A 1 394 ? 5.055 -11.562 -28.156 1 60.94 394 ILE A CA 1
ATOM 3076 C C . ILE A 1 394 ? 5.883 -10.953 -27.031 1 60.94 394 ILE A C 1
ATOM 3078 O O . ILE A 1 394 ? 6.633 -11.664 -26.359 1 60.94 394 ILE A O 1
ATOM 3082 N N . ALA A 1 395 ? 5.691 -9.672 -26.875 1 64.12 395 ALA A N 1
ATOM 3083 C CA . ALA A 1 395 ? 6.535 -9.016 -25.891 1 64.12 395 ALA A CA 1
ATOM 3084 C C . ALA A 1 395 ? 5.938 -7.676 -25.469 1 64.12 395 ALA A C 1
ATOM 3086 O O . ALA A 1 395 ? 5.062 -7.137 -26.141 1 64.12 395 ALA A O 1
ATOM 3087 N N . TYR A 1 396 ? 6.383 -7.285 -24.25 1 65.44 396 TYR A N 1
ATOM 3088 C CA . TYR A 1 396 ? 5.977 -5.977 -23.75 1 65.44 396 TYR A CA 1
ATOM 3089 C C . TYR A 1 396 ? 7.191 -5.133 -23.375 1 65.44 396 TYR A C 1
ATOM 3091 O O . TYR A 1 396 ? 8.258 -5.672 -23.062 1 65.44 396 TYR A O 1
ATOM 3099 N N . ALA A 1 397 ? 7.039 -3.881 -23.641 1 66.69 397 ALA A N 1
ATOM 3100 C CA . ALA A 1 397 ? 8.078 -2.949 -23.219 1 66.69 397 ALA A CA 1
ATOM 3101 C C . ALA A 1 397 ? 7.477 -1.696 -22.594 1 66.69 397 ALA A C 1
ATOM 3103 O O . ALA A 1 397 ? 6.379 -1.275 -22.969 1 66.69 397 ALA A O 1
ATOM 3104 N N . ARG A 1 398 ? 8.125 -1.292 -21.578 1 66.75 398 ARG A N 1
ATOM 3105 C CA . ARG A 1 398 ? 7.766 0.024 -21.062 1 66.75 398 ARG A CA 1
ATOM 3106 C C . ARG A 1 398 ? 8.297 1.132 -21.953 1 66.75 398 ARG A C 1
ATOM 3108 O O . ARG A 1 398 ? 9.469 1.122 -22.344 1 66.75 398 ARG A O 1
ATOM 3115 N N . VAL A 1 399 ? 7.305 1.903 -22.453 1 64.44 399 VAL A N 1
ATOM 3116 C CA . VAL A 1 399 ? 7.707 3.023 -23.297 1 64.44 399 VAL A CA 1
ATOM 3117 C C . VAL A 1 399 ? 7.48 4.34 -22.547 1 64.44 399 VAL A C 1
ATOM 3119 O O . VAL A 1 399 ? 6.457 4.516 -21.891 1 64.44 399 VAL A O 1
ATOM 3122 N N . SER A 1 400 ? 8.57 5.094 -22.297 1 61.5 400 SER A N 1
ATOM 3123 C CA . SER A 1 400 ? 8.477 6.469 -21.812 1 61.5 400 SER A CA 1
ATOM 3124 C C . SER A 1 400 ? 8.75 7.469 -22.938 1 61.5 400 SER A C 1
ATOM 3126 O O . SER A 1 400 ? 9.82 7.449 -23.547 1 61.5 400 SER A O 1
ATOM 3128 N N . GLY A 1 401 ? 7.906 7.988 -23.641 1 56.5 401 GLY A N 1
ATOM 3129 C CA . GLY A 1 401 ? 7.875 8.93 -24.75 1 56.5 401 GLY A CA 1
ATOM 3130 C C . GLY A 1 401 ? 9.258 9.414 -25.156 1 56.5 401 GLY A C 1
ATOM 3131 O O . GLY A 1 401 ? 10.062 9.797 -24.312 1 56.5 401 GLY A O 1
ATOM 3132 N N . GLY A 1 402 ? 9.586 9.352 -26.438 1 57.03 402 GLY A N 1
ATOM 3133 C CA . GLY A 1 402 ? 10.68 10.023 -27.125 1 57.03 402 GLY A CA 1
ATOM 3134 C C . GLY A 1 402 ? 11.961 9.203 -27.156 1 57.03 402 GLY A C 1
ATOM 3135 O O . GLY A 1 402 ? 12.953 9.625 -27.75 1 57.03 402 GLY A O 1
ATOM 3136 N N . GLU A 1 403 ? 11.945 8.047 -26.406 1 61.44 403 GLU A N 1
ATOM 3137 C CA . GLU A 1 403 ? 13.195 7.285 -26.453 1 61.44 403 GLU A CA 1
ATOM 3138 C C . GLU A 1 403 ? 13.125 6.176 -27.5 1 61.44 403 GLU A C 1
ATOM 3140 O O . GLU A 1 403 ? 12.188 5.371 -27.5 1 61.44 403 GLU A O 1
ATOM 3145 N N . ASP A 1 404 ? 14.125 6.23 -28.359 1 64.69 404 ASP A N 1
ATOM 3146 C CA . ASP A 1 404 ? 14.227 5.168 -29.359 1 64.69 404 ASP A CA 1
ATOM 3147 C C . ASP A 1 404 ? 14.516 3.822 -28.703 1 64.69 404 ASP A C 1
ATOM 3149 O O . ASP A 1 404 ? 15.211 3.76 -27.688 1 64.69 404 ASP A O 1
ATOM 3153 N N . MET A 1 405 ? 13.797 2.793 -29.219 1 67.44 405 MET A N 1
ATOM 3154 C CA . MET A 1 405 ? 14.047 1.444 -28.719 1 67.44 405 MET A CA 1
ATOM 3155 C C . MET A 1 405 ? 14.352 0.487 -29.875 1 67.44 405 MET A C 1
ATOM 3157 O O . MET A 1 405 ? 14 0.761 -31.031 1 67.44 405 MET A O 1
ATOM 3161 N N . SER A 1 406 ? 15.156 -0.435 -29.609 1 67.06 406 SER A N 1
ATOM 3162 C CA . SER A 1 406 ? 15.461 -1.487 -30.578 1 67.06 406 SER A CA 1
ATOM 3163 C C . SER A 1 406 ? 14.992 -2.85 -30.062 1 67.06 406 SER A C 1
ATOM 3165 O O . SER A 1 406 ? 15.125 -3.154 -28.875 1 67.06 406 SER A O 1
ATOM 3167 N N . ILE A 1 407 ? 14.367 -3.566 -31.047 1 66.5 407 ILE A N 1
ATOM 3168 C CA . ILE A 1 407 ? 13.922 -4.91 -30.688 1 66.5 407 ILE A CA 1
ATOM 3169 C C . ILE A 1 407 ? 14.5 -5.922 -31.672 1 66.5 407 ILE A C 1
ATOM 3171 O O . ILE A 1 407 ? 14.625 -5.629 -32.875 1 66.5 407 ILE A O 1
ATOM 3175 N N . ALA A 1 408 ? 14.883 -7.035 -31.109 1 66.69 408 ALA A N 1
ATOM 3176 C CA . ALA A 1 408 ? 15.336 -8.125 -31.969 1 66.69 408 ALA A CA 1
ATOM 3177 C C . ALA A 1 408 ? 14.156 -8.984 -32.438 1 66.69 408 ALA A C 1
ATOM 3179 O O . ALA A 1 408 ? 13.359 -9.453 -31.609 1 66.69 408 ALA A O 1
ATOM 3180 N N . LEU A 1 409 ? 14.016 -9.055 -33.75 1 68.31 409 LEU A N 1
ATOM 3181 C CA . LEU A 1 409 ? 13 -9.93 -34.344 1 68.31 409 LEU A CA 1
ATOM 3182 C C . LEU A 1 409 ? 13.656 -11.078 -35.094 1 68.31 409 LEU A C 1
ATOM 3184 O O . LEU A 1 409 ? 14.648 -10.883 -35.781 1 68.31 409 LEU A O 1
ATOM 3188 N N . PRO A 1 410 ? 13.078 -12.266 -34.781 1 67.38 410 PRO A N 1
ATOM 3189 C CA . PRO A 1 410 ? 13.602 -13.375 -35.562 1 67.38 410 PRO A CA 1
ATOM 3190 C C . PRO A 1 410 ? 13.555 -13.094 -37.062 1 67.38 410 PRO A C 1
ATOM 3192 O O . PRO A 1 410 ? 12.594 -12.492 -37.562 1 67.38 410 PRO A O 1
ATOM 3195 N N . ASN A 1 411 ? 14.656 -13.57 -37.688 1 70.94 411 ASN A N 1
ATOM 3196 C CA . ASN A 1 411 ? 14.742 -13.367 -39.125 1 70.94 411 ASN A CA 1
ATOM 3197 C C . ASN A 1 411 ? 13.586 -14.039 -39.844 1 70.94 411 ASN A C 1
ATOM 3199 O O . ASN A 1 411 ? 13.219 -13.625 -40.969 1 70.94 411 ASN A O 1
ATOM 3203 N N . THR A 1 412 ? 13.039 -15.016 -39.156 1 66.81 412 THR A N 1
ATOM 3204 C CA . THR A 1 412 ? 11.961 -15.766 -39.812 1 66.81 412 THR A CA 1
ATOM 3205 C C . THR A 1 412 ? 10.641 -15.008 -39.688 1 66.81 412 THR A C 1
ATOM 3207 O O . THR A 1 412 ? 9.656 -15.359 -40.344 1 66.81 412 THR A O 1
ATOM 3210 N N . LEU A 1 413 ? 10.68 -13.992 -38.906 1 65.94 413 LEU A N 1
ATOM 3211 C CA . LEU A 1 413 ? 9.453 -13.219 -38.75 1 65.94 413 LEU A CA 1
ATOM 3212 C C . LEU A 1 413 ? 9.5 -11.938 -39.562 1 65.94 413 LEU A C 1
ATOM 3214 O O . LEU A 1 413 ? 10.219 -11 -39.219 1 65.94 413 LEU A O 1
ATOM 3218 N N . PRO A 1 414 ? 8.68 -11.891 -40.656 1 66.12 414 PRO A N 1
ATOM 3219 C CA . PRO A 1 414 ? 8.664 -10.641 -41.406 1 66.12 414 PRO A CA 1
ATOM 3220 C C . PRO A 1 414 ? 8.195 -9.453 -40.562 1 66.12 414 PRO A C 1
ATOM 3222 O O . PRO A 1 414 ? 7.25 -9.578 -39.781 1 66.12 414 PRO A O 1
ATOM 3225 N N . THR A 1 415 ? 8.898 -8.352 -40.688 1 65.69 415 THR A N 1
ATOM 3226 C CA . THR A 1 415 ? 8.562 -7.133 -39.969 1 65.69 415 THR A CA 1
ATOM 3227 C C . THR A 1 415 ? 7.105 -6.742 -40.188 1 65.69 415 THR A C 1
ATOM 3229 O O . THR A 1 415 ? 6.434 -6.246 -39.281 1 65.69 415 THR A O 1
ATOM 3232 N N . ALA A 1 416 ? 6.664 -6.988 -41.344 1 65.69 416 ALA A N 1
ATOM 3233 C CA . ALA A 1 416 ? 5.297 -6.633 -41.719 1 65.69 416 ALA A CA 1
ATOM 3234 C C . ALA A 1 416 ? 4.281 -7.414 -40.906 1 65.69 416 ALA A C 1
ATOM 3236 O O . ALA A 1 416 ? 3.121 -7.004 -40.781 1 65.69 416 ALA A O 1
ATOM 3237 N N . SER A 1 417 ? 4.777 -8.453 -40.312 1 66.25 417 SER A N 1
ATOM 3238 C CA . SER A 1 417 ? 3.863 -9.297 -39.562 1 66.25 417 SER A CA 1
ATOM 3239 C C . SER A 1 417 ? 3.838 -8.898 -38.094 1 66.25 417 SER A C 1
ATOM 3241 O O . SER A 1 417 ? 3.139 -9.523 -37.281 1 66.25 417 SER A O 1
ATOM 3243 N N . VAL A 1 418 ? 4.59 -7.949 -37.781 1 70.5 418 VAL A N 1
ATOM 3244 C CA . VAL A 1 418 ? 4.672 -7.551 -36.406 1 70.5 418 VAL A CA 1
ATOM 3245 C C . VAL A 1 418 ? 4.004 -6.191 -36.188 1 70.5 418 VAL A C 1
ATOM 3247 O O . VAL A 1 418 ? 4.176 -5.285 -37.031 1 70.5 418 VAL A O 1
ATOM 3250 N N . ARG A 1 419 ? 3.135 -6.137 -35.156 1 68.94 419 ARG A N 1
ATOM 3251 C CA . ARG A 1 419 ? 2.471 -4.891 -34.812 1 68.94 419 ARG A CA 1
ATOM 3252 C C . ARG A 1 419 ? 3 -4.355 -33.469 1 68.94 419 ARG A C 1
ATOM 3254 O O . ARG A 1 419 ? 3.289 -5.129 -32.562 1 68.94 419 ARG A O 1
ATOM 3261 N N . PHE A 1 420 ? 3.213 -3.055 -33.469 1 69.56 420 PHE A N 1
ATOM 3262 C CA . PHE A 1 420 ? 3.607 -2.361 -32.25 1 69.56 420 PHE A CA 1
ATOM 3263 C C . PHE A 1 420 ? 2.525 -1.385 -31.812 1 69.56 420 PHE A C 1
ATOM 3265 O O . PHE A 1 420 ? 2.117 -0.512 -32.594 1 69.56 420 PHE A O 1
ATOM 3272 N N . TYR A 1 421 ? 1.982 -1.628 -30.547 1 67.62 421 TYR A N 1
ATOM 3273 C CA . TYR A 1 421 ? 0.958 -0.703 -30.062 1 67.62 421 TYR A CA 1
ATOM 3274 C C . TYR A 1 421 ? 1.022 -0.542 -28.562 1 67.62 421 TYR A C 1
ATOM 3276 O O . TYR A 1 421 ? 1.622 -1.366 -27.859 1 67.62 421 TYR A O 1
ATOM 3284 N N . LEU A 1 422 ? 0.506 0.626 -28.031 1 62.84 422 LEU A N 1
ATOM 3285 C CA . LEU A 1 422 ? 0.4 0.835 -26.594 1 62.84 422 LEU A CA 1
ATOM 3286 C C . LEU A 1 422 ? -0.789 0.073 -26.016 1 62.84 422 LEU A C 1
ATOM 3288 O O . LEU A 1 422 ? -1.863 0.042 -26.625 1 62.84 422 LEU A O 1
ATOM 3292 N N . HIS A 1 423 ? -0.463 -0.577 -24.859 1 59.41 423 HIS A N 1
ATOM 3293 C CA . HIS A 1 423 ? -1.51 -1.342 -24.188 1 59.41 423 HIS A CA 1
ATOM 3294 C C . HIS A 1 423 ? -2.684 -0.447 -23.812 1 59.41 423 HIS A C 1
ATOM 3296 O O . HIS A 1 423 ? -2.484 0.653 -23.281 1 59.41 423 HIS A O 1
ATOM 3302 N N . GLY A 1 424 ? -4.039 -0.944 -23.734 1 49.41 424 GLY A N 1
ATOM 3303 C CA . GLY A 1 424 ? -5.277 -0.209 -23.531 1 49.41 424 GLY A CA 1
ATOM 3304 C C . GLY A 1 424 ? -5.777 0.455 -24.812 1 49.41 424 GLY A C 1
ATOM 3305 O O . GLY A 1 424 ? -6.922 0.909 -24.859 1 49.41 424 GLY A O 1
ATOM 3306 N N . ASP A 1 425 ? -5.039 0.841 -25.609 1 45.41 425 ASP A N 1
ATOM 3307 C CA . ASP A 1 425 ? -5.477 1.28 -26.938 1 45.41 425 ASP A CA 1
ATOM 3308 C C . ASP A 1 425 ? -5.953 0.098 -27.766 1 45.41 425 ASP A C 1
ATOM 3310 O O . ASP A 1 425 ? -5.684 0.033 -28.969 1 45.41 425 ASP A O 1
ATOM 3314 N N . ASP A 1 426 ? -6.402 -0.736 -27.062 1 37.06 426 ASP A N 1
ATOM 3315 C CA . ASP A 1 426 ? -6.816 -1.863 -27.891 1 37.06 426 ASP A CA 1
ATOM 3316 C C . ASP A 1 426 ? -7.793 -1.417 -28.969 1 37.06 426 ASP A C 1
ATOM 3318 O O . ASP A 1 426 ? -8.281 -2.238 -29.75 1 37.06 426 ASP A O 1
ATOM 3322 N N . ARG A 1 427 ? -8.828 -0.4 -28.578 1 33.22 427 ARG A N 1
ATOM 3323 C CA . ARG A 1 427 ? -9.68 -0.129 -29.734 1 33.22 427 ARG A CA 1
ATOM 3324 C C . ARG A 1 427 ? -8.844 0.156 -30.969 1 33.22 427 ARG A C 1
ATOM 3326 O O . ARG A 1 427 ? -9.383 0.393 -32.062 1 33.22 427 ARG A O 1
ATOM 3333 N N . GLY A 1 428 ? -7.949 -0.374 -31.391 1 30.66 428 GLY A N 1
ATOM 3334 C CA . GLY A 1 428 ? -7.48 -0.082 -32.719 1 30.66 428 GLY A CA 1
ATOM 3335 C C . GLY A 1 428 ? -7.789 1.336 -33.188 1 30.66 428 GLY A C 1
ATOM 3336 O O . GLY A 1 428 ? -7.988 1.589 -34.375 1 30.66 428 GLY A O 1
ATOM 3337 N N . THR A 1 429 ? -8.484 2.127 -32.344 1 31.89 429 THR A N 1
ATOM 3338 C CA . THR A 1 429 ? -8.812 3.344 -33.094 1 31.89 429 THR A CA 1
ATOM 3339 C C . THR A 1 429 ? -7.578 3.889 -33.812 1 31.89 429 THR A C 1
ATOM 3341 O O . THR A 1 429 ? -6.449 3.658 -33.375 1 31.89 429 THR A O 1
ATOM 3344 N N . ASP A 1 430 ? -7.746 4.047 -34.969 1 31.28 430 ASP A N 1
ATOM 3345 C CA . ASP A 1 430 ? -6.996 4.688 -36.062 1 31.28 430 ASP A CA 1
ATOM 3346 C C . ASP A 1 430 ? -6.195 5.879 -35.531 1 31.28 430 ASP A C 1
ATOM 3348 O O . ASP A 1 430 ? -5.875 6.797 -36.281 1 31.28 430 ASP A O 1
ATOM 3352 N N . ARG A 1 431 ? -6.426 6.316 -34.375 1 32.16 431 ARG A N 1
ATOM 3353 C CA . ARG A 1 431 ? -5.52 7.457 -34.25 1 32.16 431 ARG A CA 1
ATOM 3354 C C . ARG A 1 431 ? -4.105 7.078 -34.688 1 32.16 431 ARG A C 1
ATOM 3356 O O . ARG A 1 431 ? -3.752 5.898 -34.719 1 32.16 431 ARG A O 1
ATOM 3363 N N . ALA A 1 432 ? -3.229 8.086 -35.094 1 33.5 432 ALA A N 1
ATOM 3364 C CA . ALA A 1 432 ? -1.938 7.988 -35.75 1 33.5 432 ALA A CA 1
ATOM 3365 C C . ALA A 1 432 ? -1.065 6.914 -35.125 1 33.5 432 ALA A C 1
ATOM 3367 O O . ALA A 1 432 ? -0.966 6.84 -33.906 1 33.5 432 ALA A O 1
ATOM 3368 N N . PRO A 1 433 ? -0.871 5.805 -35.844 1 38.56 433 PRO A N 1
ATOM 3369 C CA . PRO A 1 433 ? 0.057 4.723 -35.5 1 38.56 433 PRO A CA 1
ATOM 3370 C C . PRO A 1 433 ? 1.267 5.211 -34.688 1 38.56 433 PRO A C 1
ATOM 3372 O O . PRO A 1 433 ? 2.02 6.062 -35.188 1 38.56 433 PRO A O 1
ATOM 3375 N N . PRO A 1 434 ? 1.102 5.246 -33.406 1 38.03 434 PRO A N 1
ATOM 3376 C CA . PRO A 1 434 ? 2.189 5.953 -32.719 1 38.03 434 PRO A CA 1
ATOM 3377 C C . PRO A 1 434 ? 3.568 5.539 -33.219 1 38.03 434 PRO A C 1
ATOM 3379 O O . PRO A 1 434 ? 4.547 6.266 -33.031 1 38.03 434 PRO A O 1
ATOM 3382 N N . LEU A 1 435 ? 3.791 4.289 -33.281 1 39.94 435 LEU A N 1
ATOM 3383 C CA . LEU A 1 435 ? 5.176 3.879 -33.5 1 39.94 435 LEU A CA 1
ATOM 3384 C C . LEU A 1 435 ? 5.402 3.406 -34.906 1 39.94 435 LEU A C 1
ATOM 3386 O O . LEU A 1 435 ? 4.648 2.574 -35.438 1 39.94 435 LEU A O 1
ATOM 3390 N N . GLN A 1 436 ? 5.777 4.277 -35.781 1 37.47 436 GLN A N 1
ATOM 3391 C CA . GLN A 1 436 ? 6.203 3.881 -37.125 1 37.47 436 GLN A CA 1
ATOM 3392 C C . GLN A 1 436 ? 7.539 3.15 -37.094 1 37.47 436 GLN A C 1
ATOM 3394 O O . GLN A 1 436 ? 8.477 3.598 -36.406 1 37.47 436 GLN A O 1
ATOM 3399 N N . PRO A 1 437 ? 7.5 1.808 -37.375 1 39.84 437 PRO A N 1
ATOM 3400 C CA . PRO A 1 437 ? 8.82 1.203 -37.531 1 39.84 437 PRO A CA 1
ATOM 3401 C C . PRO A 1 437 ? 9.773 2.092 -38.344 1 39.84 437 PRO A C 1
ATOM 3403 O O . PRO A 1 437 ? 9.383 2.662 -39.375 1 39.84 437 PRO A O 1
ATOM 3406 N N . LEU A 1 438 ? 10.609 2.678 -37.656 1 38.03 438 LEU A N 1
ATOM 3407 C CA . LEU A 1 438 ? 11.602 3.32 -38.5 1 38.03 438 LEU A CA 1
ATOM 3408 C C . LEU A 1 438 ? 12.281 2.301 -39.406 1 38.03 438 LEU A C 1
ATOM 3410 O O . LEU A 1 438 ? 12.219 1.096 -39.156 1 38.03 438 LEU A O 1
ATOM 3414 N N . ALA A 1 439 ? 13.211 2.701 -40.375 1 33 439 ALA A N 1
ATOM 3415 C CA . ALA A 1 439 ? 13.93 2.021 -41.438 1 33 439 ALA A CA 1
ATOM 3416 C C . ALA A 1 439 ? 14.688 0.81 -40.906 1 33 439 ALA A C 1
ATOM 3418 O O . ALA A 1 439 ? 15.148 0.812 -39.75 1 33 439 ALA A O 1
ATOM 3419 N N . GLU A 1 440 ? 14.289 -0.408 -41.312 1 36.5 440 GLU A N 1
ATOM 3420 C CA . GLU A 1 440 ? 15.125 -1.605 -41.25 1 36.5 440 GLU A CA 1
ATOM 3421 C C . GLU A 1 440 ? 16.594 -1.275 -41.531 1 36.5 440 GLU A C 1
ATOM 3423 O O . GLU A 1 440 ? 16.906 -0.617 -42.531 1 36.5 440 GLU A O 1
ATOM 3428 N N . GLU A 1 441 ? 17.297 -0.953 -40.656 1 32.62 441 GLU A N 1
ATOM 3429 C CA . GLU A 1 441 ? 18.688 -0.894 -41.094 1 32.62 441 GLU A CA 1
ATOM 3430 C C . GLU A 1 441 ? 19.172 -2.246 -41.625 1 32.62 441 GLU A C 1
ATOM 3432 O O . GLU A 1 441 ? 19.109 -3.25 -40.906 1 32.62 441 GLU A O 1
ATOM 3437 N N . GLY A 1 442 ? 18.969 -2.531 -42.875 1 30.08 442 GLY A N 1
ATOM 3438 C CA . GLY A 1 442 ? 19.734 -3.564 -43.562 1 30.08 442 GLY A CA 1
ATOM 3439 C C . GLY A 1 442 ? 21.234 -3.406 -43.406 1 30.08 442 GLY A C 1
ATOM 3440 O O . GLY A 1 442 ? 21.734 -2.285 -43.281 1 30.08 442 GLY A O 1
ATOM 3441 N N . MET B 1 1 ? 29.859 52.719 7.688 1 24.31 1 MET B N 1
ATOM 3442 C CA . MET B 1 1 ? 29.047 52.844 8.898 1 24.31 1 MET B CA 1
ATOM 3443 C C . MET B 1 1 ? 27.953 51.781 8.938 1 24.31 1 MET B C 1
ATOM 3445 O O . MET B 1 1 ? 27.141 51.688 8.016 1 24.31 1 MET B O 1
ATOM 3449 N N . GLY B 1 2 ? 28.25 50.594 9.391 1 27.75 2 GLY B N 1
ATOM 3450 C CA . GLY B 1 2 ? 27.547 49.312 9.266 1 27.75 2 GLY B CA 1
ATOM 3451 C C . GLY B 1 2 ? 26.141 49.344 9.852 1 27.75 2 GLY B C 1
ATOM 3452 O O . GLY B 1 2 ? 25.953 49.781 10.984 1 27.75 2 GLY B O 1
ATOM 3453 N N . VAL B 1 3 ? 25.141 49.656 9.016 1 34.81 3 VAL B N 1
ATOM 3454 C CA . VAL B 1 3 ? 23.766 49.875 9.469 1 34.81 3 VAL B CA 1
ATOM 3455 C C . VAL B 1 3 ? 23.391 48.781 10.484 1 34.81 3 VAL B C 1
ATOM 3457 O O . VAL B 1 3 ? 23.375 47.594 10.156 1 34.81 3 VAL B O 1
ATOM 3460 N N . LYS B 1 4 ? 23.781 49.031 11.703 1 36.25 4 LYS B N 1
ATOM 3461 C CA . LYS B 1 4 ? 23.25 48.312 12.844 1 36.25 4 LYS B CA 1
ATOM 3462 C C . LYS B 1 4 ? 21.734 48.25 12.789 1 36.25 4 LYS B C 1
ATOM 3464 O O . LYS B 1 4 ? 21.047 49.25 13.008 1 36.25 4 LYS B O 1
ATOM 3469 N N . ALA B 1 5 ? 21.156 47.5 11.867 1 38.88 5 ALA B N 1
ATOM 3470 C CA . ALA B 1 5 ? 19.703 47.344 11.906 1 38.88 5 ALA B CA 1
ATOM 3471 C C . ALA B 1 5 ? 19.234 47.094 13.336 1 38.88 5 ALA B C 1
ATOM 3473 O O . ALA B 1 5 ? 19.734 46.219 14.031 1 38.88 5 ALA B O 1
ATOM 3474 N N . GLU B 1 6 ? 18.797 48.125 13.984 1 35.28 6 GLU B N 1
ATOM 3475 C CA . GLU B 1 6 ? 18.188 48.031 15.312 1 35.28 6 GLU B CA 1
ATOM 3476 C C . GLU B 1 6 ? 17.109 46.938 15.352 1 35.28 6 GLU B C 1
ATOM 3478 O O . GLU B 1 6 ? 16.234 46.906 14.5 1 35.28 6 GLU B O 1
ATOM 3483 N N . ALA B 1 7 ? 17.453 45.781 15.82 1 40.78 7 ALA B N 1
ATOM 3484 C CA . ALA B 1 7 ? 16.484 44.719 16.047 1 40.78 7 ALA B CA 1
ATOM 3485 C C . ALA B 1 7 ? 15.234 45.219 16.75 1 40.78 7 ALA B C 1
ATOM 3487 O O . ALA B 1 7 ? 15.32 45.875 17.781 1 40.78 7 ALA B O 1
ATOM 3488 N N . PRO B 1 8 ? 14.242 45.656 16.047 1 41.16 8 PRO B N 1
ATOM 3489 C CA . PRO B 1 8 ? 13.086 46.062 16.844 1 41.16 8 PRO B CA 1
ATOM 3490 C C . PRO B 1 8 ? 12.844 45.156 18.047 1 41.16 8 PRO B C 1
ATOM 3492 O O . PRO B 1 8 ? 13.086 43.969 17.969 1 41.16 8 PRO B O 1
ATOM 3495 N N . THR B 1 9 ? 13.156 45.594 19.281 1 44.38 9 THR B N 1
ATOM 3496 C CA . THR B 1 9 ? 13.055 44.969 20.594 1 44.38 9 THR B CA 1
ATOM 3497 C C . THR B 1 9 ? 11.648 44.406 20.812 1 44.38 9 THR B C 1
ATOM 3499 O O . THR B 1 9 ? 11.273 44.062 21.938 1 44.38 9 THR B O 1
ATOM 3502 N N . THR B 1 10 ? 10.578 44.781 20.047 1 51.09 10 THR B N 1
ATOM 3503 C CA . THR B 1 10 ? 9.297 44.406 20.609 1 51.09 10 THR B CA 1
ATOM 3504 C C . THR B 1 10 ? 9.102 42.906 20.594 1 51.09 10 THR B C 1
ATOM 3506 O O . THR B 1 10 ? 9.266 42.281 19.547 1 51.09 10 THR B O 1
ATOM 3509 N N . ARG B 1 11 ? 9.227 42.344 21.828 1 68.81 11 ARG B N 1
ATOM 3510 C CA . ARG B 1 11 ? 8.922 40.938 22.078 1 68.81 11 ARG B CA 1
ATOM 3511 C C . ARG B 1 11 ? 7.508 40.594 21.625 1 68.81 11 ARG B C 1
ATOM 3513 O O . ARG B 1 11 ? 6.547 41.281 22 1 68.81 11 ARG B O 1
ATOM 3520 N N . LEU B 1 12 ? 7.422 39.75 20.641 1 74.62 12 LEU B N 1
ATOM 3521 C CA . LEU B 1 12 ? 6.102 39.312 20.203 1 74.62 12 LEU B CA 1
ATOM 3522 C C . LEU B 1 12 ? 5.375 38.594 21.328 1 74.62 12 LEU B C 1
ATOM 3524 O O . LEU B 1 12 ? 5.961 37.75 22 1 74.62 12 LEU B O 1
ATOM 3528 N N . GLU B 1 13 ? 4.316 39 21.656 1 78.5 13 GLU B N 1
ATOM 3529 C CA . GLU B 1 13 ? 3.576 38.438 22.781 1 78.5 13 GLU B CA 1
ATOM 3530 C C . GLU B 1 13 ? 3.119 37.031 22.469 1 78.5 13 GLU B C 1
ATOM 3532 O O . GLU B 1 13 ? 3.271 36.125 23.312 1 78.5 13 GLU B O 1
ATOM 3537 N N . ARG B 1 14 ? 2.623 36.75 21.219 1 87.25 14 ARG B N 1
ATOM 3538 C CA . ARG B 1 14 ? 2.121 35.406 20.922 1 87.25 14 ARG B CA 1
ATOM 3539 C C . ARG B 1 14 ? 2.469 35 19.484 1 87.25 14 ARG B C 1
ATOM 3541 O O . ARG B 1 14 ? 1.578 34.812 18.656 1 87.25 14 ARG B O 1
ATOM 3548 N N . PRO B 1 15 ? 3.744 34.812 19.266 1 91.94 15 PRO B N 1
ATOM 3549 C CA . PRO B 1 15 ? 4.141 34.375 17.922 1 91.94 15 PRO B CA 1
ATOM 3550 C C . PRO B 1 15 ? 3.719 32.938 17.609 1 91.94 15 PRO B C 1
ATOM 3552 O O . PRO B 1 15 ? 3.395 32.188 18.516 1 91.94 15 PRO B O 1
ATOM 3555 N N . CYS B 1 16 ? 3.6 32.656 16.359 1 94.44 16 CYS B N 1
ATOM 3556 C CA . CYS B 1 16 ? 3.215 31.328 15.922 1 94.44 16 CYS B CA 1
ATOM 3557 C C . CYS B 1 16 ? 4.441 30.5 15.57 1 94.44 16 CYS B C 1
ATOM 3559 O O . CYS B 1 16 ? 5.254 30.906 14.742 1 94.44 16 CYS B O 1
ATOM 3561 N N . ALA B 1 17 ? 4.602 29.391 16.125 1 94.81 17 ALA B N 1
ATOM 3562 C CA . ALA B 1 17 ? 5.73 28.5 15.898 1 94.81 17 ALA B CA 1
ATOM 3563 C C . ALA B 1 17 ? 5.809 28.078 14.43 1 94.81 17 ALA B C 1
ATOM 3565 O O . ALA B 1 17 ? 6.895 27.812 13.914 1 94.81 17 ALA B O 1
ATOM 3566 N N . PHE B 1 18 ? 4.742 28.047 13.695 1 94.38 18 PHE B N 1
ATOM 3567 C CA . PHE B 1 18 ? 4.742 27.656 12.289 1 94.38 18 PHE B CA 1
ATOM 3568 C C . PHE B 1 18 ? 5.594 28.609 11.461 1 94.38 18 PHE B C 1
ATOM 3570 O O . PHE B 1 18 ? 6.195 28.203 10.461 1 94.38 18 PHE B O 1
ATOM 3577 N N . VAL B 1 19 ? 5.723 29.797 11.938 1 94.88 19 VAL B N 1
ATOM 3578 C CA . VAL B 1 19 ? 6.402 30.844 11.172 1 94.88 19 VAL B CA 1
ATOM 3579 C C . VAL B 1 19 ? 7.906 30.781 11.445 1 94.88 19 VAL B C 1
ATOM 3581 O O . VAL B 1 19 ? 8.711 31 10.547 1 94.88 19 VAL B O 1
ATOM 3584 N N . TRP B 1 20 ? 8.289 30.422 12.641 1 96.81 20 TRP B N 1
ATOM 3585 C CA . TRP B 1 20 ? 9.695 30.562 13.016 1 96.81 20 TRP B CA 1
ATOM 3586 C C . TRP B 1 20 ? 10.344 29.203 13.25 1 96.81 20 TRP B C 1
ATOM 3588 O O . TRP B 1 20 ? 11.57 29.109 13.328 1 96.81 20 TRP B O 1
ATOM 3598 N N . MET B 1 21 ? 9.523 28.125 13.328 1 97.81 21 MET B N 1
ATOM 3599 C CA . MET B 1 21 ? 10.141 26.875 13.789 1 97.81 21 MET B CA 1
ATOM 3600 C C . MET B 1 21 ? 9.805 25.734 12.844 1 97.81 21 MET B C 1
ATOM 3602 O O . MET B 1 21 ? 10.438 24.672 12.898 1 97.81 21 MET B O 1
ATOM 3606 N N . GLN B 1 22 ? 8.891 25.906 11.961 1 97.06 22 GLN B N 1
ATOM 3607 C CA . GLN B 1 22 ? 8.414 24.766 11.18 1 97.06 22 GLN B CA 1
ATOM 3608 C C . GLN B 1 22 ? 8.531 25.031 9.688 1 97.06 22 GLN B C 1
ATOM 3610 O O . GLN B 1 22 ? 8.414 26.172 9.242 1 97.06 22 GLN B O 1
ATOM 3615 N N . VAL B 1 23 ? 8.711 23.969 8.992 1 96.62 23 VAL B N 1
ATOM 3616 C CA . VAL B 1 23 ? 8.5 23.984 7.547 1 96.62 23 VAL B CA 1
ATOM 3617 C C . VAL B 1 23 ? 7.59 22.812 7.152 1 96.62 23 VAL B C 1
ATOM 3619 O O . VAL B 1 23 ? 7.641 21.75 7.758 1 96.62 23 VAL B O 1
ATOM 3622 N N . ASN B 1 24 ? 6.762 23.062 6.238 1 95.94 24 ASN B N 1
ATOM 3623 C CA . ASN B 1 24 ? 5.918 22.078 5.578 1 95.94 24 ASN B CA 1
ATOM 3624 C C . ASN B 1 24 ? 6.352 21.844 4.133 1 95.94 24 ASN B C 1
ATOM 3626 O O . ASN B 1 24 ? 6.488 22.797 3.361 1 95.94 24 ASN B O 1
ATOM 3630 N N . VAL B 1 25 ? 6.609 20.641 3.797 1 95.81 25 VAL B N 1
ATOM 3631 C CA . VAL B 1 25 ? 7.066 20.297 2.453 1 95.81 25 VAL B CA 1
ATOM 3632 C C . VAL B 1 25 ? 6.203 19.188 1.878 1 95.81 25 VAL B C 1
ATOM 3634 O O . VAL B 1 25 ? 5.938 18.188 2.553 1 95.81 25 VAL B O 1
ATOM 3637 N N . ASP B 1 26 ? 5.797 19.297 0.565 1 91.44 26 ASP B N 1
ATOM 3638 C CA . ASP B 1 26 ? 4.926 18.266 0.006 1 91.44 26 ASP B CA 1
ATOM 3639 C C . ASP B 1 26 ? 5.633 17.5 -1.106 1 91.44 26 ASP B C 1
ATOM 3641 O O . ASP B 1 26 ? 6.809 17.734 -1.385 1 91.44 26 ASP B O 1
ATOM 3645 N N . TYR B 1 27 ? 5 16.594 -1.686 1 91.5 27 TYR B N 1
ATOM 3646 C CA . TYR B 1 27 ? 5.512 15.602 -2.625 1 91.5 27 TYR B CA 1
ATOM 3647 C C . TYR B 1 27 ? 5.93 16.25 -3.938 1 91.5 27 TYR B C 1
ATOM 3649 O O . TYR B 1 27 ? 6.598 15.633 -4.762 1 91.5 27 TYR B O 1
ATOM 3657 N N . ARG B 1 28 ? 5.621 17.516 -4.109 1 88.38 28 ARG B N 1
ATOM 3658 C CA . ARG B 1 28 ? 6.062 18.25 -5.293 1 88.38 28 ARG B CA 1
ATOM 3659 C C . ARG B 1 28 ? 7.25 19.141 -4.969 1 88.38 28 ARG B C 1
ATOM 3661 O O . ARG B 1 28 ? 7.785 19.812 -5.855 1 88.38 28 ARG B O 1
ATOM 3668 N N . GLY B 1 29 ? 7.562 19.203 -3.727 1 93 29 GLY B N 1
ATOM 3669 C CA . GLY B 1 29 ? 8.672 20.031 -3.289 1 93 29 GLY B CA 1
ATOM 3670 C C . GLY B 1 29 ? 8.242 21.422 -2.832 1 93 29 GLY B C 1
ATOM 3671 O O . GLY B 1 29 ? 9.086 22.25 -2.488 1 93 29 GLY B O 1
ATOM 3672 N N . THR B 1 30 ? 6.961 21.641 -2.822 1 91.38 30 THR B N 1
ATOM 3673 C CA . THR B 1 30 ? 6.445 22.938 -2.385 1 91.38 30 THR B CA 1
ATOM 3674 C C . THR B 1 30 ? 6.699 23.141 -0.894 1 91.38 30 THR B C 1
ATOM 3676 O O . THR B 1 30 ? 6.398 22.266 -0.082 1 91.38 30 THR B O 1
ATOM 3679 N N . VAL B 1 31 ? 7.207 24.281 -0.556 1 95.12 31 VAL B N 1
ATOM 3680 C CA . VAL B 1 31 ? 7.539 24.609 0.829 1 95.12 31 VAL B CA 1
ATOM 3681 C C . VAL B 1 31 ? 6.613 25.703 1.342 1 95.12 31 VAL B C 1
ATOM 3683 O O . VAL B 1 31 ? 6.422 26.719 0.676 1 95.12 31 VAL B O 1
ATOM 3686 N N . ARG B 1 32 ? 6.031 25.438 2.545 1 94.31 32 ARG B N 1
ATOM 3687 C CA . ARG B 1 32 ? 5.113 26.375 3.201 1 94.31 32 ARG B CA 1
ATOM 3688 C C . ARG B 1 32 ? 5.379 26.438 4.699 1 94.31 32 ARG B C 1
ATOM 3690 O O . ARG B 1 32 ? 6.039 25.562 5.258 1 94.31 32 ARG B O 1
ATOM 3697 N N . PRO B 1 33 ? 4.902 27.484 5.32 1 92.31 33 PRO B N 1
ATOM 3698 C CA . PRO B 1 33 ? 5.09 27.562 6.773 1 92.31 33 PRO B CA 1
ATOM 3699 C C . PRO B 1 33 ? 4.191 26.594 7.539 1 92.31 33 PRO B C 1
ATOM 3701 O O . PRO B 1 33 ? 4.539 26.156 8.641 1 92.31 33 PRO B O 1
ATOM 3704 N N . CYS B 1 34 ? 3 26.328 6.973 1 89.69 34 CYS B N 1
ATOM 3705 C CA . CYS B 1 34 ? 2.082 25.406 7.637 1 89.69 34 CYS B CA 1
ATOM 3706 C C . CYS B 1 34 ? 1.152 24.75 6.629 1 89.69 34 CYS B C 1
ATOM 3708 O O . CYS B 1 34 ? 1.074 25.172 5.477 1 89.69 34 CYS B O 1
ATOM 3710 N N . CYS B 1 35 ? 0.416 23.703 7.066 1 79.25 35 CYS B N 1
ATOM 3711 C CA . CYS B 1 35 ? -0.398 22.875 6.188 1 79.25 35 CYS B CA 1
ATOM 3712 C C . CYS B 1 35 ? -1.687 23.594 5.801 1 79.25 35 CYS B C 1
ATOM 3714 O O . CYS B 1 35 ? -2.404 23.141 4.902 1 79.25 35 CYS B O 1
ATOM 3716 N N . HIS B 1 36 ? -1.961 24.688 6.387 1 73.31 36 HIS B N 1
ATOM 3717 C CA . HIS B 1 36 ? -3.197 25.422 6.102 1 73.31 36 HIS B CA 1
ATOM 3718 C C . HIS B 1 36 ? -2.984 26.469 5.023 1 73.31 36 HIS B C 1
ATOM 3720 O O . HIS B 1 36 ? -3.938 27.125 4.586 1 73.31 36 HIS B O 1
ATOM 3726 N N . VAL B 1 37 ? -1.779 26.641 4.75 1 63.31 37 VAL B N 1
ATOM 3727 C CA . VAL B 1 37 ? -1.473 27.547 3.656 1 63.31 37 VAL B CA 1
ATOM 3728 C C . VAL B 1 37 ? -1.659 26.844 2.318 1 63.31 37 VAL B C 1
ATOM 3730 O O . VAL B 1 37 ? -1.091 25.766 2.092 1 63.31 37 VAL B O 1
ATOM 3733 N N . ASN B 1 38 ? -2.602 27.328 1.485 1 59.44 38 ASN B N 1
ATOM 3734 C CA . ASN B 1 38 ? -2.875 26.703 0.196 1 59.44 38 ASN B CA 1
ATOM 3735 C C . ASN B 1 38 ? -1.705 26.875 -0.769 1 59.44 38 ASN B C 1
ATOM 3737 O O . ASN B 1 38 ? -0.718 27.531 -0.445 1 59.44 38 ASN B O 1
ATOM 3741 N N . ASP B 1 39 ? -1.744 26.219 -1.84 1 55.66 39 ASP B N 1
ATOM 3742 C CA . ASP B 1 39 ? -0.659 26.156 -2.814 1 55.66 39 ASP B CA 1
ATOM 3743 C C . ASP B 1 39 ? -0.329 27.531 -3.361 1 55.66 39 ASP B C 1
ATOM 3745 O O . ASP B 1 39 ? 0.815 27.812 -3.73 1 55.66 39 ASP B O 1
ATOM 3749 N N . ALA B 1 40 ? -1.347 28.266 -3.463 1 52.84 40 ALA B N 1
ATOM 3750 C CA . ALA B 1 40 ? -1.118 29.609 -3.984 1 52.84 40 ALA B CA 1
ATOM 3751 C C . ALA B 1 40 ? -0.175 30.391 -3.078 1 52.84 40 ALA B C 1
ATOM 3753 O O . ALA B 1 40 ? 0.471 31.344 -3.521 1 52.84 40 ALA B O 1
ATOM 3754 N N . GLY B 1 41 ? 0.038 29.859 -1.966 1 64.56 41 GLY B N 1
ATOM 3755 C CA . GLY B 1 41 ? 0.885 30.562 -1.016 1 64.56 41 GLY B CA 1
ATOM 3756 C C . GLY B 1 41 ? 2.199 29.859 -0.749 1 64.56 41 GLY B C 1
ATOM 3757 O O . GLY B 1 41 ? 2.721 29.906 0.367 1 64.56 41 GLY B O 1
ATOM 3758 N N . ALA B 1 42 ? 2.746 29.281 -1.83 1 81.38 42 ALA B N 1
ATOM 3759 C CA . ALA B 1 42 ? 4.031 28.609 -1.663 1 81.38 42 ALA B CA 1
ATOM 3760 C C . ALA B 1 42 ? 5.156 29.625 -1.454 1 81.38 42 ALA B C 1
ATOM 3762 O O . ALA B 1 42 ? 5.16 30.688 -2.062 1 81.38 42 ALA B O 1
ATOM 3763 N N . PHE B 1 43 ? 6.023 29.25 -0.572 1 93.5 43 PHE B N 1
ATOM 3764 C CA . PHE B 1 43 ? 7.145 30.125 -0.265 1 93.5 43 PHE B CA 1
ATOM 3765 C C . PHE B 1 43 ? 8.375 29.75 -1.08 1 93.5 43 PHE B C 1
ATOM 3767 O O . PHE B 1 43 ? 9.336 30.516 -1.162 1 93.5 43 PHE B O 1
ATOM 3774 N N . GLY B 1 44 ? 8.297 28.594 -1.702 1 93.25 44 GLY B N 1
ATOM 3775 C CA . GLY B 1 44 ? 9.367 28.078 -2.543 1 93.25 44 GLY B CA 1
ATOM 3776 C C . GLY B 1 44 ? 9.195 26.625 -2.92 1 93.25 44 GLY B C 1
ATOM 3777 O O . GLY B 1 44 ? 8.188 26 -2.58 1 93.25 44 GLY B O 1
ATOM 3778 N N . ASN B 1 45 ? 10.188 26.188 -3.664 1 94.62 45 ASN B N 1
ATOM 3779 C CA . ASN B 1 45 ? 10.172 24.797 -4.113 1 94.62 45 ASN B CA 1
ATOM 3780 C C . ASN B 1 45 ? 11.57 24.172 -4.074 1 94.62 45 ASN B C 1
ATOM 3782 O O . ASN B 1 45 ? 12.531 24.781 -4.555 1 94.62 45 ASN B O 1
ATOM 3786 N N . LEU B 1 46 ? 11.664 23.047 -3.598 1 95.5 46 LEU B N 1
ATOM 3787 C CA . LEU B 1 46 ? 12.945 22.375 -3.396 1 95.5 46 LEU B CA 1
ATOM 3788 C C . LEU B 1 46 ? 13.578 22.016 -4.73 1 95.5 46 LEU B C 1
ATOM 3790 O O . LEU B 1 46 ? 14.781 21.719 -4.797 1 95.5 46 LEU B O 1
ATOM 3794 N N . ASN B 1 47 ? 12.781 21.953 -5.742 1 92.69 47 ASN B N 1
ATOM 3795 C CA . ASN B 1 47 ? 13.32 21.688 -7.066 1 92.69 47 ASN B CA 1
ATOM 3796 C C . ASN B 1 47 ? 14.055 22.906 -7.629 1 92.69 47 ASN B C 1
ATOM 3798 O O . ASN B 1 47 ? 14.805 22.781 -8.602 1 92.69 47 ASN B O 1
ATOM 3802 N N . GLU B 1 48 ? 13.883 24.031 -7.043 1 93.75 48 GLU B N 1
ATOM 3803 C CA . GLU B 1 48 ? 14.43 25.281 -7.566 1 93.75 48 GLU B CA 1
ATOM 3804 C C . GLU B 1 48 ? 15.516 25.844 -6.645 1 93.75 48 GLU B C 1
ATOM 3806 O O . GLU B 1 48 ? 16.484 26.438 -7.109 1 93.75 48 GLU B O 1
ATOM 3811 N N . ARG B 1 49 ? 15.32 25.703 -5.402 1 94.19 49 ARG B N 1
ATOM 3812 C CA . ARG B 1 49 ? 16.203 26.266 -4.391 1 94.19 49 ARG B CA 1
ATOM 3813 C C . ARG B 1 49 ? 16.391 25.297 -3.223 1 94.19 49 ARG B C 1
ATOM 3815 O O . ARG B 1 49 ? 15.57 24.406 -3.008 1 94.19 49 ARG B O 1
ATOM 3822 N N . SER B 1 50 ? 17.438 25.516 -2.492 1 94.62 50 SER B N 1
ATOM 3823 C CA . SER B 1 50 ? 17.641 24.734 -1.278 1 94.62 50 SER B CA 1
ATOM 3824 C C . SER B 1 50 ? 16.672 25.141 -0.184 1 94.62 50 SER B C 1
ATOM 3826 O O . SER B 1 50 ? 16.125 26.25 -0.217 1 94.62 50 SER B O 1
ATOM 3828 N N . LEU B 1 51 ? 16.469 24.297 0.752 1 96.56 51 LEU B N 1
ATOM 3829 C CA . LEU B 1 51 ? 15.539 24.578 1.835 1 96.56 51 LEU B CA 1
ATOM 3830 C C . LEU B 1 51 ? 15.969 25.812 2.617 1 96.56 51 LEU B C 1
ATOM 3832 O O . LEU B 1 51 ? 15.141 26.656 2.973 1 96.56 51 LEU B O 1
ATOM 3836 N N . MET B 1 52 ? 17.281 25.953 2.895 1 95.19 52 MET B N 1
ATOM 3837 C CA . MET B 1 52 ? 17.766 27.062 3.723 1 95.19 52 MET B CA 1
ATOM 3838 C C . MET B 1 52 ? 17.625 28.391 2.984 1 95.19 52 MET B C 1
ATOM 3840 O O . MET B 1 52 ? 17.375 29.422 3.602 1 95.19 52 MET B O 1
ATOM 3844 N N . GLU B 1 53 ? 17.75 28.328 1.651 1 96.06 53 GLU B N 1
ATOM 3845 C CA . GLU B 1 53 ? 17.484 29.531 0.864 1 96.06 53 GLU B CA 1
ATOM 3846 C C . GLU B 1 53 ? 16 29.938 0.955 1 96.06 53 GLU B C 1
ATOM 3848 O O . GLU B 1 53 ? 15.688 31.125 1.044 1 96.06 53 GLU B O 1
ATOM 3853 N N . ILE B 1 54 ? 15.172 28.969 0.968 1 96.88 54 ILE B N 1
ATOM 3854 C CA . ILE B 1 54 ? 13.742 29.234 1.057 1 96.88 54 ILE B CA 1
ATOM 3855 C C . ILE B 1 54 ? 13.391 29.719 2.463 1 96.88 54 ILE B C 1
ATOM 3857 O O . ILE B 1 54 ? 12.625 30.672 2.627 1 96.88 54 ILE B O 1
ATOM 3861 N N . TRP B 1 55 ? 13.922 29.125 3.514 1 97.25 55 TRP B N 1
ATOM 3862 C CA . TRP B 1 55 ? 13.68 29.375 4.93 1 97.25 55 TRP B CA 1
ATOM 3863 C C . TRP B 1 55 ? 13.977 30.828 5.285 1 97.25 55 TRP B C 1
ATOM 3865 O O . TRP B 1 55 ? 13.328 31.406 6.156 1 97.25 55 TRP B O 1
ATOM 3875 N N . ASN B 1 56 ? 14.867 31.406 4.594 1 96.38 56 ASN B N 1
ATOM 3876 C CA . ASN B 1 56 ? 15.203 32.812 4.797 1 96.38 56 ASN B CA 1
ATOM 3877 C C . ASN B 1 56 ? 15.023 33.625 3.518 1 96.38 56 ASN B C 1
ATOM 3879 O O . ASN B 1 56 ? 15.688 34.625 3.326 1 96.38 56 ASN B O 1
ATOM 3883 N N . GLY B 1 57 ? 14.156 33.094 2.689 1 96.19 57 GLY B N 1
ATOM 3884 C CA . GLY B 1 57 ? 13.844 33.812 1.469 1 96.19 57 GLY B CA 1
ATOM 3885 C C . GLY B 1 57 ? 12.906 34.969 1.691 1 96.19 57 GLY B C 1
ATOM 3886 O O . GLY B 1 57 ? 12.469 35.219 2.816 1 96.19 57 GLY B O 1
ATOM 3887 N N . GLU B 1 58 ? 12.57 35.625 0.622 1 95.56 58 GLU B N 1
ATOM 3888 C CA . GLU B 1 58 ? 11.789 36.844 0.696 1 95.56 58 GLU B CA 1
ATOM 3889 C C . GLU B 1 58 ? 10.391 36.594 1.232 1 95.56 58 GLU B C 1
ATOM 3891 O O . GLU B 1 58 ? 9.867 37.375 2.033 1 95.56 58 GLU B O 1
ATOM 3896 N N . ALA B 1 59 ? 9.781 35.562 0.812 1 93.88 59 ALA B N 1
ATOM 3897 C CA . ALA B 1 59 ? 8.414 35.25 1.237 1 93.88 59 ALA B CA 1
ATOM 3898 C C . ALA B 1 59 ? 8.352 35.031 2.746 1 93.88 59 ALA B C 1
ATOM 3900 O O . ALA B 1 59 ? 7.445 35.531 3.414 1 93.88 59 ALA B O 1
ATOM 3901 N N . TRP B 1 60 ? 9.289 34.375 3.301 1 96 60 TRP B N 1
ATOM 3902 C CA . TRP B 1 60 ? 9.336 34.125 4.738 1 96 60 TRP B CA 1
ATOM 3903 C C . TRP B 1 60 ? 9.594 35.406 5.504 1 96 60 TRP B C 1
ATOM 3905 O O . TRP B 1 60 ? 8.961 35.688 6.523 1 96 60 TRP B O 1
ATOM 3915 N N . GLN B 1 61 ? 10.531 36.125 4.969 1 96.31 61 GLN B N 1
ATOM 3916 C CA . GLN B 1 61 ? 10.852 37.406 5.629 1 96.31 61 GLN B CA 1
ATOM 3917 C C . GLN B 1 61 ? 9.648 38.344 5.648 1 96.31 61 GLN B C 1
ATOM 3919 O O . GLN B 1 61 ? 9.391 39 6.652 1 96.31 61 GLN B O 1
ATOM 3924 N N . ARG B 1 62 ? 8.984 38.344 4.543 1 95 62 ARG B N 1
ATOM 3925 C CA . ARG B 1 62 ? 7.785 39.188 4.473 1 95 62 ARG B CA 1
ATOM 3926 C C . ARG B 1 62 ? 6.766 38.75 5.523 1 95 62 ARG B C 1
ATOM 3928 O O . ARG B 1 62 ? 6.145 39.594 6.164 1 95 62 ARG B O 1
ATOM 3935 N N . LEU B 1 63 ? 6.527 37.5 5.707 1 94.31 63 LEU B N 1
ATOM 3936 C CA . LEU B 1 63 ? 5.582 37 6.703 1 94.31 63 LEU B CA 1
ATOM 3937 C C . LEU B 1 63 ? 6.043 37.375 8.109 1 94.31 63 LEU B C 1
ATOM 3939 O O . LEU B 1 63 ? 5.246 37.812 8.938 1 94.31 63 LEU B O 1
ATOM 3943 N N . ARG B 1 64 ? 7.34 37.188 8.375 1 95.88 64 ARG B N 1
ATOM 3944 C CA . ARG B 1 64 ? 7.879 37.5 9.688 1 95.88 64 ARG B CA 1
ATOM 3945 C C . ARG B 1 64 ? 7.777 39 9.969 1 95.88 64 ARG B C 1
ATOM 3947 O O . ARG B 1 64 ? 7.438 39.406 11.086 1 95.88 64 ARG B O 1
ATOM 3954 N N . ARG B 1 65 ? 7.973 39.812 8.977 1 96.12 65 ARG B N 1
ATOM 3955 C CA . ARG B 1 65 ? 7.805 41.25 9.133 1 96.12 65 ARG B CA 1
ATOM 3956 C C . ARG B 1 65 ? 6.359 41.625 9.477 1 96.12 65 ARG B C 1
ATOM 3958 O O . ARG B 1 65 ? 6.109 42.5 10.305 1 96.12 65 ARG B O 1
ATOM 3965 N N . ALA B 1 66 ? 5.488 40.906 8.812 1 94.25 66 ALA B N 1
ATOM 3966 C CA . ALA B 1 66 ? 4.07 41.156 9.086 1 94.25 66 ALA B CA 1
ATOM 3967 C C . ALA B 1 66 ? 3.721 40.812 10.531 1 94.25 66 ALA B C 1
ATOM 3969 O O . ALA B 1 66 ? 2.969 41.531 11.18 1 94.25 66 ALA B O 1
ATOM 3970 N N . TRP B 1 67 ? 4.234 39.781 10.984 1 94 67 TRP B N 1
ATOM 3971 C CA . TRP B 1 67 ? 3.998 39.375 12.359 1 94 67 TRP B CA 1
ATOM 3972 C C . TRP B 1 67 ? 4.578 40.375 13.336 1 94 67 TRP B C 1
ATOM 3974 O O . TRP B 1 67 ? 3.934 40.75 14.328 1 94 67 TRP B O 1
ATOM 3984 N N . VAL B 1 68 ? 5.77 40.844 13.086 1 94.5 68 VAL B N 1
ATOM 3985 C CA . VAL B 1 68 ? 6.438 41.812 13.945 1 94.5 68 VAL B CA 1
ATOM 3986 C C . VAL B 1 68 ? 5.66 43.125 13.945 1 94.5 68 VAL B C 1
ATOM 3988 O O . VAL B 1 68 ? 5.527 43.781 14.984 1 94.5 68 VAL B O 1
ATOM 3991 N N . ALA B 1 69 ? 5.152 43.438 12.797 1 93.5 69 ALA B N 1
ATOM 3992 C CA . ALA B 1 69 ? 4.395 44.688 12.648 1 93.5 69 ALA B CA 1
ATOM 3993 C C . ALA B 1 69 ? 3.01 44.562 13.281 1 93.5 69 ALA B C 1
ATOM 3995 O O . ALA B 1 69 ? 2.348 45.562 13.547 1 93.5 69 ALA B O 1
ATOM 3996 N N . GLY B 1 70 ? 2.58 43.312 13.43 1 91 70 GLY B N 1
ATOM 3997 C CA . GLY B 1 70 ? 1.264 43.062 14 1 91 70 GLY B CA 1
ATOM 3998 C C . G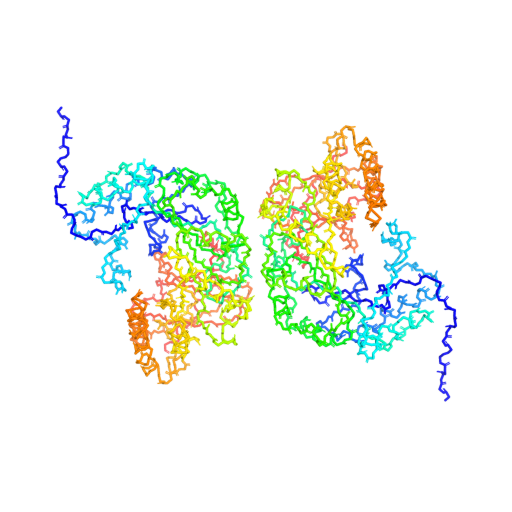LY B 1 70 ? 0.142 43.219 12.992 1 91 70 GLY B C 1
ATOM 3999 O O . GLY B 1 70 ? -1.017 43.406 13.367 1 91 70 GLY B O 1
ATOM 4000 N N . ASP B 1 71 ? 0.406 43.219 11.805 1 93 71 ASP B N 1
ATOM 4001 C CA . ASP B 1 71 ? -0.571 43.312 10.727 1 93 71 ASP B CA 1
ATOM 4002 C C . ASP B 1 71 ? -0.434 42.125 9.758 1 93 71 ASP B C 1
ATOM 4004 O O . ASP B 1 71 ? 0.401 42.156 8.852 1 93 71 ASP B O 1
ATOM 4008 N N . LEU B 1 72 ? -1.306 41.281 9.875 1 91.19 72 LEU B N 1
ATOM 4009 C CA . LEU B 1 72 ? -1.229 40.062 9.086 1 91.19 72 LEU B CA 1
ATOM 4010 C C . LEU B 1 72 ? -2.137 40.125 7.863 1 91.19 72 LEU B C 1
ATOM 4012 O O . LEU B 1 72 ? -2.367 39.125 7.191 1 91.19 72 LEU B O 1
ATOM 4016 N N . SER B 1 73 ? -2.67 41.281 7.609 1 90 73 SER B N 1
ATOM 4017 C CA . SER B 1 73 ? -3.543 41.438 6.457 1 90 73 SER B CA 1
ATOM 4018 C C . SER B 1 73 ? -2.82 41.094 5.156 1 90 73 SER B C 1
ATOM 4020 O O . SER B 1 73 ? -1.692 41.531 4.934 1 90 73 SER B O 1
ATOM 4022 N N . GLY B 1 74 ? -3.51 40.281 4.387 1 83.81 74 GLY B N 1
ATOM 4023 C CA . GLY B 1 74 ? -2.947 39.938 3.09 1 83.81 74 GLY B CA 1
ATOM 4024 C C . GLY B 1 74 ? -1.956 38.781 3.16 1 83.81 74 GLY B C 1
ATOM 4025 O O . GLY B 1 74 ? -1.436 38.344 2.133 1 83.81 74 GLY B O 1
ATOM 4026 N N . THR B 1 75 ? -1.652 38.375 4.348 1 87.25 75 THR B N 1
ATOM 4027 C CA . THR B 1 75 ? -0.769 37.219 4.5 1 87.25 75 THR B CA 1
ATOM 4028 C C . THR B 1 75 ? -1.575 35.906 4.609 1 87.25 75 THR B C 1
ATOM 4030 O O . THR B 1 75 ? -2.795 35.969 4.789 1 87.25 75 THR B O 1
ATOM 4033 N N . PRO B 1 76 ? -0.9 34.75 4.5 1 84.56 76 PRO B N 1
ATOM 4034 C CA . PRO B 1 76 ? -1.613 33.5 4.684 1 84.56 76 PRO B CA 1
ATOM 4035 C C . PRO B 1 76 ? -2.133 33.312 6.109 1 84.56 76 PRO B C 1
ATOM 4037 O O . PRO B 1 76 ? -2.951 32.406 6.359 1 84.56 76 PRO B O 1
ATOM 4040 N N . CYS B 1 77 ? -1.703 34.094 6.969 1 89.38 77 CYS B N 1
ATOM 4041 C CA . CYS B 1 77 ? -2.096 33.969 8.367 1 89.38 77 CYS B CA 1
ATOM 4042 C C . CYS B 1 77 ? -3.369 34.75 8.656 1 89.38 77 CYS B C 1
ATOM 4044 O O . CYS B 1 77 ? -3.943 34.625 9.742 1 89.38 77 CYS B O 1
ATOM 4046 N N . GLU B 1 78 ? -3.762 35.5 7.676 1 87.19 78 GLU B N 1
ATOM 4047 C CA . GLU B 1 78 ? -5.016 36.219 7.852 1 87.19 78 GLU B CA 1
ATOM 4048 C C . GLU B 1 78 ? -6.195 35.25 7.984 1 87.19 78 GLU B C 1
ATOM 4050 O O . GLU B 1 78 ? -6.391 34.375 7.141 1 87.19 78 GLU B O 1
ATOM 4055 N N . GLY B 1 79 ? -6.988 35.344 9.094 1 80.88 79 GLY B N 1
ATOM 4056 C CA . GLY B 1 79 ? -8.117 34.438 9.281 1 80.88 79 GLY B CA 1
ATOM 4057 C C . GLY B 1 79 ? -7.699 33 9.516 1 80.88 79 GLY B C 1
ATOM 4058 O O . GLY B 1 79 ? -8.328 32.062 9.008 1 80.88 79 GLY B O 1
ATOM 4059 N N . CYS B 1 80 ? -6.699 32.812 10.188 1 85.56 80 CYS B N 1
ATOM 4060 C CA . CYS B 1 80 ? -6.098 31.5 10.438 1 85.56 80 CYS B CA 1
ATOM 4061 C C . CYS B 1 80 ? -7.098 30.547 11.086 1 85.56 80 CYS B C 1
ATOM 4063 O O . CYS B 1 80 ? -7.621 30.844 12.164 1 85.56 80 CYS B O 1
ATOM 4065 N N . LYS B 1 81 ? -7.215 29.359 10.453 1 76.62 81 LYS B N 1
ATOM 4066 C CA . LYS B 1 81 ? -8.117 28.328 10.945 1 76.62 81 LYS B CA 1
ATOM 4067 C C . LYS B 1 81 ? -7.605 27.734 12.258 1 76.62 81 LYS B C 1
ATOM 4069 O O . LYS B 1 81 ? -8.398 27.344 13.117 1 76.62 81 LYS B O 1
ATOM 4074 N N . VAL B 1 82 ? -6.398 27.719 12.391 1 84.06 82 VAL B N 1
ATOM 4075 C CA . VAL B 1 82 ? -5.805 27.172 13.609 1 84.06 82 VAL B CA 1
ATOM 4076 C C . VAL B 1 82 ? -6.188 28.031 14.805 1 84.06 82 VAL B C 1
ATOM 4078 O O . VAL B 1 82 ? -6.578 27.516 15.859 1 84.06 82 VAL B O 1
ATOM 4081 N N . VAL B 1 83 ? -6.059 29.312 14.602 1 84.38 83 VAL B N 1
ATOM 4082 C CA . VAL B 1 83 ? -6.414 30.219 15.688 1 84.38 83 VAL B CA 1
ATOM 4083 C C . VAL B 1 83 ? -7.91 30.109 15.977 1 84.38 83 VAL B C 1
ATOM 4085 O O . VAL B 1 83 ? -8.328 30.188 17.141 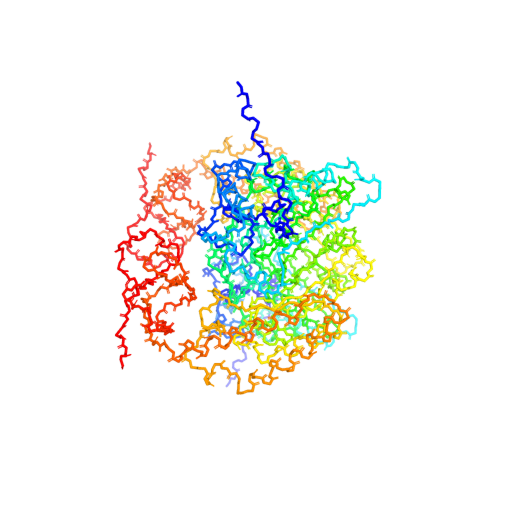1 84.38 83 VAL B O 1
ATOM 4088 N N . ALA B 1 84 ? -8.641 29.906 14.945 1 78.94 84 ALA B N 1
ATOM 4089 C CA . ALA B 1 84 ? -10.086 29.75 15.109 1 78.94 84 ALA B CA 1
ATOM 4090 C C . ALA B 1 84 ? -10.414 28.531 15.969 1 78.94 84 ALA B C 1
ATOM 4092 O O . ALA B 1 84 ? -11.359 28.562 16.766 1 78.94 84 ALA B O 1
ATOM 4093 N N . VAL B 1 85 ? -9.648 27.469 15.852 1 81.06 85 VAL B N 1
ATOM 4094 C CA . VAL B 1 85 ? -9.938 26.219 16.516 1 81.06 85 VAL B CA 1
ATOM 4095 C C . VAL B 1 85 ? -9.195 26.141 17.844 1 81.06 85 VAL B C 1
ATOM 4097 O O . VAL B 1 85 ? -9.773 25.75 18.875 1 81.06 85 VAL B O 1
ATOM 4100 N N . GLU B 1 86 ? -7.977 26.578 17.812 1 83.75 86 GLU B N 1
ATOM 4101 C CA . GLU B 1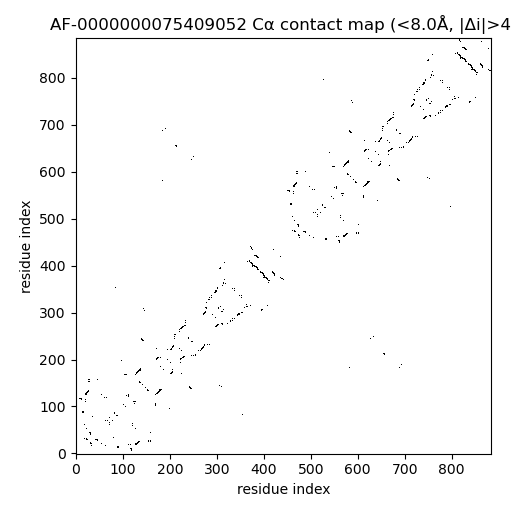 86 ? -7.137 26.422 18.984 1 83.75 86 GLU B CA 1
ATOM 4102 C C . GLU B 1 86 ? -7.266 27.625 19.922 1 83.75 86 GLU B C 1
ATOM 4104 O O . GLU B 1 86 ? -6.883 27.547 21.094 1 83.75 86 GLU B O 1
ATOM 4109 N N . GLY B 1 87 ? -7.684 28.766 19.453 1 82.94 87 GLY B N 1
ATOM 4110 C CA . GLY B 1 87 ? -7.836 29.969 20.25 1 82.94 87 GLY B CA 1
ATOM 4111 C C . GLY B 1 87 ? -6.586 30.828 20.281 1 82.94 87 GLY B C 1
ATOM 4112 O O . GLY B 1 87 ? -6.609 31.953 20.781 1 82.94 87 GLY B O 1
ATOM 4113 N N . ALA B 1 88 ? -5.523 30.281 19.891 1 87.81 88 ALA B N 1
ATOM 4114 C CA . ALA B 1 88 ? -4.25 31 19.875 1 87.81 88 ALA B CA 1
ATOM 4115 C C . ALA B 1 88 ? -3.307 30.406 18.828 1 87.81 88 ALA B C 1
ATOM 4117 O O . ALA B 1 88 ? -3.521 29.297 18.344 1 87.81 88 ALA B O 1
ATOM 4118 N N . PRO B 1 89 ? -2.312 31.281 18.438 1 89.81 89 PRO B N 1
ATOM 4119 C CA . PRO B 1 89 ? -1.272 30.703 17.578 1 89.81 89 PRO B CA 1
ATOM 4120 C C . PRO B 1 89 ? -0.556 29.516 18.234 1 89.81 89 PRO B C 1
ATOM 4122 O O . PRO B 1 89 ? -0.583 29.375 19.453 1 89.81 89 PRO B O 1
ATOM 4125 N N . ILE B 1 90 ? 0.059 28.719 17.438 1 90.12 90 ILE B N 1
ATOM 4126 C CA . ILE B 1 90 ? 0.704 27.5 17.922 1 90.12 90 ILE B CA 1
ATOM 4127 C C . ILE B 1 90 ? 2.016 27.859 18.609 1 90.12 90 ILE B C 1
ATOM 4129 O O . ILE B 1 90 ? 2.811 28.641 18.094 1 90.12 90 ILE B O 1
ATOM 4133 N N . ALA B 1 91 ? 2.131 27.375 19.766 1 89.06 91 ALA B N 1
ATOM 4134 C CA . ALA B 1 91 ? 3.363 27.516 20.547 1 89.06 91 ALA B CA 1
ATOM 4135 C C . ALA B 1 91 ? 3.961 26.141 20.875 1 89.06 91 ALA B C 1
ATOM 4137 O O . ALA B 1 91 ? 3.25 25.234 21.312 1 89.06 91 ALA B O 1
ATOM 4138 N N . TRP B 1 92 ? 5.238 25.969 20.516 1 89.19 92 TRP B N 1
ATOM 4139 C CA . TRP B 1 92 ? 5.91 24.703 20.781 1 89.19 92 TRP B CA 1
ATOM 4140 C C . TRP B 1 92 ? 7.164 24.922 21.625 1 89.19 92 TRP B C 1
ATOM 4142 O O . TRP B 1 92 ? 7.871 25.906 21.438 1 89.19 92 TRP B O 1
ATOM 4152 N N . GLU B 1 93 ? 7.391 24.125 22.578 1 88.38 93 GLU B N 1
ATOM 4153 C CA . GLU B 1 93 ? 8.664 23.859 23.234 1 88.38 93 GLU B CA 1
ATOM 4154 C C . GLU B 1 93 ? 8.781 22.391 23.625 1 88.38 93 GLU B C 1
ATOM 4156 O O . GLU B 1 93 ? 8.086 21.938 24.547 1 88.38 93 GLU B O 1
ATOM 4161 N N . PHE B 1 94 ? 9.648 21.703 22.969 1 93.88 94 PHE B N 1
ATOM 4162 C CA . PHE B 1 94 ? 9.789 20.281 23.203 1 93.88 94 PHE B CA 1
ATOM 4163 C C . PHE B 1 94 ? 10.742 20.016 24.359 1 93.88 94 PHE B C 1
ATOM 4165 O O . PHE B 1 94 ? 11.758 20.688 24.5 1 93.88 94 PHE B O 1
ATOM 4172 N N . PRO B 1 95 ? 10.359 19.109 25.203 1 93.25 95 PRO B N 1
ATOM 4173 C CA . PRO B 1 95 ? 11.289 18.75 26.281 1 93.25 95 PRO B CA 1
ATOM 4174 C C . PRO B 1 95 ? 12.609 18.188 25.75 1 93.25 95 PRO B C 1
ATOM 4176 O O . PRO B 1 95 ? 12.625 17.5 24.734 1 93.25 95 PRO B O 1
ATOM 4179 N N . VAL B 1 96 ? 13.625 18.516 26.484 1 95.19 96 VAL B N 1
ATOM 4180 C CA . VAL B 1 96 ? 14.953 17.984 26.172 1 95.19 96 VAL B CA 1
ATOM 4181 C C . VAL B 1 96 ? 15.297 16.844 27.125 1 95.19 96 VAL B C 1
ATOM 4183 O O . VAL B 1 96 ? 15.172 16.984 28.344 1 95.19 96 VAL B O 1
ATOM 4186 N N . ARG B 1 97 ? 15.633 15.742 26.531 1 92.62 97 ARG B N 1
ATOM 4187 C CA . ARG B 1 97 ? 15.984 14.578 27.328 1 92.62 97 ARG B CA 1
ATOM 4188 C C . ARG B 1 97 ? 17.219 14.859 28.188 1 92.62 97 ARG B C 1
ATOM 4190 O O . ARG B 1 97 ? 18.156 15.508 27.734 1 92.62 97 ARG B O 1
ATOM 4197 N N . SER B 1 98 ? 17.125 14.289 29.406 1 90.88 98 SER B N 1
ATOM 4198 C CA . SER B 1 98 ? 18.25 14.461 30.328 1 90.88 98 SER B CA 1
ATOM 4199 C C . SER B 1 98 ? 19.547 13.922 29.719 1 90.88 98 SER B C 1
ATOM 4201 O O . SER B 1 98 ? 19.562 12.828 29.156 1 90.88 98 SER B O 1
ATOM 4203 N N . GLY B 1 99 ? 20.562 14.727 29.766 1 90.5 99 GLY B N 1
ATOM 4204 C CA . GLY B 1 99 ? 21.859 14.305 29.25 1 90.5 99 GLY B CA 1
ATOM 4205 C C . GLY B 1 99 ? 22.094 14.742 27.828 1 90.5 99 GLY B C 1
ATOM 4206 O O . GLY B 1 99 ? 23.188 14.555 27.281 1 90.5 99 GLY B O 1
ATOM 4207 N N . SER B 1 100 ? 21.031 15.32 27.172 1 92.44 100 SER B N 1
ATOM 4208 C CA . SER B 1 100 ? 21.172 15.711 25.781 1 92.44 100 SER B CA 1
ATOM 4209 C C . SER B 1 100 ? 20.984 17.219 25.609 1 92.44 100 SER B C 1
ATOM 4211 O O . SER B 1 100 ? 20.562 17.672 24.531 1 92.44 100 SER B O 1
ATOM 4213 N N . GLU B 1 101 ? 21.234 18 26.625 1 90.5 101 GLU B N 1
ATOM 4214 C CA . GLU B 1 101 ? 21.016 19.438 26.625 1 90.5 101 GLU B CA 1
ATOM 4215 C C . GLU B 1 101 ? 21.953 20.156 25.656 1 90.5 101 GLU B C 1
ATOM 4217 O O . GLU B 1 101 ? 21.656 21.281 25.219 1 90.5 101 GLU B O 1
ATOM 4222 N N . ASN B 1 102 ? 23.031 19.453 25.281 1 90.25 102 ASN B N 1
ATOM 4223 C CA . ASN B 1 102 ? 24.016 20.078 24.391 1 90.25 102 ASN B CA 1
ATOM 4224 C C . ASN B 1 102 ? 23.953 19.484 22.984 1 90.25 102 ASN B C 1
ATOM 4226 O O . ASN B 1 102 ? 24.859 19.703 22.188 1 90.25 102 ASN B O 1
ATOM 4230 N N . SER B 1 103 ? 22.891 18.781 22.75 1 95 103 SER B N 1
ATOM 4231 C CA . SER B 1 103 ? 22.75 18.219 21.422 1 95 103 SER B CA 1
ATOM 4232 C C . SER B 1 103 ? 22.469 19.312 20.375 1 95 103 SER B C 1
ATOM 4234 O O . SER B 1 103 ? 22 20.391 20.719 1 95 103 SER B O 1
ATOM 4236 N N . PRO B 1 104 ? 22.797 19.031 19.125 1 96.69 104 PRO B N 1
ATOM 4237 C CA . PRO B 1 104 ? 22.484 20 18.078 1 96.69 104 PRO B CA 1
ATOM 4238 C C . PRO B 1 104 ? 21 20.359 18.016 1 96.69 104 PRO B C 1
ATOM 4240 O O . PRO B 1 104 ? 20.641 21.516 17.812 1 96.69 104 PRO B O 1
ATOM 4243 N N . ALA B 1 105 ? 20.172 19.453 18.297 1 97.88 105 ALA B N 1
ATOM 4244 C CA . ALA B 1 105 ? 18.719 19.672 18.266 1 97.88 105 ALA B CA 1
ATOM 4245 C C . ALA B 1 105 ? 18.281 20.625 19.375 1 97.88 105 ALA B C 1
ATOM 4247 O O . ALA B 1 105 ? 17.516 21.562 19.141 1 97.88 105 ALA B O 1
ATOM 4248 N N . SER B 1 106 ? 18.781 20.391 20.562 1 97.38 106 SER B N 1
ATOM 4249 C CA . SER B 1 106 ? 18.422 21.25 21.688 1 97.38 106 SER B CA 1
ATOM 4250 C C . SER B 1 106 ? 18.953 22.672 21.484 1 97.38 106 SER B C 1
ATOM 4252 O O . SER B 1 106 ? 18.266 23.641 21.812 1 97.38 106 SER B O 1
ATOM 4254 N N . ALA B 1 107 ? 20.141 22.781 20.969 1 97.44 107 ALA B N 1
ATOM 4255 C CA . ALA B 1 107 ? 20.719 24.094 20.703 1 97.44 107 ALA B CA 1
ATOM 4256 C C . ALA B 1 107 ? 19.922 24.828 19.625 1 97.44 107 ALA B C 1
ATOM 4258 O O . ALA B 1 107 ? 19.672 26.031 19.766 1 97.44 107 ALA B O 1
ATOM 4259 N N . ASN B 1 108 ? 19.594 24.109 18.609 1 98.19 108 ASN B N 1
ATOM 4260 C CA . ASN B 1 108 ? 18.797 24.703 17.531 1 98.19 108 ASN B CA 1
ATOM 4261 C C . ASN B 1 108 ? 17.438 25.188 18.047 1 98.19 108 ASN B C 1
ATOM 4263 O O . ASN B 1 108 ? 17 26.266 17.688 1 98.19 108 ASN B O 1
ATOM 4267 N N . GLN B 1 109 ? 16.75 24.422 18.875 1 98.06 109 GLN B N 1
ATOM 4268 C CA . GLN B 1 109 ? 15.477 24.828 19.438 1 98.06 109 GLN B CA 1
ATOM 4269 C C . GLN B 1 109 ? 15.633 26.094 20.281 1 98.06 109 GLN B C 1
ATOM 4271 O O . GLN B 1 109 ? 14.82 27.016 20.188 1 98.06 109 GLN B O 1
ATOM 4276 N N . ALA B 1 110 ? 16.641 26.094 21.109 1 97.19 110 ALA B N 1
ATOM 4277 C CA . ALA B 1 110 ? 16.875 27.25 21.969 1 97.19 110 ALA B CA 1
ATOM 4278 C C . ALA B 1 110 ? 17.062 28.516 21.125 1 97.19 110 ALA B C 1
ATOM 4280 O O . ALA B 1 110 ? 16.5 29.578 21.453 1 97.19 110 ALA B O 1
ATOM 4281 N N . LEU B 1 111 ? 17.859 28.344 20.125 1 97.62 111 LEU B N 1
ATOM 4282 C CA . LEU B 1 111 ? 18.109 29.469 19.234 1 97.62 111 LEU B CA 1
ATOM 4283 C C . LEU B 1 111 ? 16.828 29.906 18.547 1 97.62 111 LEU B C 1
ATOM 4285 O O . LEU B 1 111 ? 16.531 31.094 18.453 1 97.62 111 LEU B O 1
ATOM 4289 N N . ALA B 1 112 ? 16.031 29.016 18.031 1 97.75 112 ALA B N 1
ATOM 4290 C CA . ALA B 1 112 ? 14.781 29.297 17.328 1 97.75 112 ALA B CA 1
ATOM 4291 C C . ALA B 1 112 ? 13.797 30 18.266 1 97.75 112 ALA B C 1
ATOM 4293 O O . ALA B 1 112 ? 13.133 30.969 17.859 1 97.75 112 ALA B O 1
ATOM 4294 N N . LEU B 1 113 ? 13.703 29.516 19.453 1 96.38 113 LEU B N 1
ATOM 4295 C CA . LEU B 1 113 ? 12.805 30.109 20.438 1 96.38 113 LEU B CA 1
ATOM 4296 C C . LEU B 1 113 ? 13.211 31.547 20.734 1 96.38 113 LEU B C 1
ATOM 4298 O O . LEU B 1 113 ? 12.359 32.438 20.797 1 96.38 113 LEU B O 1
ATOM 4302 N N . ALA B 1 114 ? 14.461 31.781 20.906 1 95.81 114 ALA B N 1
ATOM 4303 C CA . ALA B 1 114 ? 14.969 33.125 21.156 1 95.81 114 ALA B CA 1
ATOM 4304 C C . ALA B 1 114 ? 14.672 34.031 19.969 1 95.81 114 ALA B C 1
ATOM 4306 O O . ALA B 1 114 ? 14.242 35.188 20.156 1 95.81 114 ALA B O 1
ATOM 4307 N N . GLU B 1 115 ? 14.883 33.531 18.812 1 96.69 115 GLU B N 1
ATOM 4308 C CA . GLU B 1 115 ? 14.656 34.312 17.594 1 96.69 115 GLU B CA 1
ATOM 4309 C C . GLU B 1 115 ? 13.172 34.594 17.375 1 96.69 115 GLU B C 1
ATOM 4311 O O . GLU B 1 115 ? 12.797 35.688 16.938 1 96.69 115 GLU B O 1
ATOM 4316 N N . MET B 1 116 ? 12.359 33.625 17.672 1 95.88 116 MET B N 1
ATOM 4317 C CA . MET B 1 116 ? 10.914 33.844 17.594 1 95.88 116 MET B CA 1
ATOM 4318 C C . MET B 1 116 ? 10.453 34.906 18.562 1 95.88 116 MET B C 1
ATOM 4320 O O . MET B 1 116 ? 9.703 35.812 18.188 1 95.88 116 MET B O 1
ATOM 4324 N N . GLN B 1 117 ? 10.953 34.875 19.75 1 93.12 117 GLN B N 1
ATOM 4325 C CA . GLN B 1 117 ? 10.57 35.844 20.781 1 93.12 117 GLN B CA 1
ATOM 4326 C C . GLN B 1 117 ? 11.031 37.25 20.422 1 93.12 117 GLN B C 1
ATOM 4328 O O . GLN B 1 117 ? 10.336 38.219 20.734 1 93.12 117 GLN B O 1
ATOM 4333 N N . SER B 1 118 ? 12.133 37.344 19.797 1 94.19 118 SER B N 1
ATOM 4334 C CA . SER B 1 118 ? 12.688 38.656 19.453 1 94.19 118 SER B CA 1
ATOM 4335 C C . SER B 1 118 ? 12.156 39.125 18.109 1 94.19 118 SER B C 1
ATOM 4337 O O . SER B 1 118 ? 12.453 40.25 17.703 1 94.19 118 SER B O 1
ATOM 4339 N N . GLY B 1 119 ? 11.445 38.281 17.438 1 95.19 119 GLY B N 1
ATOM 4340 C CA . GLY B 1 119 ? 10.906 38.656 16.141 1 95.19 119 GLY B CA 1
ATOM 4341 C C . GLY B 1 119 ? 11.961 38.75 15.055 1 95.19 119 GLY B C 1
ATOM 4342 O O . GLY B 1 119 ? 11.906 39.625 14.203 1 95.19 119 GLY B O 1
ATOM 4343 N N . ALA B 1 120 ? 12.875 37.875 15.125 1 96.19 120 ALA B N 1
ATOM 4344 C CA . ALA B 1 120 ? 13.938 37.875 14.117 1 96.19 120 ALA B CA 1
ATOM 4345 C C . ALA B 1 120 ? 13.367 37.656 12.719 1 96.19 120 ALA B C 1
ATOM 4347 O O . ALA B 1 120 ? 12.562 36.75 12.5 1 96.19 120 ALA B O 1
ATOM 4348 N N . ILE B 1 121 ? 13.766 38.5 11.789 1 96.81 121 ILE B N 1
ATOM 4349 C CA . ILE B 1 121 ? 13.289 38.438 10.414 1 96.81 121 ILE B CA 1
ATOM 4350 C C . ILE B 1 121 ? 14.117 37.406 9.641 1 96.81 121 ILE B C 1
ATOM 4352 O O . ILE B 1 121 ? 13.57 36.594 8.867 1 96.81 121 ILE B O 1
ATOM 4356 N N . VAL B 1 122 ? 15.391 37.438 9.789 1 96.94 122 VAL B N 1
ATOM 4357 C CA . VAL B 1 122 ? 16.312 36.406 9.266 1 96.94 122 VAL B CA 1
ATOM 4358 C C . VAL B 1 122 ? 16.766 35.5 10.391 1 96.94 122 VAL B C 1
ATOM 4360 O O . VAL B 1 122 ? 17.203 35.969 11.445 1 96.94 122 VAL B O 1
ATOM 4363 N N . GLN B 1 123 ? 16.672 34.219 10.156 1 95.62 123 GLN B N 1
ATOM 4364 C CA . GLN B 1 123 ? 16.984 33.281 11.219 1 95.62 123 GLN B CA 1
ATOM 4365 C C . GLN B 1 123 ? 18.312 32.562 10.961 1 95.62 123 GLN B C 1
ATOM 4367 O O . GLN B 1 123 ? 18.641 32.25 9.82 1 95.62 123 GLN B O 1
ATOM 4372 N N . LEU B 1 124 ? 19 32.375 12.039 1 97 124 LEU B N 1
ATOM 4373 C CA . LEU B 1 124 ? 20.156 31.484 12.039 1 97 124 LEU B CA 1
ATOM 4374 C C . LEU B 1 124 ? 19.734 30.047 12.344 1 97 124 LEU B C 1
ATOM 4376 O O . LEU B 1 124 ? 20.359 29.109 11.836 1 97 124 LEU B O 1
ATOM 4380 N N . ALA B 1 125 ? 18.766 29.938 13.18 1 98 125 ALA B N 1
ATOM 4381 C CA . ALA B 1 125 ? 18.234 28.609 13.508 1 98 125 ALA B CA 1
ATOM 4382 C C . ALA B 1 125 ? 17.672 27.922 12.273 1 98 125 ALA B C 1
ATOM 4384 O O . ALA B 1 125 ? 17.078 28.578 11.414 1 98 125 ALA B O 1
ATOM 4385 N N . LYS B 1 126 ? 17.844 26.656 12.203 1 98.12 126 LYS B N 1
ATOM 4386 C CA . LYS B 1 126 ? 17.172 25.812 11.211 1 98.12 126 LYS B CA 1
ATOM 4387 C C . LYS B 1 126 ? 15.758 25.453 11.672 1 98.12 126 LYS B C 1
ATOM 4389 O O . LYS B 1 126 ? 15.414 25.656 12.844 1 98.12 126 LYS B O 1
ATOM 4394 N N . PRO B 1 127 ? 14.922 25 10.703 1 98.19 127 PRO B N 1
ATOM 4395 C CA . PRO B 1 127 ? 13.617 24.516 11.172 1 98.19 127 PRO B CA 1
ATOM 4396 C C . PRO B 1 127 ? 13.742 23.469 12.273 1 98.19 127 PRO B C 1
ATOM 4398 O O . PRO B 1 127 ? 14.578 22.562 12.18 1 98.19 127 PRO B O 1
ATOM 4401 N N . VAL B 1 128 ? 12.914 23.609 13.25 1 98.31 128 VAL B N 1
ATOM 4402 C CA . VAL B 1 128 ? 12.906 22.719 14.406 1 98.31 128 VAL B CA 1
ATOM 4403 C C . VAL B 1 128 ? 11.953 21.562 14.156 1 98.31 128 VAL B C 1
ATOM 4405 O O . VAL B 1 128 ? 12.148 20.453 14.68 1 98.31 128 VAL B O 1
ATOM 4408 N N . VAL B 1 129 ? 10.922 21.812 13.383 1 98.31 129 VAL B N 1
ATOM 4409 C CA . VAL B 1 129 ? 9.898 20.828 13.031 1 98.31 129 VAL B CA 1
ATOM 4410 C C . VAL B 1 129 ? 9.781 20.719 11.516 1 98.31 129 VAL B C 1
ATOM 4412 O O . VAL B 1 129 ? 9.719 21.75 10.82 1 98.31 129 VAL B O 1
ATOM 4415 N N . LEU B 1 130 ? 9.75 19.547 11.047 1 98.19 130 LEU B N 1
ATOM 4416 C CA . LEU B 1 130 ? 9.492 19.266 9.633 1 98.19 130 LEU B CA 1
ATOM 4417 C C . LEU B 1 130 ? 8.203 18.484 9.469 1 98.19 130 LEU B C 1
ATOM 4419 O O . LEU B 1 130 ? 8.086 17.359 9.977 1 98.19 130 LEU B O 1
ATOM 4423 N N . GLN B 1 131 ? 7.23 19.031 8.836 1 97.31 131 GLN B N 1
ATOM 4424 C CA . GLN B 1 131 ? 6.074 18.297 8.336 1 97.31 131 GLN B CA 1
ATOM 4425 C C . GLN B 1 131 ? 6.258 17.906 6.875 1 97.31 131 GLN B C 1
ATOM 4427 O O . GLN B 1 131 ? 6.305 18.766 5.996 1 97.31 131 GLN B O 1
ATOM 4432 N N . TYR B 1 132 ? 6.336 16.688 6.645 1 97.25 132 TYR B N 1
ATOM 4433 C CA . TYR B 1 132 ? 6.773 16.219 5.336 1 97.25 132 TYR B CA 1
ATOM 4434 C C . TYR B 1 132 ? 5.742 15.289 4.715 1 97.25 132 TYR B C 1
ATOM 4436 O O . TYR B 1 132 ? 5.336 14.297 5.332 1 97.25 132 TYR B O 1
ATOM 4444 N N . PHE B 1 133 ? 5.242 15.656 3.49 1 94.62 133 PHE B N 1
ATOM 4445 C CA . PHE B 1 133 ? 4.414 14.828 2.623 1 94.62 133 PHE B CA 1
ATOM 4446 C C . PHE B 1 133 ? 5.246 14.211 1.505 1 94.62 133 PHE B C 1
ATOM 4448 O O . PHE B 1 133 ? 5.316 14.758 0.403 1 94.62 133 PHE B O 1
ATOM 4455 N N . PRO B 1 134 ? 5.812 13.07 1.71 1 94.81 134 PRO B N 1
ATOM 4456 C CA . PRO B 1 134 ? 6.809 12.578 0.758 1 94.81 134 PRO B CA 1
ATOM 4457 C C . PRO B 1 134 ? 6.184 12.047 -0.532 1 94.81 134 PRO B C 1
ATOM 4459 O O . PRO B 1 134 ? 6.84 12.031 -1.577 1 94.81 134 PRO B O 1
ATOM 4462 N N . SER B 1 135 ? 4.934 11.523 -0.365 1 93.38 135 SER B N 1
ATOM 4463 C CA . SER B 1 135 ? 4.305 10.844 -1.493 1 93.38 135 SER B CA 1
ATOM 4464 C C . SER B 1 135 ? 2.787 10.812 -1.343 1 93.38 135 SER B C 1
ATOM 4466 O O . SER B 1 135 ? 2.262 11.023 -0.247 1 93.38 135 SER B O 1
ATOM 4468 N N . THR B 1 136 ? 2.139 10.578 -2.518 1 90.94 136 THR B N 1
ATOM 4469 C CA . THR B 1 136 ? 0.69 10.414 -2.475 1 90.94 136 THR B CA 1
ATOM 4470 C C . THR B 1 136 ? 0.317 8.93 -2.523 1 90.94 136 THR B C 1
ATOM 4472 O O . THR B 1 136 ? -0.862 8.586 -2.625 1 90.94 136 THR B O 1
ATOM 4475 N N . LEU B 1 137 ? 1.314 8.047 -2.486 1 90.81 137 LEU B N 1
ATOM 4476 C CA . LEU B 1 137 ? 1.034 6.617 -2.492 1 90.81 137 LEU B CA 1
ATOM 4477 C C . LEU B 1 137 ? 0.24 6.215 -1.255 1 90.81 137 LEU B C 1
ATOM 4479 O O . LEU B 1 137 ? 0.619 6.555 -0.132 1 90.81 137 LEU B O 1
ATOM 4483 N N . CYS B 1 138 ? -0.866 5.57 -1.515 1 92.19 138 CYS B N 1
ATOM 4484 C CA . CYS B 1 138 ? -1.741 5.102 -0.446 1 92.19 138 CYS B CA 1
ATOM 4485 C C . CYS B 1 138 ? -2.338 3.74 -0.788 1 92.19 138 CYS B C 1
ATOM 4487 O O . CYS B 1 138 ? -2.469 3.393 -1.963 1 92.19 138 CYS B O 1
ATOM 4489 N N . ASN B 1 139 ? -2.684 2.967 0.226 1 90.81 139 ASN B N 1
ATOM 4490 C CA . ASN B 1 139 ? -3.213 1.627 -0.007 1 90.81 139 ASN B CA 1
ATOM 4491 C C . ASN B 1 139 ? -4.738 1.619 -0.011 1 90.81 139 ASN B C 1
ATOM 4493 O O . ASN B 1 139 ? -5.359 0.593 -0.3 1 90.81 139 ASN B O 1
ATOM 4497 N N . ILE B 1 140 ? -5.352 2.691 0.311 1 92.38 140 ILE B N 1
ATOM 4498 C CA . ILE B 1 140 ? -6.809 2.723 0.292 1 92.38 140 ILE B CA 1
ATOM 4499 C C . ILE B 1 140 ? -7.289 3.895 -0.56 1 92.38 140 ILE B C 1
ATOM 4501 O O . ILE B 1 140 ? -6.48 4.695 -1.037 1 92.38 140 ILE B O 1
ATOM 4505 N N . ASP B 1 141 ? -8.578 3.967 -0.81 1 87.31 141 ASP B N 1
ATOM 4506 C CA . ASP B 1 141 ? -9.164 4.941 -1.726 1 87.31 141 ASP B CA 1
ATOM 4507 C C . ASP B 1 141 ? -10.344 5.668 -1.075 1 87.31 141 ASP B C 1
ATOM 4509 O O . ASP B 1 141 ? -11.469 5.59 -1.562 1 87.31 141 ASP B O 1
ATOM 4513 N N . CYS B 1 142 ? -9.977 6.449 -0.117 1 90.25 142 CYS B N 1
ATOM 4514 C CA . CYS B 1 142 ? -11.039 7.184 0.569 1 90.25 142 CYS B CA 1
ATOM 4515 C C . CYS B 1 142 ? -11.852 8.008 -0.416 1 90.25 142 CYS B C 1
ATOM 4517 O O . CYS B 1 142 ? -11.305 8.625 -1.327 1 90.25 142 CYS B O 1
ATOM 4519 N N . THR B 1 143 ? -13.117 8.094 -0.238 1 83 143 THR B N 1
ATOM 4520 C CA . THR B 1 143 ? -14.031 8.703 -1.2 1 83 143 THR B CA 1
ATOM 4521 C C . THR B 1 143 ? -13.852 10.219 -1.231 1 83 143 THR B C 1
ATOM 4523 O O . THR B 1 143 ? -14.266 10.875 -2.191 1 83 143 THR B O 1
ATOM 4526 N N . PHE B 1 144 ? -13.234 10.766 -0.226 1 81.5 144 PHE B N 1
ATOM 4527 C CA . PHE B 1 144 ? -13.078 12.219 -0.132 1 81.5 144 PHE B CA 1
ATOM 4528 C C . PHE B 1 144 ? -11.641 12.625 -0.405 1 81.5 144 PHE B C 1
ATOM 4530 O O . PHE B 1 144 ? -11.281 13.797 -0.243 1 81.5 144 PHE B O 1
ATOM 4537 N N . CYS B 1 145 ? -10.883 11.703 -0.703 1 82.75 145 CYS B N 1
ATOM 4538 C CA . CYS B 1 145 ? -9.453 11.992 -0.813 1 82.75 145 CYS B CA 1
ATOM 4539 C C . CYS B 1 145 ? -9.18 12.961 -1.956 1 82.75 145 CYS B C 1
ATOM 4541 O O . CYS B 1 145 ? -9.531 12.688 -3.105 1 82.75 145 CYS B O 1
ATOM 4543 N N . PHE B 1 146 ? -8.508 13.961 -1.68 1 71.5 146 PHE B N 1
ATOM 4544 C CA . PHE B 1 146 ? -8.211 14.977 -2.684 1 71.5 146 PHE B CA 1
ATOM 4545 C C . PHE B 1 146 ? -7.043 14.547 -3.561 1 71.5 146 PHE B C 1
ATOM 4547 O O . PHE B 1 146 ? -6.805 15.125 -4.617 1 71.5 146 PHE B O 1
ATOM 4554 N N . GLN B 1 147 ? -6.375 13.5 -3.123 1 71.38 147 GLN B N 1
ATOM 4555 C CA . GLN B 1 147 ? -5.219 13.016 -3.873 1 71.38 147 GLN B CA 1
ATOM 4556 C C . GLN B 1 147 ? -5.59 11.812 -4.742 1 71.38 147 GLN B C 1
ATOM 4558 O O . GLN B 1 147 ? -4.711 11.125 -5.266 1 71.38 147 GLN B O 1
ATOM 4563 N N . TRP B 1 148 ? -6.801 11.547 -4.898 1 65.06 148 TRP B N 1
ATOM 4564 C CA . TRP B 1 148 ? -7.23 10.289 -5.504 1 65.06 148 TRP B CA 1
ATOM 4565 C C . TRP B 1 148 ? -6.695 10.164 -6.93 1 65.06 148 TRP B C 1
ATOM 4567 O O . TRP B 1 148 ? -6.398 9.062 -7.391 1 65.06 148 TRP B O 1
ATOM 4577 N N . ASP B 1 149 ? -6.531 11.242 -7.574 1 61.31 149 ASP B N 1
ATOM 4578 C CA . ASP B 1 149 ? -6.113 11.172 -8.969 1 61.31 149 ASP B CA 1
ATOM 4579 C C . ASP B 1 149 ? -4.617 11.43 -9.109 1 61.31 149 ASP B C 1
ATOM 4581 O O . ASP B 1 149 ? -4.117 11.641 -10.219 1 61.31 149 ASP B O 1
ATOM 4585 N N . GLN B 1 150 ? -4 11.539 -8.016 1 66.44 150 GLN B N 1
ATOM 4586 C CA . GLN B 1 150 ? -2.572 11.828 -8.023 1 66.44 150 GLN B CA 1
ATOM 4587 C C . GLN B 1 150 ? -1.792 10.758 -7.262 1 66.44 150 GLN B C 1
ATOM 4589 O O . GLN B 1 150 ? -0.835 11.07 -6.547 1 66.44 150 GLN B O 1
ATOM 4594 N N . LYS B 1 151 ? -2.217 9.617 -7.379 1 67.25 151 LYS B N 1
ATOM 4595 C CA . LYS B 1 151 ? -1.558 8.578 -6.594 1 67.25 151 LYS B CA 1
ATOM 4596 C C . LYS B 1 151 ? -0.199 8.211 -7.191 1 67.25 151 LYS B C 1
ATOM 4598 O O . LYS B 1 151 ? -0.054 8.133 -8.414 1 67.25 151 LYS B O 1
ATOM 4603 N N . GLY B 1 152 ? 0.776 8.242 -6.34 1 73 152 GLY B N 1
ATOM 4604 C CA . GLY B 1 152 ? 2.08 7.723 -6.723 1 73 152 GLY B CA 1
ATOM 4605 C C . GLY B 1 152 ? 3.1 8.812 -6.992 1 73 152 GLY B C 1
ATOM 4606 O O . GLY B 1 152 ? 4.23 8.531 -7.391 1 73 152 GLY B O 1
ATOM 4607 N N . ILE B 1 153 ? 2.695 10.062 -6.789 1 79.88 153 ILE B N 1
ATOM 4608 C CA . ILE B 1 153 ? 3.652 11.156 -6.934 1 79.88 153 ILE B CA 1
ATOM 4609 C C . ILE B 1 153 ? 4.555 11.219 -5.703 1 79.88 153 ILE B C 1
ATOM 4611 O O . ILE B 1 153 ? 4.078 11.086 -4.574 1 79.88 153 ILE B O 1
ATOM 4615 N N . LYS B 1 154 ? 5.891 11.336 -5.977 1 88.56 154 LYS B N 1
ATOM 4616 C CA . LYS B 1 154 ? 6.824 11.422 -4.859 1 88.56 154 LYS B CA 1
ATOM 4617 C C . LYS B 1 154 ? 7.961 12.398 -5.164 1 88.56 154 LYS B C 1
ATOM 4619 O O . LYS B 1 154 ? 8.336 12.57 -6.324 1 88.56 154 LYS B O 1
ATOM 4624 N N . LEU B 1 155 ? 8.414 13.031 -4.109 1 89.06 155 LEU B N 1
ATOM 4625 C CA . LEU B 1 155 ? 9.555 13.93 -4.242 1 89.06 155 LEU B CA 1
ATOM 4626 C C . LEU B 1 155 ? 10.859 13.148 -4.355 1 89.06 155 LEU B C 1
ATOM 4628 O O . LEU B 1 155 ? 11.797 13.586 -5.023 1 89.06 155 LEU B O 1
ATOM 4632 N N . GLY B 1 156 ? 10.93 12.047 -3.748 1 89.38 156 GLY B N 1
ATOM 4633 C CA . GLY B 1 156 ? 12.031 11.109 -3.947 1 89.38 156 GLY B CA 1
ATOM 4634 C C . GLY B 1 156 ? 13.328 11.586 -3.328 1 89.38 156 GLY B C 1
ATOM 4635 O O . GLY B 1 156 ? 13.367 11.969 -2.158 1 89.38 156 GLY B O 1
ATOM 4636 N N . ALA B 1 157 ? 14.406 11.492 -4.086 1 87.38 157 ALA B N 1
ATOM 4637 C CA . ALA B 1 157 ? 15.766 11.695 -3.582 1 87.38 157 ALA B CA 1
ATOM 4638 C C . ALA B 1 157 ? 15.938 13.094 -3.008 1 87.38 157 ALA B C 1
ATOM 4640 O O . ALA B 1 157 ? 16.594 13.281 -1.983 1 87.38 157 ALA B O 1
ATOM 4641 N N . LYS B 1 158 ? 15.336 14.031 -3.564 1 91 158 LYS B N 1
ATOM 4642 C CA . LYS B 1 158 ? 15.453 15.414 -3.1 1 91 158 LYS B CA 1
ATOM 4643 C C . LYS B 1 158 ? 14.844 15.578 -1.711 1 91 158 LYS B C 1
ATOM 4645 O O . LYS B 1 158 ? 15.414 16.25 -0.854 1 91 158 LYS B O 1
ATOM 4650 N N . GLY B 1 159 ? 13.695 15.023 -1.561 1 95.31 159 GLY B N 1
ATOM 4651 C CA . GLY B 1 159 ? 13.055 15.07 -0.257 1 95.31 159 GLY B CA 1
ATOM 4652 C C . GLY B 1 159 ? 13.859 14.383 0.829 1 95.31 159 GLY B C 1
ATOM 4653 O O . GLY B 1 159 ? 14.008 14.914 1.931 1 95.31 159 GLY B O 1
ATOM 4654 N N . MET B 1 160 ? 14.461 13.305 0.47 1 94.62 160 MET B N 1
ATOM 4655 C CA . MET B 1 160 ? 15.203 12.547 1.466 1 94.62 160 MET B CA 1
ATOM 4656 C C . MET B 1 160 ? 16.531 13.227 1.789 1 94.62 160 MET B C 1
ATOM 4658 O O . MET B 1 160 ? 17.031 13.125 2.912 1 94.62 160 MET B O 1
ATOM 4662 N N . GLU B 1 161 ? 17.078 13.875 0.886 1 95.19 161 GLU B N 1
ATOM 4663 C CA . GLU B 1 161 ? 18.266 14.688 1.154 1 95.19 161 GLU B CA 1
ATOM 4664 C C . GLU B 1 161 ? 17.953 15.789 2.168 1 95.19 161 GLU B C 1
ATOM 4666 O O . GLU B 1 161 ? 18.734 16.031 3.09 1 95.19 161 GLU B O 1
ATOM 4671 N N . MET B 1 162 ? 16.859 16.422 1.958 1 96.19 162 MET B N 1
ATOM 4672 C CA . MET B 1 162 ? 16.406 17.438 2.908 1 96.19 162 MET B CA 1
ATOM 4673 C C . MET B 1 162 ? 16.281 16.844 4.309 1 96.19 162 MET B C 1
ATOM 4675 O O . MET B 1 162 ? 16.766 17.438 5.277 1 96.19 162 MET B O 1
ATOM 4679 N N . VAL B 1 163 ? 15.656 15.703 4.387 1 96.44 163 VAL B N 1
ATOM 4680 C CA . VAL B 1 163 ? 15.445 15.047 5.676 1 96.44 163 VAL B CA 1
ATOM 4681 C C . VAL B 1 163 ? 16.797 14.758 6.332 1 96.44 163 VAL B C 1
ATOM 4683 O O . VAL B 1 163 ? 17 15.086 7.5 1 96.44 163 VAL B O 1
ATOM 4686 N N . THR B 1 164 ? 17.688 14.234 5.555 1 94.5 164 THR B N 1
ATOM 4687 C CA . THR B 1 164 ? 19 13.875 6.07 1 94.5 164 THR B CA 1
ATOM 4688 C C . THR B 1 164 ? 19.734 15.102 6.605 1 94.5 164 THR B C 1
ATOM 4690 O O . THR B 1 164 ? 20.344 15.055 7.676 1 94.5 164 THR B O 1
ATOM 4693 N N . GLN B 1 165 ? 19.625 16.125 5.949 1 94.5 165 GLN B N 1
ATOM 4694 C CA . GLN B 1 165 ? 20.328 17.359 6.32 1 94.5 165 GLN B CA 1
ATOM 4695 C C . GLN B 1 165 ? 19.734 17.953 7.586 1 94.5 165 GLN B C 1
ATOM 4697 O O . GLN B 1 165 ? 20.453 18.547 8.406 1 94.5 165 GLN B O 1
ATOM 4702 N N . LEU B 1 166 ? 18.453 17.812 7.777 1 97.06 166 LEU B N 1
ATOM 4703 C CA . LEU B 1 166 ? 17.766 18.469 8.891 1 97.06 166 LEU B CA 1
ATOM 4704 C C . LEU B 1 166 ? 17.797 17.594 10.133 1 97.06 166 LEU B C 1
ATOM 4706 O O . LEU B 1 166 ? 17.672 18.094 11.258 1 97.06 166 LEU B O 1
ATOM 4710 N N . MET B 1 167 ? 18 16.344 10.023 1 96.81 167 MET B N 1
ATOM 4711 C CA . MET B 1 167 ? 17.797 15.344 11.07 1 96.81 167 MET B CA 1
ATOM 4712 C C . MET B 1 167 ? 18.594 15.695 12.32 1 96.81 167 MET B C 1
ATOM 4714 O O . MET B 1 167 ? 18.062 15.664 13.43 1 96.81 167 MET B O 1
ATOM 4718 N N . PRO B 1 168 ? 19.828 16.156 12.203 1 95.81 168 PRO B N 1
ATOM 4719 C CA . PRO B 1 168 ? 20.625 16.391 13.406 1 95.81 168 PRO B CA 1
ATOM 4720 C C . PRO B 1 168 ? 20.078 17.531 14.266 1 95.81 168 PRO B C 1
ATOM 4722 O O . PRO B 1 168 ? 20.359 17.609 15.461 1 95.81 168 PRO B O 1
ATOM 4725 N N . THR B 1 169 ? 19.25 18.375 13.664 1 97.62 169 THR B N 1
ATOM 4726 C CA . THR B 1 169 ? 18.828 19.562 14.391 1 97.62 169 THR B CA 1
ATOM 4727 C C . THR B 1 169 ? 17.328 19.562 14.609 1 97.62 169 THR B C 1
ATOM 4729 O O . THR B 1 169 ? 16.766 20.516 15.148 1 97.62 169 THR B O 1
ATOM 4732 N N . LEU B 1 170 ? 16.609 18.516 14.258 1 97.94 170 LEU B N 1
ATOM 4733 C CA . LEU B 1 170 ? 15.156 18.438 14.383 1 97.94 170 LEU B CA 1
ATOM 4734 C C . LEU B 1 170 ? 14.742 17.984 15.781 1 97.94 170 LEU B C 1
ATOM 4736 O O . LEU B 1 170 ? 15.367 17.094 16.359 1 97.94 170 LEU B O 1
ATOM 4740 N N . MET B 1 171 ? 13.742 18.672 16.234 1 98.06 171 MET B N 1
ATOM 4741 C CA . MET B 1 171 ? 13.07 18.156 17.438 1 98.06 171 MET B CA 1
ATOM 4742 C C . MET B 1 171 ? 11.891 17.266 17.047 1 98.06 171 MET B C 1
ATOM 4744 O O . MET B 1 171 ? 11.477 16.422 17.828 1 98.06 171 MET B O 1
ATOM 4748 N N . ARG B 1 172 ? 11.398 17.453 15.797 1 98.25 172 ARG B N 1
ATOM 4749 C CA . ARG B 1 172 ? 10.242 16.656 15.391 1 98.25 172 ARG B CA 1
ATOM 4750 C C . ARG B 1 172 ? 10.156 16.547 13.875 1 98.25 172 ARG B C 1
ATOM 4752 O O . ARG B 1 172 ? 10.43 17.5 13.156 1 98.25 172 ARG B O 1
ATOM 4759 N N . ILE B 1 173 ? 9.766 15.438 13.453 1 98.5 173 ILE B N 1
ATOM 4760 C CA . ILE B 1 173 ? 9.414 15.203 12.055 1 98.5 173 ILE B CA 1
ATOM 4761 C C . ILE B 1 173 ? 8.047 14.523 11.977 1 98.5 173 ILE B C 1
ATOM 4763 O O . ILE B 1 173 ? 7.801 13.539 12.672 1 98.5 173 ILE B O 1
ATOM 4767 N N . ASP B 1 174 ? 7.148 15.086 11.211 1 98.19 174 ASP B N 1
ATOM 4768 C CA . ASP B 1 174 ? 5.824 14.523 10.969 1 98.19 174 ASP B CA 1
ATOM 4769 C C . ASP B 1 174 ? 5.723 13.93 9.57 1 98.19 174 ASP B C 1
ATOM 4771 O O . ASP B 1 174 ? 5.965 14.625 8.578 1 98.19 174 ASP B O 1
ATOM 4775 N N . TRP B 1 175 ? 5.391 12.68 9.492 1 97.94 175 TRP B N 1
ATOM 4776 C CA . TRP B 1 175 ? 5.137 12.008 8.219 1 97.94 175 TRP B CA 1
ATOM 4777 C C . TRP B 1 175 ? 3.646 12 7.898 1 97.94 175 TRP B C 1
ATOM 4779 O O . TRP B 1 175 ? 2.852 11.406 8.633 1 97.94 175 TRP B O 1
ATOM 4789 N N . ILE B 1 176 ? 3.352 12.664 6.793 1 94.94 176 ILE B N 1
ATOM 4790 C CA . ILE B 1 176 ? 1.952 12.859 6.43 1 94.94 176 ILE B CA 1
ATOM 4791 C C . ILE B 1 176 ? 1.774 12.633 4.93 1 94.94 176 ILE B C 1
ATOM 4793 O O . ILE B 1 176 ? 2.744 12.672 4.168 1 94.94 176 ILE B O 1
ATOM 4797 N N . GLY B 1 177 ? 0.519 12.328 4.551 1 91 177 GLY B N 1
ATOM 4798 C CA . GLY B 1 177 ? 0.208 12.227 3.135 1 91 177 GLY B CA 1
ATOM 4799 C C . GLY B 1 177 ? 0.156 10.797 2.635 1 91 177 GLY B C 1
ATOM 4800 O O . GLY B 1 177 ? 0.987 9.969 3.016 1 91 177 GLY B O 1
ATOM 4801 N N . GLY B 1 178 ? -0.816 10.562 1.661 1 92.69 178 GLY B N 1
ATOM 4802 C CA . GLY B 1 178 ? -1.008 9.148 1.353 1 92.69 178 GLY B CA 1
ATOM 4803 C C . GLY B 1 178 ? -1.079 8.273 2.59 1 92.69 178 GLY B C 1
ATOM 4804 O O . GLY B 1 178 ? -1.873 8.531 3.496 1 92.69 178 GLY B O 1
ATOM 4805 N N . GLU B 1 179 ? -0.268 7.23 2.502 1 95.19 179 GLU B N 1
ATOM 4806 C CA . GLU B 1 179 ? -0.077 6.398 3.688 1 95.19 179 GLU B CA 1
ATOM 4807 C C . GLU B 1 179 ? 1.401 6.098 3.918 1 95.19 179 GLU B C 1
ATOM 4809 O O . GLU B 1 179 ? 1.982 5.254 3.23 1 95.19 179 GLU B O 1
ATOM 4814 N N . PRO B 1 180 ? 2.004 6.785 4.914 1 95.94 180 PRO B N 1
ATOM 4815 C CA . PRO B 1 180 ? 3.447 6.652 5.121 1 95.94 180 PRO B CA 1
ATOM 4816 C C . PRO B 1 180 ? 3.889 5.199 5.266 1 95.94 180 PRO B C 1
ATOM 4818 O O . PRO B 1 180 ? 4.941 4.816 4.746 1 95.94 180 PRO B O 1
ATOM 4821 N N . THR B 1 181 ? 3.148 4.359 5.809 1 94.94 181 THR B N 1
ATOM 4822 C CA . THR B 1 181 ? 3.555 3.006 6.168 1 94.94 181 THR B CA 1
ATOM 4823 C C . THR B 1 181 ? 3.775 2.156 4.918 1 94.94 181 THR B C 1
ATOM 4825 O O . THR B 1 181 ? 4.367 1.078 4.992 1 94.94 181 THR B O 1
ATOM 4828 N N . VAL B 1 182 ? 3.326 2.627 3.75 1 92.88 182 VAL B N 1
ATOM 4829 C CA . VAL B 1 182 ? 3.514 1.852 2.527 1 92.88 182 VAL B CA 1
ATOM 4830 C C . VAL B 1 182 ? 4.48 2.58 1.596 1 92.88 182 VAL B C 1
ATOM 4832 O O . VAL B 1 182 ? 4.688 2.158 0.456 1 92.88 182 VAL B O 1
ATOM 4835 N N . GLN B 1 183 ? 5.027 3.66 2.051 1 93.44 183 GLN B N 1
ATOM 4836 C CA . GLN B 1 183 ? 5.875 4.492 1.199 1 93.44 183 GLN B CA 1
ATOM 4837 C C . GLN B 1 183 ? 7.352 4.207 1.446 1 93.44 183 GLN B C 1
ATOM 4839 O O . GLN B 1 183 ? 7.785 4.102 2.596 1 93.44 183 GLN B O 1
ATOM 4844 N N . GLN B 1 184 ? 8.086 4.211 0.433 1 92.44 184 GLN B N 1
ATOM 4845 C CA . GLN B 1 184 ? 9.5 3.854 0.497 1 92.44 184 GLN B CA 1
ATOM 4846 C C . GLN B 1 184 ? 10.281 4.855 1.338 1 92.44 184 GLN B C 1
ATOM 4848 O O . GLN B 1 184 ? 11.141 4.469 2.135 1 92.44 184 GLN B O 1
ATOM 4853 N N . ASP B 1 185 ? 10.031 6.133 1.14 1 94.38 185 ASP B N 1
ATOM 4854 C CA . ASP B 1 185 ? 10.797 7.172 1.818 1 94.38 185 ASP B CA 1
ATOM 4855 C C . ASP B 1 185 ? 10.672 7.047 3.336 1 94.38 185 ASP B C 1
ATOM 4857 O O . ASP B 1 185 ? 11.672 7.094 4.051 1 94.38 185 ASP B O 1
ATOM 4861 N N . PHE B 1 186 ? 9.508 6.82 3.793 1 96.94 186 PHE B N 1
ATOM 4862 C CA . PHE B 1 186 ? 9.312 6.637 5.227 1 96.94 186 PHE B CA 1
ATOM 4863 C C . PHE B 1 186 ? 9.969 5.352 5.707 1 96.94 186 PHE B C 1
ATOM 4865 O O . PHE B 1 186 ? 10.641 5.336 6.738 1 96.94 186 PHE B O 1
ATOM 4872 N N . ARG B 1 187 ? 9.742 4.336 4.93 1 94.62 187 ARG B N 1
ATOM 4873 C CA . ARG B 1 187 ? 10.297 3.041 5.316 1 94.62 187 ARG B CA 1
ATOM 4874 C C . ARG B 1 187 ? 11.82 3.09 5.363 1 94.62 187 ARG B C 1
ATOM 4876 O O . ARG B 1 187 ? 12.43 2.525 6.27 1 94.62 187 ARG B O 1
ATOM 4883 N N . ARG B 1 188 ? 12.422 3.734 4.391 1 94.5 188 ARG B N 1
ATOM 4884 C CA . ARG B 1 188 ? 13.867 3.92 4.383 1 94.5 188 ARG B CA 1
ATOM 4885 C C . ARG B 1 188 ? 14.32 4.719 5.598 1 94.5 188 ARG B C 1
ATOM 4887 O O . ARG B 1 188 ? 15.281 4.336 6.273 1 94.5 188 ARG B O 1
ATOM 4894 N N . TRP B 1 189 ? 13.609 5.766 5.844 1 96.62 189 TRP B N 1
ATOM 4895 C CA . TRP B 1 189 ? 13.93 6.59 7.004 1 96.62 189 TRP B CA 1
ATOM 4896 C C . TRP B 1 189 ? 13.844 5.777 8.289 1 96.62 189 TRP B C 1
ATOM 4898 O O . TRP B 1 189 ? 14.734 5.844 9.141 1 96.62 189 TRP B O 1
ATOM 4908 N N . LEU B 1 190 ? 12.789 4.98 8.438 1 95.31 190 LEU B N 1
ATOM 4909 C CA . LEU B 1 190 ? 12.555 4.141 9.609 1 95.31 190 LEU B CA 1
ATOM 4910 C C . LEU B 1 190 ? 13.703 3.154 9.812 1 95.31 190 LEU B C 1
ATOM 4912 O O . LEU B 1 190 ? 14.164 2.957 10.938 1 95.31 190 LEU B O 1
ATOM 4916 N N . SER B 1 191 ? 14.164 2.615 8.719 1 92.31 191 SER B N 1
ATOM 4917 C CA . SER B 1 191 ? 15.234 1.623 8.781 1 92.31 191 SER B CA 1
ATOM 4918 C C . SER B 1 191 ? 16.562 2.264 9.18 1 92.31 191 SER B C 1
ATOM 4920 O O . SER B 1 191 ? 17.375 1.648 9.875 1 92.31 191 SER B O 1
ATOM 4922 N N . ASP B 1 192 ? 16.734 3.467 8.742 1 93.38 192 ASP B N 1
ATOM 4923 C CA . ASP B 1 192 ? 18.031 4.129 8.922 1 93.38 192 ASP B CA 1
ATOM 4924 C C . ASP B 1 192 ? 18.078 4.879 10.258 1 93.38 192 ASP B C 1
ATOM 4926 O O . ASP B 1 192 ? 19.156 5.273 10.711 1 93.38 192 ASP B O 1
ATOM 4930 N N . LEU B 1 193 ? 16.953 5.047 10.898 1 95.69 193 LEU B N 1
ATOM 4931 C CA . LEU B 1 193 ? 16.891 5.898 12.078 1 95.69 193 LEU B CA 1
ATOM 4932 C C . LEU B 1 193 ? 17.672 5.297 13.234 1 95.69 193 LEU B C 1
ATOM 4934 O O . LEU B 1 193 ? 17.484 4.125 13.578 1 95.69 193 LEU B O 1
ATOM 4938 N N . ASP B 1 194 ? 18.578 6.023 13.75 1 94.31 194 ASP B N 1
ATOM 4939 C CA . ASP B 1 194 ? 19.25 5.73 15.008 1 94.31 194 ASP B CA 1
ATOM 4940 C C . ASP B 1 194 ? 18.672 6.562 16.156 1 94.31 194 ASP B C 1
ATOM 4942 O O . ASP B 1 194 ? 19.031 7.727 16.328 1 94.31 194 ASP B O 1
ATOM 4946 N N . ILE B 1 195 ? 17.906 5.949 16.953 1 93.25 195 ILE B N 1
ATOM 4947 C CA . ILE B 1 195 ? 17.188 6.648 18.016 1 93.25 195 ILE B CA 1
ATOM 4948 C C . ILE B 1 195 ? 18.172 7.203 19.031 1 93.25 195 ILE B C 1
ATOM 4950 O O . ILE B 1 195 ? 18 8.32 19.531 1 93.25 195 ILE B O 1
ATOM 4954 N N . ASP B 1 196 ? 19.188 6.461 19.297 1 92.56 196 ASP B N 1
ATOM 4955 C CA . ASP B 1 196 ? 20.156 6.871 20.312 1 92.56 196 ASP B CA 1
ATOM 4956 C C . ASP B 1 196 ? 20.969 8.07 19.844 1 92.56 196 ASP B C 1
ATOM 4958 O O . ASP B 1 196 ? 21.391 8.898 20.641 1 92.56 196 ASP B O 1
ATOM 4962 N N . ALA B 1 197 ? 21.156 8.172 18.547 1 92.81 197 ALA B N 1
ATOM 4963 C CA . ALA B 1 197 ? 21.875 9.312 17.984 1 92.81 197 ALA B CA 1
ATOM 4964 C C . ALA B 1 197 ? 20.984 10.539 17.891 1 92.81 197 ALA B C 1
ATOM 4966 O O . ALA B 1 197 ? 21.453 11.656 17.656 1 92.81 197 ALA B O 1
ATOM 4967 N N . ASN B 1 198 ? 19.703 10.391 18.109 1 94.81 198 ASN B N 1
ATOM 4968 C CA . ASN B 1 198 ? 18.703 11.453 18.062 1 94.81 198 ASN B CA 1
ATOM 4969 C C . ASN B 1 198 ? 17.797 11.414 19.297 1 94.81 198 ASN B C 1
ATOM 4971 O O . ASN B 1 198 ? 16.578 11.273 19.156 1 94.81 198 ASN B O 1
ATOM 4975 N N . PRO B 1 199 ? 18.359 11.672 20.375 1 93.69 199 PRO B N 1
ATOM 4976 C CA . PRO B 1 199 ? 17.641 11.414 21.625 1 93.69 199 PRO B CA 1
ATOM 4977 C C . PRO B 1 199 ? 16.469 12.359 21.828 1 93.69 199 PRO B C 1
ATOM 4979 O O . PRO B 1 199 ? 15.539 12.031 22.578 1 93.69 199 PRO B O 1
ATOM 4982 N N . ASN B 1 200 ? 16.438 13.531 21.203 1 96.25 200 ASN B N 1
ATOM 4983 C CA . ASN B 1 200 ? 15.398 14.516 21.438 1 96.25 200 ASN B CA 1
ATOM 4984 C C . ASN B 1 200 ? 14.336 14.477 20.344 1 96.25 200 ASN B C 1
ATOM 4986 O O . ASN B 1 200 ? 13.352 15.219 20.391 1 96.25 200 ASN B O 1
ATOM 4990 N N . LEU B 1 201 ? 14.445 13.586 19.391 1 97.44 201 LEU B N 1
ATOM 4991 C CA . LEU B 1 201 ? 13.562 13.57 18.219 1 97.44 201 LEU B CA 1
ATOM 4992 C C . LEU B 1 201 ? 12.188 13.023 18.578 1 97.44 201 LEU B C 1
ATOM 4994 O O . LEU B 1 201 ? 12.078 11.992 19.25 1 97.44 201 LEU B O 1
ATOM 4998 N N . ASN B 1 202 ? 11.211 13.766 18.203 1 98 202 ASN B N 1
ATOM 4999 C CA . ASN B 1 202 ? 9.836 13.289 18.203 1 98 202 ASN B CA 1
ATOM 5000 C C . ASN B 1 202 ? 9.375 12.914 16.797 1 98 202 ASN B C 1
ATOM 5002 O O . ASN B 1 202 ? 9.742 13.578 15.82 1 98 202 ASN B O 1
ATOM 5006 N N . VAL B 1 203 ? 8.562 11.875 16.734 1 98.25 203 VAL B N 1
ATOM 5007 C CA . VAL B 1 203 ? 8.07 11.43 15.438 1 98.25 203 VAL B CA 1
ATOM 5008 C C . VAL B 1 203 ? 6.543 11.492 15.414 1 98.25 203 VAL B C 1
ATOM 5010 O O . VAL B 1 203 ? 5.883 10.914 16.281 1 98.25 203 VAL B O 1
ATOM 5013 N N . GLY B 1 204 ? 6.047 12.242 14.492 1 98.12 204 GLY B N 1
ATOM 5014 C CA . GLY B 1 204 ? 4.613 12.266 14.258 1 98.12 204 GLY B CA 1
ATOM 5015 C C . GLY B 1 204 ? 4.211 11.57 12.969 1 98.12 204 GLY B C 1
ATOM 5016 O O . GLY B 1 204 ? 4.969 11.562 12 1 98.12 204 GLY B O 1
ATOM 5017 N N . MET B 1 205 ? 3.02 11.023 12.969 1 98 205 MET B N 1
ATOM 5018 C CA . MET B 1 205 ? 2.508 10.367 11.773 1 98 205 MET B CA 1
ATOM 5019 C C . MET B 1 205 ? 0.989 10.484 11.688 1 98 205 MET B C 1
ATOM 5021 O O . MET B 1 205 ? 0.294 10.312 12.695 1 98 205 MET B O 1
ATOM 5025 N N . VAL B 1 206 ? 0.503 10.914 10.602 1 97.38 206 VAL B N 1
ATOM 5026 C CA . VAL B 1 206 ? -0.911 10.781 10.266 1 97.38 206 VAL B CA 1
ATOM 5027 C C . VAL B 1 206 ? -1.121 9.547 9.391 1 97.38 206 VAL B C 1
ATOM 5029 O O . VAL B 1 206 ? -0.465 9.398 8.359 1 97.38 206 VAL B O 1
ATOM 5032 N N . SER B 1 207 ? -1.954 8.664 9.781 1 97.56 207 SER B N 1
ATOM 5033 C CA . SER B 1 207 ? -2.078 7.352 9.148 1 97.56 207 SER B CA 1
ATOM 5034 C C . SER B 1 207 ? -3.541 6.934 9.023 1 97.56 207 SER B C 1
ATOM 5036 O O . SER B 1 207 ? -4.379 7.34 9.828 1 97.56 207 SER B O 1
ATOM 5038 N N . ASN B 1 208 ? -3.803 6.195 7.941 1 96.69 208 ASN B N 1
ATOM 5039 C CA . ASN B 1 208 ? -5.133 5.598 7.859 1 96.69 208 ASN B CA 1
ATOM 5040 C C . ASN B 1 208 ? -5.281 4.43 8.828 1 96.69 208 ASN B C 1
ATOM 5042 O O . ASN B 1 208 ? -6.383 3.916 9.023 1 96.69 208 ASN B O 1
ATOM 5046 N N . GLY B 1 209 ? -4.199 3.969 9.43 1 96.69 209 GLY B N 1
ATOM 5047 C CA . GLY B 1 209 ? -4.234 3.035 10.547 1 96.69 209 GLY B CA 1
ATOM 5048 C C . GLY B 1 209 ? -4.43 1.595 10.109 1 96.69 209 GLY B C 1
ATOM 5049 O O . GLY B 1 209 ? -4.645 0.712 10.945 1 96.69 209 GLY B O 1
ATOM 5050 N N . THR B 1 210 ? -4.305 1.275 8.812 1 94.94 210 THR B N 1
ATOM 5051 C CA . THR B 1 210 ? -4.625 -0.054 8.305 1 94.94 210 THR B CA 1
ATOM 5052 C C . THR B 1 210 ? -3.447 -1.005 8.5 1 94.94 210 THR B C 1
ATOM 5054 O O . THR B 1 210 ? -3.631 -2.221 8.578 1 94.94 210 THR B O 1
ATOM 5057 N N . ILE B 1 211 ? -2.264 -0.43 8.531 1 92.56 211 ILE B N 1
ATOM 5058 C CA . ILE B 1 211 ? -1.061 -1.254 8.602 1 92.56 211 ILE B CA 1
ATOM 5059 C C . ILE B 1 211 ? -0.253 -0.877 9.844 1 92.56 211 ILE B C 1
ATOM 5061 O O . ILE B 1 211 ? 0.088 0.292 10.039 1 92.56 211 ILE B O 1
ATOM 5065 N N . LEU B 1 212 ? 0.039 -1.814 10.688 1 93.06 212 LEU B N 1
ATOM 5066 C CA . LEU B 1 212 ? 0.938 -1.691 11.836 1 93.06 212 LEU B CA 1
ATOM 5067 C C . LEU B 1 212 ? 1.87 -2.895 11.922 1 93.06 212 LEU B C 1
ATOM 5069 O O . LEU B 1 212 ? 1.47 -3.961 12.398 1 93.06 212 LEU B O 1
ATOM 5073 N N . ASP B 1 213 ? 3.043 -2.664 11.414 1 87.56 213 ASP B N 1
ATOM 5074 C CA . ASP B 1 213 ? 3.975 -3.789 11.43 1 87.56 213 ASP B CA 1
ATOM 5075 C C . ASP B 1 213 ? 4.883 -3.734 12.656 1 87.56 213 ASP B C 1
ATOM 5077 O O . ASP B 1 213 ? 4.777 -2.816 13.469 1 87.56 213 ASP B O 1
ATOM 5081 N N . THR B 1 214 ? 5.746 -4.684 12.82 1 83.44 214 THR B N 1
ATOM 5082 C CA . THR B 1 214 ? 6.57 -4.852 14.016 1 83.44 214 THR B CA 1
ATOM 5083 C C . THR B 1 214 ? 7.582 -3.715 14.133 1 83.44 214 THR B C 1
ATOM 5085 O O . THR B 1 214 ? 7.914 -3.287 15.242 1 83.44 214 THR B O 1
ATOM 5088 N N . ALA B 1 215 ? 8.039 -3.275 13.047 1 88.38 215 ALA B N 1
ATOM 5089 C CA . ALA B 1 215 ? 9.023 -2.191 13.078 1 88.38 215 ALA B CA 1
ATOM 5090 C C . ALA B 1 215 ? 8.406 -0.911 13.633 1 88.38 215 ALA B C 1
ATOM 5092 O O . ALA B 1 215 ? 9.047 -0.19 14.398 1 88.38 215 ALA B O 1
ATOM 5093 N N . LEU B 1 216 ? 7.188 -0.641 13.266 1 92.69 216 LEU B N 1
ATOM 5094 C CA . LEU B 1 216 ? 6.484 0.541 13.758 1 92.69 216 LEU B CA 1
ATOM 5095 C C . LEU B 1 216 ? 6.195 0.423 15.25 1 92.69 216 LEU B C 1
ATOM 5097 O O . LEU B 1 216 ? 6.324 1.399 15.992 1 92.69 216 LEU B O 1
ATOM 5101 N N . VAL B 1 217 ? 5.785 -0.761 15.648 1 92.25 217 VAL B N 1
ATOM 5102 C CA . VAL B 1 217 ? 5.531 -1.003 17.062 1 92.25 217 VAL B CA 1
ATOM 5103 C C . VAL B 1 217 ? 6.797 -0.713 17.875 1 92.25 217 VAL B C 1
ATOM 5105 O O . VAL B 1 217 ? 6.762 0.051 18.844 1 92.25 217 VAL B O 1
ATOM 5108 N N . LYS B 1 218 ? 7.879 -1.236 17.406 1 91.5 218 LYS B N 1
ATOM 5109 C CA . LYS B 1 218 ? 9.148 -1.058 18.109 1 91.5 218 LYS B CA 1
ATOM 5110 C C . LYS B 1 218 ? 9.555 0.413 18.141 1 91.5 218 LYS B C 1
ATOM 5112 O O . LYS B 1 218 ? 10.102 0.885 19.141 1 91.5 218 LYS B O 1
ATOM 5117 N N . LEU B 1 219 ? 9.297 1.073 17.062 1 95.38 219 LEU B N 1
ATOM 5118 C CA . LEU B 1 219 ? 9.617 2.494 17.016 1 95.38 219 LEU B CA 1
ATOM 5119 C C . LEU B 1 219 ? 8.883 3.264 18.109 1 95.38 219 LEU B C 1
ATOM 5121 O O . LEU B 1 219 ? 9.516 3.922 18.938 1 95.38 219 LEU B O 1
ATOM 5125 N N . PHE B 1 220 ? 7.59 3.137 18.188 1 96.62 220 PHE B N 1
ATOM 5126 C CA . PHE B 1 220 ? 6.777 3.998 19.047 1 96.62 220 PHE B CA 1
ATOM 5127 C C . PHE B 1 220 ? 6.824 3.529 20.484 1 96.62 220 PHE B C 1
ATOM 5129 O O . PHE B 1 220 ? 6.477 4.281 21.406 1 96.62 220 PHE B O 1
ATOM 5136 N N . GLU B 1 221 ? 7.27 2.314 20.703 1 96.62 221 GLU B N 1
ATOM 5137 C CA . GLU B 1 221 ? 7.52 1.863 22.062 1 96.62 221 GLU B CA 1
ATOM 5138 C C . GLU B 1 221 ? 8.711 2.594 22.672 1 96.62 221 GLU B C 1
ATOM 5140 O O . GLU B 1 221 ? 8.844 2.654 23.906 1 96.62 221 GLU B O 1
ATOM 5145 N N . ARG B 1 222 ? 9.523 3.145 21.828 1 95.5 222 ARG B N 1
ATOM 5146 C CA . ARG B 1 222 ? 10.789 3.664 22.328 1 95.5 222 ARG B CA 1
ATOM 5147 C C . ARG B 1 222 ? 10.883 5.172 22.141 1 95.5 222 ARG B C 1
ATOM 5149 O O . ARG B 1 222 ? 11.508 5.871 22.938 1 95.5 222 ARG B O 1
ATOM 5156 N N . ILE B 1 223 ? 10.281 5.648 21.125 1 95.69 223 ILE B N 1
ATOM 5157 C CA . ILE B 1 223 ? 10.5 7.047 20.766 1 95.69 223 ILE B CA 1
ATOM 5158 C C . ILE B 1 223 ? 9.297 7.883 21.203 1 95.69 223 ILE B C 1
ATOM 5160 O O . ILE B 1 223 ? 8.188 7.371 21.328 1 95.69 223 ILE B O 1
ATOM 5164 N N . SER B 1 224 ? 9.578 9.195 21.484 1 95.94 224 SER B N 1
ATOM 5165 C CA . SER B 1 224 ? 8.492 10.133 21.719 1 95.94 224 SER B CA 1
ATOM 5166 C C . SER B 1 224 ? 7.832 10.57 20.422 1 95.94 224 SER B C 1
ATOM 5168 O O . SER B 1 224 ? 8.484 10.625 19.375 1 95.94 224 SER B O 1
ATOM 5170 N N . GLY B 1 225 ? 6.551 10.836 20.531 1 96.44 225 GLY B N 1
ATOM 5171 C CA . GLY B 1 225 ? 5.844 11.297 19.344 1 96.44 225 GLY B CA 1
ATOM 5172 C C . GLY B 1 225 ? 4.359 10.977 19.375 1 96.44 225 GLY B C 1
ATOM 5173 O O . GLY B 1 225 ? 3.746 10.961 20.438 1 96.44 225 GLY B O 1
ATOM 5174 N N . PHE B 1 226 ? 3.785 10.93 18.141 1 97.75 226 PHE B N 1
ATOM 5175 C CA . PHE B 1 226 ? 2.354 10.664 18.109 1 97.75 226 PHE B CA 1
ATOM 5176 C C . PHE B 1 226 ? 1.96 10 16.781 1 97.75 226 PHE B C 1
ATOM 5178 O O . PHE B 1 226 ? 2.703 10.07 15.805 1 97.75 226 PHE B O 1
ATOM 5185 N N . VAL B 1 227 ? 0.877 9.289 16.828 1 98.31 227 VAL B N 1
ATOM 5186 C CA . VAL B 1 227 ? 0.161 8.859 15.625 1 98.31 227 VAL B CA 1
ATOM 5187 C C . VAL B 1 227 ? -1.278 9.367 15.672 1 98.31 227 VAL B C 1
ATOM 5189 O O . VAL B 1 227 ? -1.946 9.258 16.703 1 98.31 227 VAL B O 1
ATOM 5192 N N . SER B 1 228 ? -1.671 10.047 14.664 1 98.19 228 SER B N 1
ATOM 5193 C CA . SER B 1 228 ? -3.076 10.383 14.469 1 98.19 228 SER B CA 1
ATOM 5194 C C . SER B 1 228 ? -3.732 9.461 13.445 1 98.19 228 SER B C 1
ATOM 5196 O O . SER B 1 228 ? -3.432 9.531 12.258 1 98.19 228 SER B O 1
ATOM 5198 N N . VAL B 1 229 ? -4.59 8.594 13.914 1 98.25 229 VAL B N 1
ATOM 5199 C CA . VAL B 1 229 ? -5.285 7.684 13.016 1 98.25 229 VAL B CA 1
ATOM 5200 C C . VAL B 1 229 ? -6.57 8.336 12.508 1 98.25 229 VAL B C 1
ATOM 5202 O O . VAL B 1 229 ? -7.387 8.805 13.305 1 98.25 229 VAL B O 1
ATOM 5205 N N . SER B 1 230 ? -6.719 8.328 11.227 1 96.88 230 SER B N 1
ATOM 5206 C CA . SER B 1 230 ? -7.934 8.836 10.602 1 96.88 230 SER B CA 1
ATOM 5207 C C . SER B 1 230 ? -9.031 7.781 10.578 1 96.88 230 SER B C 1
ATOM 5209 O O . SER B 1 230 ? -8.938 6.801 9.836 1 96.88 230 SER B O 1
ATOM 5211 N N . LEU B 1 231 ? -10.07 7.922 11.266 1 95.88 231 LEU B N 1
ATOM 5212 C CA . LEU B 1 231 ? -11.094 6.887 11.383 1 95.88 231 LEU B CA 1
ATOM 5213 C C . LEU B 1 231 ? -12.367 7.301 10.656 1 95.88 231 LEU B C 1
ATOM 5215 O O . LEU B 1 231 ? -12.945 6.52 9.898 1 95.88 231 LEU B O 1
ATOM 5219 N N . ASP B 1 232 ? -12.906 8.586 10.961 1 95.31 232 ASP B N 1
ATOM 5220 C CA . ASP B 1 232 ? -14.047 9.227 10.312 1 95.31 232 ASP B CA 1
ATOM 5221 C C . ASP B 1 232 ? -15.359 8.57 10.742 1 95.31 232 ASP B C 1
ATOM 5223 O O . ASP B 1 232 ? -16.438 9.164 10.609 1 95.31 232 ASP B O 1
ATOM 5227 N N . ALA B 1 233 ? -15.414 7.328 11.102 1 96.75 233 ALA B N 1
ATOM 5228 C CA . ALA B 1 233 ? -16.578 6.605 11.602 1 96.75 233 ALA B CA 1
ATOM 5229 C C . ALA B 1 233 ? -16.156 5.375 12.398 1 96.75 233 ALA B C 1
ATOM 5231 O O . ALA B 1 233 ? -15.039 4.879 12.25 1 96.75 233 ALA B O 1
ATOM 5232 N N . VAL B 1 234 ? -17.094 4.895 13.281 1 97.06 234 VAL B N 1
ATOM 5233 C CA . VAL B 1 234 ? -16.797 3.701 14.062 1 97.06 234 VAL B CA 1
ATOM 5234 C C . VAL B 1 234 ? -17.812 2.607 13.758 1 97.06 234 VAL B C 1
ATOM 5236 O O . VAL B 1 234 ? -17.688 1.481 14.242 1 97.06 234 VAL B O 1
ATOM 5239 N N . ASP B 1 235 ? -18.812 3.012 12.977 1 96.69 235 ASP B N 1
ATOM 5240 C CA . ASP B 1 235 ? -19.688 1.992 12.383 1 96.69 235 ASP B CA 1
ATOM 5241 C C . ASP B 1 235 ? -18.984 1.302 11.211 1 96.69 235 ASP B C 1
ATOM 5243 O O . ASP B 1 235 ? -18.516 1.966 10.289 1 96.69 235 ASP B O 1
ATOM 5247 N N . LYS B 1 236 ? -19.031 0.014 11.25 1 96 236 LYS B N 1
ATOM 5248 C CA . LYS B 1 236 ? -18.266 -0.766 10.289 1 96 236 LYS B CA 1
ATOM 5249 C C . LYS B 1 236 ? -18.656 -0.412 8.859 1 96 236 LYS B C 1
ATOM 5251 O O . LYS B 1 236 ? -17.797 -0.079 8.039 1 96 236 LYS B O 1
ATOM 5256 N N . ALA B 1 237 ? -19.906 -0.533 8.547 1 96.06 237 ALA B N 1
ATOM 5257 C CA . ALA B 1 237 ? -20.375 -0.303 7.188 1 96.06 237 ALA B CA 1
ATOM 5258 C C . ALA B 1 237 ? -20.062 1.116 6.727 1 96.06 237 ALA B C 1
ATOM 5260 O O . ALA B 1 237 ? -19.578 1.319 5.609 1 96.06 237 ALA B O 1
ATOM 5261 N N . LEU B 1 238 ? -20.281 2.1 7.609 1 96.69 238 LEU B N 1
ATOM 5262 C CA . LEU B 1 238 ? -20.031 3.496 7.27 1 96.69 238 LEU B CA 1
ATOM 5263 C C . LEU B 1 238 ? -18.531 3.752 7.102 1 96.69 238 LEU B C 1
ATOM 5265 O O . LEU B 1 238 ? -18.125 4.43 6.16 1 96.69 238 LEU B O 1
ATOM 5269 N N . TYR B 1 239 ? -17.734 3.219 8.023 1 97.19 239 TYR B N 1
ATOM 5270 C CA . TYR B 1 239 ? -16.281 3.367 7.961 1 97.19 239 TYR B CA 1
ATOM 5271 C C . TYR B 1 239 ? -15.742 2.865 6.625 1 97.19 239 TYR B C 1
ATOM 5273 O O . TYR B 1 239 ? -15.008 3.578 5.941 1 97.19 239 T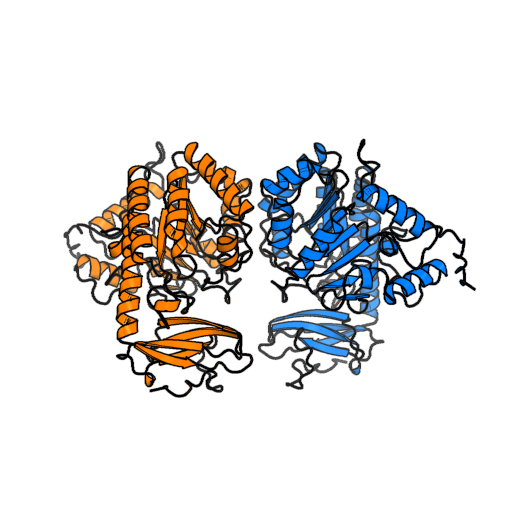YR B O 1
ATOM 5281 N N . GLU B 1 240 ? -16.141 1.715 6.195 1 95.5 240 GLU B N 1
ATOM 5282 C CA . GLU B 1 240 ? -15.609 1.09 4.988 1 95.5 240 GLU B CA 1
ATOM 5283 C C . GLU B 1 240 ? -16.156 1.756 3.732 1 95.5 240 GLU B C 1
ATOM 5285 O O . GLU B 1 240 ? -15.555 1.681 2.664 1 95.5 240 GLU B O 1
ATOM 5290 N N . ASP B 1 241 ? -17.297 2.363 3.904 1 93.69 241 ASP B N 1
ATOM 5291 C CA . ASP B 1 241 ? -17.828 3.15 2.801 1 93.69 241 ASP B CA 1
ATOM 5292 C C . ASP B 1 241 ? -17.016 4.418 2.576 1 93.69 241 ASP B C 1
ATOM 5294 O O . ASP B 1 241 ? -16.703 4.773 1.436 1 93.69 241 ASP B O 1
ATOM 5298 N N . ILE B 1 242 ? -16.656 5.09 3.637 1 93.12 242 ILE B N 1
ATOM 5299 C CA . ILE B 1 242 ? -15.953 6.363 3.568 1 93.12 242 ILE B CA 1
ATOM 5300 C C . ILE B 1 242 ? -14.484 6.121 3.24 1 93.12 242 ILE B C 1
ATOM 5302 O O . ILE B 1 242 ? -13.922 6.766 2.35 1 93.12 242 ILE B O 1
ATOM 5306 N N . ARG B 1 243 ? -13.922 5.227 3.986 1 94.56 243 ARG B N 1
ATOM 5307 C CA . ARG B 1 243 ? -12.523 4.859 3.764 1 94.56 243 ARG B CA 1
ATOM 5308 C C . ARG B 1 243 ? -12.422 3.59 2.924 1 94.56 243 ARG B C 1
ATOM 5310 O O . ARG B 1 243 ? -11.945 2.559 3.404 1 94.56 243 ARG B O 1
ATOM 5317 N N . ALA B 1 244 ? -12.797 3.799 1.639 1 90.94 244 ALA B N 1
ATOM 5318 C CA . ALA B 1 244 ? -12.875 2.68 0.704 1 90.94 244 ALA B CA 1
ATOM 5319 C C . ALA B 1 244 ? -11.531 1.97 0.583 1 90.94 244 ALA B C 1
ATOM 5321 O O . ALA B 1 244 ? -10.492 2.617 0.437 1 90.94 244 ALA B O 1
ATOM 5322 N N . GLY B 1 245 ? -11.594 0.604 0.694 1 91.31 245 GLY B N 1
ATOM 5323 C CA . GLY B 1 245 ? -10.375 -0.185 0.624 1 91.31 245 GLY B CA 1
ATOM 5324 C C . GLY B 1 245 ? -9.883 -0.638 1.984 1 91.31 245 GLY B C 1
ATOM 5325 O O . GLY B 1 245 ? -9.047 -1.54 2.078 1 91.31 245 GLY B O 1
ATOM 5326 N N . ALA B 1 246 ? -10.367 -0.019 3.021 1 95.38 246 ALA B N 1
ATOM 5327 C CA . ALA B 1 246 ? -9.953 -0.38 4.375 1 95.38 246 ALA B CA 1
ATOM 5328 C C . ALA B 1 246 ? -10.875 -1.438 4.969 1 95.38 246 ALA B C 1
ATOM 5330 O O . ALA B 1 246 ? -12.016 -1.593 4.523 1 95.38 246 ALA B O 1
ATOM 5331 N N . VAL B 1 247 ? -10.352 -2.158 5.879 1 95.06 247 VAL B N 1
ATOM 5332 C CA . VAL B 1 247 ? -11.094 -3.137 6.664 1 95.06 247 VAL B CA 1
ATOM 5333 C C . VAL B 1 247 ? -11.18 -2.676 8.117 1 95.06 247 VAL B C 1
ATOM 5335 O O . VAL B 1 247 ? -10.156 -2.504 8.781 1 95.06 247 VAL B O 1
ATOM 5338 N N . TRP B 1 248 ? -12.367 -2.553 8.617 1 96.81 248 TRP B N 1
ATOM 5339 C CA . TRP B 1 248 ? -12.617 -1.979 9.93 1 96.81 248 TRP B CA 1
ATOM 5340 C C . TRP B 1 248 ? -11.867 -2.754 11.016 1 96.81 248 TRP B C 1
ATOM 5342 O O . TRP B 1 248 ? -11.211 -2.158 11.875 1 96.81 248 TRP B O 1
ATOM 5352 N N . GLU B 1 249 ? -11.914 -4.055 10.977 1 94.81 249 GLU B N 1
ATOM 5353 C CA . GLU B 1 249 ? -11.312 -4.895 12.008 1 94.81 249 GLU B CA 1
ATOM 5354 C C . GLU B 1 249 ? -9.805 -4.652 12.109 1 94.81 249 GLU B C 1
ATOM 5356 O O . GLU B 1 249 ? -9.25 -4.633 13.211 1 94.81 249 GLU B O 1
ATOM 5361 N N . ASP B 1 250 ? -9.18 -4.449 10.969 1 94.06 250 ASP B N 1
ATOM 5362 C CA . ASP B 1 250 ? -7.746 -4.172 10.961 1 94.06 250 ASP B CA 1
ATOM 5363 C C . ASP B 1 250 ? -7.438 -2.852 11.656 1 94.06 250 ASP B C 1
ATOM 5365 O O . ASP B 1 250 ? -6.582 -2.795 12.547 1 94.06 250 ASP B O 1
ATOM 5369 N N . THR B 1 251 ? -8.141 -1.833 11.227 1 97 251 THR B N 1
ATOM 5370 C CA . THR B 1 251 ? -7.902 -0.504 11.773 1 97 251 THR B CA 1
ATOM 5371 C C . THR B 1 251 ? -8.211 -0.472 13.266 1 97 251 THR B C 1
ATOM 5373 O O . THR B 1 251 ? -7.438 0.077 14.055 1 97 251 THR B O 1
ATOM 5376 N N . ARG B 1 252 ? -9.328 -1.081 13.641 1 96.75 252 ARG B N 1
ATOM 5377 C CA . ARG B 1 252 ? -9.711 -1.114 15.047 1 96.75 252 ARG B CA 1
ATOM 5378 C C . ARG B 1 252 ? -8.641 -1.811 15.891 1 96.75 252 ARG B C 1
ATOM 5380 O O . ARG B 1 252 ? -8.258 -1.313 16.953 1 96.75 252 ARG B O 1
ATOM 5387 N N . ARG B 1 253 ? -8.18 -2.939 15.453 1 95 253 ARG B N 1
ATOM 5388 C CA . ARG B 1 253 ? -7.133 -3.674 16.156 1 95 253 ARG B CA 1
ATOM 5389 C C . ARG B 1 253 ? -5.871 -2.826 16.297 1 95 253 ARG B C 1
ATOM 5391 O O . ARG B 1 253 ? -5.262 -2.787 17.359 1 95 253 ARG B O 1
ATOM 5398 N N . ASN B 1 254 ? -5.504 -2.209 15.227 1 96.38 254 ASN B N 1
ATOM 5399 C CA . ASN B 1 254 ? -4.293 -1.398 15.25 1 96.38 254 ASN B CA 1
ATOM 5400 C C . ASN B 1 254 ? -4.441 -0.194 16.172 1 96.38 254 ASN B C 1
ATOM 5402 O O . ASN B 1 254 ? -3.488 0.194 16.859 1 96.38 254 ASN B O 1
ATOM 5406 N N . VAL B 1 255 ? -5.633 0.443 16.234 1 97.75 255 VAL B N 1
ATOM 5407 C CA . VAL B 1 255 ? -5.91 1.527 17.172 1 97.75 255 VAL B CA 1
ATOM 5408 C C . VAL B 1 255 ? -5.719 1.035 18.609 1 97.75 255 VAL B C 1
ATOM 5410 O O . VAL B 1 255 ? -5.105 1.719 19.438 1 97.75 255 VAL B O 1
ATOM 5413 N N . GLU B 1 256 ? -6.195 -0.156 18.875 1 97.38 256 GLU B N 1
ATOM 5414 C CA . GLU B 1 256 ? -6.039 -0.714 20.219 1 97.38 256 GLU B CA 1
ATOM 5415 C C . GLU B 1 256 ? -4.566 -0.952 20.547 1 97.38 256 GLU B C 1
ATOM 5417 O O . GLU B 1 256 ? -4.141 -0.747 21.688 1 97.38 256 GLU B O 1
ATOM 5422 N N . THR B 1 257 ? -3.83 -1.409 19.578 1 96.19 257 THR B N 1
ATOM 5423 C CA . THR B 1 257 ? -2.402 -1.622 19.797 1 96.19 257 THR B CA 1
ATOM 5424 C C . THR B 1 257 ? -1.693 -0.298 20.062 1 96.19 257 THR B C 1
ATOM 5426 O O . THR B 1 257 ? -0.895 -0.193 21 1 96.19 257 THR B O 1
ATOM 5429 N N . TYR B 1 258 ? -1.978 0.74 19.25 1 97.44 258 TYR B N 1
ATOM 5430 C CA . TYR B 1 258 ? -1.413 2.062 19.5 1 97.44 258 TYR B CA 1
ATOM 5431 C C . TYR B 1 258 ? -1.789 2.568 20.891 1 97.44 258 TYR B C 1
ATOM 5433 O O . TYR B 1 258 ? -0.975 3.193 21.562 1 97.44 258 TYR B O 1
ATOM 5441 N N . ARG B 1 259 ? -3.02 2.295 21.25 1 97.88 259 ARG B N 1
ATOM 5442 C CA . ARG B 1 259 ? -3.479 2.697 22.578 1 97.88 259 ARG B CA 1
ATOM 5443 C C . ARG B 1 259 ? -2.645 2.037 23.672 1 97.88 259 ARG B C 1
ATOM 5445 O O . ARG B 1 259 ? -2.232 2.695 24.625 1 97.88 259 ARG B O 1
ATOM 5452 N N . ALA B 1 260 ? -2.412 0.773 23.516 1 97.5 260 ALA B N 1
ATOM 5453 C CA . ALA B 1 260 ? -1.592 0.05 24.484 1 97.5 260 ALA B CA 1
ATOM 5454 C C . ALA B 1 260 ? -0.189 0.644 24.562 1 97.5 260 ALA B C 1
ATOM 5456 O O . ALA B 1 260 ? 0.363 0.8 25.656 1 97.5 260 ALA B O 1
ATOM 5457 N N . ILE B 1 261 ? 0.359 1.004 23.438 1 97.38 261 ILE B N 1
ATOM 5458 C CA . ILE B 1 261 ? 1.687 1.608 23.391 1 97.38 261 ILE B CA 1
ATOM 5459 C C . ILE B 1 261 ? 1.67 2.943 24.141 1 97.38 261 ILE B C 1
ATOM 5461 O O . ILE B 1 261 ? 2.584 3.244 24.906 1 97.38 261 ILE B O 1
ATOM 5465 N N . SER B 1 262 ? 0.635 3.75 23.906 1 97.25 262 SER B N 1
ATOM 5466 C CA . SER B 1 262 ? 0.532 5.062 24.531 1 97.25 262 SER B CA 1
ATOM 5467 C C . SER B 1 262 ? 0.447 4.941 26.062 1 97.25 262 SER B C 1
ATOM 5469 O O . SER B 1 262 ? 0.861 5.848 26.781 1 97.25 262 SER B O 1
ATOM 5471 N N . ARG B 1 263 ? -0.004 3.854 26.547 1 96.06 263 ARG B N 1
ATOM 5472 C CA . ARG B 1 263 ? -0.096 3.615 27.984 1 96.06 263 ARG B CA 1
ATOM 5473 C C . ARG B 1 263 ? 1.251 3.189 28.562 1 96.06 263 ARG B C 1
ATOM 5475 O O . ARG B 1 263 ? 1.563 3.488 29.719 1 96.06 263 ARG B O 1
ATOM 5482 N N . SER B 1 264 ? 2.002 2.566 27.734 1 97 264 SER B N 1
ATOM 5483 C CA . SER B 1 264 ? 3.27 2.023 28.219 1 97 264 SER B CA 1
ATOM 5484 C C . SER B 1 264 ? 4.414 3.008 27.984 1 97 264 SER B C 1
ATOM 5486 O O . SER B 1 264 ? 5.395 3.006 28.734 1 97 264 SER B O 1
ATOM 5488 N N . ASN B 1 265 ? 4.324 3.783 26.953 1 97.06 265 ASN B N 1
ATOM 5489 C CA . ASN B 1 265 ? 5.309 4.809 26.641 1 97.06 265 ASN B CA 1
ATOM 5490 C C . ASN B 1 265 ? 4.742 6.211 26.844 1 97.06 265 ASN B C 1
ATOM 5492 O O . ASN B 1 265 ? 4.07 6.75 25.953 1 97.06 265 ASN B O 1
ATOM 5496 N N . PRO B 1 266 ? 5.141 6.887 27.875 1 94.06 266 PRO B N 1
ATOM 5497 C CA . PRO B 1 266 ? 4.562 8.195 28.188 1 94.06 266 PRO B CA 1
ATOM 5498 C C . PRO B 1 266 ? 4.91 9.258 27.141 1 94.06 266 PRO B C 1
ATOM 5500 O O . PRO B 1 266 ? 4.25 10.297 27.078 1 94.06 266 PRO B O 1
ATOM 5503 N N . GLY B 1 267 ? 5.914 9 26.391 1 9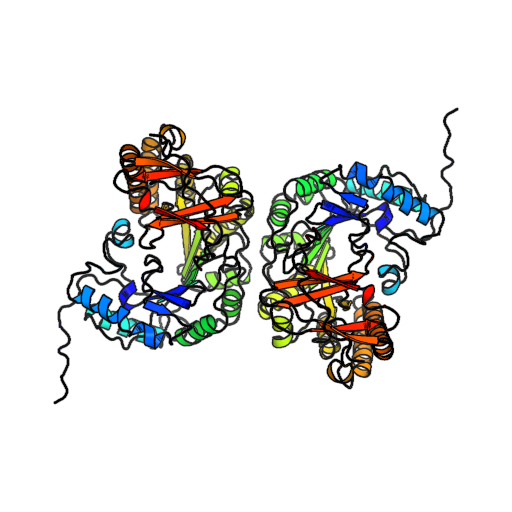5.12 267 GLY B N 1
ATOM 5504 C CA . GLY B 1 267 ? 6.309 9.961 25.375 1 95.12 267 GLY B CA 1
ATOM 5505 C C . GLY B 1 267 ? 5.535 9.805 24.078 1 95.12 267 GLY B C 1
ATOM 5506 O O . GLY B 1 267 ? 5.676 10.617 23.172 1 95.12 267 GLY B O 1
ATOM 5507 N N . PHE B 1 268 ? 4.754 8.805 24.016 1 97.06 268 PHE B N 1
ATOM 5508 C CA . PHE B 1 268 ? 3.994 8.523 22.797 1 97.06 268 PHE B CA 1
ATOM 5509 C C . PHE B 1 268 ? 2.508 8.781 23.016 1 97.06 268 PHE B C 1
ATOM 5511 O O . PHE B 1 268 ? 1.958 8.438 24.062 1 97.06 268 PHE B O 1
ATOM 5518 N N . ARG B 1 269 ? 1.882 9.414 22.047 1 97.19 269 ARG B N 1
ATOM 5519 C CA . ARG B 1 269 ? 0.453 9.703 22.125 1 97.19 269 ARG B CA 1
ATOM 5520 C C . ARG B 1 269 ? -0.286 9.172 20.906 1 97.19 269 ARG B C 1
ATOM 5522 O O . ARG B 1 269 ? 0.231 9.227 19.797 1 97.19 269 ARG B O 1
ATOM 5529 N N . LEU B 1 270 ? -1.458 8.664 21.125 1 98.31 270 LEU B N 1
ATOM 5530 C CA . LEU B 1 270 ? -2.395 8.289 20.078 1 98.31 270 LEU B CA 1
ATOM 5531 C C . LEU B 1 270 ? -3.521 9.312 19.969 1 98.31 270 LEU B C 1
ATOM 5533 O O . LEU B 1 270 ? -4.121 9.695 20.969 1 98.31 270 LEU B O 1
ATOM 5537 N N . TYR B 1 271 ? -3.756 9.781 18.812 1 98.12 271 TYR B N 1
ATOM 5538 C CA . TYR B 1 271 ? -4.914 10.609 18.484 1 98.12 271 TYR B CA 1
ATOM 5539 C C . TYR B 1 271 ? -5.789 9.93 17.438 1 98.12 271 TYR B C 1
ATOM 5541 O O . TYR B 1 271 ? -5.328 9.039 16.719 1 98.12 271 TYR B O 1
ATOM 5549 N N . VAL B 1 272 ? -7.016 10.312 17.438 1 97.81 272 VAL B N 1
ATOM 5550 C CA . VAL B 1 272 ? -7.922 9.906 16.375 1 97.81 272 VAL B CA 1
ATOM 5551 C C . VAL B 1 272 ? -8.562 11.141 15.742 1 97.81 272 VAL B C 1
ATOM 5553 O O . VAL B 1 272 ? -8.875 12.109 16.438 1 97.81 272 VAL B O 1
ATOM 5556 N N . SER B 1 273 ? -8.68 11.109 14.453 1 96.5 273 SER B N 1
ATOM 5557 C CA . SER B 1 273 ? -9.258 12.242 13.75 1 96.5 273 SER B CA 1
ATOM 5558 C C . SER B 1 273 ? -10.469 11.828 12.922 1 96.5 273 SER B C 1
ATOM 5560 O O . SER B 1 273 ? -10.586 10.664 12.539 1 96.5 273 SER B O 1
ATOM 5562 N N . CYS B 1 274 ? -11.328 12.773 12.734 1 96 274 CYS B N 1
ATOM 5563 C CA . CYS B 1 274 ? -12.523 12.602 11.922 1 96 274 CYS B CA 1
ATOM 5564 C C . CYS B 1 274 ? -12.711 13.781 10.969 1 96 274 CYS B C 1
ATOM 5566 O O . CYS B 1 274 ? -12.758 14.93 11.398 1 96 274 CYS B O 1
ATOM 5568 N N . LEU B 1 275 ? -12.672 13.484 9.758 1 93.38 275 LEU B N 1
ATOM 5569 C CA . LEU B 1 275 ? -13.125 14.469 8.781 1 93.38 275 LEU B CA 1
ATOM 5570 C C . LEU B 1 275 ? -14.641 14.414 8.617 1 93.38 275 LEU B C 1
ATOM 5572 O O . LEU B 1 275 ? -15.172 13.469 8.031 1 93.38 275 LEU B O 1
ATOM 5576 N N . LEU B 1 276 ? -15.266 15.414 9.039 1 92.75 276 LEU B N 1
ATOM 5577 C CA . LEU B 1 276 ? -16.719 15.414 9.062 1 92.75 276 LEU B CA 1
ATOM 5578 C C . LEU B 1 276 ? -17.297 15.828 7.707 1 92.75 276 LEU B C 1
ATOM 5580 O O . LEU B 1 276 ? -16.891 16.859 7.148 1 92.75 276 LEU B O 1
ATOM 5584 N N . GLN B 1 277 ? -18.078 14.992 7.211 1 90.25 277 GLN B N 1
ATOM 5585 C CA . GLN B 1 277 ? -18.844 15.188 5.98 1 90.25 277 GLN B CA 1
ATOM 5586 C C . GLN B 1 277 ? -20.328 14.922 6.207 1 90.25 277 GLN B C 1
ATOM 5588 O O . GLN B 1 277 ? -20.734 14.555 7.309 1 90.25 277 GLN B O 1
ATOM 5593 N N . LYS B 1 278 ? -21.109 15.133 5.191 1 88.56 278 LYS B N 1
ATOM 5594 C CA . LYS B 1 278 ? -22.547 14.922 5.32 1 88.56 278 LYS B CA 1
ATOM 5595 C C . LYS B 1 278 ? -22.859 13.477 5.68 1 88.56 278 LYS B C 1
ATOM 5597 O O . LYS B 1 278 ? -23.688 13.211 6.555 1 88.56 278 LYS B O 1
ATOM 5602 N N . LYS B 1 279 ? -22.156 12.555 5.148 1 88.75 279 LYS B N 1
ATOM 5603 C CA . LYS B 1 279 ? -22.406 11.117 5.27 1 88.75 279 LYS B CA 1
ATOM 5604 C C . LYS B 1 279 ? -22.234 10.648 6.707 1 88.75 279 LYS B C 1
ATOM 5606 O O . LYS B 1 279 ? -22.906 9.711 7.152 1 88.75 279 LYS B O 1
ATOM 5611 N N . ASN B 1 280 ? -21.281 11.242 7.449 1 93.94 280 ASN B N 1
ATOM 5612 C CA . ASN B 1 280 ? -21 10.703 8.781 1 93.94 280 ASN B CA 1
ATOM 5613 C C . ASN B 1 280 ? -21.453 11.656 9.875 1 93.94 280 ASN B C 1
ATOM 5615 O O . ASN B 1 280 ? -21.188 11.422 11.062 1 93.94 280 ASN B O 1
ATOM 5619 N N . LEU B 1 281 ? -22.188 12.68 9.523 1 94.56 281 LEU B N 1
ATOM 5620 C CA . LEU B 1 281 ? -22.594 13.695 10.492 1 94.56 281 LEU B CA 1
ATOM 5621 C C . LEU B 1 281 ? -23.469 13.07 11.578 1 94.56 281 LEU B C 1
ATOM 5623 O O . LEU B 1 281 ? -23.234 13.297 12.773 1 94.56 281 LEU B O 1
ATOM 5627 N N . ALA B 1 282 ? -24.391 12.273 11.203 1 94.56 282 ALA B N 1
ATOM 5628 C CA . ALA B 1 282 ? -25.328 11.68 12.148 1 94.56 282 ALA B CA 1
ATOM 5629 C C . ALA B 1 282 ? -24.609 10.742 13.117 1 94.56 282 ALA B C 1
ATOM 5631 O O . ALA B 1 282 ? -25.125 10.445 14.195 1 94.56 282 ALA B O 1
ATOM 5632 N N . HIS B 1 283 ? -23.438 10.266 12.758 1 95.81 283 HIS B N 1
ATOM 5633 C CA . HIS B 1 283 ? -22.719 9.266 13.531 1 95.81 283 HIS B CA 1
ATOM 5634 C C . HIS B 1 283 ? -21.656 9.914 14.414 1 95.81 283 HIS B C 1
ATOM 5636 O O . HIS B 1 283 ? -20.906 9.219 15.102 1 95.81 283 HIS B O 1
ATOM 5642 N N . LEU B 1 284 ? -21.562 11.203 14.469 1 96.44 284 LEU B N 1
ATOM 5643 C CA . LEU B 1 284 ? -20.531 11.938 15.188 1 96.44 284 LEU B CA 1
ATOM 5644 C C . LEU B 1 284 ? -20.578 11.633 16.688 1 96.44 284 LEU B C 1
ATOM 5646 O O . LEU B 1 284 ? -19.547 11.469 17.328 1 96.44 284 LEU B O 1
ATOM 5650 N N . PRO B 1 285 ? -21.812 11.531 17.312 1 97.5 285 PRO B N 1
ATOM 5651 C CA . PRO B 1 285 ? -21.859 11.172 18.734 1 97.5 285 PRO B CA 1
ATOM 5652 C C . PRO B 1 285 ? -21.266 9.789 19 1 97.5 285 PRO B C 1
ATOM 5654 O O . PRO B 1 285 ? -20.562 9.602 20 1 97.5 285 PRO B O 1
ATOM 5657 N N . ASP B 1 286 ? -21.594 8.82 18.094 1 97.5 286 ASP B N 1
ATOM 5658 C CA . ASP B 1 286 ? -21.047 7.477 18.266 1 97.5 286 ASP B CA 1
ATOM 5659 C C . ASP B 1 286 ? -19.531 7.488 18.156 1 97.5 286 ASP B C 1
ATOM 5661 O O . ASP B 1 286 ? -18.844 6.766 18.891 1 97.5 286 ASP B O 1
ATOM 5665 N N . PHE B 1 287 ? -19.031 8.242 17.328 1 98 287 PHE B N 1
ATOM 5666 C CA . PHE B 1 287 ? -17.594 8.391 17.141 1 98 287 PHE B CA 1
ATOM 5667 C C . PHE B 1 287 ? -16.938 8.914 18.406 1 98 287 PHE B C 1
ATOM 5669 O O . PHE B 1 287 ? -15.961 8.336 18.891 1 98 287 PHE B O 1
ATOM 5676 N N . LEU B 1 288 ? -17.438 10 18.984 1 98.31 288 LEU B N 1
ATOM 5677 C CA . LEU B 1 288 ? -16.812 10.586 20.172 1 98.31 288 LEU B CA 1
ATOM 5678 C C . LEU B 1 288 ? -17.047 9.703 21.391 1 98.31 288 LEU B C 1
ATOM 5680 O O . LEU B 1 288 ? -16.203 9.648 22.281 1 98.31 288 LEU B O 1
ATOM 5684 N N . SER B 1 289 ? -18.188 8.984 21.438 1 98.31 289 SER B N 1
ATOM 5685 C CA . SER B 1 289 ? -18.406 8.008 22.5 1 98.31 289 SER B CA 1
ATOM 5686 C C . SER B 1 289 ? -17.328 6.926 22.484 1 98.31 289 SER B C 1
ATOM 5688 O O . SER B 1 289 ? -16.828 6.52 23.531 1 98.31 289 SER B O 1
ATOM 5690 N N . PHE B 1 290 ? -17.062 6.449 21.312 1 98.19 290 PHE B N 1
ATOM 5691 C CA . PHE B 1 290 ? -15.992 5.473 21.125 1 98.19 290 PHE B CA 1
ATOM 5692 C C . PHE B 1 290 ? -14.672 5.988 21.672 1 98.19 290 PHE B C 1
ATOM 5694 O O . PHE B 1 290 ? -13.969 5.266 22.375 1 98.19 290 PHE B O 1
ATOM 5701 N N . CYS B 1 291 ? -14.305 7.215 21.375 1 98.38 291 CYS B N 1
ATOM 5702 C CA . CYS B 1 291 ? -13.062 7.824 21.828 1 98.38 291 CYS B CA 1
ATOM 5703 C C . CYS B 1 291 ? -13.07 8.016 23.328 1 98.38 291 CYS B C 1
ATOM 5705 O O . CYS B 1 291 ? -12.07 7.746 24 1 98.38 291 CYS B O 1
ATOM 5707 N N . LEU B 1 292 ? -14.203 8.461 23.875 1 98 292 LEU B N 1
ATOM 5708 C CA . LEU B 1 292 ? -14.328 8.727 25.297 1 98 292 LEU B CA 1
ATOM 5709 C C . LEU B 1 292 ? -14.172 7.441 26.109 1 98 292 LEU B C 1
ATOM 5711 O O . LEU B 1 292 ? -13.422 7.406 27.078 1 98 292 LEU B O 1
ATOM 5715 N N . GLU B 1 293 ? -14.82 6.387 25.656 1 97.62 293 GLU B N 1
ATOM 5716 C CA . GLU B 1 293 ? -14.766 5.102 26.344 1 97.62 293 GLU B CA 1
ATOM 5717 C C . GLU B 1 293 ? -13.336 4.574 26.406 1 97.62 293 GLU B C 1
ATOM 5719 O O . GLU B 1 293 ? -12.961 3.881 27.359 1 97.62 293 GLU B O 1
ATOM 5724 N N . ARG B 1 294 ? -12.547 4.949 25.469 1 97.44 294 ARG B N 1
ATOM 5725 C CA . ARG B 1 294 ? -11.188 4.441 25.344 1 97.44 294 ARG B CA 1
ATOM 5726 C C . ARG B 1 294 ? -10.172 5.488 25.781 1 97.44 294 ARG B C 1
ATOM 5728 O O . ARG B 1 294 ? -8.961 5.223 25.797 1 97.44 294 ARG B O 1
ATOM 5735 N N . GLU B 1 295 ? -10.688 6.664 26.047 1 97.19 295 GLU B N 1
ATOM 5736 C CA . GLU B 1 295 ? -9.852 7.789 26.438 1 97.19 295 GLU B CA 1
ATOM 5737 C C . GLU B 1 295 ? -8.805 8.102 25.375 1 97.19 295 GLU B C 1
ATOM 5739 O O . GLU B 1 295 ? -7.617 8.234 25.688 1 97.19 295 GLU B O 1
ATOM 5744 N N . ILE B 1 296 ? -9.156 8.117 24.203 1 98.12 296 ILE B N 1
ATOM 5745 C CA . ILE B 1 296 ? -8.305 8.516 23.078 1 98.12 296 ILE B CA 1
ATOM 5746 C C . ILE B 1 296 ? -8.648 9.938 22.656 1 98.12 296 ILE B C 1
ATOM 5748 O O . ILE B 1 296 ? -9.773 10.211 22.219 1 98.12 296 ILE B O 1
ATOM 5752 N N . PRO B 1 297 ? -7.742 10.883 22.781 1 97.94 297 PRO B N 1
ATOM 5753 C CA . PRO B 1 297 ? -8.047 12.234 22.297 1 97.94 297 PRO B CA 1
ATOM 5754 C C . PRO B 1 297 ? -8.398 12.266 20.812 1 97.94 297 PRO B C 1
ATOM 5756 O O . PRO B 1 297 ? -7.801 11.539 20.016 1 97.94 297 PRO B O 1
ATOM 5759 N N . ALA B 1 298 ? -9.344 13.156 20.484 1 97.12 298 ALA B N 1
ATOM 5760 C CA . ALA B 1 298 ? -9.852 13.188 19.109 1 97.12 298 ALA B CA 1
ATOM 5761 C C . ALA B 1 298 ? -10.016 14.625 18.625 1 97.12 298 ALA B C 1
ATOM 5763 O O . ALA B 1 298 ? -10.117 15.555 19.422 1 97.12 298 ALA B O 1
ATOM 5764 N N . LYS B 1 299 ? -9.93 14.797 17.344 1 94.31 299 LYS B N 1
ATOM 5765 C CA . LYS B 1 299 ? -10.289 16.047 16.672 1 94.31 299 LYS B CA 1
ATOM 5766 C C . LYS B 1 299 ? -11.219 15.781 15.492 1 94.31 299 LYS B C 1
ATOM 5768 O O . LYS B 1 299 ? -11.125 14.742 14.844 1 94.31 299 LYS B O 1
ATOM 5773 N N . VAL B 1 300 ? -12.086 16.719 15.305 1 94.94 300 VAL B N 1
ATOM 5774 C CA . VAL B 1 300 ? -13.047 16.656 14.211 1 94.94 300 VAL B CA 1
ATOM 5775 C C . VAL B 1 300 ? -12.891 17.891 13.32 1 94.94 300 VAL B C 1
ATOM 5777 O O . VAL B 1 300 ? -12.914 19.016 13.805 1 94.94 300 VAL B O 1
ATOM 5780 N N . TYR B 1 301 ? -12.703 17.656 12.047 1 89.94 301 TYR B N 1
ATOM 5781 C CA . TYR B 1 301 ? -12.57 18.766 11.102 1 89.94 301 TYR B CA 1
ATOM 5782 C C . TYR B 1 301 ? -13.562 18.609 9.953 1 89.94 301 TYR B C 1
ATOM 5784 O O . TYR B 1 301 ? -13.867 17.5 9.531 1 89.94 301 TYR B O 1
ATOM 5792 N N . PRO B 1 302 ? -14.047 19.734 9.484 1 85.56 302 PRO B N 1
ATOM 5793 C CA . PRO B 1 302 ? -14.945 19.641 8.328 1 85.56 302 PRO B CA 1
ATOM 5794 C C . PRO B 1 302 ? -14.195 19.422 7.016 1 85.56 302 PRO B C 1
ATOM 5796 O O . PRO B 1 302 ? -13.062 19.875 6.859 1 85.56 302 PRO B O 1
ATOM 5799 N N . SER B 1 303 ? -14.836 18.734 6.125 1 75.25 303 SER B N 1
ATOM 5800 C CA . SER B 1 303 ? -14.312 18.625 4.77 1 75.25 303 SER B CA 1
ATOM 5801 C C . SER B 1 303 ? -14.375 19.969 4.039 1 75.25 303 SER B C 1
ATOM 5803 O O . SER B 1 303 ? -15.43 20.594 3.988 1 75.25 303 SER B O 1
ATOM 5805 N N . GLU B 1 304 ? -13.289 20.5 3.611 1 64.44 304 GLU B N 1
ATOM 5806 C CA . GLU B 1 304 ? -13.305 21.828 3.016 1 64.44 304 GLU B CA 1
ATOM 5807 C C . GLU B 1 304 ? -12.969 21.781 1.529 1 64.44 304 GLU B C 1
ATOM 5809 O O . GLU B 1 304 ? -13.242 22.719 0.788 1 64.44 304 GLU B O 1
ATOM 5814 N N . SER B 1 305 ? -12.391 20.797 1.055 1 58.09 305 SER B N 1
ATOM 5815 C CA . SER B 1 305 ? -11.898 20.875 -0.316 1 58.09 305 SER B CA 1
ATOM 5816 C C . SER B 1 305 ? -12.555 19.812 -1.202 1 58.09 305 SER B C 1
ATOM 5818 O O . SER B 1 305 ? -12.758 20.047 -2.396 1 58.09 305 SER B O 1
ATOM 5820 N N . PHE B 1 306 ? -12.781 18.812 -0.907 1 61.38 306 PHE B N 1
ATOM 5821 C CA . PHE B 1 306 ? -13.188 17.688 -1.743 1 61.38 306 PHE B CA 1
ATOM 5822 C C . PHE B 1 306 ? -13.883 16.609 -0.911 1 61.38 306 PHE B C 1
ATOM 5824 O O . PHE B 1 306 ? -13.523 16.391 0.249 1 61.38 306 PHE B O 1
ATOM 5831 N N . PRO B 1 307 ? -14.883 16 -1.393 1 57.28 307 PRO B N 1
ATOM 5832 C CA . PRO B 1 307 ? -15.672 16.328 -2.584 1 57.28 307 PRO B CA 1
ATOM 5833 C C . PRO B 1 307 ? -16.703 17.422 -2.318 1 57.28 307 PRO B C 1
ATOM 5835 O O . PRO B 1 307 ? -17.297 17.469 -1.236 1 57.28 307 PRO B O 1
ATOM 5838 N N . LEU B 1 308 ? -16.844 18.203 -3.318 1 60.03 308 LEU B N 1
ATOM 5839 C CA . LEU B 1 308 ? -17.766 19.328 -3.211 1 60.03 308 LEU B CA 1
ATOM 5840 C C . LEU B 1 308 ? -19.109 18.875 -2.652 1 60.03 308 LEU B C 1
ATOM 5842 O O . LEU B 1 308 ? -19.672 19.531 -1.76 1 60.03 308 LEU B O 1
ATOM 5846 N N . PHE B 1 309 ? -19.484 17.734 -2.934 1 62.78 309 PHE B N 1
ATOM 5847 C CA . PHE B 1 309 ? -20.844 17.297 -2.627 1 62.78 309 PHE B CA 1
ATOM 5848 C C . PHE B 1 309 ? -20.938 16.781 -1.196 1 62.78 309 PHE B C 1
ATOM 5850 O O . PHE B 1 309 ? -22.031 16.594 -0.673 1 62.78 309 PHE B O 1
ATOM 5857 N N . GLU B 1 310 ? -19.812 16.688 -0.547 1 70.38 310 GLU B N 1
ATOM 5858 C CA . GLU B 1 310 ? -19.828 16.203 0.827 1 70.38 310 GLU B CA 1
ATOM 5859 C C . GLU B 1 310 ? -19.453 17.297 1.815 1 70.38 310 GLU B C 1
ATOM 5861 O O . GLU B 1 310 ? -19.484 17.078 3.029 1 70.38 310 GLU B O 1
ATOM 5866 N N . ARG B 1 311 ? -19.281 18.422 1.353 1 77.12 311 ARG B N 1
ATOM 5867 C CA . ARG B 1 311 ? -18.891 19.531 2.213 1 77.12 311 ARG B CA 1
ATOM 5868 C C . ARG B 1 311 ? -20.062 19.969 3.088 1 77.12 311 ARG B C 1
ATOM 5870 O O . ARG B 1 311 ? -21.203 20 2.635 1 77.12 311 ARG B O 1
ATOM 5877 N N . LEU B 1 312 ? -19.734 20.438 4.223 1 81.06 312 LEU B N 1
ATOM 5878 C CA . LEU B 1 312 ? -20.75 20.828 5.195 1 81.06 312 LEU B CA 1
ATOM 5879 C C . LEU B 1 312 ? -21.188 22.266 4.953 1 81.06 312 LEU B C 1
ATOM 5881 O O . LEU B 1 312 ? -22.234 22.688 5.473 1 81.06 312 LEU B O 1
ATOM 5885 N N . ASP B 1 313 ? -20.406 22.969 4.184 1 77.94 313 ASP B N 1
ATOM 5886 C CA . ASP B 1 313 ? -20.766 24.359 3.975 1 77.94 313 ASP B CA 1
ATOM 5887 C C . ASP B 1 313 ? -21.406 24.578 2.609 1 77.94 313 ASP B C 1
ATOM 5889 O O . ASP B 1 313 ? -21.531 25.703 2.143 1 77.94 313 ASP B O 1
ATOM 5893 N N . MET B 1 314 ? -21.719 23.453 2.002 1 73.88 314 MET B N 1
ATOM 5894 C CA . MET B 1 314 ? -22.375 23.531 0.698 1 73.88 314 MET B CA 1
ATOM 5895 C C . MET B 1 314 ? -23.516 22.516 0.598 1 73.88 314 MET B C 1
ATOM 5897 O O . MET B 1 314 ? -23.281 21.312 0.679 1 73.88 314 MET B O 1
ATOM 5901 N N . PHE B 1 315 ? -24.734 23.078 0.378 1 74.81 315 PHE B N 1
ATOM 5902 C CA . PHE B 1 315 ? -25.906 22.219 0.275 1 74.81 315 PHE B CA 1
ATOM 5903 C C . PHE B 1 315 ? -26.656 22.484 -1.022 1 74.81 315 PHE B C 1
ATOM 5905 O O . PHE B 1 315 ? -26.828 23.625 -1.431 1 74.81 315 PHE B O 1
ATOM 5912 N N . ASP B 1 316 ? -26.922 21.453 -1.619 1 70.81 316 ASP B N 1
ATOM 5913 C CA . ASP B 1 316 ? -27.922 21.547 -2.684 1 70.81 316 ASP B CA 1
ATOM 5914 C C . ASP B 1 316 ? -29.328 21.547 -2.117 1 70.81 316 ASP B C 1
ATOM 5916 O O . ASP B 1 316 ? -30.172 22.375 -2.518 1 70.81 316 ASP B O 1
ATOM 5920 N N . ASP B 1 317 ? -29.562 20.656 -1.309 1 77.5 317 ASP B N 1
ATOM 5921 C CA . ASP B 1 317 ? -30.828 20.516 -0.6 1 77.5 317 ASP B CA 1
ATOM 5922 C C . ASP B 1 317 ? -30.594 20.109 0.854 1 77.5 317 ASP B C 1
ATOM 5924 O O . ASP B 1 317 ? -30.625 18.922 1.182 1 77.5 317 ASP B O 1
ATOM 5928 N N . PRO B 1 318 ? -30.562 21.172 1.657 1 82.56 318 PRO B N 1
ATOM 5929 C CA . PRO B 1 318 ? -30.25 20.875 3.061 1 82.56 318 PRO B CA 1
ATOM 5930 C C . PRO B 1 318 ? -31.25 19.891 3.68 1 82.56 318 PRO B C 1
ATOM 5932 O O . PRO B 1 318 ? -30.859 19.062 4.516 1 82.56 318 PRO B O 1
ATOM 5935 N N . ALA B 1 319 ? -32.5 19.953 3.316 1 82.31 319 ALA B N 1
ATOM 5936 C CA . ALA B 1 319 ? -33.531 19.094 3.9 1 82.31 319 ALA B CA 1
ATOM 5937 C C . ALA B 1 319 ? -33.25 17.625 3.627 1 82.31 319 ALA B C 1
ATOM 5939 O O . ALA B 1 319 ? -33.531 16.766 4.453 1 82.31 319 ALA B O 1
ATOM 5940 N N . SER B 1 320 ? -32.594 17.406 2.564 1 84 320 SER B N 1
ATOM 5941 C CA . SER B 1 320 ? -32.312 16.031 2.182 1 84 320 SER B CA 1
ATOM 5942 C C . SER B 1 320 ? -30.891 15.633 2.582 1 84 320 SER B C 1
ATOM 5944 O O . SER B 1 320 ? -30.578 14.445 2.727 1 84 320 SER B O 1
ATOM 5946 N N . GLU B 1 321 ? -30.078 16.547 2.758 1 85.56 321 GLU B N 1
ATOM 5947 C CA . GLU B 1 321 ? -28.656 16.266 2.922 1 85.56 321 GLU B CA 1
ATOM 5948 C C . GLU B 1 321 ? -28.266 16.281 4.395 1 85.56 321 GLU B C 1
ATOM 5950 O O . GLU B 1 321 ? -27.219 15.727 4.77 1 85.56 321 GLU B O 1
ATOM 5955 N N . LEU B 1 322 ? -29.047 16.969 5.227 1 88.94 322 LEU B N 1
ATOM 5956 C CA . LEU B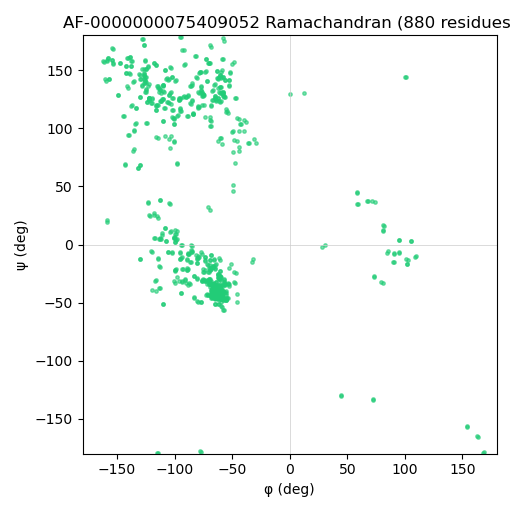 1 322 ? -28.797 17.016 6.664 1 88.94 322 LEU B CA 1
ATOM 5957 C C . LEU B 1 322 ? -29.781 16.141 7.422 1 88.94 322 LEU B C 1
ATOM 5959 O O . LEU B 1 322 ? -30.969 16.094 7.066 1 88.94 322 LEU B O 1
ATOM 5963 N N . PRO B 1 323 ? -29.281 15.508 8.453 1 90 323 PRO B N 1
ATOM 5964 C CA . PRO B 1 323 ? -30.25 14.867 9.336 1 90 323 PRO B CA 1
ATOM 5965 C C . PRO B 1 323 ? -31.25 15.867 9.938 1 90 323 PRO B C 1
ATOM 5967 O O . PRO B 1 323 ? -30.859 17 10.266 1 90 323 PRO B O 1
ATOM 5970 N N . GLU B 1 324 ? -32.5 15.391 10.07 1 88 324 GLU B N 1
ATOM 5971 C CA . GLU B 1 324 ? -33.531 16.25 10.641 1 88 324 GLU B CA 1
ATOM 5972 C C . GLU B 1 324 ? -33.125 16.734 12.031 1 88 324 GLU B C 1
ATOM 5974 O O . GLU B 1 324 ? -33.438 17.875 12.406 1 88 324 GLU B O 1
ATOM 5979 N N . ASN B 1 325 ? -32.406 15.945 12.742 1 92.69 325 ASN B N 1
ATOM 5980 C CA . ASN B 1 325 ? -32.031 16.266 14.109 1 92.69 325 ASN B CA 1
ATOM 5981 C C . ASN B 1 325 ? -30.562 16.719 14.195 1 92.69 325 ASN B C 1
ATOM 5983 O O . ASN B 1 325 ? -29.875 16.422 15.172 1 92.69 325 ASN B O 1
ATOM 5987 N N . TRP B 1 326 ? -30.062 17.422 13.164 1 94.5 326 TRP B N 1
ATOM 5988 C CA . TRP B 1 326 ? -28.641 17.719 13.102 1 94.5 326 TRP B CA 1
ATOM 5989 C C . TRP B 1 326 ? -28.219 18.609 14.266 1 94.5 326 TRP B C 1
ATOM 5991 O O . TRP B 1 326 ? -27.109 18.484 14.789 1 94.5 326 TRP B O 1
ATOM 6001 N N . GLU B 1 327 ? -29.094 19.516 14.758 1 95 327 GLU B N 1
ATOM 6002 C CA . GLU B 1 327 ? -28.781 20.375 15.906 1 95 327 GLU B CA 1
ATOM 6003 C C . GLU B 1 327 ? -28.609 19.547 17.172 1 95 327 GLU B C 1
ATOM 6005 O O . GLU B 1 327 ? -27.672 19.781 17.953 1 95 327 GLU B O 1
ATOM 6010 N N . GLU B 1 328 ? -29.484 18.609 17.312 1 96 328 GLU B N 1
ATOM 6011 C CA . GLU B 1 328 ? -29.391 17.719 18.469 1 96 328 GLU B CA 1
ATOM 6012 C C . GLU B 1 328 ? -28.109 16.875 18.406 1 96 328 GLU B C 1
ATOM 6014 O O . GLU B 1 328 ? -27.516 16.594 19.453 1 96 328 GLU B O 1
ATOM 6019 N N . VAL B 1 329 ? -27.812 16.422 17.25 1 97 329 VAL B N 1
ATOM 6020 C CA . VAL B 1 329 ? -26.578 15.672 17.047 1 97 329 VAL B CA 1
ATOM 6021 C C . VAL B 1 329 ? -25.391 16.484 17.547 1 97 329 VAL B C 1
ATOM 6023 O O . VAL B 1 329 ? -24.562 15.977 18.297 1 97 329 VAL B O 1
ATOM 6026 N N . PHE B 1 330 ? -25.312 17.766 17.203 1 97.5 330 PHE B N 1
ATOM 6027 C CA . PHE B 1 330 ? -24.188 18.594 17.625 1 97.5 330 PHE B CA 1
ATOM 6028 C C . PHE B 1 330 ? -24.234 18.844 19.125 1 97.5 330 PHE B C 1
ATOM 6030 O O . PHE B 1 330 ? -23.203 18.891 19.797 1 97.5 330 PHE B O 1
ATOM 6037 N N . GLU B 1 331 ? -25.438 19 19.688 1 97.44 331 GLU B N 1
ATOM 6038 C CA . GLU B 1 331 ? -25.547 19.203 21.125 1 97.44 331 GLU B CA 1
ATOM 6039 C C . GLU B 1 331 ? -25.016 17.984 21.891 1 97.44 331 GLU B C 1
ATOM 6041 O O . GLU B 1 331 ? -24.234 18.141 22.828 1 97.44 331 GLU B O 1
ATOM 6046 N N . ARG B 1 332 ? -25.438 16.875 21.453 1 97.75 332 ARG B N 1
ATOM 6047 C CA . ARG B 1 332 ? -24.953 15.648 22.062 1 97.75 332 ARG B CA 1
ATOM 6048 C C . ARG B 1 332 ? -23.438 15.5 21.891 1 97.75 332 ARG B C 1
ATOM 6050 O O . ARG B 1 332 ? -22.734 15.102 22.812 1 97.75 332 ARG B O 1
ATOM 6057 N N . THR B 1 333 ? -23 15.781 20.719 1 98.19 333 THR B N 1
ATOM 6058 C CA . THR B 1 333 ? -21.578 15.68 20.406 1 98.19 333 THR B CA 1
ATOM 6059 C C . THR B 1 333 ? -20.766 16.625 21.297 1 98.19 333 THR B C 1
ATOM 6061 O O . THR B 1 333 ? -19.672 16.266 21.75 1 98.19 333 THR B O 1
ATOM 6064 N N . LEU B 1 334 ? -21.281 17.828 21.516 1 98.19 334 LEU B N 1
ATOM 6065 C CA . LEU B 1 334 ? -20.578 18.812 22.328 1 98.19 334 LEU B CA 1
ATOM 6066 C C . LEU B 1 334 ? -20.453 18.344 23.766 1 98.19 334 LEU B C 1
ATOM 6068 O O . LEU B 1 334 ? -19.422 18.562 24.406 1 98.19 334 LEU B O 1
ATOM 6072 N N . VAL B 1 335 ? -21.469 17.672 24.25 1 98.31 335 VAL B N 1
ATOM 6073 C CA . VAL B 1 335 ? -21.406 17.109 25.594 1 98.31 335 VAL B CA 1
ATOM 6074 C C . VAL B 1 335 ? -20.297 16.062 25.672 1 98.31 335 VAL B C 1
ATOM 6076 O O . VAL B 1 335 ? -19.484 16.078 26.594 1 98.31 335 VAL B O 1
ATOM 6079 N N . LEU B 1 336 ? -20.25 15.211 24.703 1 98.38 336 LEU B N 1
ATOM 6080 C CA . LEU B 1 336 ? -19.234 14.164 24.656 1 98.38 336 LEU B CA 1
ATOM 6081 C C . LEU B 1 336 ? -17.844 14.758 24.484 1 98.38 336 LEU B C 1
ATOM 6083 O O . LEU B 1 336 ? -16.875 14.305 25.109 1 98.38 336 LEU B O 1
ATOM 6087 N N . ALA B 1 337 ? -17.734 15.773 23.656 1 98.38 337 ALA B N 1
ATOM 6088 C CA . ALA B 1 337 ? -16.453 16.422 23.406 1 98.38 337 ALA B CA 1
ATOM 6089 C C . ALA B 1 337 ? -15.906 17.062 24.672 1 98.38 337 ALA B C 1
ATOM 6091 O O . ALA B 1 337 ? -14.711 16.969 24.969 1 98.38 337 ALA B O 1
ATOM 6092 N N . ARG B 1 338 ? -16.766 17.703 25.422 1 97.81 338 ARG B N 1
ATOM 6093 C CA . ARG B 1 338 ? -16.375 18.312 26.688 1 97.81 338 ARG B CA 1
ATOM 6094 C C . ARG B 1 338 ? -15.891 17.266 27.672 1 97.81 338 ARG B C 1
ATOM 6096 O O . ARG B 1 338 ? -14.891 17.453 28.359 1 97.81 338 ARG B O 1
ATOM 6103 N N . ALA B 1 339 ? -16.656 16.188 27.688 1 97.94 339 ALA B N 1
ATOM 6104 C CA . ALA B 1 339 ? -16.281 15.094 28.562 1 97.94 339 ALA B CA 1
ATOM 6105 C C . ALA B 1 339 ? -14.922 14.516 28.172 1 97.94 339 ALA B C 1
ATOM 6107 O O . ALA B 1 339 ? -14.094 14.211 29.031 1 97.94 339 ALA B O 1
ATOM 6108 N N . LEU B 1 340 ? -14.68 14.32 26.906 1 98.12 340 LEU B N 1
ATOM 6109 C CA . LEU B 1 340 ? -13.414 13.797 26.406 1 98.12 340 LEU B CA 1
ATOM 6110 C C . LEU B 1 340 ? -12.266 14.742 26.734 1 98.12 340 LEU B C 1
ATOM 6112 O O . LEU B 1 340 ? -11.219 14.305 27.219 1 98.12 340 LEU B O 1
ATOM 6116 N N . ASP B 1 341 ? -12.5 16.031 26.5 1 97.44 341 ASP B N 1
ATOM 6117 C CA . ASP B 1 341 ? -11.477 17.031 26.797 1 97.44 341 ASP B CA 1
ATOM 6118 C C . ASP B 1 341 ? -11.133 17.062 28.281 1 97.44 341 ASP B C 1
ATOM 6120 O O . ASP B 1 341 ? -10.008 17.391 28.656 1 97.44 341 ASP B O 1
ATOM 6124 N N . ALA B 1 342 ? -12.031 16.734 29.141 1 97.06 342 ALA B N 1
ATOM 6125 C CA . ALA B 1 342 ? -11.797 16.703 30.578 1 97.06 342 ALA B CA 1
ATOM 6126 C C . ALA B 1 342 ? -10.82 15.602 30.953 1 97.06 342 ALA B C 1
ATOM 6128 O O . ALA B 1 342 ? -10.023 15.75 31.891 1 97.06 342 ALA B O 1
ATOM 6129 N N . VAL B 1 343 ? -10.852 14.508 30.25 1 96.31 343 VAL B N 1
ATOM 6130 C CA . VAL B 1 343 ? -10.016 13.367 30.625 1 96.31 343 VAL B CA 1
ATOM 6131 C C . VAL B 1 343 ? -8.773 13.32 29.734 1 96.31 343 VAL B C 1
ATOM 6133 O O . VAL B 1 343 ? -7.715 12.859 30.156 1 96.31 343 VAL B O 1
ATOM 6136 N N . GLN B 1 344 ? -8.93 13.781 28.469 1 95.75 344 GLN B N 1
ATOM 6137 C CA . GLN B 1 344 ? -7.84 13.867 27.5 1 95.75 344 GLN B CA 1
ATOM 6138 C C . GLN B 1 344 ? -7.871 15.195 26.75 1 95.75 344 GLN B C 1
ATOM 6140 O O . GLN B 1 344 ? -8.352 15.266 25.609 1 95.75 344 GLN B O 1
ATOM 6145 N N . PRO B 1 345 ? -7.359 16.219 27.359 1 92.94 345 PRO B N 1
ATOM 6146 C CA . PRO B 1 345 ? -7.449 17.531 26.734 1 92.94 345 PRO B CA 1
ATOM 6147 C C . PRO B 1 345 ? -6.777 17.594 25.375 1 92.94 345 PRO B C 1
ATOM 6149 O O . PRO B 1 345 ? -5.613 17.219 25.234 1 92.94 345 PRO B O 1
ATOM 6152 N N . ASN B 1 346 ? -7.57 18 24.344 1 93.25 346 ASN B N 1
ATOM 6153 C CA . ASN B 1 346 ? -7.082 18.125 22.969 1 93.25 346 ASN B CA 1
ATOM 6154 C C . ASN B 1 346 ? -7.965 19.062 22.141 1 93.25 346 ASN B C 1
ATOM 6156 O O . ASN B 1 346 ? -8.031 18.938 20.922 1 93.25 346 ASN B O 1
ATOM 6160 N N . ASN B 1 347 ? -8.75 19.906 22.812 1 93.44 347 ASN B N 1
ATOM 6161 C CA . ASN B 1 347 ? -9.602 20.906 22.188 1 93.44 347 ASN B CA 1
ATOM 6162 C C . ASN B 1 347 ? -10.617 20.266 21.25 1 93.44 347 ASN B C 1
ATOM 6164 O O . ASN B 1 347 ? -10.891 20.797 20.172 1 93.44 347 ASN B O 1
ATOM 6168 N N . CYS B 1 348 ? -11.07 19.141 21.578 1 96.38 348 CYS B N 1
ATOM 6169 C CA . CYS B 1 348 ? -12.078 18.469 20.766 1 96.38 348 CYS B CA 1
ATOM 6170 C C . CYS B 1 348 ? -13.344 19.312 20.641 1 96.38 348 CYS B C 1
ATOM 6172 O O . CYS B 1 348 ? -13.906 19.453 19.562 1 96.38 348 CYS B O 1
ATOM 6174 N N . GLU B 1 349 ? -13.75 19.938 21.75 1 96.56 349 GLU B N 1
ATOM 6175 C CA . GLU B 1 349 ? -14.961 20.734 21.781 1 96.56 349 GLU B CA 1
ATOM 6176 C C . GLU B 1 349 ? -14.898 21.875 20.766 1 96.56 349 GLU B C 1
ATOM 6178 O O . GLU B 1 349 ? -15.859 22.125 20.031 1 96.56 349 GLU B O 1
ATOM 6183 N N . SER B 1 350 ? -13.805 22.516 20.75 1 94.75 350 SER B N 1
ATOM 6184 C CA . SER B 1 350 ? -13.625 23.625 19.828 1 94.75 350 SER B CA 1
ATOM 6185 C C . SER B 1 350 ? -13.781 23.172 18.375 1 94.75 350 SER B C 1
ATOM 6187 O O . SER B 1 350 ? -14.328 23.906 17.547 1 94.75 350 SER B O 1
ATOM 6189 N N . THR B 1 351 ? -13.258 22.031 18.047 1 95 351 THR B N 1
ATOM 6190 C CA . THR B 1 351 ? -13.367 21.531 16.688 1 95 351 THR B CA 1
ATOM 6191 C C . THR B 1 351 ? -14.812 21.219 16.328 1 95 351 THR B C 1
ATOM 6193 O O . THR B 1 351 ? -15.242 21.422 15.195 1 95 351 THR B O 1
ATOM 6196 N N . VAL B 1 352 ? -15.562 20.75 17.281 1 96.31 352 VAL B N 1
ATOM 6197 C CA . VAL B 1 352 ? -16.969 20.453 17.047 1 96.31 352 VAL B CA 1
ATOM 6198 C C . VAL B 1 352 ? -17.734 21.75 16.797 1 96.31 352 VAL B C 1
ATOM 6200 O O . VAL B 1 352 ? -18.578 21.828 15.891 1 96.31 352 VAL B O 1
ATOM 6203 N N . HIS B 1 353 ? -17.406 22.781 17.578 1 95.06 353 HIS B N 1
ATOM 6204 C CA . HIS B 1 353 ? -18 24.094 17.344 1 95.06 353 HIS B CA 1
ATOM 6205 C C . HIS B 1 353 ? -17.688 24.578 15.93 1 95.06 353 HIS B C 1
ATOM 6207 O O . HIS B 1 353 ? -18.547 25.156 15.266 1 95.06 353 HIS B O 1
ATOM 6213 N N . TYR B 1 354 ? -16.5 24.344 15.578 1 92.19 354 TYR B N 1
ATOM 6214 C CA . TYR B 1 354 ? -16.078 24.766 14.25 1 92.19 354 TYR B CA 1
ATOM 6215 C C . TYR B 1 354 ? -16.891 24.047 13.172 1 92.19 354 TYR B C 1
ATOM 6217 O O . TYR B 1 354 ? -17.297 24.672 12.188 1 92.19 354 TYR B O 1
ATOM 6225 N N . CYS B 1 355 ? -17.125 22.797 13.297 1 93.5 355 CYS B N 1
ATOM 6226 C CA . CYS B 1 355 ? -17.922 22.016 12.352 1 93.5 355 CYS B CA 1
ATOM 6227 C C . CYS B 1 355 ? -19.375 22.484 12.336 1 93.5 355 CYS B C 1
ATOM 6229 O O . CYS B 1 355 ? -19.984 22.609 11.273 1 93.5 355 CYS B O 1
ATOM 6231 N N . ARG B 1 356 ? -19.891 22.75 13.477 1 94.56 356 ARG B N 1
ATOM 6232 C CA . ARG B 1 356 ? -21.266 23.266 13.57 1 94.56 356 ARG B CA 1
ATOM 6233 C C . ARG B 1 356 ? -21.391 24.578 12.82 1 94.56 356 ARG B C 1
ATOM 6235 O O . ARG B 1 356 ? -22.375 24.797 12.102 1 94.56 356 ARG B O 1
ATOM 6242 N N . ALA B 1 357 ? -20.438 25.422 13.031 1 91.38 357 ALA B N 1
ATOM 6243 C CA . ALA B 1 357 ? -20.422 26.703 12.344 1 91.38 357 ALA B CA 1
ATOM 6244 C C . ALA B 1 357 ? -20.391 26.516 10.828 1 91.38 357 ALA B C 1
ATOM 6246 O O . ALA B 1 357 ? -20.984 27.312 10.086 1 91.38 357 ALA B O 1
ATOM 6247 N N . ALA B 1 358 ? -19.656 25.547 10.391 1 87.69 358 ALA B N 1
ATOM 6248 C CA . ALA B 1 358 ? -19.609 25.25 8.961 1 87.69 358 ALA B CA 1
ATOM 6249 C C . ALA B 1 358 ? -20.984 24.906 8.422 1 87.69 358 ALA B C 1
ATOM 6251 O O . ALA B 1 358 ? -21.375 25.359 7.344 1 87.69 358 ALA B O 1
ATOM 6252 N N . VAL B 1 359 ? -21.703 24.094 9.125 1 89.69 359 VAL B N 1
ATOM 6253 C CA . VAL B 1 359 ? -23.062 23.734 8.734 1 89.69 359 VAL B CA 1
ATOM 6254 C C . VAL B 1 359 ? -23.938 24.984 8.672 1 89.69 359 VAL B C 1
ATOM 6256 O O . VAL B 1 359 ? -24.656 25.188 7.691 1 89.69 359 VAL B O 1
ATOM 6259 N N . MET B 1 360 ? -23.797 25.812 9.656 1 89.75 360 MET B N 1
ATOM 6260 C CA . MET B 1 360 ? -24.594 27.047 9.719 1 89.75 360 MET B CA 1
ATOM 6261 C C . MET B 1 360 ? -24.266 27.953 8.539 1 89.75 360 MET B C 1
ATOM 6263 O O . MET B 1 360 ? -25.172 28.562 7.945 1 89.75 360 MET B O 1
ATOM 6267 N N . ARG B 1 361 ? -23 28.047 8.234 1 84.12 361 ARG B N 1
ATOM 6268 C CA . ARG B 1 361 ? -22.609 28.812 7.07 1 84.12 361 ARG B CA 1
ATOM 6269 C C . ARG B 1 361 ? -23.188 28.234 5.789 1 84.12 361 ARG B C 1
ATOM 6271 O O . ARG B 1 361 ? -23.609 28.969 4.898 1 84.12 361 ARG B O 1
ATOM 6278 N N . GLY B 1 362 ? -23.172 26.922 5.723 1 82.75 362 GLY B N 1
ATOM 6279 C CA . GLY B 1 362 ? -23.75 26.266 4.566 1 82.75 362 GLY B CA 1
ATOM 6280 C C . GLY B 1 362 ? -25.234 26.547 4.406 1 82.75 362 GLY B C 1
ATOM 6281 O O . GLY B 1 362 ? -25.719 26.766 3.293 1 82.75 362 GLY B O 1
ATOM 6282 N N . LEU B 1 363 ? -25.938 26.578 5.441 1 85.44 363 LEU B N 1
ATOM 6283 C CA . LEU B 1 363 ? -27.359 26.859 5.426 1 85.44 363 LEU B CA 1
ATOM 6284 C C . LEU B 1 363 ? -27.625 28.297 5.012 1 85.44 363 LEU B C 1
ATOM 6286 O O . LEU B 1 363 ? -28.562 28.562 4.242 1 85.44 363 LEU B O 1
ATOM 6290 N N . GLU B 1 364 ? -26.797 29.125 5.496 1 83.56 364 GLU B N 1
ATOM 6291 C CA . GLU B 1 364 ? -26.906 30.531 5.113 1 83.56 364 GLU B CA 1
ATOM 6292 C C . GLU B 1 364 ? -26.625 30.734 3.625 1 83.56 364 GLU B C 1
ATOM 6294 O O . GLU B 1 364 ? -27.344 31.469 2.943 1 83.56 364 GLU B O 1
ATOM 6299 N N . ARG B 1 365 ? -25.609 30.062 3.199 1 77.25 365 ARG B N 1
ATOM 6300 C CA . ARG B 1 365 ? -25.234 30.156 1.793 1 77.25 365 ARG B CA 1
ATOM 6301 C C . ARG B 1 365 ? -26.344 29.625 0.891 1 77.25 365 ARG B C 1
ATOM 6303 O O . ARG B 1 365 ? -26.562 30.156 -0.199 1 77.25 365 ARG B O 1
ATOM 6310 N N . HIS B 1 366 ? -26.859 28.531 1.3 1 78.56 366 HIS B N 1
ATOM 6311 C CA . HIS B 1 366 ? -27.938 27.922 0.516 1 78.56 366 HIS B CA 1
ATOM 6312 C C . HIS B 1 366 ? -29.094 28.891 0.324 1 78.56 366 HIS B C 1
ATOM 6314 O O . HIS B 1 366 ? -29.719 28.922 -0.737 1 78.56 366 HIS B O 1
ATOM 6320 N N . ARG B 1 367 ? -29.266 29.641 1.294 1 78.5 367 ARG B N 1
ATOM 6321 C CA . ARG B 1 367 ? -30.344 30.609 1.209 1 78.5 367 ARG B CA 1
ATOM 6322 C C . ARG B 1 367 ? -30.016 31.719 0.208 1 78.5 367 ARG B C 1
ATOM 6324 O O . ARG B 1 367 ? -30.922 32.25 -0.437 1 78.5 367 ARG B O 1
ATOM 6331 N N . ASP B 1 368 ? -28.719 31.844 0.032 1 77.19 368 ASP B N 1
ATOM 6332 C CA . ASP B 1 368 ? -28.266 32.938 -0.81 1 77.19 368 ASP B CA 1
ATOM 6333 C C . ASP B 1 368 ? -27.578 32.438 -2.068 1 77.19 368 ASP B C 1
ATOM 6335 O O . ASP B 1 368 ? -26.609 33.031 -2.543 1 77.19 368 ASP B O 1
ATOM 6339 N N . SER B 1 369 ? -27.922 31.219 -2.467 1 73.75 369 SER B N 1
ATOM 6340 C CA . SER B 1 369 ? -27.188 30.625 -3.592 1 73.75 369 SER B CA 1
ATOM 6341 C C . SER B 1 369 ? -28.156 30.172 -4.691 1 73.75 369 SER B C 1
ATOM 6343 O O . SER B 1 369 ? -29.359 30.094 -4.473 1 73.75 369 SER B O 1
ATOM 6345 N N . ARG B 1 370 ? -27.5 30.078 -5.906 1 72.31 370 ARG B N 1
ATOM 6346 C CA . ARG B 1 370 ? -28.203 29.484 -7.039 1 72.31 370 ARG B CA 1
ATOM 6347 C C . ARG B 1 370 ? -27.531 28.203 -7.492 1 72.31 370 ARG B C 1
ATOM 6349 O O . ARG B 1 370 ? -26.344 28 -7.254 1 72.31 370 ARG B O 1
ATOM 6356 N N . ARG B 1 371 ? -28.312 27.328 -8.109 1 70 371 ARG B N 1
ATOM 6357 C CA . ARG B 1 371 ? -27.812 26.047 -8.594 1 70 371 ARG B CA 1
ATOM 6358 C C . ARG B 1 371 ? -27.375 26.156 -10.055 1 70 371 ARG B C 1
ATOM 6360 O O . ARG B 1 371 ? -28.062 26.75 -10.875 1 70 371 ARG B O 1
ATOM 6367 N N . VAL B 1 372 ? -26.125 25.703 -10.203 1 69.31 372 VAL B N 1
ATOM 6368 C CA . VAL B 1 372 ? -25.625 25.609 -11.57 1 69.31 372 VAL B CA 1
ATOM 6369 C C . VAL B 1 372 ? -25.469 24.156 -11.977 1 69.31 372 VAL B C 1
ATOM 6371 O O . VAL B 1 372 ? -24.844 23.375 -11.258 1 69.31 372 VAL B O 1
ATOM 6374 N N . ARG B 1 373 ? -26.047 23.734 -13.023 1 68.81 373 ARG B N 1
ATOM 6375 C CA . ARG B 1 373 ? -25.938 22.375 -13.539 1 68.81 373 ARG B CA 1
ATOM 6376 C C . ARG B 1 373 ? -24.766 22.25 -14.516 1 68.81 373 ARG B C 1
ATOM 6378 O O . ARG B 1 373 ? -24.547 23.125 -15.352 1 68.81 373 ARG B O 1
ATOM 6385 N N . LEU B 1 374 ? -23.922 21.25 -14.203 1 68.38 374 LEU B N 1
ATOM 6386 C CA . LEU B 1 374 ? -22.781 20.969 -15.062 1 68.38 374 LEU B CA 1
ATOM 6387 C C . LEU B 1 374 ? -22.922 19.609 -15.727 1 68.38 374 LEU B C 1
ATOM 6389 O O . LEU B 1 374 ? -23.406 18.656 -15.109 1 68.38 374 LEU B O 1
ATOM 6393 N N . SER B 1 375 ? -22.672 19.484 -17.016 1 65.12 375 SER B N 1
ATOM 6394 C CA . SER B 1 375 ? -22.672 18.234 -17.766 1 65.12 375 SER B CA 1
ATOM 6395 C C . SER B 1 375 ? -21.281 17.891 -18.297 1 65.12 375 SER B C 1
ATOM 6397 O O . SER B 1 375 ? -20.875 18.391 -19.344 1 65.12 375 SER B O 1
ATOM 6399 N N . PRO B 1 376 ? -20.656 17.172 -17.469 1 64.75 376 PRO B N 1
ATOM 6400 C CA . PRO B 1 376 ? -19.359 16.75 -18 1 64.75 376 PRO B CA 1
ATOM 6401 C C . PRO B 1 376 ? -19.469 15.938 -19.281 1 64.75 376 PRO B C 1
ATOM 6403 O O . PRO B 1 376 ? -20.438 15.18 -19.453 1 64.75 376 PRO B O 1
ATOM 6406 N N . SER B 1 377 ? -18.578 16.266 -20.312 1 62.28 377 SER B N 1
ATOM 6407 C CA . SER B 1 377 ? -18.547 15.477 -21.547 1 62.28 377 SER B CA 1
ATOM 6408 C C . SER B 1 377 ? -18.391 13.992 -21.25 1 62.28 377 SER B C 1
ATOM 6410 O O . SER B 1 377 ? -17.75 13.617 -20.266 1 62.28 377 SER B O 1
ATOM 6412 N N . PRO B 1 378 ? -19.016 13.25 -22.172 1 58.72 378 PRO B N 1
ATOM 6413 C CA . PRO B 1 378 ? -18.812 11.805 -22 1 58.72 378 PRO B CA 1
ATOM 6414 C C . PRO B 1 378 ? -17.344 11.414 -22 1 58.72 378 PRO B C 1
ATOM 6416 O O . PRO B 1 378 ? -16.562 11.93 -22.797 1 58.72 378 PRO B O 1
ATOM 6419 N N . GLY B 1 379 ? -16.812 10.695 -21.016 1 57.09 379 GLY B N 1
ATOM 6420 C CA . GLY B 1 379 ? -15.445 10.227 -20.938 1 57.09 379 GLY B CA 1
ATOM 6421 C C . GLY B 1 379 ? -14.594 11.055 -19.984 1 57.09 379 GLY B C 1
ATOM 6422 O O . GLY B 1 379 ? -13.461 10.688 -19.688 1 57.09 379 GLY B O 1
ATOM 6423 N N . SER B 1 380 ? -15.203 12.234 -19.625 1 58.81 380 SER B N 1
ATOM 6424 C CA . SER B 1 380 ? -14.438 13.07 -18.703 1 58.81 380 SER B CA 1
ATOM 6425 C C . SER B 1 380 ? -14.344 12.43 -17.328 1 58.81 380 SER B C 1
ATOM 6427 O O . SER B 1 380 ? -15.359 12.195 -16.672 1 58.81 380 SER B O 1
ATOM 6429 N N . THR B 1 381 ? -13.18 11.82 -17.031 1 61 381 THR B N 1
ATOM 6430 C CA . THR B 1 381 ? -12.938 11.273 -15.703 1 61 381 THR B CA 1
ATOM 6431 C C . THR B 1 381 ? -11.789 12 -15.016 1 61 381 THR B C 1
ATOM 6433 O O . THR B 1 381 ? -10.812 12.383 -15.672 1 61 381 THR B O 1
ATOM 6436 N N . GLY B 1 382 ? -12.141 12.547 -13.945 1 66.12 382 GLY B N 1
ATOM 6437 C CA . GLY B 1 382 ? -11.078 13.172 -13.188 1 66.12 382 GLY B CA 1
ATOM 6438 C C . GLY B 1 382 ? -11.578 14.156 -12.148 1 66.12 382 GLY B C 1
ATOM 6439 O O . GLY B 1 382 ? -12.734 14.086 -11.727 1 66.12 382 GLY B O 1
ATOM 6440 N N . ARG B 1 383 ? -10.672 14.914 -11.711 1 67.06 383 ARG B N 1
ATOM 6441 C CA . ARG B 1 383 ? -10.953 15.945 -10.719 1 67.06 383 ARG B CA 1
ATOM 6442 C C . ARG B 1 383 ? -11.359 17.25 -11.391 1 67.06 383 ARG B C 1
ATOM 6444 O O . ARG B 1 383 ? -10.562 17.859 -12.117 1 67.06 383 ARG B O 1
ATOM 6451 N N . MET B 1 384 ? -12.633 17.547 -11.195 1 67.94 384 MET B N 1
ATOM 6452 C CA . MET B 1 384 ? -13.102 18.859 -11.648 1 67.94 384 MET B CA 1
ATOM 6453 C C . MET B 1 384 ? -12.711 19.953 -10.656 1 67.94 384 MET B C 1
ATOM 6455 O O . MET B 1 384 ? -12.875 19.781 -9.445 1 67.94 384 MET B O 1
ATOM 6459 N N . VAL B 1 385 ? -12.156 20.953 -11.156 1 65.12 385 VAL B N 1
ATOM 6460 C CA . VAL B 1 385 ? -11.805 22.125 -10.367 1 65.12 385 VAL B CA 1
ATOM 6461 C C . VAL B 1 385 ? -12.805 23.25 -10.633 1 65.12 385 VAL B C 1
ATOM 6463 O O . VAL B 1 385 ? -13.117 23.547 -11.789 1 65.12 385 VAL B O 1
ATOM 6466 N N . VAL B 1 386 ? -13.398 23.641 -9.602 1 67.56 386 VAL B N 1
ATOM 6467 C CA . VAL B 1 386 ? -14.203 24.859 -9.648 1 67.56 386 VAL B CA 1
ATOM 6468 C C . VAL B 1 386 ? -13.391 26.047 -9.125 1 67.56 386 VAL B C 1
ATOM 6470 O O . VAL B 1 386 ? -12.984 26.062 -7.961 1 67.56 386 VAL B O 1
ATOM 6473 N N . ALA B 1 387 ? -13.078 26.953 -10.062 1 64.75 387 ALA B N 1
ATOM 6474 C CA . ALA B 1 387 ? -12.203 28.047 -9.68 1 64.75 387 ALA B CA 1
ATOM 6475 C C . ALA B 1 387 ? -12.812 29.391 -10.055 1 64.75 387 ALA B C 1
ATOM 6477 O O . ALA B 1 387 ? -13.656 29.469 -10.945 1 64.75 387 ALA B O 1
ATOM 6478 N N . TYR B 1 388 ? -12.32 30.406 -9.109 1 61.06 388 TYR B N 1
ATOM 6479 C CA . TYR B 1 388 ? -12.602 31.766 -9.562 1 61.06 388 TYR B CA 1
ATOM 6480 C C . TYR B 1 388 ? -11.867 32.062 -10.859 1 61.06 388 TYR B C 1
ATOM 6482 O O . TYR B 1 388 ? -10.852 31.438 -11.172 1 61.06 388 TYR B O 1
ATOM 6490 N N . ALA B 1 389 ? -12.523 32.969 -11.688 1 55.03 389 ALA B N 1
ATOM 6491 C CA . ALA B 1 389 ? -11.906 33.375 -12.945 1 55.03 389 ALA B CA 1
ATOM 6492 C C . ALA B 1 389 ? -10.445 33.781 -12.742 1 55.03 389 ALA B C 1
ATOM 6494 O O . ALA B 1 389 ? -9.617 33.594 -13.641 1 55.03 389 ALA B O 1
ATOM 6495 N N . ALA B 1 390 ? -10.148 34.156 -11.547 1 51.69 390 ALA B N 1
ATOM 6496 C CA . ALA B 1 390 ? -8.781 34.594 -11.281 1 51.69 390 ALA B CA 1
ATOM 6497 C C . ALA B 1 390 ? -7.879 33.406 -10.961 1 51.69 390 ALA B C 1
ATOM 6499 O O . ALA B 1 390 ? -6.664 33.562 -10.805 1 51.69 390 ALA B O 1
ATOM 6500 N N . GLY B 1 391 ? -8.422 32.156 -10.953 1 53.81 391 GLY B N 1
ATOM 6501 C CA . GLY B 1 391 ? -7.566 31 -10.938 1 53.81 391 GLY B CA 1
ATOM 6502 C C . GLY B 1 391 ? -7.586 30.266 -9.617 1 53.81 391 GLY B C 1
ATOM 6503 O O . GLY B 1 391 ? -7 29.188 -9.484 1 53.81 391 GLY B O 1
ATOM 6504 N N . ALA B 1 392 ? -8.188 30.859 -8.578 1 55.91 392 ALA B N 1
ATOM 6505 C CA . ALA B 1 392 ? -8.18 30.172 -7.289 1 55.91 392 ALA B CA 1
ATOM 6506 C C . ALA B 1 392 ? -9.242 29.078 -7.246 1 55.91 392 ALA B C 1
ATOM 6508 O O . ALA B 1 392 ? -10.43 29.344 -7.465 1 55.91 392 ALA B O 1
ATOM 6509 N N . ALA B 1 393 ? -8.766 27.875 -7.062 1 58.75 393 ALA B N 1
ATOM 6510 C CA . ALA B 1 393 ? -9.711 26.766 -6.934 1 58.75 393 ALA B CA 1
ATOM 6511 C C . ALA B 1 393 ? -10.555 26.922 -5.672 1 58.75 393 ALA B C 1
ATOM 6513 O O . ALA B 1 393 ? -10.031 27.25 -4.605 1 58.75 393 ALA B O 1
ATOM 6514 N N . ILE B 1 394 ? -11.906 26.891 -5.867 1 61.22 394 ILE B N 1
ATOM 6515 C CA . ILE B 1 394 ? -12.82 27.016 -4.742 1 61.22 394 ILE B CA 1
ATOM 6516 C C . ILE B 1 394 ? -13.297 25.641 -4.293 1 61.22 394 ILE B C 1
ATOM 6518 O O . ILE B 1 394 ? -13.602 25.438 -3.113 1 61.22 394 ILE B O 1
ATOM 6522 N N . ALA B 1 395 ? -13.312 24.75 -5.258 1 64.62 395 ALA B N 1
ATOM 6523 C CA . ALA B 1 395 ? -13.836 23.438 -4.906 1 64.62 395 ALA B CA 1
ATOM 6524 C C . ALA B 1 395 ? -13.406 22.391 -5.926 1 64.62 395 ALA B C 1
ATOM 6526 O O . ALA B 1 395 ? -12.945 22.719 -7.02 1 64.62 395 ALA B O 1
ATOM 6527 N N . TYR B 1 396 ? -13.453 21.141 -5.418 1 66 396 TYR B N 1
ATOM 6528 C CA . TYR B 1 396 ? -13.156 20.016 -6.297 1 66 396 TYR B CA 1
ATOM 6529 C C . TYR B 1 396 ? -14.289 19 -6.273 1 66 396 TYR B C 1
ATOM 6531 O O . TYR B 1 396 ? -15.039 18.906 -5.297 1 66 396 TYR B O 1
ATOM 6539 N N . ALA B 1 397 ? -14.484 18.438 -7.422 1 67 397 ALA B N 1
ATOM 6540 C CA . ALA B 1 397 ? -15.453 17.359 -7.5 1 67 397 ALA B CA 1
ATOM 6541 C C . ALA B 1 397 ? -14.906 16.188 -8.328 1 67 397 ALA B C 1
ATOM 6543 O O . ALA B 1 397 ? -14.125 16.406 -9.258 1 67 397 ALA B O 1
ATOM 6544 N N . ARG B 1 398 ? -15.211 15.047 -7.848 1 67.19 398 ARG B N 1
ATOM 6545 C CA . ARG B 1 398 ? -14.922 13.883 -8.688 1 67.19 398 ARG B CA 1
ATOM 6546 C C . ARG B 1 398 ? -15.945 13.758 -9.812 1 67.19 398 ARG B C 1
ATOM 6548 O O . ARG B 1 398 ? -17.156 13.836 -9.578 1 67.19 398 ARG B O 1
ATOM 6555 N N . VAL B 1 399 ? -15.359 13.812 -11.047 1 65.12 399 VAL B N 1
ATOM 6556 C CA . VAL B 1 399 ? -16.234 13.656 -12.203 1 65.12 399 VAL B CA 1
ATOM 6557 C C . VAL B 1 399 ? -15.984 12.305 -12.867 1 65.12 399 VAL B C 1
ATOM 6559 O O . VAL B 1 399 ? -14.836 11.883 -13.016 1 65.12 399 VAL B O 1
ATOM 6562 N N . SER B 1 400 ? -17.016 11.422 -12.891 1 62.22 400 SER B N 1
ATOM 6563 C CA . SER B 1 400 ? -16.969 10.18 -13.664 1 62.22 400 SER B CA 1
ATOM 6564 C C . SER B 1 400 ? -17.812 10.297 -14.93 1 62.22 400 SER B C 1
ATOM 6566 O O . SER B 1 400 ? -19.047 10.32 -14.859 1 62.22 400 SER B O 1
ATOM 6568 N N . GLY B 1 401 ? -17.453 10.812 -16.016 1 57.12 401 GLY B N 1
ATOM 6569 C CA . GLY B 1 401 ? -18 11.031 -17.344 1 57.12 401 GLY B CA 1
ATOM 6570 C C . GLY B 1 401 ? -19.5 10.773 -17.422 1 57.12 401 GLY B C 1
ATOM 6571 O O . GLY B 1 401 ? -19.984 9.75 -16.938 1 57.12 401 GLY B O 1
ATOM 6572 N N . GLY B 1 402 ? -20.281 11.641 -17.953 1 57.31 402 GLY B N 1
ATOM 6573 C CA . GLY B 1 402 ? -21.641 11.516 -18.438 1 57.31 402 GLY B CA 1
ATOM 6574 C C . GLY B 1 402 ? -22.688 11.828 -17.375 1 57.31 402 GLY B C 1
ATOM 6575 O O . GLY B 1 402 ? -23.875 11.844 -17.656 1 57.31 402 GLY B O 1
ATOM 6576 N N . GLU B 1 403 ? -22.188 11.992 -16.109 1 61.81 403 GLU B N 1
ATOM 6577 C CA . GLU B 1 403 ? -23.188 12.281 -15.086 1 61.81 403 GLU B CA 1
ATOM 6578 C C . GLU B 1 403 ? -23.312 13.781 -14.844 1 61.81 403 GLU B C 1
ATOM 6580 O O . GLU B 1 403 ? -22.328 14.461 -14.578 1 61.81 403 GLU B O 1
ATOM 6585 N N . ASP B 1 404 ? -24.547 14.219 -14.977 1 65.38 404 ASP B N 1
ATOM 6586 C CA . ASP B 1 404 ? -24.828 15.625 -14.672 1 65.38 404 ASP B CA 1
ATOM 6587 C C . ASP B 1 404 ? -24.594 15.914 -13.188 1 65.38 404 ASP B C 1
ATOM 6589 O O . ASP B 1 404 ? -24.828 15.055 -12.336 1 65.38 404 ASP B O 1
ATOM 6593 N N . MET B 1 405 ? -23.953 17.094 -12.953 1 67.88 405 MET B N 1
ATOM 6594 C CA . MET B 1 405 ? -23.75 17.516 -11.57 1 67.88 405 MET B CA 1
ATOM 6595 C C . MET B 1 405 ? -24.281 18.922 -11.336 1 67.88 405 MET B C 1
ATOM 6597 O O . MET B 1 405 ? -24.469 19.672 -12.289 1 67.88 405 MET B O 1
ATOM 6601 N N . SER B 1 406 ? -24.75 19.125 -10.195 1 67.62 406 SER B N 1
ATOM 6602 C CA . SER B 1 406 ? -25.203 20.453 -9.797 1 67.62 406 SER B CA 1
ATOM 6603 C C . SER B 1 406 ? -24.344 21.016 -8.672 1 67.62 406 SER B C 1
ATOM 6605 O O . SER B 1 406 ? -23.938 20.297 -7.762 1 67.62 406 SER B O 1
ATOM 6607 N N . ILE B 1 407 ? -24.031 22.328 -8.883 1 66.88 407 ILE B N 1
ATOM 6608 C CA . ILE B 1 407 ? -23.25 22.984 -7.848 1 66.88 407 ILE B CA 1
ATOM 6609 C C . ILE B 1 407 ? -23.969 24.266 -7.398 1 66.88 407 ILE B C 1
ATOM 6611 O O . ILE B 1 407 ? -24.578 24.953 -8.211 1 66.88 407 ILE B O 1
ATOM 6615 N N . ALA B 1 408 ? -23.922 24.453 -6.105 1 66.75 408 ALA B N 1
ATOM 6616 C CA . ALA B 1 408 ? -24.453 25.703 -5.574 1 66.75 408 ALA B CA 1
ATOM 6617 C C . ALA B 1 408 ? -23.406 26.812 -5.609 1 66.75 408 ALA B C 1
ATOM 6619 O O . ALA B 1 408 ? -22.297 26.641 -5.105 1 66.75 408 ALA B O 1
ATOM 6620 N N . LEU B 1 409 ? -23.75 27.875 -6.316 1 68.38 409 LEU B N 1
ATOM 6621 C CA . LEU B 1 409 ? -22.891 29.062 -6.34 1 68.38 409 LEU B CA 1
ATOM 6622 C C . LEU B 1 409 ? -23.578 30.234 -5.645 1 68.38 409 LEU B C 1
ATOM 6624 O O . LEU B 1 409 ? -24.781 30.438 -5.801 1 68.38 409 LEU B O 1
ATOM 6628 N N . PRO B 1 410 ? -22.703 30.859 -4.777 1 67.25 410 PRO B N 1
ATOM 6629 C CA . PRO B 1 410 ? -23.297 32.062 -4.184 1 67.25 410 PRO B CA 1
ATOM 6630 C C . PRO B 1 410 ? -23.859 33.031 -5.227 1 67.25 410 PRO B C 1
ATOM 6632 O O . PRO B 1 410 ? -23.266 33.188 -6.301 1 67.25 410 PRO B O 1
ATOM 6635 N N . ASN B 1 411 ? -25 33.594 -4.812 1 70.31 411 ASN B N 1
ATOM 6636 C CA . ASN B 1 411 ? -25.656 34.531 -5.719 1 70.31 411 ASN B CA 1
ATOM 6637 C C . ASN B 1 411 ? -24.75 35.719 -6.035 1 70.31 411 ASN B C 1
ATOM 6639 O O . ASN B 1 411 ? -24.906 36.344 -7.082 1 70.31 411 ASN B O 1
ATOM 6643 N N . THR B 1 412 ? -23.828 35.906 -5.113 1 66.38 412 THR B N 1
ATOM 6644 C CA . THR B 1 412 ? -22.938 37.062 -5.285 1 66.38 412 THR B CA 1
ATOM 6645 C C . THR B 1 412 ? -21.844 36.75 -6.285 1 66.38 412 THR B C 1
ATOM 6647 O O . THR B 1 412 ? -21.125 37.656 -6.742 1 66.38 412 THR B O 1
ATOM 6650 N N . LEU B 1 413 ? -21.75 35.531 -6.602 1 66.06 413 LEU B N 1
ATOM 6651 C CA . LEU B 1 413 ? -20.719 35.125 -7.543 1 66.06 413 LEU B CA 1
ATOM 6652 C C . LEU B 1 413 ? -21.297 34.938 -8.938 1 66.06 413 LEU B C 1
ATOM 6654 O O . LEU B 1 413 ? -21.984 33.938 -9.203 1 66.06 413 LEU B O 1
ATOM 6658 N N . PRO B 1 414 ? -20.969 35.875 -9.859 1 66 414 PRO B N 1
ATOM 6659 C CA . PRO B 1 414 ? -21.469 35.688 -11.219 1 66 414 PRO B CA 1
ATOM 6660 C C . PRO B 1 414 ? -20.938 34.406 -11.859 1 66 414 PRO B C 1
ATOM 6662 O O . PRO B 1 414 ? -19.766 34.062 -11.688 1 66 414 PRO B O 1
ATOM 6665 N N . THR B 1 415 ? -21.812 33.656 -12.492 1 65.69 415 THR B N 1
ATOM 6666 C CA . THR B 1 415 ? -21.438 32.406 -13.148 1 65.69 415 THR B CA 1
ATOM 6667 C C . THR B 1 415 ? -20.281 32.625 -14.109 1 65.69 415 THR B C 1
ATOM 6669 O O . THR B 1 415 ? -19.406 31.75 -14.25 1 65.69 415 THR B O 1
ATOM 6672 N N . ALA B 1 416 ? -20.266 33.75 -14.703 1 65.62 416 ALA B N 1
ATOM 6673 C CA . ALA B 1 416 ? -19.234 34.062 -15.688 1 65.62 416 ALA B CA 1
ATOM 6674 C C . ALA B 1 416 ? -17.859 34.125 -15.031 1 65.62 416 ALA B C 1
ATOM 6676 O O . ALA B 1 416 ? -16.844 34 -15.711 1 65.62 416 ALA B O 1
ATOM 6677 N N . SER B 1 417 ? -17.906 34.25 -13.742 1 66.25 417 SER B N 1
ATOM 6678 C CA . SER B 1 417 ? -16.641 34.375 -13.039 1 66.25 417 SER B CA 1
ATOM 6679 C C . SER B 1 417 ? -16.125 33.031 -12.555 1 66.25 417 SER B C 1
ATOM 6681 O O . SER B 1 417 ? -15.07 32.938 -11.914 1 66.25 417 SER B O 1
ATOM 6683 N N . VAL B 1 418 ? -16.859 32.062 -12.828 1 70.62 418 VAL B N 1
ATOM 6684 C CA . VAL B 1 418 ? -16.469 30.734 -12.352 1 70.62 418 VAL B CA 1
ATOM 6685 C C . VAL B 1 418 ? -16.047 29.859 -13.531 1 70.62 418 VAL B C 1
ATOM 6687 O O . VAL B 1 418 ? -16.688 29.875 -14.586 1 70.62 418 VAL B O 1
ATOM 6690 N N . ARG B 1 419 ? -14.898 29.219 -13.352 1 69.44 419 ARG B N 1
ATOM 6691 C CA . ARG B 1 419 ? -14.391 28.281 -14.352 1 69.44 419 ARG B CA 1
ATOM 6692 C C . ARG B 1 419 ? -14.461 26.844 -13.844 1 69.44 419 ARG B C 1
ATOM 6694 O O . ARG B 1 419 ? -14.234 26.594 -12.656 1 69.44 419 ARG B O 1
ATOM 6701 N N . PHE B 1 420 ? -14.883 26 -14.742 1 69.81 420 PHE B N 1
ATOM 6702 C CA . PHE B 1 420 ? -14.898 24.562 -14.461 1 69.81 420 PHE B CA 1
ATOM 6703 C C . PHE B 1 420 ? -13.93 23.828 -15.375 1 69.81 420 PHE B C 1
ATOM 6705 O O . PHE B 1 420 ? -14.023 23.922 -16.609 1 69.81 420 PHE B O 1
ATOM 6712 N N . TYR B 1 421 ? -12.914 23.125 -14.719 1 68.19 421 TYR B N 1
ATOM 6713 C CA . TYR B 1 421 ? -11.977 22.375 -15.555 1 68.19 421 TYR B CA 1
ATOM 6714 C C . TYR B 1 421 ? -11.492 21.125 -14.836 1 68.19 421 TYR B C 1
ATOM 6716 O O . TYR B 1 421 ? -11.617 21 -13.617 1 68.19 421 TYR B O 1
ATOM 6724 N N . LEU B 1 422 ? -11.023 20.078 -15.625 1 63.56 422 LEU B N 1
ATOM 6725 C CA . LEU B 1 422 ? -10.422 18.891 -15.047 1 63.56 422 LEU B CA 1
ATOM 6726 C C . LEU B 1 422 ? -8.992 19.156 -14.602 1 63.56 422 LEU B C 1
ATOM 6728 O O . LEU B 1 422 ? -8.234 19.844 -15.305 1 63.56 422 LEU B O 1
ATOM 6732 N N . HIS B 1 423 ? -8.719 18.625 -13.383 1 60.22 423 HIS B N 1
ATOM 6733 C CA . HIS B 1 423 ? -7.379 18.797 -12.844 1 60.22 423 HIS B CA 1
ATOM 6734 C C . HIS B 1 423 ? -6.328 18.188 -13.758 1 60.22 423 HIS B C 1
ATOM 6736 O O . HIS B 1 423 ? -6.504 17.062 -14.25 1 60.22 423 HIS B O 1
ATOM 6742 N N . GLY B 1 424 ? -4.988 18.734 -13.867 1 51.09 424 GLY B N 1
ATOM 6743 C CA . GLY B 1 424 ? -3.938 18.344 -14.797 1 51.09 424 GLY B CA 1
ATOM 6744 C C . GLY B 1 424 ? -4.098 18.984 -16.172 1 51.09 424 GLY B C 1
ATOM 6745 O O . GLY B 1 424 ? -3.172 18.953 -16.984 1 51.09 424 GLY B O 1
ATOM 6746 N N . ASP B 1 425 ? -5.117 19.203 -16.609 1 45.72 425 ASP B N 1
ATOM 6747 C CA . ASP B 1 425 ? -5.309 20 -17.812 1 45.72 425 ASP B CA 1
ATOM 6748 C C . ASP B 1 425 ? -5.008 21.484 -17.562 1 45.72 425 ASP B C 1
ATOM 6750 O O . ASP B 1 425 ? -5.734 22.359 -18.031 1 45.72 425 ASP B O 1
ATOM 6754 N N . ASP B 1 426 ? -4.125 21.578 -16.719 1 39.72 426 ASP B N 1
ATOM 6755 C CA . ASP B 1 426 ? -3.891 22.969 -16.359 1 39.72 426 ASP B CA 1
ATOM 6756 C C . ASP B 1 426 ? -3.584 23.797 -17.609 1 39.72 426 ASP B C 1
ATOM 6758 O O . ASP B 1 426 ? -3.387 25.016 -17.516 1 39.72 426 ASP B O 1
ATOM 6762 N N . ARG B 1 427 ? -2.652 23.203 -18.609 1 34.38 427 ARG B N 1
ATOM 6763 C CA . ARG B 1 427 ? -2.422 24.109 -19.719 1 34.38 427 ARG B CA 1
ATOM 6764 C C . ARG B 1 427 ? -3.74 24.641 -20.281 1 34.38 427 ARG B C 1
ATOM 6766 O O . ARG B 1 427 ? -3.748 25.438 -21.219 1 34.38 427 ARG B O 1
ATOM 6773 N N . GLY B 1 428 ? -4.66 25.125 -19.891 1 32.28 428 GLY B N 1
ATOM 6774 C CA . GLY B 1 428 ? -5.66 25.859 -20.641 1 32.28 428 GLY B CA 1
ATOM 6775 C C . GLY B 1 428 ? -5.809 25.359 -22.078 1 32.28 428 GLY B C 1
ATOM 6776 O O 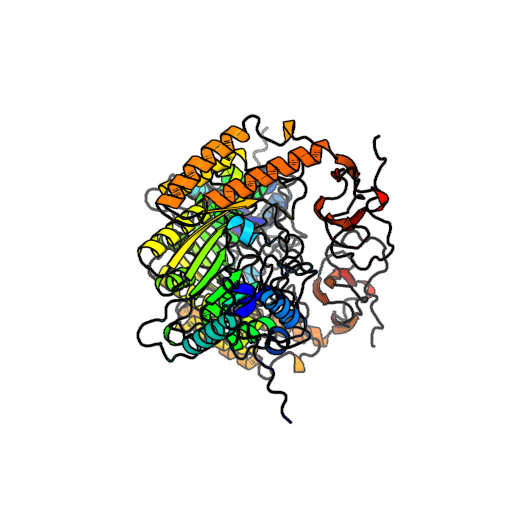. GLY B 1 428 ? -6.125 26.141 -22.969 1 32.28 428 GLY B O 1
ATOM 6777 N N . THR B 1 429 ? -5.02 24.344 -22.484 1 31.5 429 THR B N 1
ATOM 6778 C CA . THR B 1 429 ? -5.211 24.188 -23.922 1 31.5 429 THR B CA 1
ATOM 6779 C C . THR B 1 429 ? -6.699 24.203 -24.281 1 31.5 429 THR B C 1
ATOM 6781 O O . THR B 1 429 ? -7.539 23.859 -23.438 1 31.5 429 THR B O 1
ATOM 6784 N N . ASP B 1 430 ? -6.98 25.031 -25.141 1 30.88 430 ASP B N 1
ATOM 6785 C CA . ASP B 1 430 ? -8.164 25.328 -25.938 1 30.88 430 ASP B CA 1
ATOM 6786 C C . ASP B 1 430 ? -8.961 24.062 -26.25 1 30.88 430 ASP B C 1
ATOM 6788 O O . ASP B 1 430 ? -9.734 24.031 -27.203 1 30.88 430 ASP B O 1
ATOM 6792 N N . ARG B 1 431 ? -8.414 22.953 -26.078 1 31.73 431 ARG B N 1
ATOM 6793 C CA . ARG B 1 431 ? -9.406 21.969 -26.516 1 31.73 431 ARG B CA 1
ATOM 6794 C C . ARG B 1 431 ? -10.758 22.234 -25.875 1 31.73 431 ARG B C 1
ATOM 6796 O O . ARG B 1 431 ? -10.836 22.906 -24.828 1 31.73 431 ARG B O 1
ATOM 6803 N N . ALA B 1 432 ? -11.891 21.781 -26.516 1 33.56 432 ALA B N 1
ATOM 6804 C CA . ALA B 1 432 ? -13.297 22.078 -26.25 1 33.56 432 ALA B CA 1
ATOM 6805 C C . ALA B 1 432 ? -13.602 21.984 -24.766 1 33.56 432 ALA B C 1
ATOM 6807 O O . ALA B 1 432 ? -13.18 21.047 -24.094 1 33.56 432 ALA B O 1
ATOM 6808 N N . PRO B 1 433 ? -13.828 23.156 -24.156 1 39.16 433 PRO B N 1
ATOM 6809 C CA . PRO B 1 433 ? -14.273 23.297 -22.766 1 39.16 433 PRO B CA 1
ATOM 6810 C C . PRO B 1 433 ? -15.141 22.125 -22.312 1 39.16 433 PRO B C 1
ATOM 6812 O O . PRO B 1 433 ? -16.172 21.828 -22.922 1 39.16 433 PRO B O 1
ATOM 6815 N N . PRO B 1 434 ? -14.492 21.141 -21.766 1 38.53 434 PRO B N 1
ATOM 6816 C CA . PRO B 1 434 ? -15.328 19.953 -21.562 1 38.53 434 PRO B CA 1
ATOM 6817 C C . PRO B 1 434 ? -16.672 20.281 -20.953 1 38.53 434 PRO B C 1
ATOM 6819 O O . PRO B 1 434 ? -17.594 19.453 -20.953 1 38.53 434 PRO B O 1
ATOM 6822 N N . LEU B 1 435 ? -16.672 21.109 -20.016 1 40.19 435 LEU B N 1
ATOM 6823 C CA . LEU B 1 435 ? -17.922 21.25 -19.266 1 40.19 435 LEU B CA 1
ATOM 6824 C C . LEU B 1 435 ? -18.594 22.578 -19.594 1 40.19 435 LEU B C 1
ATOM 6826 O O . LEU B 1 435 ? -17.953 23.641 -19.531 1 40.19 435 LEU B O 1
ATOM 6830 N N . GLN B 1 436 ? -19.484 22.609 -20.531 1 37.75 436 GLN B N 1
ATOM 6831 C CA . GLN B 1 436 ? -20.312 23.781 -20.797 1 37.75 436 GLN B CA 1
ATOM 6832 C C . GLN B 1 436 ? -21.375 23.953 -19.719 1 37.75 436 GLN B C 1
ATOM 6834 O O . GLN B 1 436 ? -22.062 22.984 -19.359 1 37.75 436 GLN B O 1
ATOM 6839 N N . PRO B 1 437 ? -21.203 25.016 -18.875 1 39.47 437 PRO B N 1
ATOM 6840 C CA . PRO B 1 437 ? -22.359 25.266 -18 1 39.47 437 PRO B CA 1
ATOM 6841 C C . PRO B 1 437 ? -23.688 25.156 -18.75 1 39.47 437 PRO B C 1
ATOM 6843 O O . PRO B 1 437 ? -23.828 25.656 -19.859 1 39.47 437 PRO B O 1
ATOM 6846 N N . LEU B 1 438 ? -24.281 24.094 -18.5 1 38.19 438 LEU B N 1
ATOM 6847 C CA . LEU B 1 438 ? -25.625 24.156 -19.062 1 38.19 438 LEU B CA 1
ATOM 6848 C C . LEU B 1 438 ? -26.406 25.344 -18.5 1 38.19 438 LEU B C 1
ATOM 6850 O O . LEU B 1 438 ? -26.016 25.906 -17.469 1 38.19 438 LEU B O 1
ATOM 6854 N N . ALA B 1 439 ? -27.688 25.609 -18.938 1 33.56 439 ALA B N 1
ATOM 6855 C CA . ALA B 1 439 ? -28.625 26.703 -18.719 1 33.56 439 ALA B CA 1
ATOM 6856 C C . ALA B 1 439 ? -28.875 26.922 -17.234 1 33.56 439 ALA B C 1
ATOM 6858 O O . ALA B 1 439 ? -28.844 25.969 -16.438 1 33.56 439 ALA B O 1
ATOM 6859 N N . GLU B 1 440 ? -28.453 28.078 -16.688 1 36.56 440 GLU B N 1
ATOM 6860 C CA . GLU B 1 440 ? -28.938 28.625 -15.422 1 36.56 440 GLU B CA 1
ATOM 6861 C C . GLU B 1 440 ? -30.422 28.344 -15.227 1 36.56 440 GLU B C 1
ATOM 6863 O O . GLU B 1 440 ? -31.234 28.609 -16.109 1 36.56 440 GLU B O 1
ATOM 6868 N N . GLU B 1 441 ? -30.766 27.344 -14.727 1 33.16 441 GLU B N 1
ATOM 6869 C CA . GLU B 1 441 ? -32.219 27.359 -14.453 1 33.16 441 GLU B CA 1
ATOM 6870 C C . GLU B 1 441 ? -32.562 28.5 -13.508 1 33.16 441 GLU B C 1
ATOM 6872 O O . GLU B 1 441 ? -32.031 28.594 -12.406 1 33.16 441 GLU B O 1
ATOM 6877 N N . GLY B 1 442 ? -32.906 29.672 -14.031 1 30.53 442 GLY B N 1
ATOM 6878 C CA . GLY B 1 442 ? -33.656 30.688 -13.289 1 30.53 442 GLY B CA 1
ATOM 6879 C C . GLY B 1 442 ? -34.906 30.156 -12.625 1 30.53 442 GLY B C 1
ATOM 6880 O O . GLY B 1 442 ? -35.531 29.234 -13.141 1 30.53 442 GLY B O 1
#

pLDDT: mean 84.49, std 17.47, range [24.31, 98.5]